Protein AF-0000000084756313 (afdb_homodimer)

Solvent-accessible surface area (backbone atoms only — not comparable to full-atom values): 39343 Å² total; per-residue (Å²): 93,79,46,54,46,68,80,67,64,60,69,45,66,52,68,53,72,35,37,66,63,52,42,51,52,42,50,50,27,46,74,66,68,18,27,35,43,38,36,48,43,35,27,32,14,26,43,33,34,66,51,53,39,38,28,32,44,32,27,25,24,39,14,32,40,34,40,53,71,48,73,74,49,17,62,90,22,64,53,86,51,63,60,87,66,19,43,29,15,31,42,23,33,61,72,30,36,44,34,33,44,29,53,49,13,37,38,39,34,47,23,68,67,42,31,47,91,58,62,48,96,58,50,36,28,54,65,51,73,65,40,45,26,43,36,34,36,34,45,26,34,43,38,37,41,31,33,34,34,40,31,32,41,47,13,45,23,34,38,38,33,29,26,36,40,37,39,39,38,40,33,37,29,52,33,53,67,36,36,63,59,16,23,26,35,35,45,24,15,27,32,49,33,41,38,33,46,26,38,23,24,8,20,18,30,8,37,27,40,29,12,64,84,52,59,71,91,63,56,45,50,22,34,45,35,41,37,36,31,32,40,29,22,4,41,17,24,20,39,21,37,30,59,49,13,57,29,37,40,36,43,38,40,37,34,32,31,32,37,38,75,11,6,16,33,38,33,43,36,24,26,44,41,13,35,38,35,49,33,39,43,32,40,32,28,39,33,14,34,75,51,48,77,56,36,55,46,38,2,15,54,35,32,40,36,31,37,58,28,42,89,89,34,63,36,15,43,36,33,50,36,37,42,34,38,39,27,34,38,23,45,33,29,33,40,36,41,18,68,55,67,52,38,30,27,45,36,36,40,37,40,34,39,38,37,45,44,92,56,90,53,86,64,58,35,38,44,49,66,55,82,34,42,24,83,92,40,35,78,44,89,46,67,74,29,47,65,34,65,30,82,87,78,71,32,40,37,48,45,44,67,37,84,75,21,33,34,54,31,40,32,34,9,35,21,46,63,42,79,38,65,71,45,73,45,67,59,84,76,66,58,87,65,36,20,89,54,44,73,43,77,36,78,43,64,106,62,78,44,53,47,69,81,67,64,62,68,46,68,50,65,54,72,34,36,66,61,53,42,51,52,42,49,50,28,43,75,66,55,8,13,34,41,37,36,52,63,35,28,33,15,28,45,34,35,68,51,50,39,16,28,31,44,32,26,26,61,64,13,34,42,35,40,53,70,47,70,74,48,16,64,89,22,64,52,87,51,64,56,86,65,18,43,30,16,32,41,23,32,61,73,30,36,44,33,34,43,29,54,47,13,36,38,37,33,48,24,70,65,40,32,47,92,57,62,47,97,59,49,36,28,55,66,52,74,67,39,47,25,44,38,32,38,36,46,27,33,41,36,38,40,32,33,35,35,38,31,32,42,46,15,45,25,33,37,39,31,28,25,35,41,37,39,39,36,39,33,35,30,51,32,53,69,36,36,63,58,15,25,26,35,34,44,26,15,27,30,49,33,25,37,32,54,27,37,25,24,8,20,17,31,7,38,28,40,29,12,62,83,52,57,72,92,60,56,45,49,22,34,39,35,21,38,34,46,34,40,30,22,4,40,18,23,20,38,22,36,30,70,42,14,57,27,37,39,35,33,36,29,39,33,49,31,40,38,38,76,10,6,17,34,37,34,44,37,23,27,44,41,13,36,39,34,31,32,37,42,32,46,33,40,40,34,15,33,73,50,50,78,58,35,57,46,38,3,14,53,37,34,39,36,30,38,57,26,41,88,89,35,62,37,15,43,36,34,45,36,38,41,32,39,38,37,38,38,22,44,33,29,33,39,35,42,18,69,55,64,51,37,30,26,44,35,37,40,38,40,33,41,39,37,45,44,92,58,91,52,88,64,57,35,38,44,49,65,56,83,38,39,27,83,92,40,35,76,46,74,56,66,70,32,46,63,36,66,30,83,86,78,69,33,41,38,48,44,43,68,36,82,75,21,32,32,54,31,40,33,35,9,35,22,45,62,42,80,35,67,71,44,75,46,66,58,84,77,66,58,87,64,37,21,88,54,43,72,42,78,37,77,44,62,107

Organism: Klebsiella aerogenes (strain ATCC 13048 / DSM 30053 / CCUG 1429 / JCM 1235 / KCTC 2190 / NBRC 13534 / NCIMB 10102 / NCTC 10006 / CDC 819-56) (NCBI:txid1028307)

Radius of gyration: 28.21 Å; Cα contacts (8 Å, |Δi|>4): 3013; chains: 2; bounding box: 71×83×63 Å

pLDDT: mean 95.01, std 6.59, range [62.38, 98.94]

Sequence (892 aa):
MNIYLSQRHPHADGVTPDTELFQQALDELAQAGGGRLVVDCGRYALGGLRIGSNTCLWLSPGAELIVSENYDDFAQATALSRAESSDRAFLYAVDAQNITICGGGEIYGSADGWFSRGVDAMGYRTPAAARPRIILLENCRRVRLENITVRHAPMWTIHLVSCAGVVVDGVTVDNDLTMANTDALDIDSCQQVHIANSYFSAADDAICLKTTDKPERIQRPLRQVTIVNCTLRSKSCAFKIGTETWQDIEDVLVSNCTIFDSNRGIGLISRDGGRLRRMIFSSIAFDCVSAPACHWGEADPVFLSARRRDPAIEPGEISQIQFRGLVGECEGAINLHSETPGQIRRILFDGVQLTQKLNLAAEQGLYDIRPPCNPMSPTGMGIDNAWCLNPQSGRVWGVEPYPGGLPVLYANGVAGLTLREFDYQRPIPLPAAWNPNALCLENGDNMNIYLSQRHPHADGVTPDTELFQQALDELAQAGGGRLVVDCGRYALGGLRIGSNTCLWLSPGAELIVSENYDDFAQATALSRAESSDRAFLYAVDAQNITICGGGEIYGSADGWFSRGVDAMGYRTPAAARPRIILLENCRRVRLENITVRHAPMWTIHLVSCAGVVVDGVTVDNDLTMANTDALDIDSCQQVHIANSYFSAADDAICLKTTDKPERIQRPLRQVTIVNCTLRSKSCAFKIGTETWQDIEDVLVSNCTIFDSNRGIGLISRDGGRLRRMIFSSIAFDCVSAPACHWGEADPVFLSARRRDPAIEPGEISQIQFRGLVGECEGAINLHSETPGQIRRILFDGVQLTQKLNLAAEQGLYDIRPPCNPMSPTGMGIDNAWCLNPQSGRVWGVEPYPGGLPVLYANGVAGLTLREFDYQRPIPLPAAWNPNALCLENGDN

Foldseek 3Di:
DEDELVVVPAPLAQPDACAVSVQVVQVVQVVVVADEYEYDAGHHEYEAHEHAARYEYAYAANYEYEYDLDLVSFVVAAAQDDDQPEGGERYEYEPHENYEYAHQEEYEQPQPSFWDPDADPLLATHGHRYFHAYAEYECYEQYEYYNYEYEAHNAQHHAYALYENYEYYNYEYYYDLRHPRHAFYEDENYEQYEHEQYEFEYVEERYEYEHADGDPVSGHEAEAYEHEHYEFAYQAEDYHYDDHHQAAYEHYEYEHYEEENYFEYHEYEWERAYAYEHYEHEHYEYEFEHGGQLHFHHRAPYEYEFDYLDPVYGTAAYEHYEYYAYEYETQAAHYAYYPAFASAEHYEYAHYEYEHDDDPDPLRQKGARDPAQDPVRSNDDDSCRRADADPVVRGRGRIGGDVQATARHAHERYEHYYYHNHHYHYDPVHDPRHHPHNYHHYNYHD/DEDELVVVPAPLAQPDACAVSVQVVQVVQVVVVADEYEYDAGHHEYEAHEHAARYEYAYAANYEYEYDLDLVSFVVAAAQDDDQPEGGERYEYEPHEDYEYYHQEEYEQPQPSFWDPDFDPLLATHGHRYFHAYAEYECYEQYEYYNYEYEAHNAQHHAYALYENYEAYNYEYYYDLRHPRHAFEEDENYEQYEHEQYEFEYQAERYEYAHADGDPVSGHEAEAYEYEHYEAEYQAEDYHYDDHHQAAYEHYEYEHYEEENYFEYHEYEWEAAYAYEHYEHEHYEYEFEHGGQLHFHHRAPYYYEFDYLDPVGGTAAYEHYEYYAYEYETQAAHYAYYPAFASAEHYEYAHYEYEHDDDPDPLRQKGARDPAQPPVRSNDDPSCRRAPADPVVRGRGRIGGDVQATANHAHERYEHYYYYNHHYHYDPVHDPRHHPHNYHHYNYHD

Secondary structure (DSSP, 8-state):
-EEEGGGG----EEEEE-HHHHHHHHHHHHHTT-EEEEEPSEEEEE--EE--SSEEEEE-TTEEEEEPS-GGGGTT-EEEEEETTEEEEEEEEES-EEEEEESS-EEE--GGGGEEEEE-TTS-EEEPSS--EEEEEES-EEEEEES-EEES-SS-SEEEES-EEEEEES-EEE--TTBSS--SEEEES-EEEEEEEEEEEESS-SEEEEE----GGG---EEEEEEEEEEEEESSEEEEEEEEESS-EEEEEEEEEEEEEESEEEEEEE-SS--EEEEEEEEEEEEE----TTSS-SS-SEEEEE--SSTTSPPPPEEEEEEEEEEEEESS-EEEEESSTTSEEEEEEEEEEEEE----STTTTEEE--SS--TT-TT--SHHHHSPBPTTTSSBTTEEEPTTSB-SEEEESEEEEEEEEEEEE--SSPPTTB-S-SEEEES-B-/-EEEGGGG----EEEEE-HHHHHHHHHHHHHTT-EEEEE-SEEEEE--EE--TTEEEEE-TTEEEEE-S-GGGGGGGEEEEEETTEEEEEEEEES-EEEEEESS-EEE--GGGGEEEEE-TTS-EEEPSS--EEEEEES-EEEEEES-EEES-SS-SEEEES-EEEEEES-EEE--TTBSS--SEEEES-EEEEEEEEEEEESS-SEEEEE----GGG---EEEEEEEEEEEEESSEEEEEEEEESS-EEEEEEEEEEEEEESEEEEEEE-SS--EEEEEEEEEEEEE----TTSS-SS-SEEEEE--SSTTSPPPPEEEEEEEEEEEEESS-EEEEESSTTSEEEEEEEEEEEEE----STTTTEEE--SS--TT-TT--SHHHHSPBPTTTSSBTTEEEPTTSB-SEEEESEEEEEEEEEEEE--SSPPTTB-S-SEEEES-B-

InterPro domains:
  IPR000743 Glycoside hydrolase, family 28 [PF00295] (78-284)
  IPR011050 Pectin lyase fold/virulence factor [SSF51126] (12-354)
  IPR012334 Pectin lyase fold [G3DSA:2.160.20.10] (11-364)
  IPR051801 Glycosyl_Hydrolase_28_Enzymes [PTHR31339] (12-352)

Nearest PDB structures (foldseek):
  5olp-assembly2_B  TM=7.894E-01  e=2.179E-15  Bacteroides thetaiotaomicron VPI-5482
  4mxn-assembly2_B  TM=8.007E-01  e=1.324E-12  Parabacteroides merdae ATCC 43184
  4mxn-assembly4_D  TM=8.086E-01  e=7.047E-12  Parabacteroides merdae ATCC 43184
  1bhe-assembly1_A  TM=7.362E-01  e=2.839E-11  Pectobacterium carotovorum subsp. carotovorum
  8ikx-assembly1_A  TM=7.886E-01  e=6.376E-10  Arabidopsis thaliana

Structure (mmCIF, N/CA/C/O backbone):
data_AF-0000000084756313-model_v1
#
loop_
_entity.id
_entity.type
_entity.pdbx_description
1 polymer 'Polygalacturonase family protein'
#
loop_
_atom_site.group_PDB
_atom_site.id
_atom_site.type_symbol
_atom_site.label_atom_id
_atom_site.label_alt_id
_atom_site.label_comp_id
_atom_site.label_asym_id
_atom_site.label_entity_id
_atom_site.label_seq_id
_atom_site.pdbx_PDB_ins_code
_atom_site.Cartn_x
_atom_site.Cartn_y
_atom_site.Cartn_z
_atom_site.occupancy
_atom_site.B_iso_or_equiv
_atom_site.auth_seq_id
_atom_site.auth_comp_id
_atom_site.auth_asym_id
_atom_site.auth_atom_id
_atom_site.pdbx_PDB_model_num
ATOM 1 N N . MET A 1 1 ? 34.062 -10.305 0.844 1 89.31 1 MET A N 1
ATOM 2 C CA . MET A 1 1 ? 34.562 -10.195 -0.525 1 89.31 1 MET A CA 1
ATOM 3 C C . MET A 1 1 ? 33.438 -9.703 -1.46 1 89.31 1 MET A C 1
ATOM 5 O O . MET A 1 1 ? 32.281 -10.094 -1.33 1 89.31 1 MET A O 1
ATOM 9 N N . ASN A 1 2 ? 33.844 -8.68 -2.334 1 91.38 2 ASN A N 1
ATOM 10 C CA . ASN A 1 2 ? 32.969 -8.219 -3.385 1 91.38 2 ASN A CA 1
ATOM 11 C C . ASN A 1 2 ? 33.438 -8.625 -4.77 1 91.38 2 ASN A C 1
ATOM 13 O O . ASN A 1 2 ? 34.625 -8.438 -5.094 1 91.38 2 ASN A O 1
ATOM 17 N N . ILE A 1 3 ? 32.562 -9.344 -5.461 1 95.44 3 ILE A N 1
ATOM 18 C CA . ILE A 1 3 ? 32.844 -9.648 -6.859 1 95.44 3 ILE A CA 1
ATOM 19 C C . ILE A 1 3 ? 31.922 -8.82 -7.758 1 95.44 3 ILE A C 1
ATOM 21 O O . ILE A 1 3 ? 30.703 -8.836 -7.59 1 95.44 3 ILE A O 1
ATOM 25 N N . TYR A 1 4 ? 32.562 -8.062 -8.656 1 94 4 TYR A N 1
ATOM 26 C CA . TYR A 1 4 ? 31.828 -7.34 -9.672 1 94 4 TYR A CA 1
ATOM 27 C C . TYR A 1 4 ? 31.797 -8.109 -10.984 1 94 4 TYR A C 1
ATOM 29 O O . TYR A 1 4 ? 32.844 -8.359 -11.586 1 94 4 TYR A O 1
ATOM 37 N N . LEU A 1 5 ? 30.609 -8.43 -11.422 1 94.56 5 LEU A N 1
ATOM 38 C CA . LEU A 1 5 ? 30.484 -9.281 -12.602 1 94.56 5 LEU A CA 1
ATOM 39 C C . LEU A 1 5 ? 31.094 -8.602 -13.828 1 94.56 5 LEU A C 1
ATOM 41 O O . LEU A 1 5 ? 31.625 -9.273 -14.719 1 94.56 5 LEU A O 1
ATOM 45 N N . SER A 1 6 ? 31.016 -7.289 -13.852 1 90.81 6 SER A N 1
ATOM 46 C CA . SER A 1 6 ? 31.547 -6.531 -14.977 1 90.81 6 SER A CA 1
ATOM 47 C C . SER A 1 6 ? 33.031 -6.816 -15.172 1 90.81 6 SER A C 1
ATOM 49 O O . SER A 1 6 ? 33.531 -6.762 -16.297 1 90.81 6 SER A O 1
ATOM 51 N N . GLN A 1 7 ? 33.688 -7.148 -14.117 1 92.31 7 GLN A N 1
ATOM 52 C CA . GLN A 1 7 ? 35.125 -7.402 -14.18 1 92.31 7 GLN A CA 1
ATOM 53 C C . GLN A 1 7 ? 35.438 -8.773 -14.789 1 92.31 7 GLN A C 1
ATOM 55 O O . GLN A 1 7 ? 36.562 -9.062 -15.148 1 92.31 7 GLN A O 1
ATOM 60 N N . ARG A 1 8 ? 34.375 -9.531 -14.945 1 95.31 8 ARG A N 1
ATOM 61 C CA . ARG A 1 8 ? 34.531 -10.859 -15.531 1 95.31 8 ARG A CA 1
ATOM 62 C C . ARG A 1 8 ? 34.125 -10.859 -17.016 1 95.31 8 ARG A C 1
ATOM 64 O O . ARG A 1 8 ? 34.125 -11.906 -17.656 1 95.31 8 ARG A O 1
ATOM 71 N N . HIS A 1 9 ? 33.781 -9.867 -17.547 1 94.5 9 HIS A N 1
ATOM 72 C CA . HIS A 1 9 ? 33.5 -9.641 -18.953 1 94.5 9 HIS A CA 1
ATOM 73 C C . HIS A 1 9 ? 32.344 -10.508 -19.422 1 94.5 9 HIS A C 1
ATOM 75 O O . HIS A 1 9 ? 32.469 -11.281 -20.375 1 94.5 9 HIS A O 1
ATOM 81 N N . PRO A 1 10 ? 31.25 -10.32 -18.75 1 96.94 10 PRO A N 1
ATOM 82 C CA . PRO A 1 10 ? 30.062 -11.047 -19.234 1 96.94 10 PRO A CA 1
ATOM 83 C C . PRO A 1 10 ? 29.625 -10.602 -20.625 1 96.94 10 PRO A C 1
ATOM 85 O O . PRO A 1 10 ? 30.016 -9.523 -21.078 1 96.94 10 PRO A O 1
ATOM 88 N N . HIS A 1 11 ? 28.859 -11.43 -21.344 1 97.38 11 HIS A N 1
ATOM 89 C CA . HIS A 1 11 ? 28.25 -11.016 -22.609 1 97.38 11 HIS A CA 1
ATOM 90 C C . HIS A 1 11 ? 27.234 -9.898 -22.391 1 97.38 11 HIS A C 1
ATOM 92 O O . HIS A 1 11 ? 27.281 -8.867 -23.078 1 97.38 11 HIS A O 1
ATOM 98 N N . ALA A 1 12 ? 26.359 -10.109 -21.422 1 96.06 12 ALA A N 1
ATOM 99 C CA . ALA A 1 12 ? 25.391 -9.109 -20.984 1 96.06 12 ALA A CA 1
ATOM 100 C C . ALA A 1 12 ? 24.609 -8.547 -22.172 1 96.06 12 ALA A C 1
ATOM 102 O O . ALA A 1 12 ? 24.312 -7.352 -22.219 1 96.06 12 ALA A O 1
ATOM 103 N N . ASP A 1 13 ? 24.297 -9.484 -23.203 1 96.12 13 ASP A N 1
ATOM 104 C CA . ASP A 1 13 ? 23.609 -9.031 -24.422 1 96.12 13 ASP A CA 1
ATOM 105 C C . ASP A 1 13 ? 22.188 -9.555 -24.469 1 96.12 13 ASP A C 1
ATOM 107 O O . ASP A 1 13 ? 21.453 -9.266 -25.422 1 96.12 13 ASP A O 1
ATOM 111 N N . GLY A 1 14 ? 21.875 -10.32 -23.5 1 96.5 14 GLY A N 1
ATOM 112 C CA . GLY A 1 14 ? 20.5 -10.805 -23.391 1 96.5 14 GLY A CA 1
ATOM 113 C C . GLY A 1 14 ? 20.25 -12.055 -24.219 1 96.5 14 GLY A C 1
ATOM 114 O O . GLY A 1 14 ? 19.156 -12.617 -24.172 1 96.5 14 GLY A O 1
ATOM 115 N N . VAL A 1 15 ? 21.328 -12.469 -24.922 1 96.94 15 VAL A N 1
ATOM 116 C CA . VAL A 1 15 ? 21.141 -13.594 -25.844 1 96.94 15 VAL A CA 1
ATOM 117 C C . VAL A 1 15 ? 22.156 -14.688 -25.531 1 96.94 15 VAL A C 1
ATOM 119 O O . VAL A 1 15 ? 21.797 -15.859 -25.359 1 96.94 15 VAL A O 1
ATOM 122 N N . THR A 1 16 ? 23.438 -14.297 -25.422 1 97.88 16 THR A N 1
ATOM 123 C CA . THR A 1 16 ? 24.484 -15.258 -25.125 1 97.88 16 THR A CA 1
ATOM 124 C C . THR A 1 16 ? 24.5 -15.594 -23.641 1 97.88 16 THR A C 1
ATOM 126 O O . THR A 1 16 ? 24.531 -14.695 -22.797 1 97.88 16 THR A O 1
ATOM 129 N N . PRO A 1 17 ? 24.453 -16.891 -23.344 1 97.94 17 PRO A N 1
ATOM 130 C CA . PRO A 1 17 ? 24.344 -17.281 -21.938 1 97.94 17 PRO A CA 1
ATOM 131 C C . PRO A 1 17 ? 25.547 -16.844 -21.109 1 97.94 17 PRO A C 1
ATOM 133 O O . PRO A 1 17 ? 26.688 -16.969 -21.547 1 97.94 17 PRO A O 1
ATOM 136 N N . ASP A 1 18 ? 25.234 -16.391 -19.891 1 98.25 18 ASP A N 1
ATOM 137 C CA . ASP A 1 18 ? 26.25 -15.992 -18.938 1 98.25 18 ASP A CA 1
ATOM 138 C C . ASP A 1 18 ? 26.234 -16.906 -17.703 1 98.25 18 ASP A C 1
ATOM 140 O O . ASP A 1 18 ? 26.859 -16.594 -16.688 1 98.25 18 ASP A O 1
ATOM 144 N N . THR A 1 19 ? 25.609 -18 -17.844 1 98.19 19 THR A N 1
ATOM 145 C CA . THR A 1 19 ? 25.328 -18.875 -16.703 1 98.19 19 THR A CA 1
ATOM 146 C C . THR A 1 19 ? 26.609 -19.328 -16.031 1 98.19 19 THR A C 1
ATOM 148 O O . THR A 1 19 ? 26.75 -19.234 -14.805 1 98.19 19 THR A O 1
ATOM 151 N N . GLU A 1 20 ? 27.531 -19.797 -16.844 1 97.62 20 GLU A N 1
ATOM 152 C CA . GLU A 1 20 ? 28.766 -20.328 -16.281 1 97.62 20 GLU A CA 1
ATOM 153 C C . GLU A 1 20 ? 29.547 -19.266 -15.516 1 97.62 20 GLU A C 1
ATOM 155 O O . GLU A 1 20 ? 30.078 -19.531 -14.438 1 97.62 20 GLU A O 1
ATOM 160 N N . LEU A 1 21 ? 29.531 -18.156 -16.078 1 97.94 21 LEU A N 1
ATOM 161 C CA . LEU A 1 21 ? 30.234 -17.047 -15.445 1 97.94 21 LEU A CA 1
ATOM 162 C C . LEU A 1 21 ? 29.609 -16.703 -14.102 1 97.94 21 LEU A C 1
ATOM 164 O O . LEU A 1 21 ? 30.312 -16.453 -13.125 1 97.94 21 LEU A O 1
ATOM 168 N N . PHE A 1 22 ? 28.344 -16.641 -14.016 1 98.25 22 PHE A N 1
ATOM 169 C CA . PHE A 1 22 ? 27.609 -16.359 -12.781 1 98.25 22 PHE A CA 1
ATOM 170 C C . PHE A 1 22 ? 27.891 -17.422 -11.734 1 98.25 22 PHE A C 1
ATOM 172 O O . PHE A 1 22 ? 28.219 -17.094 -10.586 1 98.25 22 PHE A O 1
ATOM 179 N N . GLN A 1 23 ? 27.766 -18.656 -12.148 1 98.25 23 GLN A N 1
ATOM 180 C CA . GLN A 1 23 ? 27.938 -19.75 -11.188 1 98.25 23 GLN A CA 1
ATOM 181 C C . GLN A 1 23 ? 29.359 -19.781 -10.641 1 98.25 23 GLN A C 1
ATOM 183 O O . GLN A 1 23 ? 29.578 -20.047 -9.461 1 98.25 23 GLN A O 1
ATOM 188 N N . GLN A 1 24 ? 30.312 -19.531 -11.516 1 98.12 24 GLN A N 1
ATOM 189 C CA . GLN A 1 24 ? 31.703 -19.484 -11.07 1 98.12 24 GLN A CA 1
ATOM 190 C C . GLN A 1 24 ? 31.891 -18.406 -10 1 98.12 24 GLN A C 1
ATOM 192 O O . GLN A 1 24 ? 32.594 -18.625 -9.008 1 98.12 24 GLN A O 1
ATOM 197 N N . ALA A 1 25 ? 31.312 -17.266 -10.219 1 98.19 25 ALA A N 1
ATOM 198 C CA . ALA A 1 25 ? 31.406 -16.172 -9.25 1 98.19 25 ALA A CA 1
ATOM 199 C C . ALA A 1 25 ? 30.75 -16.562 -7.922 1 98.19 25 ALA A C 1
ATOM 201 O O . ALA A 1 25 ? 31.312 -16.328 -6.855 1 98.19 25 ALA A O 1
ATOM 202 N N . LEU A 1 26 ? 29.656 -17.172 -7.938 1 98.12 26 LEU A N 1
ATOM 203 C CA . LEU A 1 26 ? 28.938 -17.609 -6.738 1 98.12 26 LEU A CA 1
ATOM 204 C C . LEU A 1 26 ? 29.734 -18.672 -5.996 1 98.12 26 LEU A C 1
ATOM 206 O O . LEU A 1 26 ? 29.812 -18.656 -4.766 1 98.12 26 LEU A O 1
ATOM 210 N N . ASP A 1 27 ? 30.328 -19.578 -6.785 1 97.94 27 ASP A N 1
ATOM 211 C CA . ASP A 1 27 ? 31.172 -20.625 -6.184 1 97.94 27 ASP A CA 1
ATOM 212 C C . ASP A 1 27 ? 32.375 -20.016 -5.488 1 97.94 27 ASP A C 1
ATOM 214 O O . ASP A 1 27 ? 32.781 -20.469 -4.414 1 97.94 27 ASP A O 1
ATOM 218 N N . GLU A 1 28 ? 32.906 -19.094 -6.125 1 97.94 28 GLU A N 1
ATOM 219 C CA . GLU A 1 28 ? 34.062 -18.406 -5.539 1 97.94 28 GLU A CA 1
ATOM 220 C C . GLU A 1 28 ? 33.688 -17.75 -4.211 1 97.94 28 GLU A C 1
ATOM 222 O O . GLU A 1 28 ? 34.469 -17.797 -3.252 1 97.94 28 GLU A O 1
ATOM 227 N N . LEU A 1 29 ? 32.531 -17.125 -4.156 1 97.81 29 LEU A N 1
ATOM 228 C CA . LEU A 1 29 ? 32.062 -16.531 -2.91 1 97.81 29 LEU A CA 1
ATOM 229 C C . LEU A 1 29 ? 31.891 -17.578 -1.829 1 97.81 29 LEU A C 1
ATOM 231 O O . LEU A 1 29 ? 32.281 -17.375 -0.681 1 97.81 29 LEU A O 1
ATOM 235 N N . ALA A 1 30 ? 31.328 -18.688 -2.188 1 96.12 30 ALA A N 1
ATOM 236 C CA . ALA A 1 30 ? 31.109 -19.766 -1.229 1 96.12 30 ALA A CA 1
ATOM 237 C C . ALA A 1 30 ? 32.438 -20.281 -0.661 1 96.12 30 ALA A C 1
ATOM 239 O O . ALA A 1 30 ? 32.531 -20.5 0.546 1 96.12 30 ALA A O 1
ATOM 240 N N . GLN A 1 31 ? 33.375 -20.391 -1.518 1 96.69 31 GLN A N 1
ATOM 241 C CA . GLN A 1 31 ? 34.688 -20.891 -1.107 1 96.69 31 GLN A CA 1
ATOM 242 C C . GLN A 1 31 ? 35.406 -19.891 -0.188 1 96.69 31 GLN A C 1
ATOM 244 O O . GLN A 1 31 ? 36.125 -20.281 0.711 1 96.69 31 GLN A O 1
ATOM 249 N N . ALA A 1 32 ? 35.062 -18.703 -0.408 1 97.56 32 ALA A N 1
ATOM 250 C CA . ALA A 1 32 ? 35.688 -17.641 0.362 1 97.56 32 ALA A CA 1
ATOM 251 C C . ALA A 1 32 ? 35 -17.422 1.691 1 97.56 32 ALA A C 1
ATOM 253 O O . ALA A 1 32 ? 35.438 -16.609 2.51 1 97.56 32 ALA A O 1
ATOM 254 N N . GLY A 1 33 ? 33.938 -18.078 1.91 1 97.06 33 GLY A N 1
ATOM 255 C CA . GLY A 1 33 ? 33.188 -17.938 3.152 1 97.06 33 GLY A CA 1
ATOM 256 C C . GLY A 1 33 ? 32.031 -16.969 3.049 1 97.06 33 GLY A C 1
ATOM 257 O O . GLY A 1 33 ? 31.297 -16.75 4.027 1 97.06 33 GLY A O 1
ATOM 258 N N . GLY A 1 34 ? 31.875 -16.312 1.889 1 97.75 34 GLY A N 1
ATOM 259 C CA . GLY A 1 34 ? 30.75 -15.43 1.68 1 97.75 34 GLY A CA 1
ATOM 260 C C . GLY A 1 34 ? 31.125 -14.102 1.044 1 97.75 34 GLY A C 1
ATOM 261 O O . GLY A 1 34 ? 32.312 -13.859 0.768 1 97.75 34 GLY A O 1
ATOM 262 N N . GLY A 1 35 ? 30.156 -13.398 0.723 1 98 35 GLY A N 1
ATOM 263 C CA . GLY A 1 35 ? 30.391 -12.086 0.142 1 98 35 GLY A CA 1
ATOM 264 C C . GLY A 1 35 ? 29.25 -11.617 -0.75 1 98 35 GLY A C 1
ATOM 265 O O . GLY A 1 35 ? 28.125 -12.07 -0.612 1 98 35 GLY A O 1
ATOM 266 N N . ARG A 1 36 ? 29.609 -10.555 -1.554 1 97.5 36 ARG A N 1
ATOM 267 C CA . ARG A 1 36 ? 28.609 -9.938 -2.422 1 97.5 36 ARG A CA 1
ATOM 268 C C . ARG A 1 36 ? 28.984 -10.102 -3.891 1 97.5 36 ARG A C 1
ATOM 270 O O . ARG A 1 36 ? 30.125 -9.844 -4.281 1 97.5 36 ARG A O 1
ATOM 277 N N . LEU A 1 37 ? 28.031 -10.625 -4.656 1 98.31 37 LEU A N 1
ATOM 278 C CA . LEU A 1 37 ? 28.125 -10.57 -6.109 1 98.31 37 LEU A CA 1
ATOM 279 C C . LEU A 1 37 ? 27.328 -9.391 -6.664 1 98.31 37 LEU A C 1
ATOM 281 O O . LEU A 1 37 ? 26.094 -9.375 -6.562 1 98.31 37 LEU A O 1
ATOM 285 N N . VAL A 1 38 ? 28.016 -8.438 -7.258 1 96.12 38 VAL A N 1
ATOM 286 C CA . VAL A 1 38 ? 27.375 -7.258 -7.832 1 96.12 38 VAL A CA 1
ATOM 287 C C . VAL A 1 38 ? 27.156 -7.465 -9.328 1 96.12 38 VAL A C 1
ATOM 289 O O . VAL A 1 38 ? 28.109 -7.625 -10.086 1 96.12 38 VAL A O 1
ATOM 292 N N . VAL A 1 39 ? 25.891 -7.469 -9.688 1 96.69 39 VAL A N 1
ATOM 293 C CA . VAL A 1 39 ? 25.516 -7.582 -11.094 1 96.69 39 VAL A CA 1
ATOM 294 C C . VAL A 1 39 ? 25.234 -6.195 -11.672 1 96.69 39 VAL A C 1
ATOM 296 O O . VAL A 1 39 ? 24.234 -5.559 -11.312 1 96.69 39 VAL A O 1
ATOM 299 N N . ASP A 1 40 ? 26.016 -5.828 -12.617 1 91.81 40 ASP A N 1
ATOM 300 C CA . ASP A 1 40 ? 25.922 -4.484 -13.18 1 91.81 40 ASP A CA 1
ATOM 301 C C . ASP A 1 40 ? 24.781 -4.387 -14.188 1 91.81 40 ASP A C 1
ATOM 303 O O . ASP A 1 40 ? 24.172 -5.398 -14.547 1 91.81 40 ASP A O 1
ATOM 307 N N . CYS A 1 41 ? 24.5 -3.111 -14.625 1 91.31 41 CYS A N 1
ATOM 308 C CA . CYS A 1 41 ? 23.5 -2.896 -15.656 1 91.31 41 CYS A CA 1
ATOM 309 C C . CYS A 1 41 ? 23.812 -3.715 -16.906 1 91.31 41 CYS A C 1
ATOM 311 O O . CYS A 1 41 ? 24.984 -3.826 -17.297 1 91.31 41 CYS A O 1
ATOM 313 N N . GLY A 1 42 ? 22.766 -4.297 -17.422 1 93.38 42 GLY A N 1
ATOM 314 C CA . GLY A 1 42 ? 22.922 -5.191 -18.562 1 93.38 42 GLY A CA 1
ATOM 315 C C . GLY A 1 42 ? 21.828 -6.242 -18.641 1 93.38 42 GLY A C 1
ATOM 316 O O . GLY A 1 42 ? 20.969 -6.332 -17.75 1 93.38 42 GLY A O 1
ATOM 317 N N . ARG A 1 43 ? 21.875 -6.926 -19.766 1 96.44 43 ARG A N 1
ATOM 318 C CA . ARG A 1 43 ? 20.922 -8.016 -19.984 1 96.44 43 ARG A CA 1
ATOM 319 C C . ARG A 1 43 ? 21.641 -9.367 -19.984 1 96.44 43 ARG A C 1
ATOM 321 O O . ARG A 1 43 ? 22.5 -9.617 -20.812 1 96.44 43 ARG A O 1
ATOM 328 N N . TYR A 1 44 ? 21.25 -10.211 -19.016 1 98.38 44 TYR A N 1
ATOM 329 C CA . TYR A 1 44 ? 22 -11.445 -18.828 1 98.38 44 TYR A CA 1
ATOM 330 C C . TYR A 1 44 ? 21.109 -12.664 -19.062 1 98.38 44 TYR A C 1
ATOM 332 O O . TYR A 1 44 ? 20.141 -12.875 -18.344 1 98.38 44 TYR A O 1
ATOM 340 N N . ALA A 1 45 ? 21.406 -13.438 -20.094 1 98.62 45 ALA A N 1
ATOM 341 C CA . ALA A 1 45 ? 20.719 -14.695 -20.312 1 98.62 45 ALA A CA 1
ATOM 342 C C . ALA A 1 45 ? 21.266 -15.797 -19.422 1 98.62 45 ALA A C 1
ATOM 344 O O . ALA A 1 45 ? 22.469 -16.078 -19.438 1 98.62 45 ALA A O 1
ATOM 345 N N . LEU A 1 46 ? 20.312 -16.344 -18.641 1 98.69 46 LEU A N 1
ATOM 346 C CA . LEU A 1 46 ? 20.812 -17.234 -17.594 1 98.69 46 LEU A CA 1
ATOM 347 C C . LEU A 1 46 ? 19.953 -18.484 -17.484 1 98.69 46 LEU A C 1
ATOM 349 O O . LEU A 1 46 ? 18.734 -18.422 -17.625 1 98.69 46 LEU A O 1
ATOM 353 N N . GLY A 1 47 ? 20.594 -19.656 -17.234 1 98.12 47 GLY A N 1
ATOM 354 C CA . GLY A 1 47 ? 19.938 -20.828 -16.672 1 98.12 47 GLY A CA 1
ATOM 355 C C . GLY A 1 47 ? 19.984 -20.859 -15.148 1 98.12 47 GLY A C 1
ATOM 356 O O . GLY A 1 47 ? 20.156 -19.828 -14.508 1 98.12 47 GLY A O 1
ATOM 357 N N . GLY A 1 48 ? 19.797 -22.078 -14.625 1 98.12 48 GLY A N 1
ATOM 358 C CA . GLY A 1 48 ? 19.719 -22.219 -13.18 1 98.12 48 GLY A CA 1
ATOM 359 C C . GLY A 1 48 ? 21.016 -21.844 -12.469 1 98.12 48 GLY A C 1
ATOM 360 O O . GLY A 1 48 ? 22.109 -22.109 -12.977 1 98.12 48 GLY A O 1
ATOM 361 N N . LEU A 1 49 ? 20.875 -21.203 -11.32 1 98.56 49 LEU A N 1
ATOM 362 C CA . LEU A 1 49 ? 22 -20.844 -10.469 1 98.56 49 LEU A CA 1
ATOM 363 C C . LEU A 1 49 ? 21.797 -21.359 -9.047 1 98.56 49 LEU A C 1
ATOM 365 O O . LEU A 1 49 ? 20.688 -21.344 -8.531 1 98.56 49 LEU A O 1
ATOM 369 N N . ARG A 1 50 ? 22.875 -21.781 -8.492 1 98.31 50 ARG A N 1
ATOM 370 C CA . ARG A 1 50 ? 22.875 -22.188 -7.094 1 98.31 50 ARG A CA 1
ATOM 371 C C . ARG A 1 50 ? 23.547 -21.125 -6.223 1 98.31 50 ARG A C 1
ATOM 373 O O . ARG A 1 50 ? 24.609 -20.609 -6.566 1 98.31 50 ARG A O 1
ATOM 380 N N . ILE A 1 51 ? 22.875 -20.812 -5.113 1 98.31 51 ILE A N 1
ATOM 381 C CA . ILE A 1 51 ? 23.375 -19.797 -4.188 1 98.31 51 ILE A CA 1
ATOM 382 C C . ILE A 1 51 ? 23.75 -20.438 -2.855 1 98.31 51 ILE A C 1
ATOM 384 O O . ILE A 1 51 ? 22.953 -21.203 -2.297 1 98.31 51 ILE A O 1
ATOM 388 N N . GLY A 1 52 ? 24.906 -20.109 -2.293 1 97.88 52 GLY A N 1
ATOM 389 C CA . GLY A 1 52 ? 25.359 -20.656 -1.021 1 97.88 52 GLY A CA 1
ATOM 390 C C . GLY A 1 52 ? 25.156 -19.703 0.141 1 97.88 52 GLY A C 1
ATOM 391 O O . GLY A 1 52 ? 24.625 -18.594 -0.039 1 97.88 52 GLY A O 1
ATOM 392 N N . SER A 1 53 ? 25.641 -20.203 1.336 1 98.44 53 SER A N 1
ATOM 393 C CA . SER A 1 53 ? 25.5 -19.422 2.559 1 98.44 53 SER A CA 1
ATOM 394 C C . SER A 1 53 ? 26.281 -18.109 2.475 1 98.44 53 SER A C 1
ATOM 396 O O . SER A 1 53 ? 27.25 -18.016 1.714 1 98.44 53 SER A O 1
ATOM 398 N N . ASN A 1 54 ? 25.875 -17.078 3.291 1 98.62 54 ASN A N 1
ATOM 399 C CA . ASN A 1 54 ? 26.562 -15.805 3.463 1 98.62 54 ASN A CA 1
ATOM 400 C C . ASN A 1 54 ? 26.75 -15.086 2.131 1 98.62 54 ASN A C 1
ATOM 402 O O . ASN A 1 54 ? 27.812 -14.523 1.869 1 98.62 54 ASN A O 1
ATOM 406 N N . THR A 1 55 ? 25.719 -15.141 1.267 1 98.62 55 THR A N 1
ATOM 407 C CA . THR A 1 55 ? 25.812 -14.586 -0.077 1 98.62 55 THR A CA 1
ATOM 408 C C . THR A 1 55 ? 24.797 -13.469 -0.271 1 98.62 55 THR A C 1
ATOM 410 O O . THR A 1 55 ? 23.625 -13.617 0.079 1 98.62 55 THR A O 1
ATOM 413 N N . CYS A 1 56 ? 25.312 -12.328 -0.708 1 98.56 56 CYS A N 1
ATOM 414 C CA . CYS A 1 56 ? 24.438 -11.258 -1.189 1 98.56 56 CYS A CA 1
ATOM 415 C C . CYS A 1 56 ? 24.5 -11.148 -2.709 1 98.56 56 CYS A C 1
ATOM 417 O O . CYS A 1 56 ? 25.562 -10.875 -3.277 1 98.56 56 CYS A O 1
ATOM 419 N N . LEU A 1 57 ? 23.438 -11.461 -3.381 1 98.62 57 LEU A N 1
ATOM 420 C CA . LEU A 1 57 ? 23.297 -11.195 -4.809 1 98.62 57 LEU A CA 1
ATOM 421 C C . LEU A 1 57 ? 22.672 -9.82 -5.043 1 98.62 57 LEU A C 1
ATOM 423 O O . LEU A 1 57 ? 21.469 -9.648 -4.887 1 98.62 57 LEU A O 1
ATOM 427 N N . TRP A 1 58 ? 23.516 -8.898 -5.457 1 96.75 58 TRP A N 1
ATOM 428 C CA . TRP A 1 58 ? 23.078 -7.516 -5.672 1 96.75 58 TRP A CA 1
ATOM 429 C C . TRP A 1 58 ? 22.812 -7.254 -7.148 1 96.75 58 TRP A C 1
ATOM 431 O O . TRP A 1 58 ? 23.734 -7.164 -7.953 1 96.75 58 TRP A O 1
ATOM 441 N N . LEU A 1 59 ? 21.547 -7.066 -7.48 1 96.81 59 LEU A N 1
ATOM 442 C CA . LEU A 1 59 ? 21.156 -6.691 -8.836 1 96.81 59 LEU A CA 1
ATOM 443 C C . LEU A 1 59 ? 21.031 -5.18 -8.961 1 96.81 59 LEU A C 1
ATOM 445 O O . LEU A 1 59 ? 20.047 -4.598 -8.5 1 96.81 59 LEU A O 1
ATOM 449 N N . SER A 1 60 ? 21.922 -4.656 -9.711 1 92.19 60 SER A N 1
ATOM 450 C CA . SER A 1 60 ? 21.906 -3.201 -9.844 1 92.19 60 SER A CA 1
ATOM 451 C C . SER A 1 60 ? 20.719 -2.727 -10.672 1 92.19 60 SER A C 1
ATOM 453 O O . SER A 1 60 ? 20.188 -3.48 -11.484 1 92.19 60 SER A O 1
ATOM 455 N N . PRO A 1 61 ? 20.359 -1.422 -10.43 1 91.69 61 PRO A N 1
ATOM 456 C CA . PRO A 1 61 ? 19.344 -0.876 -11.336 1 91.69 61 PRO A CA 1
ATOM 457 C C . PRO A 1 61 ? 19.766 -0.975 -12.805 1 91.69 61 PRO A C 1
ATOM 459 O O . PRO A 1 61 ? 20.875 -0.592 -13.164 1 91.69 61 PRO A O 1
ATOM 462 N N . GLY A 1 62 ? 18.812 -1.551 -13.57 1 91.31 62 GLY A N 1
ATOM 463 C CA . GLY A 1 62 ? 19.125 -1.74 -14.977 1 91.31 62 GLY A CA 1
ATOM 464 C C . GLY A 1 62 ? 19.625 -3.141 -15.297 1 91.31 62 GLY A C 1
ATOM 465 O O . GLY A 1 62 ? 19.672 -3.533 -16.469 1 91.31 62 GLY A O 1
ATOM 466 N N . ALA A 1 63 ? 19.953 -3.855 -14.211 1 95.62 63 ALA A N 1
ATOM 467 C CA . ALA A 1 63 ? 20.281 -5.258 -14.445 1 95.62 63 ALA A CA 1
ATOM 468 C C . ALA A 1 63 ? 19.031 -6.082 -14.703 1 95.62 63 ALA A C 1
ATOM 470 O O . ALA A 1 63 ? 18.047 -5.977 -13.969 1 95.62 63 ALA A O 1
ATOM 471 N N . GLU A 1 64 ? 19.078 -6.82 -15.773 1 97 64 GLU A N 1
ATOM 472 C CA . GLU A 1 64 ? 17.984 -7.711 -16.125 1 97 64 GLU A CA 1
ATOM 473 C C . GLU A 1 64 ? 18.469 -9.148 -16.281 1 97 64 GLU A C 1
ATOM 475 O O . GLU A 1 64 ? 19.266 -9.453 -17.172 1 97 64 GLU A O 1
ATOM 480 N N . LEU A 1 65 ? 18.031 -9.977 -15.383 1 98.75 65 LEU A N 1
ATOM 481 C CA . LEU A 1 65 ? 18.281 -11.406 -15.539 1 98.75 65 LEU A CA 1
ATOM 482 C C . LEU A 1 65 ? 17.188 -12.062 -16.359 1 98.75 65 LEU A C 1
ATOM 484 O O . LEU A 1 65 ? 16.016 -12.086 -15.938 1 98.75 65 LEU A O 1
ATOM 488 N N . ILE A 1 66 ? 17.562 -12.523 -17.469 1 98.81 66 ILE A N 1
ATOM 489 C CA . ILE A 1 66 ? 16.609 -13.148 -18.375 1 98.81 66 ILE A CA 1
ATOM 490 C C . ILE A 1 66 ? 16.688 -14.664 -18.234 1 98.81 66 ILE A C 1
ATOM 492 O O . ILE A 1 66 ? 17.688 -15.281 -18.594 1 98.81 66 ILE A O 1
ATOM 496 N N . VAL A 1 67 ? 15.641 -15.25 -17.797 1 98.69 67 VAL A N 1
ATOM 497 C CA . VAL A 1 67 ? 15.602 -16.672 -17.469 1 98.69 67 VAL A CA 1
ATOM 498 C C . VAL A 1 67 ? 15.461 -17.5 -18.734 1 98.69 67 VAL A C 1
ATOM 500 O O . VAL A 1 67 ? 14.68 -17.156 -19.625 1 98.69 67 VAL A O 1
ATOM 503 N N . SER A 1 68 ? 16.141 -18.609 -18.828 1 98.38 68 SER A N 1
ATOM 504 C CA . SER A 1 68 ? 16.141 -19.516 -19.984 1 98.38 68 SER A CA 1
ATOM 505 C C . SER A 1 68 ? 14.758 -20.109 -20.203 1 98.38 68 SER A C 1
ATOM 507 O O . SER A 1 68 ? 14.016 -20.375 -19.25 1 98.38 68 SER A O 1
ATOM 509 N N . GLU A 1 69 ? 14.492 -20.391 -21.453 1 97.56 69 GLU A N 1
ATOM 510 C CA . GLU A 1 69 ? 13.234 -21.047 -21.812 1 97.56 69 GLU A CA 1
ATOM 511 C C . GLU A 1 69 ? 13.43 -22.547 -22.016 1 97.56 69 GLU A C 1
ATOM 513 O O . GLU A 1 69 ? 12.578 -23.219 -22.609 1 97.56 69 GLU A O 1
ATOM 518 N N . ASN A 1 70 ? 14.57 -23.031 -21.578 1 97.31 70 ASN A N 1
ATOM 519 C CA . ASN A 1 70 ? 14.891 -24.453 -21.656 1 97.31 70 ASN A CA 1
ATOM 520 C C . ASN A 1 70 ? 15 -25.062 -20.266 1 97.31 70 ASN A C 1
ATOM 522 O O . ASN A 1 70 ? 15.922 -24.75 -19.516 1 97.31 70 ASN A O 1
ATOM 526 N N . TYR A 1 71 ? 14.125 -26 -20 1 97.12 71 TYR A N 1
ATOM 527 C CA . TYR A 1 71 ? 14.031 -26.578 -18.656 1 97.12 71 TYR A CA 1
ATOM 528 C C . TYR A 1 71 ? 15.336 -27.266 -18.266 1 97.12 71 TYR A C 1
ATOM 530 O O . TYR A 1 71 ? 15.703 -27.281 -17.078 1 97.12 71 TYR A O 1
ATOM 538 N N . ASP A 1 72 ? 16.078 -27.781 -19.25 1 97 72 ASP A N 1
ATOM 539 C CA . ASP A 1 72 ? 17.312 -28.516 -18.969 1 97 72 ASP A CA 1
ATOM 540 C C . ASP A 1 72 ? 18.406 -27.578 -18.469 1 97 72 ASP A C 1
ATOM 542 O O . ASP A 1 72 ? 19.391 -28.016 -17.875 1 97 72 ASP A O 1
ATOM 546 N N . ASP A 1 73 ? 18.203 -26.328 -18.703 1 97.81 73 ASP A N 1
ATOM 547 C CA . ASP A 1 73 ? 19.188 -25.344 -18.266 1 97.81 73 ASP A CA 1
ATOM 548 C C . ASP A 1 73 ? 19.156 -25.188 -16.75 1 97.81 73 ASP A C 1
ATOM 550 O O . ASP A 1 73 ? 20.031 -24.531 -16.172 1 97.81 73 ASP A O 1
ATOM 554 N N . PHE A 1 74 ? 18.188 -25.859 -16.109 1 97.75 74 PHE A N 1
ATOM 555 C CA . PHE A 1 74 ? 18.047 -25.734 -14.672 1 97.75 74 PHE A CA 1
ATOM 556 C C . PHE A 1 74 ? 18.375 -27.047 -13.977 1 97.75 74 PHE A C 1
ATOM 558 O O . PHE A 1 74 ? 18.047 -27.25 -12.805 1 97.75 74 PHE A O 1
ATOM 565 N N . ALA A 1 75 ? 19 -27.906 -14.641 1 94.62 75 ALA A N 1
ATOM 566 C CA . ALA A 1 75 ? 19.25 -29.25 -14.156 1 94.62 75 ALA A CA 1
ATOM 567 C C . ALA A 1 75 ? 20.125 -29.234 -12.906 1 94.62 75 ALA A C 1
ATOM 569 O O . ALA A 1 75 ? 20.031 -30.125 -12.047 1 94.62 75 ALA A O 1
ATOM 570 N N . GLN A 1 76 ? 20.875 -28.297 -12.734 1 91 76 GLN A N 1
ATOM 571 C CA . GLN A 1 76 ? 21.766 -28.203 -11.578 1 91 76 GLN A CA 1
ATOM 572 C C . GLN A 1 76 ? 21.031 -27.688 -10.352 1 91 76 GLN A C 1
ATOM 574 O O . GLN A 1 76 ? 21.562 -27.719 -9.242 1 91 76 GLN A O 1
ATOM 579 N N . ALA A 1 77 ? 19.844 -27.344 -10.477 1 90.44 77 ALA A N 1
ATOM 580 C CA . ALA A 1 77 ? 19.016 -26.781 -9.406 1 90.44 77 ALA A CA 1
ATOM 581 C C . ALA A 1 77 ? 17.75 -27.609 -9.188 1 90.44 77 ALA A C 1
ATOM 583 O O . ALA A 1 77 ? 16.641 -27.078 -9.219 1 90.44 77 ALA A O 1
ATOM 584 N N . THR A 1 78 ? 17.953 -28.844 -8.914 1 88.69 78 THR A N 1
ATOM 585 C CA . THR A 1 78 ? 16.844 -29.734 -8.641 1 88.69 78 THR A CA 1
ATOM 586 C C . THR A 1 78 ? 16.406 -29.625 -7.188 1 88.69 78 THR A C 1
ATOM 588 O O . THR A 1 78 ? 17.219 -29.766 -6.273 1 88.69 78 THR A O 1
ATOM 591 N N . ALA A 1 79 ? 15.141 -29.469 -6.98 1 94.38 79 ALA A N 1
ATOM 592 C CA . ALA A 1 79 ? 14.586 -29.094 -5.68 1 94.38 79 ALA A CA 1
ATOM 593 C C . ALA A 1 79 ? 14.188 -30.344 -4.887 1 94.38 79 ALA A C 1
ATOM 595 O O . ALA A 1 79 ? 14.047 -31.422 -5.453 1 94.38 79 ALA A O 1
ATOM 596 N N . LEU A 1 80 ? 14.039 -30.172 -3.561 1 93.56 80 LEU A N 1
ATOM 597 C CA . LEU A 1 80 ? 13.484 -31.188 -2.672 1 93.56 80 LEU A CA 1
ATOM 598 C C . LEU A 1 80 ? 11.969 -31.234 -2.789 1 93.56 80 LEU A C 1
ATOM 600 O O . LEU A 1 80 ? 11.375 -32.312 -2.752 1 93.56 80 LEU A O 1
ATOM 604 N N . SER A 1 81 ? 11.422 -30.094 -2.912 1 92.62 81 SER A N 1
ATOM 605 C CA . SER A 1 81 ? 9.977 -29.969 -3.021 1 92.62 81 SER A CA 1
ATOM 606 C C . SER A 1 81 ? 9.531 -29.938 -4.48 1 92.62 81 SER A C 1
ATOM 608 O O . SER A 1 81 ? 10.344 -29.719 -5.379 1 92.62 81 SER A O 1
ATOM 610 N N . ARG A 1 82 ? 8.289 -30.172 -4.574 1 89.69 82 ARG A N 1
ATOM 611 C CA . ARG A 1 82 ? 7.684 -30.094 -5.902 1 89.69 82 ARG A CA 1
ATOM 612 C C . ARG A 1 82 ? 6.457 -29.188 -5.887 1 89.69 82 ARG A C 1
ATOM 614 O O . ARG A 1 82 ? 5.684 -29.203 -4.926 1 89.69 82 ARG A O 1
ATOM 621 N N . ALA A 1 83 ? 6.293 -28.422 -6.852 1 87.12 83 ALA A N 1
ATOM 622 C CA . ALA A 1 83 ? 5.07 -27.672 -7.156 1 87.12 83 ALA A CA 1
ATOM 623 C C . ALA A 1 83 ? 4.477 -28.125 -8.492 1 87.12 83 ALA A C 1
ATOM 625 O O . ALA A 1 83 ? 5.012 -27.797 -9.555 1 87.12 83 ALA A O 1
ATOM 626 N N . GLU A 1 84 ? 3.467 -28.766 -8.445 1 83.25 84 GLU A N 1
ATOM 627 C CA . GLU A 1 84 ? 2.984 -29.484 -9.625 1 83.25 84 GLU A CA 1
ATOM 628 C C . GLU A 1 84 ? 4.066 -30.391 -10.195 1 83.25 84 GLU A C 1
ATOM 630 O O . GLU A 1 84 ? 4.641 -31.219 -9.484 1 83.25 84 GLU A O 1
ATOM 635 N N . SER A 1 85 ? 4.434 -30.078 -11.414 1 88.12 85 SER A N 1
ATOM 636 C CA . SER A 1 85 ? 5.484 -30.891 -12.023 1 88.12 85 SER A CA 1
ATOM 637 C C . SER A 1 85 ? 6.828 -30.172 -11.984 1 88.12 85 SER A C 1
ATOM 639 O O . SER A 1 85 ? 7.816 -30.672 -12.531 1 88.12 85 SER A O 1
ATOM 641 N N . SER A 1 86 ? 6.859 -29.094 -11.328 1 93.69 86 SER A N 1
ATOM 642 C CA . SER A 1 86 ? 8.078 -28.297 -11.258 1 93.69 86 SER A CA 1
ATOM 643 C C . SER A 1 86 ? 9.023 -28.812 -10.18 1 93.69 86 SER A C 1
ATOM 645 O O . SER A 1 86 ? 8.688 -28.812 -8.992 1 93.69 86 SER A O 1
ATOM 647 N N . ASP A 1 87 ? 10.266 -29.219 -10.641 1 95.88 87 ASP A N 1
ATOM 648 C CA . ASP A 1 87 ? 11.258 -29.688 -9.68 1 95.88 87 ASP A CA 1
ATOM 649 C C . ASP A 1 87 ? 12.57 -28.938 -9.836 1 95.88 87 ASP A C 1
ATOM 651 O O . ASP A 1 87 ? 13.617 -29.391 -9.367 1 95.88 87 ASP A O 1
ATOM 655 N N . ARG A 1 88 ? 12.523 -27.891 -10.586 1 97.62 88 ARG A N 1
ATOM 656 C CA . ARG A 1 88 ? 13.727 -27.078 -10.789 1 97.62 88 ARG A CA 1
ATOM 657 C C . ARG A 1 88 ? 13.43 -25.594 -10.562 1 97.62 88 ARG A C 1
ATOM 659 O O . ARG A 1 88 ? 12.273 -25.188 -10.539 1 97.62 88 ARG A O 1
ATOM 666 N N . ALA A 1 89 ? 14.5 -24.859 -10.344 1 98.25 89 ALA A N 1
ATOM 667 C CA . ALA A 1 89 ? 14.352 -23.422 -10.086 1 98.25 89 ALA A CA 1
ATOM 668 C C . ALA A 1 89 ? 15.469 -22.641 -10.758 1 98.25 89 ALA A C 1
ATOM 670 O O . ALA A 1 89 ? 16.516 -23.188 -11.086 1 98.25 89 ALA A O 1
ATOM 671 N N . PHE A 1 90 ? 15.281 -21.422 -11.008 1 98.62 90 PHE A N 1
ATOM 672 C CA . PHE A 1 90 ? 16.281 -20.531 -11.57 1 98.62 90 PHE A CA 1
ATOM 673 C C . PHE A 1 90 ? 17.297 -20.109 -10.523 1 98.62 90 PHE A C 1
ATOM 675 O O . PHE A 1 90 ? 18.469 -20.438 -10.625 1 98.62 90 PHE A O 1
ATOM 682 N N . LEU A 1 91 ? 16.875 -19.375 -9.469 1 98.81 91 LEU A N 1
ATOM 683 C CA . LEU A 1 91 ? 17.703 -19.125 -8.297 1 98.81 91 LEU A CA 1
ATOM 684 C C . LEU A 1 91 ? 17.359 -20.094 -7.172 1 98.81 91 LEU A C 1
ATOM 686 O O . LEU A 1 91 ? 16.25 -20.078 -6.641 1 98.81 91 LEU A O 1
ATOM 690 N N . TYR A 1 92 ? 18.359 -20.922 -6.836 1 98.69 92 TYR A N 1
ATOM 691 C CA . TYR A 1 92 ? 18.094 -22.016 -5.914 1 98.69 92 TYR A CA 1
ATOM 692 C C . TYR A 1 92 ? 19.094 -22.047 -4.777 1 98.69 92 TYR A C 1
ATOM 694 O O . TYR A 1 92 ? 20.297 -21.875 -5.004 1 98.69 92 TYR A O 1
ATOM 702 N N . ALA A 1 93 ? 18.625 -22.125 -3.58 1 98.69 93 ALA A N 1
ATOM 703 C CA . ALA A 1 93 ? 19.453 -22.422 -2.414 1 98.69 93 ALA A CA 1
ATOM 704 C C . ALA A 1 93 ? 18.812 -23.484 -1.53 1 98.69 93 ALA A C 1
ATOM 706 O O . ALA A 1 93 ? 17.578 -23.516 -1.398 1 98.69 93 ALA A O 1
ATOM 707 N N . VAL A 1 94 ? 19.594 -24.328 -0.932 1 98.5 94 VAL A N 1
ATOM 708 C CA . VAL A 1 94 ? 19.125 -25.375 -0.04 1 98.5 94 VAL A CA 1
ATOM 709 C C . VAL A 1 94 ? 20.078 -25.516 1.143 1 98.5 94 VAL A C 1
ATOM 711 O O . VAL A 1 94 ? 21.297 -25.453 0.978 1 98.5 94 VAL A O 1
ATOM 714 N N . ASP A 1 95 ? 19.516 -25.656 2.309 1 98.44 95 ASP A N 1
ATOM 715 C CA . ASP A 1 95 ? 20.297 -25.875 3.523 1 98.44 95 ASP A CA 1
ATOM 716 C C . ASP A 1 95 ? 21.359 -24.797 3.68 1 98.44 95 ASP A C 1
ATOM 718 O O . ASP A 1 95 ? 22.531 -25.109 3.947 1 98.44 95 ASP A O 1
ATOM 722 N N . ALA A 1 96 ? 20.969 -23.562 3.455 1 98.62 96 ALA A N 1
ATOM 723 C CA . ALA A 1 96 ? 21.906 -22.438 3.506 1 98.62 96 ALA A CA 1
ATOM 724 C C . ALA A 1 96 ? 21.422 -21.375 4.477 1 98.62 96 ALA A C 1
ATOM 726 O O . ALA A 1 96 ? 20.328 -21.484 5.035 1 98.62 96 ALA A O 1
ATOM 727 N N . GLN A 1 97 ? 22.312 -20.406 4.777 1 98.75 97 GLN A N 1
ATOM 728 C CA . GLN A 1 97 ? 21.922 -19.344 5.695 1 98.75 97 GLN A CA 1
ATOM 729 C C . GLN A 1 97 ? 22.484 -18 5.242 1 98.75 97 GLN A C 1
ATOM 731 O O . GLN A 1 97 ? 23.484 -17.953 4.531 1 98.75 97 GLN A O 1
ATOM 736 N N . ASN A 1 98 ? 21.891 -16.922 5.688 1 98.69 98 ASN A N 1
ATOM 737 C CA . ASN A 1 98 ? 22.312 -15.547 5.41 1 98.69 98 ASN A CA 1
ATOM 738 C C . ASN A 1 98 ? 22.359 -15.266 3.91 1 98.69 98 ASN A C 1
ATOM 740 O O . ASN A 1 98 ? 23.422 -14.922 3.381 1 98.69 98 ASN A O 1
ATOM 744 N N . ILE A 1 99 ? 21.25 -15.375 3.281 1 98.81 99 ILE A N 1
ATOM 745 C CA . ILE A 1 99 ? 21.125 -15.156 1.846 1 98.81 99 ILE A CA 1
ATOM 746 C C . ILE A 1 99 ? 20.328 -13.875 1.59 1 98.81 99 ILE A C 1
ATOM 748 O O . ILE A 1 99 ? 19.25 -13.688 2.148 1 98.81 99 ILE A O 1
ATOM 752 N N . THR A 1 100 ? 20.922 -12.961 0.853 1 98.75 100 THR A N 1
ATOM 753 C CA . THR A 1 100 ? 20.234 -11.727 0.478 1 98.75 100 THR A CA 1
ATOM 754 C C . THR A 1 100 ? 20.203 -11.57 -1.04 1 98.75 100 THR A C 1
ATOM 756 O O . THR A 1 100 ? 21.234 -11.711 -1.707 1 98.75 100 THR A O 1
ATOM 759 N N . ILE A 1 101 ? 19.062 -11.375 -1.643 1 98.75 101 ILE A N 1
ATOM 760 C CA . ILE A 1 101 ? 18.875 -10.953 -3.025 1 98.75 101 ILE A CA 1
ATOM 761 C C . ILE A 1 101 ? 18.234 -9.57 -3.057 1 98.75 101 ILE A C 1
ATOM 763 O O . ILE A 1 101 ? 17.125 -9.375 -2.547 1 98.75 101 ILE A O 1
ATOM 767 N N . CYS A 1 102 ? 18.984 -8.57 -3.617 1 97.06 102 CYS A N 1
ATOM 768 C CA . CYS A 1 102 ? 18.531 -7.191 -3.496 1 97.06 102 CYS A CA 1
ATOM 769 C C . CYS A 1 102 ? 19.156 -6.32 -4.59 1 97.06 102 CYS A C 1
ATOM 771 O O . CYS A 1 102 ? 19.797 -6.828 -5.508 1 97.06 102 CYS A O 1
ATOM 773 N N . GLY A 1 103 ? 18.766 -4.992 -4.656 1 92.88 103 GLY A N 1
ATOM 774 C CA . GLY A 1 103 ? 19.594 -4.055 -5.387 1 92.88 103 GLY A CA 1
ATOM 775 C C . GLY A 1 103 ? 18.828 -3.223 -6.395 1 92.88 103 GLY A C 1
ATOM 776 O O . GLY A 1 103 ? 19.359 -2.252 -6.938 1 92.88 103 GLY A O 1
ATOM 777 N N . GLY A 1 104 ? 17.672 -3.576 -6.773 1 92.38 104 GLY A N 1
ATOM 778 C CA . GLY A 1 104 ? 16.859 -2.748 -7.645 1 92.38 104 GLY A CA 1
ATOM 779 C C . GLY A 1 104 ? 16.75 -3.285 -9.062 1 92.38 104 GLY A C 1
ATOM 780 O O . GLY A 1 104 ? 16.125 -2.67 -9.922 1 92.38 104 GLY A O 1
ATOM 781 N N . GLY A 1 105 ? 17.391 -4.367 -9.312 1 95 105 GLY A N 1
ATOM 782 C CA . GLY A 1 105 ? 17.328 -4.992 -10.625 1 95 105 GLY A CA 1
ATOM 783 C C . GLY A 1 105 ? 16.078 -5.828 -10.836 1 95 105 GLY A C 1
ATOM 784 O O . GLY A 1 105 ? 15.164 -5.789 -10.016 1 95 105 GLY A O 1
ATOM 785 N N . GLU A 1 106 ? 16.078 -6.492 -12.008 1 96.94 106 GLU A N 1
ATOM 786 C CA . GLU A 1 106 ? 14.875 -7.215 -12.383 1 96.94 106 GLU A CA 1
ATOM 787 C C . GLU A 1 106 ? 15.203 -8.625 -12.867 1 96.94 106 GLU A C 1
ATOM 789 O O . GLU A 1 106 ? 16.281 -8.859 -13.43 1 96.94 106 GLU A O 1
ATOM 794 N N . ILE A 1 107 ? 14.266 -9.5 -12.594 1 98.75 107 ILE A N 1
ATOM 795 C CA . ILE A 1 107 ? 14.266 -10.852 -13.148 1 98.75 107 ILE A CA 1
ATOM 796 C C . ILE A 1 107 ? 13.086 -11.016 -14.109 1 98.75 107 ILE A C 1
ATOM 798 O O . ILE A 1 107 ? 11.938 -10.805 -13.719 1 98.75 107 ILE A O 1
ATOM 802 N N . TYR A 1 108 ? 13.43 -11.32 -15.344 1 98.62 108 TYR A N 1
ATOM 803 C CA . TYR A 1 108 ? 12.422 -11.586 -16.359 1 98.62 108 TYR A CA 1
ATOM 804 C C . TYR A 1 108 ? 12.25 -13.086 -16.578 1 98.62 108 TYR A C 1
ATOM 806 O O . TYR A 1 108 ? 13.148 -13.75 -17.094 1 98.62 108 TYR A O 1
ATOM 814 N N . GLY A 1 109 ? 11.086 -13.633 -16.234 1 98.56 109 GLY A N 1
ATOM 815 C CA . GLY A 1 109 ? 10.875 -15.07 -16.156 1 98.56 109 GLY A CA 1
ATOM 816 C C . GLY A 1 109 ? 10.695 -15.727 -17.516 1 98.56 109 GLY A C 1
ATOM 817 O O . GLY A 1 109 ? 10.711 -16.953 -17.625 1 98.56 109 GLY A O 1
ATOM 818 N N . SER A 1 110 ? 10.484 -14.969 -18.578 1 98.12 110 SER A N 1
ATOM 819 C CA . SER A 1 110 ? 10.336 -15.461 -19.953 1 98.12 110 SER A CA 1
ATOM 820 C C . SER A 1 110 ? 9.172 -16.453 -20.062 1 98.12 110 SER A C 1
ATOM 822 O O . SER A 1 110 ? 9.289 -17.469 -20.734 1 98.12 110 SER A O 1
ATOM 824 N N . ALA A 1 111 ? 8.133 -16.188 -19.469 1 97.81 111 ALA A N 1
ATOM 825 C CA . ALA A 1 111 ? 7.008 -17.109 -19.359 1 97.81 111 ALA A CA 1
ATOM 826 C C . ALA A 1 111 ? 6.445 -17.453 -20.734 1 97.81 111 ALA A C 1
ATOM 828 O O . ALA A 1 111 ? 5.836 -18.516 -20.906 1 97.81 111 ALA A O 1
ATOM 829 N N . ASP A 1 112 ? 6.641 -16.641 -21.734 1 96.69 112 ASP A N 1
ATOM 830 C CA . ASP A 1 112 ? 6.094 -16.891 -23.062 1 96.69 112 ASP A CA 1
ATOM 831 C C . ASP A 1 112 ? 6.59 -18.219 -23.625 1 96.69 112 ASP A C 1
ATOM 833 O O . ASP A 1 112 ? 5.871 -18.891 -24.359 1 96.69 112 ASP A O 1
ATOM 837 N N . GLY A 1 113 ? 7.777 -18.5 -23.234 1 96.94 113 GLY A N 1
ATOM 838 C CA . GLY A 1 113 ? 8.352 -19.734 -23.734 1 96.94 113 GLY A CA 1
ATOM 839 C C . GLY A 1 113 ? 7.742 -20.984 -23.094 1 96.94 113 GLY A C 1
ATOM 840 O O . GLY A 1 113 ? 7.961 -22.094 -23.578 1 96.94 113 GLY A O 1
ATOM 841 N N . TRP A 1 114 ? 6.898 -20.75 -22.125 1 97.5 114 TRP A N 1
ATOM 842 C CA . TRP A 1 114 ? 6.391 -21.875 -21.344 1 97.5 114 TRP A CA 1
ATOM 843 C C . TRP A 1 114 ? 4.879 -22 -21.5 1 97.5 114 TRP A C 1
ATOM 845 O O . TRP A 1 114 ? 4.258 -22.875 -20.891 1 97.5 114 TRP A O 1
AT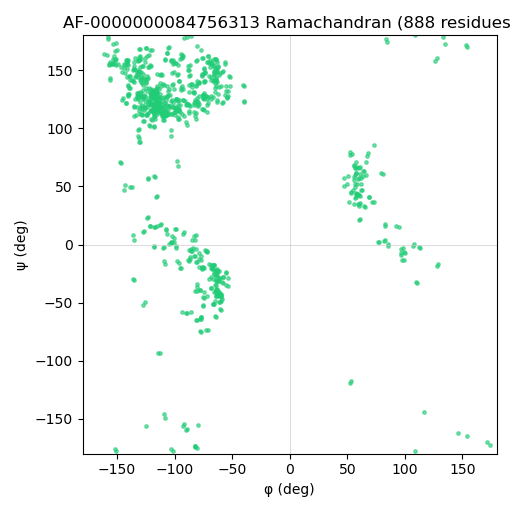OM 855 N N . PHE A 1 115 ? 4.266 -21.109 -22.234 1 96.62 115 PHE A N 1
ATOM 856 C CA . PHE A 1 115 ? 2.82 -21.078 -22.422 1 96.62 115 PHE A CA 1
ATOM 857 C C . PHE A 1 115 ? 2.467 -20.953 -23.891 1 96.62 115 PHE A C 1
ATOM 859 O O . PHE A 1 115 ? 3.277 -20.5 -24.703 1 96.62 115 PHE A O 1
ATOM 866 N N . SER A 1 116 ? 1.264 -21.344 -24.172 1 95.62 116 SER A N 1
ATOM 867 C CA . SER A 1 116 ? 0.763 -21.109 -25.531 1 95.62 116 SER A CA 1
ATOM 868 C C . SER A 1 116 ? 0.655 -19.625 -25.828 1 95.62 116 SER A C 1
ATOM 870 O O . SER A 1 116 ? 0.561 -18.797 -24.922 1 95.62 116 SER A O 1
ATOM 872 N N . ARG A 1 117 ? 0.637 -19.328 -27.016 1 92.94 117 ARG A N 1
ATOM 873 C CA . ARG A 1 117 ? 0.547 -17.938 -27.453 1 92.94 117 ARG A CA 1
ATOM 874 C C . ARG A 1 117 ? -0.854 -17.375 -27.203 1 92.94 117 ARG A C 1
ATOM 876 O O . ARG A 1 117 ? -1.009 -16.266 -26.719 1 92.94 117 ARG A O 1
ATOM 883 N N . GLY A 1 118 ? -1.758 -18.188 -27.547 1 91.19 118 GLY A N 1
ATOM 884 C CA . GLY A 1 118 ? -3.135 -17.734 -27.438 1 91.19 118 GLY A CA 1
ATOM 885 C C . GLY A 1 118 ? -3.807 -18.188 -26.156 1 91.19 118 GLY A C 1
ATOM 886 O O . GLY A 1 118 ? -3.35 -19.125 -25.5 1 91.19 118 GLY A O 1
ATOM 887 N N . VAL A 1 119 ? -4.824 -17.406 -25.75 1 89.56 119 VAL A N 1
ATOM 888 C CA . VAL A 1 119 ? -5.648 -17.734 -24.594 1 89.56 119 VAL A CA 1
ATOM 889 C C . VAL A 1 119 ? -6.789 -18.656 -25.016 1 89.56 119 VAL A C 1
ATOM 891 O O . VAL A 1 119 ? -7.285 -18.562 -26.141 1 89.56 119 VAL A O 1
ATOM 894 N N . ASP A 1 120 ? -7.125 -19.531 -24.125 1 85.44 120 ASP A N 1
ATOM 895 C CA . ASP A 1 120 ? -8.281 -20.375 -24.391 1 85.44 120 ASP A CA 1
ATOM 896 C C . ASP A 1 120 ? -9.586 -19.656 -24.031 1 85.44 120 ASP A C 1
ATOM 898 O O . ASP A 1 120 ? -9.586 -18.453 -23.797 1 85.44 120 ASP A O 1
ATOM 902 N N . ALA A 1 121 ? -10.672 -20.391 -24.109 1 79.38 121 ALA A N 1
ATOM 903 C CA . ALA A 1 121 ? -11.992 -19.812 -23.922 1 79.38 121 ALA A CA 1
ATOM 904 C C . ALA A 1 121 ? -12.188 -19.328 -22.484 1 79.38 121 ALA A C 1
ATOM 906 O O . ALA A 1 121 ? -13.055 -18.5 -22.219 1 79.38 121 ALA A O 1
ATOM 907 N N . MET A 1 122 ? -11.375 -19.812 -21.688 1 77.62 122 MET A N 1
ATOM 908 C CA . MET A 1 122 ? -11.508 -19.469 -20.281 1 77.62 122 MET A CA 1
ATOM 909 C C . MET A 1 122 ? -10.523 -18.359 -19.906 1 77.62 122 MET A C 1
ATOM 911 O O . MET A 1 122 ? -10.453 -17.953 -18.734 1 77.62 122 MET A O 1
ATOM 915 N N . GLY A 1 123 ? -9.797 -17.984 -20.844 1 80.31 123 GLY A N 1
ATOM 916 C CA . GLY A 1 123 ? -8.922 -16.844 -20.625 1 80.31 123 GLY A CA 1
ATOM 917 C C . GLY A 1 123 ? -7.527 -17.234 -20.156 1 80.31 123 GLY A C 1
ATOM 918 O O . GLY A 1 123 ? -6.754 -16.391 -19.719 1 80.31 123 GLY A O 1
ATOM 919 N N . TYR A 1 124 ? -7.105 -18.531 -20.297 1 87.12 124 TYR A N 1
ATOM 920 C CA . TYR A 1 124 ? -5.789 -18.984 -19.859 1 87.12 124 TYR A CA 1
ATOM 921 C C . TYR A 1 124 ? -4.957 -19.438 -21.047 1 87.12 124 TYR A C 1
ATOM 923 O O . TYR A 1 124 ? -5.492 -19.969 -22.031 1 87.12 124 TYR A O 1
ATOM 931 N N . ARG A 1 125 ? -3.74 -19.203 -20.891 1 92.19 125 ARG A N 1
ATOM 932 C CA . ARG A 1 125 ? -2.762 -19.844 -21.766 1 92.19 125 ARG A CA 1
ATOM 933 C C . ARG A 1 125 ? -2.387 -21.234 -21.266 1 92.19 125 ARG A C 1
ATOM 935 O O . ARG A 1 125 ? -2.24 -21.438 -20.062 1 92.19 125 ARG A O 1
ATOM 942 N N . THR A 1 126 ? -2.305 -22.125 -22.219 1 91.69 126 THR A N 1
ATOM 943 C CA . THR A 1 126 ? -1.951 -23.484 -21.828 1 91.69 126 THR A CA 1
ATOM 944 C C . THR A 1 126 ? -0.491 -23.562 -21.391 1 91.69 126 THR A C 1
ATOM 946 O O . THR A 1 126 ? 0.407 -23.172 -22.141 1 91.69 126 THR A O 1
ATOM 949 N N . PRO A 1 127 ? -0.251 -24.078 -20.234 1 93.38 127 PRO A N 1
ATOM 950 C CA . PRO A 1 127 ? 1.129 -24.141 -19.75 1 93.38 127 PRO A CA 1
ATOM 951 C C . PRO A 1 127 ? 1.855 -25.406 -20.188 1 93.38 127 PRO A C 1
ATOM 953 O O . PRO A 1 127 ? 1.223 -26.453 -20.391 1 93.38 127 PRO A O 1
ATOM 956 N N . ALA A 1 128 ? 3.205 -25.25 -20.344 1 94.38 128 ALA A N 1
ATOM 957 C CA . ALA A 1 128 ? 4.039 -26.453 -20.391 1 94.38 128 ALA A CA 1
ATOM 958 C C . ALA A 1 128 ? 3.943 -27.234 -19.078 1 94.38 128 ALA A C 1
ATOM 960 O O . ALA A 1 128 ? 3.641 -26.672 -18.031 1 94.38 128 ALA A O 1
ATOM 961 N N . ALA A 1 129 ? 4.156 -28.484 -19.188 1 90.38 129 ALA A N 1
ATOM 962 C CA . ALA A 1 129 ? 4.051 -29.344 -18 1 90.38 129 ALA A CA 1
ATOM 963 C C . ALA A 1 129 ? 5.141 -29.016 -16.984 1 90.38 129 ALA A C 1
ATOM 965 O O . ALA A 1 129 ? 4.863 -28.859 -15.797 1 90.38 129 ALA A O 1
ATOM 966 N N . ALA A 1 130 ? 6.367 -29 -17.516 1 94 130 ALA A N 1
ATOM 967 C CA . ALA A 1 130 ? 7.496 -28.672 -16.641 1 94 130 ALA A CA 1
ATOM 968 C C . ALA A 1 130 ? 7.957 -27.234 -16.828 1 94 130 ALA A C 1
ATOM 970 O O . ALA A 1 130 ? 8.344 -26.844 -17.938 1 94 130 ALA A O 1
ATOM 971 N N . ARG A 1 131 ? 7.875 -26.5 -15.812 1 97 131 ARG A N 1
ATOM 972 C CA . ARG A 1 131 ? 8.266 -25.094 -15.797 1 97 131 ARG A CA 1
ATOM 973 C C . ARG A 1 131 ? 9.078 -24.766 -14.547 1 97 131 ARG A C 1
ATOM 975 O O . ARG A 1 131 ? 8.781 -25.266 -13.461 1 97 131 ARG A O 1
ATOM 982 N N . PRO A 1 132 ? 10.102 -23.984 -14.641 1 97.94 132 PRO A N 1
ATOM 983 C CA . PRO A 1 132 ? 10.93 -23.688 -13.469 1 97.94 132 PRO A CA 1
ATOM 984 C C . PRO A 1 132 ? 10.305 -22.641 -12.562 1 97.94 132 PRO A C 1
ATOM 986 O O . PRO A 1 132 ? 9.703 -21.672 -13.047 1 97.94 132 PRO A O 1
ATOM 989 N N . ARG A 1 133 ? 10.422 -22.891 -11.258 1 98.38 133 ARG A N 1
ATOM 990 C CA . ARG A 1 133 ? 10.172 -21.797 -10.32 1 98.38 133 ARG A CA 1
ATOM 991 C C . ARG A 1 133 ? 11.273 -20.75 -10.398 1 98.38 133 ARG A C 1
ATOM 993 O O . ARG A 1 133 ? 12.375 -21.031 -10.883 1 98.38 133 ARG A O 1
ATOM 1000 N N . ILE A 1 134 ? 11.078 -19.531 -10.031 1 98.69 134 ILE A N 1
ATOM 1001 C CA . ILE A 1 134 ? 12.047 -18.469 -10.258 1 98.69 134 ILE A CA 1
ATOM 1002 C C . ILE A 1 134 ? 13 -18.359 -9.07 1 98.69 134 ILE A C 1
ATOM 1004 O O . ILE A 1 134 ? 14.219 -18.516 -9.227 1 98.69 134 ILE A O 1
ATOM 1008 N N . ILE A 1 135 ? 12.508 -18.109 -7.863 1 98.88 135 ILE A N 1
ATOM 1009 C CA . ILE A 1 135 ? 13.305 -18.125 -6.645 1 98.88 135 ILE A CA 1
ATOM 1010 C C . ILE A 1 135 ? 12.805 -19.219 -5.707 1 98.88 135 ILE A C 1
ATOM 1012 O O . ILE A 1 135 ? 11.648 -19.203 -5.277 1 98.88 135 ILE A O 1
ATOM 1016 N N . LEU A 1 136 ? 13.672 -20.156 -5.449 1 98.88 136 LEU A N 1
ATOM 1017 C CA . LEU A 1 136 ? 13.344 -21.25 -4.551 1 98.88 136 LEU A CA 1
ATOM 1018 C C . LEU A 1 136 ? 14.414 -21.406 -3.473 1 98.88 136 LEU A C 1
ATOM 1020 O O . LEU A 1 136 ? 15.555 -21.766 -3.77 1 98.88 136 LEU A O 1
ATOM 1024 N N . LEU A 1 137 ? 14.086 -21.125 -2.234 1 98.88 137 LEU A N 1
ATOM 1025 C CA . LEU A 1 137 ? 14.953 -21.344 -1.085 1 98.88 137 LEU A CA 1
ATOM 1026 C C . LEU A 1 137 ? 14.367 -22.406 -0.158 1 98.88 137 LEU A C 1
ATOM 1028 O O . LEU A 1 137 ? 13.25 -22.25 0.339 1 98.88 137 LEU A O 1
ATOM 1032 N N . GLU A 1 138 ? 15.086 -23.5 0.038 1 98.75 138 GLU A N 1
ATOM 1033 C CA . GLU A 1 138 ? 14.562 -24.609 0.817 1 98.75 138 GLU A CA 1
ATOM 1034 C C . GLU A 1 138 ? 15.398 -24.844 2.072 1 98.75 138 GLU A C 1
ATOM 1036 O O . GLU A 1 138 ? 16.609 -25.062 1.987 1 98.75 138 GLU A O 1
ATOM 1041 N N . ASN A 1 139 ? 14.758 -24.812 3.162 1 98.75 139 ASN A N 1
ATOM 1042 C CA . ASN A 1 139 ? 15.367 -25.078 4.461 1 98.75 139 ASN A CA 1
ATOM 1043 C C . ASN A 1 139 ? 16.531 -24.125 4.734 1 98.75 139 ASN A C 1
ATOM 1045 O O . ASN A 1 139 ? 17.609 -24.547 5.137 1 98.75 139 ASN A O 1
ATOM 1049 N N . CYS A 1 140 ? 16.328 -22.875 4.449 1 98.88 140 CYS A N 1
ATOM 1050 C CA . CYS A 1 140 ? 17.328 -21.828 4.664 1 98.88 140 CYS A CA 1
ATOM 1051 C C . CYS A 1 140 ? 17 -21 5.902 1 98.88 140 CYS A C 1
ATOM 1053 O O . CYS A 1 140 ? 15.883 -21.047 6.398 1 98.88 140 CYS A O 1
ATOM 1055 N N . ARG A 1 141 ? 18.016 -20.344 6.445 1 98.75 141 ARG A N 1
ATOM 1056 C CA . ARG A 1 141 ? 17.844 -19.469 7.602 1 98.75 141 ARG A CA 1
ATOM 1057 C C . ARG A 1 141 ? 18.344 -18.062 7.301 1 98.75 141 ARG A C 1
ATOM 1059 O O . ARG A 1 141 ? 19.375 -17.891 6.648 1 98.75 141 ARG A O 1
ATOM 1066 N N . ARG A 1 142 ? 17.656 -17.062 7.871 1 98.75 142 ARG A N 1
ATOM 1067 C CA . ARG A 1 142 ? 17.984 -15.664 7.676 1 98.75 142 ARG A CA 1
ATOM 1068 C C . ARG A 1 142 ? 18.078 -15.32 6.195 1 98.75 142 ARG A C 1
ATOM 1070 O O . ARG A 1 142 ? 19.172 -15.164 5.652 1 98.75 142 ARG A O 1
ATOM 1077 N N . VAL A 1 143 ? 16.922 -15.188 5.598 1 98.62 143 VAL A N 1
ATOM 1078 C CA . VAL A 1 143 ? 16.781 -14.906 4.172 1 98.62 143 VAL A CA 1
ATOM 1079 C C . VAL A 1 143 ? 16.141 -13.539 3.975 1 98.62 143 VAL A C 1
ATOM 1081 O O . VAL A 1 143 ? 15.195 -13.172 4.688 1 98.62 143 VAL A O 1
ATOM 1084 N N . ARG A 1 144 ? 16.75 -12.766 3.037 1 98.75 144 ARG A N 1
ATOM 1085 C CA . ARG A 1 144 ? 16.219 -11.43 2.764 1 98.75 144 ARG A CA 1
ATOM 1086 C C . ARG A 1 144 ? 16.031 -11.211 1.266 1 98.75 144 ARG A C 1
ATOM 1088 O O . ARG A 1 144 ? 16.969 -11.438 0.48 1 98.75 144 ARG A O 1
ATOM 1095 N N . LEU A 1 145 ? 14.867 -10.898 0.833 1 98.88 145 LEU A N 1
ATOM 1096 C CA . LEU A 1 145 ? 14.555 -10.383 -0.497 1 98.88 145 LEU A CA 1
ATOM 1097 C C . LEU A 1 145 ? 14.141 -8.922 -0.429 1 98.88 145 LEU A C 1
ATOM 1099 O O . LEU A 1 145 ? 13.148 -8.578 0.221 1 98.88 145 LEU A O 1
ATOM 1103 N N . GLU A 1 146 ? 14.969 -8.062 -1.129 1 97.44 146 GLU A N 1
ATOM 1104 C CA . GLU A 1 146 ? 14.734 -6.633 -0.953 1 97.44 146 GLU A CA 1
ATOM 1105 C C . GLU A 1 146 ? 14.891 -5.883 -2.27 1 97.44 146 GLU A C 1
ATOM 1107 O O . GLU A 1 146 ? 15.922 -5.996 -2.938 1 97.44 146 GLU A O 1
ATOM 1112 N N . ASN A 1 147 ? 13.859 -5.094 -2.609 1 95.06 147 ASN A N 1
ATOM 1113 C CA . ASN A 1 147 ? 13.945 -4.137 -3.707 1 95.06 147 ASN A CA 1
ATOM 1114 C C . ASN A 1 147 ? 14.336 -4.816 -5.016 1 95.06 147 ASN A C 1
ATOM 1116 O O . ASN A 1 147 ? 15.297 -4.402 -5.668 1 95.06 147 ASN A O 1
ATOM 1120 N N . ILE A 1 148 ? 13.602 -5.816 -5.32 1 97.06 148 ILE A N 1
ATOM 1121 C CA . ILE A 1 148 ? 13.758 -6.445 -6.629 1 97.06 148 ILE A CA 1
ATOM 1122 C C . ILE A 1 148 ? 12.391 -6.566 -7.309 1 97.06 148 ILE A C 1
ATOM 1124 O O . ILE A 1 148 ? 11.352 -6.48 -6.648 1 97.06 148 ILE A O 1
ATOM 1128 N N . THR A 1 149 ? 12.469 -6.719 -8.578 1 97.94 149 THR A N 1
ATOM 1129 C CA . THR A 1 149 ? 11.273 -6.957 -9.375 1 97.94 149 THR A CA 1
ATOM 1130 C C . THR A 1 149 ? 11.367 -8.289 -10.109 1 97.94 149 THR A C 1
ATOM 1132 O O . THR A 1 149 ? 12.398 -8.609 -10.703 1 97.94 149 THR A O 1
ATOM 1135 N N . VAL A 1 150 ? 10.359 -9.07 -9.984 1 98.81 150 VAL A N 1
ATOM 1136 C CA . VAL A 1 150 ? 10.203 -10.273 -10.797 1 98.81 150 VAL A CA 1
ATOM 1137 C C . VAL A 1 150 ? 8.961 -10.156 -11.672 1 98.81 150 VAL A C 1
ATOM 1139 O O . VAL A 1 150 ? 7.871 -9.852 -11.172 1 98.81 150 VAL A O 1
ATOM 1142 N N . ARG A 1 151 ? 9.125 -10.383 -12.938 1 97.81 151 ARG A N 1
ATOM 1143 C CA . ARG A 1 151 ? 7.961 -10.289 -13.805 1 97.81 151 ARG A CA 1
ATOM 1144 C C . ARG A 1 151 ? 7.91 -11.469 -14.773 1 97.81 151 ARG A C 1
ATOM 1146 O O . ARG A 1 151 ? 8.945 -12.062 -15.102 1 97.81 151 ARG A O 1
ATOM 1153 N N . HIS A 1 152 ? 6.766 -11.867 -15.18 1 98.19 152 HIS A N 1
ATOM 1154 C CA . HIS A 1 152 ? 6.508 -12.836 -16.234 1 98.19 152 HIS A CA 1
ATOM 1155 C C . HIS A 1 152 ? 7.086 -14.203 -15.883 1 98.19 152 HIS A C 1
ATOM 1157 O O . HIS A 1 152 ? 7.785 -14.812 -16.688 1 98.19 152 HIS A O 1
ATOM 1163 N N . ALA A 1 153 ? 6.812 -14.578 -14.672 1 98.62 153 ALA A N 1
ATOM 1164 C CA . ALA A 1 153 ? 7.285 -15.875 -14.203 1 98.62 153 ALA A CA 1
ATOM 1165 C C . ALA A 1 153 ? 6.434 -17 -14.781 1 98.62 153 ALA A C 1
ATOM 1167 O O . ALA A 1 153 ? 5.219 -16.859 -14.922 1 98.62 153 ALA A O 1
ATOM 1168 N N . PRO A 1 154 ? 7.027 -18.156 -15.086 1 97.94 154 PRO A N 1
ATOM 1169 C CA . PRO A 1 154 ? 6.285 -19.25 -15.719 1 97.94 154 PRO A CA 1
ATOM 1170 C C . PRO A 1 154 ? 5.598 -20.156 -14.711 1 97.94 154 PRO A C 1
ATOM 1172 O O . PRO A 1 154 ? 4.762 -20.984 -15.094 1 97.94 154 PRO A O 1
ATOM 1175 N N . MET A 1 155 ? 5.906 -20.094 -13.562 1 97.81 155 MET A N 1
ATOM 1176 C CA . MET A 1 155 ? 5.473 -20.953 -12.477 1 97.81 155 MET A CA 1
ATOM 1177 C C . MET A 1 155 ? 5.477 -20.203 -11.148 1 97.81 155 MET A C 1
ATOM 1179 O O . MET A 1 155 ? 5.664 -18.984 -11.117 1 97.81 155 MET A O 1
ATOM 1183 N N . TRP A 1 156 ? 5.121 -20.984 -10.023 1 98.12 156 TRP A N 1
ATOM 1184 C CA . TRP A 1 156 ? 5.258 -20.312 -8.734 1 98.12 156 TRP A CA 1
ATOM 1185 C C . TRP A 1 156 ? 6.52 -19.453 -8.703 1 98.12 156 TRP A C 1
ATOM 1187 O O . TRP A 1 156 ? 7.625 -19.953 -8.922 1 98.12 156 TRP A O 1
ATOM 1197 N N . THR A 1 157 ? 6.363 -18.188 -8.445 1 98.81 157 THR A N 1
ATOM 1198 C CA . THR A 1 157 ? 7.402 -17.203 -8.711 1 98.81 157 THR A CA 1
ATOM 1199 C C . THR A 1 157 ? 8.453 -17.203 -7.598 1 98.81 157 THR A C 1
ATOM 1201 O O . THR A 1 157 ? 9.609 -17.562 -7.832 1 98.81 157 THR A O 1
ATOM 1204 N N . ILE A 1 158 ? 8.094 -16.828 -6.383 1 98.94 158 ILE A N 1
ATOM 1205 C CA . ILE A 1 158 ? 8.938 -16.906 -5.199 1 98.94 158 ILE A CA 1
ATOM 1206 C C . ILE A 1 158 ? 8.383 -17.969 -4.246 1 98.94 158 ILE A C 1
ATOM 1208 O O . ILE A 1 158 ? 7.262 -17.828 -3.744 1 98.94 158 ILE A O 1
ATOM 1212 N N . HIS A 1 159 ? 9.156 -19.016 -4.07 1 98.81 159 HIS A N 1
ATOM 1213 C CA . HIS A 1 159 ? 8.75 -20.141 -3.24 1 98.81 159 HIS A CA 1
ATOM 1214 C C . HIS A 1 159 ? 9.758 -20.391 -2.121 1 98.81 159 HIS A C 1
ATOM 1216 O O . HIS A 1 159 ? 10.836 -20.922 -2.361 1 98.81 159 HIS A O 1
ATOM 1222 N N . LEU A 1 160 ? 9.438 -19.984 -0.894 1 98.94 160 LEU A N 1
ATOM 1223 C CA . LEU A 1 160 ? 10.273 -20.219 0.276 1 98.94 160 LEU A CA 1
ATOM 1224 C C . LEU A 1 160 ? 9.758 -21.406 1.084 1 98.94 160 LEU A C 1
ATOM 1226 O O . LEU A 1 160 ? 8.625 -21.391 1.572 1 98.94 160 LEU A O 1
ATOM 1230 N N . VAL A 1 161 ? 10.562 -22.406 1.174 1 98.81 161 VAL A N 1
ATOM 1231 C CA . VAL A 1 161 ? 10.109 -23.672 1.753 1 98.81 161 VAL A CA 1
ATOM 1232 C C . VAL A 1 161 ? 10.883 -23.953 3.041 1 98.81 161 VAL A C 1
ATOM 1234 O O . VAL A 1 161 ? 12.102 -24.156 3.014 1 98.81 161 VAL A O 1
ATOM 1237 N N . SER A 1 162 ? 10.18 -23.969 4.121 1 98.81 162 SER A N 1
ATOM 1238 C CA . SER A 1 162 ? 10.719 -24.375 5.41 1 98.81 162 SER A CA 1
ATOM 1239 C C . SER A 1 162 ? 11.891 -23.5 5.832 1 98.81 162 SER A C 1
ATOM 1241 O O . SER A 1 162 ? 12.883 -24 6.379 1 98.81 162 SER A O 1
ATOM 1243 N N . CYS A 1 163 ? 11.836 -22.234 5.5 1 98.88 163 CYS A N 1
ATOM 1244 C CA . CYS A 1 163 ? 12.852 -21.266 5.902 1 98.88 163 CYS A CA 1
ATOM 1245 C C . CYS A 1 163 ? 12.523 -20.656 7.258 1 98.88 163 CYS A C 1
ATOM 1247 O O . CYS A 1 163 ? 11.359 -20.672 7.68 1 98.88 163 CYS A O 1
ATOM 1249 N N . ALA A 1 164 ? 13.555 -20.203 7.969 1 98.81 164 ALA A N 1
ATOM 1250 C CA . ALA A 1 164 ? 13.383 -19.5 9.234 1 98.81 164 ALA A CA 1
ATOM 1251 C C . ALA A 1 164 ? 14.078 -18.141 9.203 1 98.81 164 ALA A C 1
ATOM 1253 O O . ALA A 1 164 ? 15.219 -18.031 8.742 1 98.81 164 ALA A O 1
ATOM 1254 N N . GLY A 1 165 ? 13.445 -17.141 9.773 1 98.81 165 GLY A N 1
ATOM 1255 C CA . GLY A 1 165 ? 13.992 -15.797 9.656 1 98.81 165 GLY A CA 1
ATOM 1256 C C . GLY A 1 165 ? 13.945 -15.25 8.242 1 98.81 165 GLY A C 1
ATOM 1257 O O . GLY A 1 165 ? 14.969 -15.219 7.547 1 98.81 165 GLY A O 1
ATOM 1258 N N . VAL A 1 166 ? 12.711 -14.82 7.809 1 98.88 166 VAL A N 1
ATOM 1259 C CA . VAL A 1 166 ? 12.461 -14.406 6.43 1 98.88 166 VAL A CA 1
ATOM 1260 C C . VAL A 1 166 ? 12.031 -12.945 6.395 1 98.88 166 VAL A C 1
ATOM 1262 O O . VAL A 1 166 ? 11.133 -12.539 7.133 1 98.88 166 VAL A O 1
ATOM 1265 N N . VAL A 1 167 ? 12.711 -12.148 5.602 1 98.88 167 VAL A N 1
ATOM 1266 C CA . VAL A 1 167 ? 12.297 -10.773 5.359 1 98.88 167 VAL A CA 1
ATOM 1267 C C . VAL A 1 167 ? 12.07 -10.555 3.865 1 98.88 167 VAL A C 1
ATOM 1269 O O . VAL A 1 167 ? 12.969 -10.82 3.055 1 98.88 167 VAL A O 1
ATOM 1272 N N . VAL A 1 168 ? 10.914 -10.188 3.482 1 98.88 168 VAL A N 1
ATOM 1273 C CA . VAL A 1 168 ? 10.562 -9.727 2.146 1 98.88 168 VAL A CA 1
ATOM 1274 C C . VAL A 1 168 ? 10.117 -8.266 2.205 1 98.88 168 VAL A C 1
ATOM 1276 O O . VAL A 1 168 ? 9.086 -7.945 2.811 1 98.88 168 VAL A O 1
ATOM 1279 N N . ASP A 1 169 ? 10.906 -7.348 1.574 1 98.25 169 ASP A N 1
ATOM 1280 C CA . ASP A 1 169 ? 10.648 -5.922 1.738 1 98.25 169 ASP A CA 1
ATOM 1281 C C . ASP A 1 169 ? 10.883 -5.164 0.432 1 98.25 169 ASP A C 1
ATOM 1283 O O . ASP A 1 169 ? 11.992 -5.168 -0.1 1 98.25 169 ASP A O 1
ATOM 1287 N N . GLY A 1 170 ? 9.805 -4.496 -0.013 1 96.75 170 GLY A N 1
ATOM 1288 C CA . GLY A 1 170 ? 9.938 -3.713 -1.23 1 96.75 170 GLY A CA 1
ATOM 1289 C C . GLY A 1 170 ? 10.062 -4.566 -2.479 1 96.75 170 GLY A C 1
ATOM 1290 O O . GLY A 1 170 ? 10.805 -4.223 -3.4 1 96.75 170 GLY A O 1
ATOM 1291 N N . VAL A 1 171 ? 9.375 -5.633 -2.51 1 98.12 171 VAL A N 1
ATOM 1292 C CA . VAL A 1 171 ? 9.445 -6.562 -3.635 1 98.12 171 VAL A CA 1
ATOM 1293 C C . VAL A 1 171 ? 8.234 -6.363 -4.543 1 98.12 171 VAL A C 1
ATOM 1295 O O . VAL A 1 171 ? 7.125 -6.113 -4.062 1 98.12 171 VAL A O 1
ATOM 1298 N N . THR A 1 172 ? 8.5 -6.387 -5.844 1 98.31 172 THR A N 1
ATOM 1299 C CA . THR A 1 172 ? 7.434 -6.359 -6.84 1 98.31 172 THR A CA 1
ATOM 1300 C C . THR A 1 172 ? 7.41 -7.656 -7.641 1 98.31 172 THR A C 1
ATOM 1302 O O . THR A 1 172 ? 8.414 -8.039 -8.242 1 98.31 172 THR A O 1
ATOM 1305 N N . VAL A 1 173 ? 6.312 -8.328 -7.605 1 98.81 173 VAL A N 1
ATOM 1306 C CA . VAL A 1 173 ? 6.043 -9.422 -8.539 1 98.81 173 VAL A CA 1
ATOM 1307 C C . VAL A 1 173 ? 4.855 -9.062 -9.422 1 98.81 173 VAL A C 1
ATOM 1309 O O . VAL A 1 173 ? 3.762 -8.781 -8.922 1 98.81 173 VAL A O 1
ATOM 1312 N N . ASP A 1 174 ? 5.047 -9.039 -10.688 1 98.31 174 ASP A N 1
ATOM 1313 C CA . ASP A 1 174 ? 4.012 -8.672 -11.656 1 98.31 174 ASP A CA 1
ATOM 1314 C C . ASP A 1 174 ? 3.926 -9.703 -12.781 1 98.31 174 ASP A C 1
ATOM 1316 O O . ASP A 1 174 ? 4.578 -9.547 -13.82 1 98.31 174 ASP A O 1
ATOM 1320 N N . ASN A 1 175 ? 3.059 -10.695 -12.602 1 98.38 175 ASN A N 1
ATOM 1321 C CA . ASN A 1 175 ? 2.906 -11.773 -13.57 1 98.38 175 ASN A CA 1
ATOM 1322 C C . ASN A 1 175 ? 1.7 -11.547 -14.477 1 98.38 175 ASN A C 1
ATOM 1324 O O . ASN A 1 175 ? 0.772 -10.82 -14.117 1 98.38 175 ASN A O 1
ATOM 1328 N N . ASP A 1 176 ? 1.818 -12.195 -15.641 1 96.25 176 ASP A N 1
ATOM 1329 C CA . ASP A 1 176 ? 0.72 -12.148 -16.609 1 96.25 176 ASP A CA 1
ATOM 1330 C C . ASP A 1 176 ? -0.525 -12.836 -16.047 1 96.25 176 ASP A C 1
ATOM 1332 O O . ASP A 1 176 ? -0.451 -13.961 -15.555 1 96.25 176 ASP A O 1
ATOM 1336 N N . LEU A 1 177 ? -1.651 -12.172 -16.219 1 95.06 177 LEU A N 1
ATOM 1337 C CA . LEU A 1 177 ? -2.881 -12.625 -15.578 1 95.06 177 LEU A CA 1
ATOM 1338 C C . LEU A 1 177 ? -3.545 -13.734 -16.391 1 95.06 177 LEU A C 1
ATOM 1340 O O . LEU A 1 177 ? -4.602 -14.242 -16 1 95.06 177 LEU A O 1
ATOM 1344 N N . THR A 1 178 ? -2.922 -14.156 -17.438 1 93.75 178 THR A N 1
ATOM 1345 C CA . THR A 1 178 ? -3.457 -15.25 -18.25 1 93.75 178 THR A CA 1
ATOM 1346 C C . THR A 1 178 ? -2.711 -16.547 -17.953 1 93.75 178 THR A C 1
ATOM 1348 O O . THR A 1 178 ? -2.984 -17.578 -18.578 1 93.75 178 THR A O 1
ATOM 1351 N N . MET A 1 179 ? -1.822 -16.484 -17.062 1 94 179 MET A N 1
ATOM 1352 C CA . MET A 1 179 ? -0.933 -17.625 -16.875 1 94 179 MET A CA 1
ATOM 1353 C C . MET A 1 179 ? -1.183 -18.297 -15.523 1 94 179 MET A C 1
ATOM 1355 O O . MET A 1 179 ? -0.886 -17.719 -14.477 1 94 179 MET A O 1
ATOM 1359 N N . ALA A 1 180 ? -1.604 -19.531 -15.586 1 90 180 ALA A N 1
ATOM 1360 C CA . ALA A 1 180 ? -1.959 -20.281 -14.375 1 90 180 ALA A CA 1
ATOM 1361 C C . ALA A 1 180 ? -0.71 -20.719 -13.617 1 90 180 ALA A C 1
ATOM 1363 O O . ALA A 1 180 ? 0.377 -20.797 -14.188 1 90 180 ALA A O 1
ATOM 1364 N N . ASN A 1 181 ? -0.828 -21.031 -12.391 1 93.56 181 ASN A N 1
ATOM 1365 C CA . ASN A 1 181 ? 0.208 -21.562 -11.508 1 93.56 181 ASN A CA 1
ATOM 1366 C C . ASN A 1 181 ? 1.382 -20.594 -11.375 1 93.56 181 ASN A C 1
ATOM 1368 O O . ASN A 1 181 ? 2.539 -21.016 -11.352 1 93.56 181 ASN A O 1
ATOM 1372 N N . THR A 1 182 ? 1.076 -19.359 -11.391 1 96.81 182 THR A N 1
ATOM 1373 C CA . THR A 1 182 ? 2.131 -18.359 -11.273 1 96.81 182 THR A CA 1
ATOM 1374 C C . THR A 1 182 ? 1.982 -17.562 -9.984 1 96.81 182 THR A C 1
ATOM 1376 O O . THR A 1 182 ? 2.164 -16.344 -9.977 1 96.81 182 THR A O 1
ATOM 1379 N N . ASP A 1 183 ? 1.651 -18.344 -8.891 1 97.75 183 ASP A N 1
ATOM 1380 C CA . ASP A 1 183 ? 1.617 -17.672 -7.598 1 97.75 183 ASP A CA 1
ATOM 1381 C C . ASP A 1 183 ? 2.779 -16.688 -7.457 1 97.75 183 ASP A C 1
ATOM 1383 O O . ASP A 1 183 ? 3.908 -17 -7.84 1 97.75 183 ASP A O 1
ATOM 1387 N N . ALA A 1 184 ? 2.461 -15.531 -6.914 1 98.88 184 ALA A N 1
ATOM 1388 C CA . ALA A 1 184 ? 3.521 -14.531 -6.801 1 98.88 184 ALA A CA 1
ATOM 1389 C C . ALA A 1 184 ? 4.48 -14.875 -5.664 1 98.88 184 ALA A C 1
ATOM 1391 O O . ALA A 1 184 ? 5.695 -14.938 -5.863 1 98.88 184 ALA A O 1
ATOM 1392 N N . LEU A 1 185 ? 3.939 -15.109 -4.457 1 98.94 185 LEU A N 1
ATOM 1393 C CA . LEU A 1 185 ? 4.754 -15.422 -3.287 1 98.94 185 LEU A CA 1
ATOM 1394 C C . LEU A 1 185 ? 4.152 -16.578 -2.504 1 98.94 185 LEU A C 1
ATOM 1396 O O . LEU A 1 185 ? 3.025 -16.484 -2.01 1 98.94 185 LEU A O 1
ATOM 1400 N N . ASP A 1 186 ? 4.875 -17.625 -2.385 1 98.88 186 ASP A N 1
ATOM 1401 C CA . ASP A 1 186 ? 4.477 -18.781 -1.592 1 98.88 186 ASP A CA 1
ATOM 1402 C C . ASP A 1 186 ? 5.355 -18.922 -0.351 1 98.88 186 ASP A C 1
ATOM 1404 O O . ASP A 1 186 ? 6.559 -19.172 -0.461 1 98.88 186 ASP A O 1
ATOM 1408 N N . ILE A 1 187 ? 4.812 -18.75 0.785 1 98.88 187 ILE A N 1
ATOM 1409 C CA . ILE A 1 187 ? 5.453 -19.062 2.059 1 98.88 187 ILE A CA 1
ATOM 1410 C C . ILE A 1 187 ? 5.027 -20.453 2.531 1 98.88 187 ILE A C 1
ATOM 1412 O O . ILE A 1 187 ? 3.881 -20.641 2.949 1 98.88 187 ILE A O 1
ATOM 1416 N N . ASP A 1 188 ? 5.93 -21.359 2.449 1 98.81 188 ASP A N 1
ATOM 1417 C CA . ASP A 1 188 ? 5.629 -22.781 2.646 1 98.81 188 ASP A CA 1
ATOM 1418 C C . ASP A 1 188 ? 6.383 -23.344 3.852 1 98.81 188 ASP A C 1
ATOM 1420 O O . ASP A 1 188 ? 7.582 -23.625 3.766 1 98.81 188 ASP A O 1
ATOM 1424 N N . SER A 1 189 ? 5.648 -23.484 4.938 1 98.81 189 SER A N 1
ATOM 1425 C CA . SER A 1 189 ? 6.215 -24.094 6.133 1 98.81 189 SER A CA 1
ATOM 1426 C C . SER A 1 189 ? 7.352 -23.25 6.699 1 98.81 189 SER A C 1
ATOM 1428 O O . SER A 1 189 ? 8.344 -23.797 7.199 1 98.81 189 SER A O 1
ATOM 1430 N N . CYS A 1 190 ? 7.281 -21.906 6.57 1 98.88 190 CYS A N 1
ATOM 1431 C CA . CYS A 1 190 ? 8.312 -21.016 7.078 1 98.88 190 CYS A CA 1
ATOM 1432 C C . CYS A 1 190 ? 7.953 -20.5 8.461 1 98.88 190 CYS A C 1
ATOM 1434 O O . CYS A 1 190 ? 6.793 -20.562 8.875 1 98.88 190 CYS A O 1
ATOM 1436 N N . GLN A 1 191 ? 8.953 -20.047 9.164 1 98.81 191 GLN A N 1
ATOM 1437 C CA . GLN A 1 191 ? 8.758 -19.469 10.492 1 98.81 191 GLN A CA 1
ATOM 1438 C C . GLN A 1 191 ? 9.461 -18.125 10.625 1 98.81 191 GLN A C 1
ATOM 1440 O O . GLN A 1 191 ? 10.523 -17.906 10.031 1 98.81 191 GLN A O 1
ATOM 1445 N N . GLN A 1 192 ? 8.891 -17.188 11.461 1 98.81 192 GLN A N 1
ATOM 1446 C CA . GLN A 1 192 ? 9.43 -15.844 11.656 1 98.81 192 GLN A CA 1
ATOM 1447 C C . GLN A 1 192 ? 9.555 -15.109 10.328 1 98.81 192 GLN A C 1
ATOM 1449 O O . GLN A 1 192 ? 10.664 -14.812 9.875 1 98.81 192 GLN A O 1
ATOM 1454 N N . VAL A 1 193 ? 8.391 -14.797 9.758 1 98.94 193 VAL A N 1
ATOM 1455 C CA . VAL A 1 193 ? 8.312 -14.234 8.414 1 98.94 193 VAL A CA 1
ATOM 1456 C C . VAL A 1 193 ? 7.781 -12.805 8.484 1 98.94 193 VAL A C 1
ATOM 1458 O O . VAL A 1 193 ? 6.734 -12.555 9.086 1 98.94 193 VAL A O 1
ATOM 1461 N N . HIS A 1 194 ? 8.516 -11.875 7.922 1 98.88 194 HIS A N 1
ATOM 1462 C CA . HIS A 1 194 ? 8.109 -10.477 7.836 1 98.88 194 HIS A CA 1
ATOM 1463 C C . HIS A 1 194 ? 8.023 -10.016 6.387 1 98.88 194 HIS A C 1
ATOM 1465 O O . HIS A 1 194 ? 9.031 -10.023 5.668 1 98.88 194 HIS A O 1
ATOM 1471 N N . ILE A 1 195 ? 6.816 -9.648 5.883 1 98.88 195 ILE A N 1
ATOM 1472 C CA . ILE A 1 195 ? 6.578 -9.164 4.523 1 98.88 195 ILE A CA 1
ATOM 1473 C C . ILE A 1 195 ? 6.043 -7.73 4.574 1 98.88 195 ILE A C 1
ATOM 1475 O O . ILE A 1 195 ? 5.074 -7.449 5.281 1 98.88 195 ILE A O 1
ATOM 1479 N N . ALA A 1 196 ? 6.707 -6.816 3.793 1 98.56 196 ALA A N 1
ATOM 1480 C CA . ALA A 1 196 ? 6.277 -5.426 3.904 1 98.56 196 ALA A CA 1
ATOM 1481 C C . ALA A 1 196 ? 6.508 -4.672 2.6 1 98.56 196 ALA A C 1
ATOM 1483 O O . ALA A 1 196 ? 7.348 -5.07 1.787 1 98.56 196 ALA A O 1
ATOM 1484 N N . ASN A 1 197 ? 5.742 -3.605 2.336 1 97.81 197 ASN A N 1
ATOM 1485 C CA . ASN A 1 197 ? 5.984 -2.576 1.331 1 97.81 197 ASN A CA 1
ATOM 1486 C C . ASN A 1 197 ? 6.113 -3.176 -0.066 1 97.81 197 ASN A C 1
ATOM 1488 O O . ASN A 1 197 ? 7.027 -2.82 -0.815 1 97.81 197 ASN A O 1
ATOM 1492 N N . SER A 1 198 ? 5.227 -4.105 -0.361 1 98.5 198 SER A N 1
ATOM 1493 C CA . SER A 1 198 ? 5.445 -4.879 -1.58 1 98.5 198 SER A CA 1
ATOM 1494 C C . SER A 1 198 ? 4.184 -4.934 -2.436 1 98.5 198 SER A C 1
ATOM 1496 O O . SER A 1 198 ? 3.092 -4.629 -1.957 1 98.5 198 SER A O 1
ATOM 1498 N N . TYR A 1 199 ? 4.398 -5.219 -3.711 1 98.69 199 TYR A N 1
ATOM 1499 C CA . TYR A 1 199 ? 3.326 -5.398 -4.684 1 98.69 199 TYR A CA 1
ATOM 1500 C C . TYR A 1 199 ? 3.365 -6.801 -5.285 1 98.69 199 TYR A C 1
ATOM 1502 O O . TYR A 1 199 ? 4.398 -7.23 -5.805 1 98.69 199 TYR A O 1
ATOM 1510 N N . PHE A 1 200 ? 2.178 -7.535 -5.211 1 98.88 200 PHE A N 1
ATOM 1511 C CA . PHE A 1 200 ? 2.086 -8.891 -5.746 1 98.88 200 PHE A CA 1
ATOM 1512 C C . PHE A 1 200 ? 0.884 -9.023 -6.676 1 98.88 200 PHE A C 1
ATOM 1514 O O . PHE A 1 200 ? -0.259 -8.844 -6.246 1 98.88 200 PHE A O 1
ATOM 1521 N N . SER A 1 201 ? 1.11 -9.352 -7.93 1 98.69 201 SER A N 1
ATOM 1522 C CA . SER A 1 201 ? 0.068 -9.523 -8.938 1 98.69 201 SER A CA 1
ATOM 1523 C C . SER A 1 201 ? 0.255 -10.828 -9.711 1 98.69 201 SER A C 1
ATOM 1525 O O . SER A 1 201 ? 1.334 -11.094 -10.242 1 98.69 201 SER A O 1
ATOM 1527 N N . ALA A 1 202 ? -0.755 -11.656 -9.75 1 97.81 202 ALA A N 1
ATOM 1528 C CA . ALA A 1 202 ? -0.671 -12.93 -10.461 1 97.81 202 ALA A CA 1
ATOM 1529 C C . ALA A 1 202 ? -2.057 -13.438 -10.852 1 97.81 202 ALA A C 1
ATOM 1531 O O . ALA A 1 202 ? -3.057 -13.07 -10.227 1 97.81 202 ALA A O 1
ATOM 1532 N N . ALA A 1 203 ? -2.053 -14.297 -11.961 1 95.69 203 ALA A N 1
ATOM 1533 C CA . ALA A 1 203 ? -3.305 -14.969 -12.305 1 95.69 203 ALA A CA 1
ATOM 1534 C C . ALA A 1 203 ? -3.727 -15.938 -11.203 1 95.69 203 ALA A C 1
ATOM 1536 O O . ALA A 1 203 ? -4.922 -16.125 -10.961 1 95.69 203 ALA A O 1
ATOM 1537 N N . ASP A 1 204 ? -2.732 -16.5 -10.641 1 94.81 204 ASP A N 1
ATOM 1538 C CA . ASP A 1 204 ? -2.975 -17.359 -9.484 1 94.81 204 ASP A CA 1
ATOM 1539 C C . ASP A 1 204 ? -2.871 -16.578 -8.18 1 94.81 204 ASP A C 1
ATOM 1541 O O . ASP A 1 204 ? -3.172 -15.375 -8.141 1 94.81 204 ASP A O 1
ATOM 1545 N N . ASP A 1 205 ? -2.555 -17.234 -7.051 1 97.56 205 ASP A N 1
ATOM 1546 C CA . ASP A 1 205 ? -2.602 -16.562 -5.754 1 97.56 205 ASP A CA 1
ATOM 1547 C C . ASP A 1 205 ? -1.513 -15.5 -5.648 1 97.56 205 ASP A C 1
ATOM 1549 O O . ASP A 1 205 ? -0.398 -15.688 -6.141 1 97.56 205 ASP A O 1
ATOM 1553 N N . ALA A 1 206 ? -1.795 -14.375 -5.039 1 98.75 206 ALA A N 1
ATOM 1554 C CA . ALA A 1 206 ? -0.799 -13.32 -4.859 1 98.75 206 ALA A CA 1
ATOM 1555 C C . ALA A 1 206 ? 0.162 -13.664 -3.723 1 98.75 206 ALA A C 1
ATOM 1557 O O . ALA A 1 206 ? 1.358 -13.859 -3.953 1 98.75 206 ALA A O 1
ATOM 1558 N N . ILE A 1 207 ? -0.346 -13.789 -2.496 1 98.94 207 ILE A N 1
ATOM 1559 C CA . ILE A 1 207 ? 0.413 -14.367 -1.39 1 98.94 207 ILE A CA 1
ATOM 1560 C C . ILE A 1 207 ? -0.266 -15.648 -0.907 1 98.94 207 ILE A C 1
ATOM 1562 O O . ILE A 1 207 ? -1.444 -15.633 -0.545 1 98.94 207 ILE A O 1
ATOM 1566 N N . CYS A 1 208 ? 0.48 -16.688 -0.896 1 98.81 208 CYS A N 1
ATOM 1567 C CA . CYS A 1 208 ? -0.057 -17.969 -0.465 1 98.81 208 CYS A CA 1
ATOM 1568 C C . CYS A 1 208 ? 0.747 -18.531 0.701 1 98.81 208 CYS A C 1
ATOM 1570 O O . CYS A 1 208 ? 1.962 -18.703 0.595 1 98.81 208 CYS A O 1
ATOM 1572 N N . LEU A 1 209 ? 0.11 -18.766 1.827 1 98.88 209 LEU A N 1
ATOM 1573 C CA . LEU A 1 209 ? 0.68 -19.5 2.951 1 98.88 209 LEU A CA 1
ATOM 1574 C C . LEU A 1 209 ? 0.244 -20.969 2.926 1 98.88 209 LEU A C 1
ATOM 1576 O O . LEU A 1 209 ? -0.953 -21.266 2.883 1 98.88 209 LEU A O 1
ATOM 1580 N N . LYS A 1 210 ? 1.192 -21.812 2.912 1 98.31 210 LYS A N 1
ATOM 1581 C CA . LYS A 1 210 ? 0.834 -23.219 2.807 1 98.31 210 LYS A CA 1
ATOM 1582 C C . LYS A 1 210 ? 1.864 -24.109 3.506 1 98.31 210 LYS A C 1
ATOM 1584 O O . LYS A 1 210 ? 2.91 -23.625 3.941 1 98.31 210 LYS A O 1
ATOM 1589 N N . THR A 1 211 ? 1.555 -25.328 3.709 1 98.31 211 THR A N 1
ATOM 1590 C CA . THR A 1 211 ? 2.424 -26.391 4.184 1 98.31 211 THR A CA 1
ATOM 1591 C C . THR A 1 211 ? 2.293 -27.625 3.291 1 98.31 211 THR A C 1
ATOM 1593 O O . THR A 1 211 ? 1.508 -28.531 3.582 1 98.31 211 THR A O 1
ATOM 1596 N N . THR A 1 212 ? 3.115 -27.609 2.254 1 96.31 212 THR A N 1
ATOM 1597 C CA . THR A 1 212 ? 3.002 -28.641 1.231 1 96.31 212 THR A CA 1
ATOM 1598 C C . THR A 1 212 ? 3.477 -30 1.771 1 96.31 212 THR A C 1
ATOM 1600 O O . THR A 1 212 ? 4.137 -30.047 2.811 1 96.31 212 THR A O 1
ATOM 1603 N N . ASP A 1 213 ? 3.051 -31.031 1.025 1 93.25 213 ASP A N 1
ATOM 1604 C CA . ASP A 1 213 ? 3.658 -32.344 1.241 1 93.25 213 ASP A CA 1
ATOM 1605 C C . ASP A 1 213 ? 5.094 -32.375 0.718 1 93.25 213 ASP A C 1
ATOM 1607 O O . ASP A 1 213 ? 5.336 -32.094 -0.46 1 93.25 213 ASP A O 1
ATOM 1611 N N . LYS A 1 214 ? 5.969 -32.656 1.549 1 95.44 214 LYS A N 1
ATOM 1612 C CA . LYS A 1 214 ? 7.395 -32.625 1.226 1 95.44 214 LYS A CA 1
ATOM 1613 C C . LYS A 1 214 ? 8.172 -33.594 2.119 1 95.44 214 LYS A C 1
ATOM 1615 O O . LYS A 1 214 ? 7.598 -34.219 3.023 1 95.44 214 LYS A O 1
ATOM 1620 N N . PRO A 1 215 ? 9.492 -33.781 1.81 1 95.19 215 PRO A N 1
ATOM 1621 C CA . PRO A 1 215 ? 10.25 -34.719 2.635 1 95.19 215 PRO A CA 1
ATOM 1622 C C . PRO A 1 215 ? 10.133 -34.438 4.129 1 95.19 215 PRO A C 1
ATOM 1624 O O . PRO A 1 215 ? 10.117 -33.25 4.527 1 95.19 215 PRO A O 1
ATOM 1627 N N . GLU A 1 216 ? 10.109 -35.469 4.855 1 96.31 216 GLU A N 1
ATOM 1628 C CA . GLU A 1 216 ? 9.867 -35.406 6.293 1 96.31 216 GLU A CA 1
ATOM 1629 C C . GLU A 1 216 ? 10.844 -34.438 6.977 1 96.31 216 GLU A C 1
ATOM 1631 O O . GLU A 1 216 ? 10.469 -33.719 7.906 1 96.31 216 GLU A O 1
ATOM 1636 N N . ARG A 1 217 ? 11.992 -34.406 6.516 1 96 217 ARG A N 1
ATOM 1637 C CA . ARG A 1 217 ? 13.047 -33.688 7.203 1 96 217 ARG A CA 1
ATOM 1638 C C . ARG A 1 217 ? 12.781 -32.188 7.18 1 96 217 ARG A C 1
ATOM 1640 O O . ARG A 1 217 ? 13.297 -31.438 8.016 1 96 217 ARG A O 1
ATOM 1647 N N . ILE A 1 218 ? 11.961 -31.75 6.254 1 96.94 218 ILE A N 1
ATOM 1648 C CA . ILE A 1 218 ? 11.688 -30.312 6.191 1 96.94 218 ILE A CA 1
ATOM 1649 C C . ILE A 1 218 ? 10.188 -30.062 6.348 1 96.94 218 ILE A C 1
ATOM 1651 O O . ILE A 1 218 ? 9.695 -28.984 6.055 1 96.94 218 ILE A O 1
ATOM 1655 N N . GLN A 1 219 ? 9.5 -31.062 6.82 1 97.06 219 GLN A N 1
ATOM 1656 C CA . GLN A 1 219 ? 8.086 -30.906 7.133 1 97.06 219 GLN A CA 1
ATOM 1657 C C . GLN A 1 219 ? 7.895 -30.203 8.477 1 97.06 219 GLN A C 1
ATOM 1659 O O . GLN A 1 219 ? 8.406 -30.656 9.5 1 97.06 219 GLN A O 1
ATOM 1664 N N . ARG A 1 220 ? 7.258 -29.125 8.516 1 97.75 220 ARG A N 1
ATOM 1665 C CA . ARG A 1 220 ? 6.988 -28.406 9.75 1 97.75 220 ARG A CA 1
ATOM 1666 C C . ARG A 1 220 ? 5.836 -27.422 9.57 1 97.75 220 ARG A C 1
ATOM 1668 O O . ARG A 1 220 ? 5.438 -27.125 8.445 1 97.75 220 ARG A O 1
ATOM 1675 N N . PRO A 1 221 ? 5.258 -26.938 10.68 1 98.69 221 PRO A N 1
ATOM 1676 C CA . PRO A 1 221 ? 4.184 -25.938 10.578 1 98.69 221 PRO A CA 1
ATOM 1677 C C . PRO A 1 221 ? 4.676 -24.594 10.062 1 98.69 221 PRO A C 1
ATOM 1679 O O . PRO A 1 221 ? 5.887 -24.344 10.008 1 98.69 221 PRO A O 1
ATOM 1682 N N . LEU A 1 222 ? 3.801 -23.844 9.531 1 98.88 222 LEU A N 1
ATOM 1683 C CA . LEU A 1 222 ? 4.035 -22.438 9.234 1 98.88 222 LEU A CA 1
ATOM 1684 C C . LEU A 1 222 ? 3.58 -21.562 10.391 1 98.88 222 LEU A C 1
ATOM 1686 O O . LEU A 1 222 ? 2.447 -21.688 10.867 1 98.88 222 LEU A O 1
ATOM 1690 N N . ARG A 1 223 ? 4.527 -20.688 10.953 1 98.5 223 ARG A N 1
ATOM 1691 C CA . ARG A 1 223 ? 4.188 -19.906 12.141 1 98.5 223 ARG A CA 1
ATOM 1692 C C . ARG A 1 223 ? 4.82 -18.531 12.086 1 98.5 223 ARG A C 1
ATOM 1694 O O . ARG A 1 223 ? 5.859 -18.344 11.453 1 98.5 223 ARG A O 1
ATOM 1701 N N . GLN A 1 224 ? 4.18 -17.562 12.836 1 98.81 224 GLN A N 1
ATOM 1702 C CA . GLN A 1 224 ? 4.738 -16.25 13.125 1 98.81 224 GLN A CA 1
ATOM 1703 C C . GLN A 1 224 ? 4.996 -15.469 11.844 1 98.81 224 GLN A C 1
ATOM 1705 O O . GLN A 1 224 ? 6.145 -15.148 11.523 1 98.81 224 GLN A O 1
ATOM 1710 N N . VAL A 1 225 ? 3.867 -15.102 11.141 1 98.94 225 VAL A N 1
ATOM 1711 C CA . VAL A 1 225 ? 3.91 -14.359 9.891 1 98.94 225 VAL A CA 1
ATOM 1712 C C . VAL A 1 225 ? 3.26 -12.992 10.078 1 98.94 225 VAL A C 1
ATOM 1714 O O . VAL A 1 225 ? 2.148 -12.891 10.602 1 98.94 225 VAL A O 1
ATOM 1717 N N . THR A 1 226 ? 4 -11.945 9.758 1 98.88 226 THR A N 1
ATOM 1718 C CA . THR A 1 226 ? 3.424 -10.602 9.711 1 98.88 226 THR A CA 1
ATOM 1719 C C . THR A 1 226 ? 3.518 -10.023 8.305 1 98.88 226 THR A C 1
ATOM 1721 O O . THR A 1 226 ? 4.57 -10.094 7.668 1 98.88 226 THR A O 1
ATOM 1724 N N . ILE A 1 227 ? 2.402 -9.594 7.781 1 98.88 227 ILE A N 1
ATOM 1725 C CA . ILE A 1 227 ? 2.307 -8.953 6.473 1 98.88 227 ILE A CA 1
ATOM 1726 C C . ILE A 1 227 ? 1.72 -7.555 6.625 1 98.88 227 ILE A C 1
ATOM 1728 O O . ILE A 1 227 ? 0.632 -7.391 7.184 1 98.88 227 ILE A O 1
ATOM 1732 N N . VAL A 1 228 ? 2.484 -6.539 6.133 1 98.62 228 VAL A N 1
ATOM 1733 C CA . VAL A 1 228 ? 2.002 -5.172 6.32 1 98.62 228 VAL A CA 1
ATOM 1734 C C . VAL A 1 228 ? 2.305 -4.34 5.078 1 98.62 228 VAL A C 1
ATOM 1736 O O . VAL A 1 228 ? 3.338 -4.535 4.43 1 98.62 228 VAL A O 1
ATOM 1739 N N . ASN A 1 229 ? 1.401 -3.406 4.723 1 98.19 229 ASN A N 1
ATOM 1740 C CA . ASN A 1 229 ? 1.652 -2.381 3.717 1 98.19 229 ASN A CA 1
ATOM 1741 C C . ASN A 1 229 ? 1.924 -2.994 2.346 1 98.19 229 ASN A C 1
ATOM 1743 O O . ASN A 1 229 ? 2.91 -2.65 1.691 1 98.19 229 ASN A O 1
ATOM 1747 N N . CYS A 1 230 ? 1.026 -3.857 1.941 1 98.69 230 CYS A N 1
ATOM 1748 C CA . CYS A 1 230 ? 1.163 -4.504 0.64 1 98.69 230 CYS A CA 1
ATOM 1749 C C . CYS A 1 230 ? -0.05 -4.223 -0.238 1 98.69 230 CYS A C 1
ATOM 1751 O O . CYS A 1 230 ? -1.118 -3.869 0.266 1 98.69 230 CYS A O 1
ATOM 1753 N N . THR A 1 231 ? 0.165 -4.289 -1.497 1 98.75 231 THR A N 1
ATOM 1754 C CA . THR A 1 231 ? -0.889 -4.234 -2.504 1 98.75 231 THR A CA 1
ATOM 1755 C C . THR A 1 231 ? -0.953 -5.535 -3.295 1 98.75 231 THR A C 1
ATOM 1757 O O . THR A 1 231 ? 0.069 -6.023 -3.783 1 98.75 231 THR A O 1
ATOM 1760 N N . LEU A 1 232 ? -2.164 -6.094 -3.406 1 98.88 232 LEU A N 1
ATOM 1761 C CA . LEU A 1 232 ? -2.301 -7.402 -4.031 1 98.88 232 LEU A CA 1
ATOM 1762 C C . LEU A 1 232 ? -3.352 -7.375 -5.137 1 98.88 232 LEU A C 1
ATOM 1764 O O . LEU A 1 232 ? -4.379 -6.703 -5.004 1 98.88 232 LEU A O 1
ATOM 1768 N N . ARG A 1 233 ? -3.117 -8.18 -6.191 1 98.69 233 ARG A N 1
ATOM 1769 C CA . ARG A 1 233 ? -4.039 -8.438 -7.293 1 98.69 233 ARG A CA 1
ATOM 1770 C C . ARG A 1 233 ? -4.012 -9.906 -7.703 1 98.69 233 ARG A C 1
ATOM 1772 O O . ARG A 1 233 ? -2.938 -10.5 -7.809 1 98.69 233 ARG A O 1
ATOM 1779 N N . SER A 1 234 ? -5.184 -10.492 -7.906 1 98.31 234 SER A N 1
ATOM 1780 C CA . SER A 1 234 ? -5.195 -11.914 -8.25 1 98.31 234 SER A CA 1
ATOM 1781 C C . SER A 1 234 ? -6.477 -12.289 -8.992 1 98.31 234 SER A C 1
ATOM 1783 O O . SER A 1 234 ? -7.555 -11.789 -8.672 1 98.31 234 SER A O 1
ATOM 1785 N N . LYS A 1 235 ? -6.336 -13.203 -9.961 1 96.12 235 LYS A N 1
ATOM 1786 C CA . LYS A 1 235 ? -7.531 -13.797 -10.547 1 96.12 235 LYS A CA 1
ATOM 1787 C C . LYS A 1 235 ? -7.98 -15.023 -9.758 1 96.12 235 LYS A C 1
ATOM 1789 O O . LYS A 1 235 ? -9.047 -15.586 -10.023 1 96.12 235 LYS A O 1
ATOM 1794 N N . SER A 1 236 ? -7.242 -15.406 -8.812 1 95.25 236 SER A N 1
ATOM 1795 C CA . SER A 1 236 ? -7.586 -16.5 -7.906 1 95.25 236 SER A CA 1
ATOM 1796 C C . SER A 1 236 ? -7.84 -15.984 -6.492 1 95.25 236 SER A C 1
ATOM 1798 O O . SER A 1 236 ? -8.875 -15.367 -6.223 1 95.25 236 SER A O 1
ATOM 1800 N N . CYS A 1 237 ? -6.863 -15.977 -5.668 1 98 237 CYS A N 1
ATOM 1801 C CA . CYS A 1 237 ? -7.008 -15.469 -4.309 1 98 237 CYS A CA 1
ATOM 1802 C C . CYS A 1 237 ? -5.871 -14.516 -3.957 1 98 237 CYS A C 1
ATOM 1804 O O . CYS A 1 237 ? -4.699 -14.859 -4.117 1 98 237 CYS A O 1
ATOM 1806 N N . ALA A 1 238 ? -6.211 -13.289 -3.475 1 98.75 238 ALA A N 1
ATOM 1807 C CA . ALA A 1 238 ? -5.172 -12.336 -3.104 1 98.75 238 ALA A CA 1
ATOM 1808 C C . ALA A 1 238 ? -4.355 -12.844 -1.921 1 98.75 238 ALA A C 1
ATOM 1810 O O . ALA A 1 238 ? -3.152 -13.094 -2.051 1 98.75 238 ALA A O 1
ATOM 1811 N N . PHE A 1 239 ? -5.012 -13.047 -0.769 1 98.81 239 PHE A N 1
ATOM 1812 C CA . PHE A 1 239 ? -4.43 -13.766 0.354 1 98.81 239 PHE A CA 1
ATOM 1813 C C . PHE A 1 239 ? -4.992 -15.18 0.441 1 98.81 239 PHE A C 1
ATOM 1815 O O . PHE A 1 239 ? -6.172 -15.367 0.76 1 98.81 239 PHE A O 1
ATOM 1822 N N . LYS A 1 240 ? -4.133 -16.125 0.184 1 98.62 240 LYS A N 1
ATOM 1823 C CA . LYS A 1 240 ? -4.582 -17.516 0.308 1 98.62 240 LYS A CA 1
ATOM 1824 C C . LYS A 1 240 ? -3.85 -18.234 1.438 1 98.62 240 LYS A C 1
ATOM 1826 O O . LYS A 1 240 ? -2.621 -18.328 1.422 1 98.62 240 LYS A O 1
ATOM 1831 N N . ILE A 1 241 ? -4.566 -18.703 2.391 1 98.69 241 ILE A N 1
ATOM 1832 C CA . ILE A 1 241 ? -4.059 -19.625 3.395 1 98.69 241 ILE A CA 1
ATOM 1833 C C . ILE A 1 241 ? -4.578 -21.031 3.107 1 98.69 241 ILE A C 1
ATOM 1835 O O . ILE A 1 241 ? -5.785 -21.281 3.143 1 98.69 241 ILE A O 1
ATOM 1839 N N . GLY A 1 242 ? -3.668 -21.797 2.865 1 95.94 242 GLY A N 1
ATOM 1840 C CA . GLY A 1 242 ? -4.02 -23.047 2.213 1 95.94 242 GLY A CA 1
ATOM 1841 C C . GLY A 1 242 ? -4.141 -22.922 0.706 1 95.94 242 GLY A C 1
ATOM 1842 O O . GLY A 1 242 ? -3.748 -21.906 0.129 1 95.94 242 GLY A O 1
ATOM 1843 N N . THR A 1 243 ? -4.402 -23.938 -0.287 1 89.38 243 THR A N 1
ATOM 1844 C CA . THR A 1 243 ? -4.598 -25.297 0.183 1 89.38 243 THR A CA 1
ATOM 1845 C C . THR A 1 243 ? -3.258 -25.969 0.478 1 89.38 243 THR A C 1
ATOM 1847 O O . THR A 1 243 ? -2.23 -25.297 0.576 1 89.38 243 THR A O 1
ATOM 1850 N N . GLU A 1 244 ? -3.137 -27.125 0.452 1 92.19 244 GLU A N 1
ATOM 1851 C CA . GLU A 1 244 ? -2.014 -27.906 0.96 1 92.19 244 GLU A CA 1
ATOM 1852 C C . GLU A 1 244 ? -1.697 -27.547 2.408 1 92.19 244 GLU A C 1
ATOM 1854 O O . GLU A 1 244 ? -0.779 -26.766 2.67 1 92.19 244 GLU A O 1
ATOM 1859 N N . THR A 1 245 ? -2.377 -28.031 3.244 1 96.81 245 THR A N 1
ATOM 1860 C CA . THR A 1 245 ? -2.334 -27.766 4.676 1 96.81 245 THR A CA 1
ATOM 1861 C C . THR A 1 245 ? -1.95 -29.016 5.457 1 96.81 245 THR A C 1
ATOM 1863 O O . THR A 1 245 ? -2.662 -29.422 6.375 1 96.81 245 THR A O 1
ATOM 1866 N N . TRP A 1 246 ? -0.762 -29.5 5.074 1 96.94 246 TRP A N 1
ATOM 1867 C CA . TRP A 1 246 ? -0.336 -30.766 5.648 1 96.94 246 TRP A CA 1
ATOM 1868 C C . TRP A 1 246 ? 0.144 -30.578 7.086 1 96.94 246 TRP A C 1
ATOM 1870 O O . TRP A 1 246 ? 0.279 -31.562 7.832 1 96.94 246 TRP A O 1
ATOM 1880 N N . GLN A 1 247 ? 0.46 -29.391 7.438 1 98.38 247 GLN A N 1
ATOM 1881 C CA . GLN A 1 247 ? 0.776 -28.984 8.797 1 98.38 247 GLN A CA 1
ATOM 1882 C C . GLN A 1 247 ? -0.006 -27.719 9.188 1 98.38 247 GLN A C 1
ATOM 1884 O O . GLN A 1 247 ? -0.634 -27.094 8.336 1 98.38 247 GLN A O 1
ATOM 1889 N N . ASP A 1 248 ? 0.052 -27.438 10.492 1 98.75 248 ASP A N 1
ATOM 1890 C CA . ASP A 1 248 ? -0.682 -26.281 10.992 1 98.75 248 ASP A CA 1
ATOM 1891 C C . ASP A 1 248 ? -0.136 -24.984 10.398 1 98.75 248 ASP A C 1
ATOM 1893 O O . ASP A 1 248 ? 1.051 -24.891 10.086 1 98.75 248 ASP A O 1
ATOM 1897 N N . ILE A 1 249 ? -0.989 -24.031 10.219 1 98.88 249 ILE A N 1
ATOM 1898 C CA . ILE A 1 249 ? -0.651 -22.641 9.922 1 98.88 249 ILE A CA 1
ATOM 1899 C C . ILE A 1 249 ? -1.193 -21.734 11.016 1 98.88 249 ILE A C 1
ATOM 1901 O O . ILE A 1 249 ? -2.406 -21.656 11.219 1 98.88 249 ILE A O 1
ATOM 1905 N N . GLU A 1 250 ? -0.199 -21.078 11.719 1 98.69 250 GLU A N 1
ATOM 1906 C CA . GLU A 1 250 ? -0.635 -20.391 12.93 1 98.69 250 GLU A CA 1
ATOM 1907 C C . GLU A 1 250 ? 0.094 -19.047 13.094 1 98.69 250 GLU A C 1
ATOM 1909 O O . GLU A 1 250 ? 1.196 -18.875 12.57 1 98.69 250 GLU A O 1
ATOM 1914 N N . ASP A 1 251 ? -0.539 -18.078 13.836 1 98.81 251 ASP A N 1
ATOM 1915 C CA . ASP A 1 251 ? 0.057 -16.812 14.227 1 98.81 251 ASP A CA 1
ATOM 1916 C C . ASP A 1 251 ? 0.361 -15.945 13 1 98.81 251 ASP A C 1
ATOM 1918 O O . ASP A 1 251 ? 1.519 -15.609 12.742 1 98.81 251 ASP A O 1
ATOM 1922 N N . VAL A 1 252 ? -0.775 -15.586 12.305 1 98.94 252 VAL A N 1
ATOM 1923 C CA . VAL A 1 252 ? -0.662 -14.797 11.086 1 98.94 252 VAL A CA 1
ATOM 1924 C C . VAL A 1 252 ? -1.361 -13.453 11.273 1 98.94 252 VAL A C 1
ATOM 1926 O O . VAL A 1 252 ? -2.545 -13.406 11.617 1 98.94 252 VAL A O 1
ATOM 1929 N N . LEU A 1 253 ? -0.591 -12.391 11.133 1 98.88 253 LEU A N 1
ATOM 1930 C CA . LEU A 1 253 ? -1.146 -11.047 11.203 1 98.88 253 LEU A CA 1
ATOM 1931 C C . LEU A 1 253 ? -0.97 -10.312 9.875 1 98.88 253 LEU A C 1
ATOM 1933 O O . LEU A 1 253 ? 0.15 -10.195 9.367 1 98.88 253 LEU A O 1
ATOM 1937 N N . VAL A 1 254 ? -2.111 -9.922 9.266 1 98.81 254 VAL A N 1
ATOM 1938 C CA . VAL A 1 254 ? -2.113 -9.102 8.062 1 98.81 254 VAL A CA 1
ATOM 1939 C C . VAL A 1 254 ? -2.738 -7.738 8.367 1 98.81 254 VAL A C 1
ATOM 1941 O O . VAL A 1 254 ? -3.822 -7.664 8.953 1 98.81 254 VAL A O 1
ATOM 1944 N N . SER A 1 255 ? -1.991 -6.672 8.023 1 98.44 255 SER A N 1
ATOM 1945 C CA . SER A 1 255 ? -2.555 -5.355 8.305 1 98.44 255 SER A CA 1
ATOM 1946 C C . SER A 1 255 ? -2.154 -4.344 7.234 1 98.44 255 SER A C 1
ATOM 1948 O O . SER A 1 255 ? -1.073 -4.445 6.652 1 98.44 255 SER A O 1
ATOM 1950 N N . ASN A 1 256 ? -3.064 -3.414 7.016 1 98.31 256 ASN A N 1
ATOM 1951 C CA . ASN A 1 256 ? -2.756 -2.262 6.176 1 98.31 256 ASN A CA 1
ATOM 1952 C C . ASN A 1 256 ? -2.377 -2.682 4.762 1 98.31 256 ASN A C 1
ATOM 1954 O O . ASN A 1 256 ? -1.309 -2.318 4.266 1 98.31 256 ASN A O 1
ATOM 1958 N N . CYS A 1 257 ? -3.314 -3.406 4.148 1 98.75 257 CYS A N 1
ATOM 1959 C CA . CYS A 1 257 ? -3.094 -3.902 2.793 1 98.75 257 CYS A CA 1
ATOM 1960 C C . CYS A 1 257 ? -4.277 -3.57 1.893 1 98.75 257 CYS A C 1
ATOM 1962 O O . CYS A 1 257 ? -5.406 -3.434 2.369 1 98.75 257 CYS A O 1
ATOM 1964 N N . THR A 1 258 ? -3.994 -3.455 0.633 1 98.69 258 THR A N 1
ATOM 1965 C CA . THR A 1 258 ? -5.047 -3.23 -0.352 1 98.69 258 THR A CA 1
ATOM 1966 C C . THR A 1 258 ? -5.145 -4.41 -1.317 1 98.69 258 THR A C 1
ATOM 1968 O O . THR A 1 258 ? -4.129 -4.895 -1.817 1 98.69 258 THR A O 1
ATOM 1971 N N . ILE A 1 259 ? -6.328 -4.82 -1.536 1 98.88 259 ILE A N 1
ATOM 1972 C CA . ILE A 1 259 ? -6.676 -5.816 -2.545 1 98.88 259 ILE A CA 1
ATOM 1973 C C . ILE A 1 259 ? -7.496 -5.164 -3.652 1 98.88 259 ILE A C 1
ATOM 1975 O O . ILE A 1 259 ? -8.516 -4.52 -3.383 1 98.88 259 ILE A O 1
ATOM 1979 N N . PHE A 1 260 ? -7 -5.262 -4.852 1 98.44 260 PHE A N 1
ATOM 1980 C CA . PHE A 1 260 ? -7.77 -4.648 -5.93 1 98.44 260 PHE A CA 1
ATOM 1981 C C . PHE A 1 260 ? -7.859 -5.582 -7.129 1 98.44 260 PHE A C 1
ATOM 1983 O O . PHE A 1 260 ? -7.035 -6.488 -7.281 1 98.44 260 PHE A O 1
ATOM 1990 N N . ASP A 1 261 ? -8.883 -5.434 -7.902 1 97.62 261 ASP A N 1
ATOM 1991 C CA . ASP A 1 261 ? -9.047 -6.211 -9.125 1 97.62 261 ASP A CA 1
ATOM 1992 C C . ASP A 1 261 ? -8.781 -7.695 -8.875 1 97.62 261 ASP A C 1
ATOM 1994 O O . ASP A 1 261 ? -7.949 -8.305 -9.555 1 97.62 261 ASP A O 1
ATOM 1998 N N . SER A 1 262 ? -9.43 -8.219 -7.863 1 98.44 262 SER A N 1
ATOM 1999 C CA . SER A 1 262 ? -9.141 -9.594 -7.469 1 98.44 262 SER A CA 1
ATOM 2000 C C . SER A 1 262 ? -10.414 -10.422 -7.355 1 98.44 262 SER A C 1
ATOM 2002 O O . SER A 1 262 ? -11.477 -9.891 -7.008 1 98.44 262 SER A O 1
ATOM 2004 N N . ASN A 1 263 ? -10.281 -11.719 -7.66 1 97.25 263 ASN A N 1
ATOM 2005 C CA . ASN A 1 263 ? -11.43 -12.617 -7.539 1 97.25 263 ASN A CA 1
ATOM 2006 C C . ASN A 1 263 ? -11.766 -12.906 -6.078 1 97.25 263 ASN A C 1
ATOM 2008 O O . ASN A 1 263 ? -12.703 -12.328 -5.523 1 97.25 263 ASN A O 1
ATOM 2012 N N . ARG A 1 264 ? -10.984 -13.695 -5.398 1 98.25 264 ARG A N 1
ATOM 2013 C CA . ARG A 1 264 ? -11.125 -13.844 -3.951 1 98.25 264 ARG A CA 1
ATOM 2014 C C . ARG A 1 264 ? -10.18 -12.898 -3.213 1 98.25 264 ARG A C 1
ATOM 2016 O O . ARG A 1 264 ? -9.039 -12.703 -3.633 1 98.25 264 ARG A O 1
ATOM 2023 N N . GLY A 1 265 ? -10.711 -12.219 -2.168 1 98.81 265 GLY A N 1
ATOM 2024 C CA . GLY A 1 265 ? -9.844 -11.383 -1.35 1 98.81 265 GLY A CA 1
ATOM 2025 C C . GLY A 1 265 ? -8.992 -12.18 -0.38 1 98.81 265 GLY A C 1
ATOM 2026 O O . GLY A 1 265 ? -7.809 -12.414 -0.64 1 98.81 265 GLY A O 1
ATOM 2027 N N . ILE A 1 266 ? -9.664 -12.664 0.726 1 98.94 266 ILE A N 1
ATOM 2028 C CA . ILE A 1 266 ? -9 -13.461 1.753 1 98.94 266 ILE A CA 1
ATOM 2029 C C . ILE A 1 266 ? -9.617 -14.859 1.796 1 98.94 266 ILE A C 1
ATOM 2031 O O . ILE A 1 266 ? -10.82 -15.008 2.035 1 98.94 266 ILE A O 1
ATOM 2035 N N . GLY A 1 267 ? -8.789 -15.852 1.562 1 98.81 267 GLY A N 1
ATOM 2036 C CA . GLY A 1 267 ? -9.258 -17.219 1.597 1 98.81 267 GLY A CA 1
ATOM 2037 C C . GLY A 1 267 ? -8.516 -18.078 2.596 1 98.81 267 GLY A C 1
ATOM 2038 O O . GLY A 1 267 ? -7.281 -18.156 2.562 1 98.81 267 GLY A O 1
ATOM 2039 N N . LEU A 1 268 ? -9.203 -18.688 3.525 1 98.81 268 LEU A N 1
ATOM 2040 C CA . LEU A 1 268 ? -8.68 -19.75 4.387 1 98.81 268 LEU A CA 1
ATOM 2041 C C . LEU A 1 268 ? -9.297 -21.094 4.027 1 98.81 268 LEU A C 1
ATOM 2043 O O . LEU A 1 268 ? -10.5 -21.297 4.207 1 98.81 268 LEU A O 1
ATOM 2047 N N . ILE A 1 269 ? -8.492 -21.938 3.492 1 97.62 269 ILE A N 1
ATOM 2048 C CA . ILE A 1 269 ? -9 -23.156 2.877 1 97.62 269 ILE A CA 1
ATOM 2049 C C . ILE A 1 269 ? -8.289 -24.359 3.475 1 97.62 269 ILE A C 1
ATOM 2051 O O . ILE A 1 269 ? -7.141 -24.656 3.121 1 97.62 269 ILE A O 1
ATOM 2055 N N . SER A 1 270 ? -8.945 -25.109 4.309 1 97.88 270 SER A N 1
ATOM 2056 C CA . SER A 1 270 ? -8.406 -26.297 4.977 1 97.88 270 SER A CA 1
ATOM 2057 C C . SER A 1 270 ? -8.828 -27.578 4.266 1 97.88 270 SER A C 1
ATOM 2059 O O . SER A 1 270 ? -10.023 -27.828 4.094 1 97.88 270 SER A O 1
ATOM 2061 N N . ARG A 1 271 ? -7.766 -28.359 3.916 1 95.12 271 ARG A N 1
ATOM 2062 C CA . ARG A 1 271 ? -8.078 -29.562 3.145 1 95.12 271 ARG A CA 1
ATOM 2063 C C . ARG A 1 271 ? -7.316 -30.766 3.678 1 95.12 271 ARG A C 1
ATOM 2065 O O . ARG A 1 271 ? -7.785 -31.906 3.566 1 95.12 271 ARG A O 1
ATOM 2072 N N . ASP A 1 272 ? -6.066 -30.547 4.258 1 94.38 272 ASP A N 1
ATOM 2073 C CA . ASP A 1 272 ? -5.121 -31.656 4.309 1 94.38 272 ASP A CA 1
ATOM 2074 C C . ASP A 1 272 ? -4.672 -31.938 5.742 1 94.38 272 ASP A C 1
ATOM 2076 O O . ASP A 1 272 ? -3.576 -32.438 5.969 1 94.38 272 ASP A O 1
ATOM 2080 N N . GLY A 1 273 ? -5.496 -31.547 6.652 1 96.12 273 GLY A N 1
ATOM 2081 C CA . GLY A 1 273 ? -5.293 -32.031 8.008 1 96.12 273 GLY A CA 1
ATOM 2082 C C . GLY A 1 273 ? -4.809 -30.953 8.953 1 96.12 273 GLY A C 1
ATOM 2083 O O . GLY A 1 273 ? -5.141 -30.969 10.141 1 96.12 273 GLY A O 1
ATOM 2084 N N . GLY A 1 274 ? -4.016 -29.953 8.5 1 98.38 274 GLY A N 1
ATOM 2085 C CA . GLY A 1 274 ? -3.469 -28.922 9.367 1 98.38 274 GLY A CA 1
ATOM 2086 C C . GLY A 1 274 ? -4.496 -27.891 9.797 1 98.38 274 GLY A C 1
ATOM 2087 O O . GLY A 1 274 ? -5.383 -27.547 9.016 1 98.38 274 GLY A O 1
ATOM 2088 N N . ARG A 1 275 ? -4.434 -27.453 11.102 1 98.31 275 ARG A N 1
ATOM 2089 C CA . ARG A 1 275 ? -5.332 -26.406 11.602 1 98.31 275 ARG A CA 1
ATOM 2090 C C . ARG A 1 275 ? -4.922 -25.031 11.086 1 98.31 275 ARG A C 1
ATOM 2092 O O . ARG A 1 275 ? -3.736 -24.781 10.867 1 98.31 275 ARG A O 1
ATOM 2099 N N . LEU A 1 276 ? -5.832 -24.219 10.883 1 98.94 276 LEU A N 1
ATOM 2100 C CA . LEU A 1 276 ? -5.645 -22.797 10.625 1 98.94 276 LEU A CA 1
ATOM 2101 C C . LEU A 1 276 ? -6.16 -21.953 11.789 1 98.94 276 LEU A C 1
ATOM 2103 O O . LEU A 1 276 ? -7.367 -21.906 12.039 1 98.94 276 LEU A O 1
ATOM 2107 N N . ARG A 1 277 ? -5.184 -21.281 12.5 1 98.69 277 ARG A N 1
ATOM 2108 C CA . ARG A 1 277 ? -5.695 -20.656 13.719 1 98.69 277 ARG A CA 1
ATOM 2109 C C . ARG A 1 277 ? -4.863 -19.438 14.109 1 98.69 277 ARG A C 1
ATOM 2111 O O . ARG A 1 277 ? -3.711 -19.312 13.688 1 98.69 277 ARG A O 1
ATOM 2118 N N . ARG A 1 278 ? -5.402 -18.578 14.953 1 98.81 278 ARG A N 1
ATOM 2119 C CA . ARG A 1 278 ? -4.797 -17.391 15.547 1 98.81 278 ARG A CA 1
ATOM 2120 C C . ARG A 1 278 ? -4.305 -16.438 14.469 1 98.81 278 ARG A C 1
ATOM 2122 O O . ARG A 1 278 ? -3.098 -16.219 14.328 1 98.81 278 ARG A O 1
ATOM 2129 N N . MET A 1 279 ? -5.352 -15.906 13.719 1 98.88 279 MET A N 1
ATOM 2130 C CA . MET A 1 279 ? -5.051 -14.984 12.625 1 98.88 279 MET A CA 1
ATOM 2131 C C . MET A 1 279 ? -5.891 -13.719 12.727 1 98.88 279 MET A C 1
ATOM 2133 O O . MET A 1 279 ? -7.039 -13.766 13.172 1 98.88 279 MET A O 1
ATOM 2137 N N . ILE A 1 280 ? -5.305 -12.602 12.422 1 98.94 280 ILE A N 1
ATOM 2138 C CA . ILE A 1 280 ? -6.023 -11.336 12.344 1 98.94 280 ILE A CA 1
ATOM 2139 C C . ILE A 1 280 ? -5.746 -10.672 10.992 1 98.94 280 ILE A C 1
ATOM 2141 O O . ILE A 1 280 ? -4.594 -10.547 10.578 1 98.94 280 ILE A O 1
ATOM 2145 N N . PHE A 1 281 ? -6.793 -10.352 10.289 1 98.88 281 PHE A N 1
ATOM 2146 C CA . PHE A 1 281 ? -6.762 -9.516 9.086 1 98.88 281 PHE A CA 1
ATOM 2147 C C . PHE A 1 281 ? -7.379 -8.148 9.367 1 98.88 281 PHE A C 1
ATOM 2149 O O . PHE A 1 281 ? -8.586 -8.039 9.562 1 98.88 281 PHE A O 1
ATOM 2156 N N . SER A 1 282 ? -6.477 -7.117 9.375 1 98.56 282 SER A N 1
ATOM 2157 C CA . SER A 1 282 ? -6.98 -5.828 9.836 1 98.56 282 SER A CA 1
ATOM 2158 C C . SER A 1 282 ? -6.598 -4.707 8.875 1 98.56 282 SER A C 1
ATOM 2160 O O . SER A 1 282 ? -5.5 -4.715 8.312 1 98.56 282 SER A O 1
ATOM 2162 N N . SER A 1 283 ? -7.535 -3.707 8.719 1 98.31 283 SER A N 1
ATOM 2163 C CA . SER A 1 283 ? -7.312 -2.52 7.898 1 98.31 283 SER A CA 1
ATOM 2164 C C . SER A 1 283 ? -6.98 -2.896 6.457 1 98.31 283 SER A C 1
ATOM 2166 O O . SER A 1 283 ? -5.867 -2.658 5.988 1 98.31 283 SER A O 1
ATOM 2168 N N . ILE A 1 284 ? -8.016 -3.367 5.852 1 98.75 284 ILE A N 1
ATOM 2169 C CA . ILE A 1 284 ? -7.852 -3.84 4.48 1 98.75 284 ILE A CA 1
ATOM 2170 C C . ILE A 1 284 ? -8.906 -3.207 3.582 1 98.75 284 ILE A C 1
ATOM 2172 O O . ILE A 1 284 ? -10.086 -3.162 3.939 1 98.75 284 ILE A O 1
ATOM 2176 N N . ALA A 1 285 ? -8.477 -2.615 2.492 1 98.75 285 ALA A N 1
ATOM 2177 C CA . ALA A 1 285 ? -9.398 -2.221 1.429 1 98.75 285 ALA A CA 1
ATOM 2178 C C . ALA A 1 285 ? -9.461 -3.285 0.335 1 98.75 285 ALA A C 1
ATOM 2180 O O . ALA A 1 285 ? -8.438 -3.885 -0.012 1 98.75 285 ALA A O 1
ATOM 2181 N N . PHE A 1 286 ? -10.68 -3.529 -0.202 1 98.75 286 PHE A N 1
ATOM 2182 C CA . PHE A 1 286 ? -10.789 -4.602 -1.183 1 98.75 286 PHE A CA 1
ATOM 2183 C C . PHE A 1 286 ? -11.711 -4.199 -2.326 1 98.75 286 PHE A C 1
ATOM 2185 O O . PHE A 1 286 ? -12.641 -3.408 -2.135 1 98.75 286 PHE A O 1
ATOM 2192 N N . ASP A 1 287 ? -11.406 -4.633 -3.463 1 98.56 287 ASP A N 1
ATOM 2193 C CA . ASP A 1 287 ? -12.242 -4.629 -4.66 1 98.56 287 ASP A CA 1
ATOM 2194 C C . ASP A 1 287 ? -12.242 -5.996 -5.336 1 98.56 287 ASP A C 1
ATOM 2196 O O . ASP A 1 287 ? -11.32 -6.324 -6.082 1 98.56 287 ASP A O 1
ATOM 2200 N N . CYS A 1 288 ? -13.281 -6.773 -5.074 1 98.38 288 CYS A N 1
ATOM 2201 C CA . CYS A 1 288 ? -13.359 -8.141 -5.578 1 98.38 288 CYS A CA 1
ATOM 2202 C C . CYS A 1 288 ? -14.297 -8.227 -6.777 1 98.38 288 CYS A C 1
ATOM 2204 O O . CYS A 1 288 ? -15.477 -7.895 -6.672 1 98.38 288 CYS A O 1
ATOM 2206 N N . VAL A 1 289 ? -13.758 -8.727 -7.848 1 97.25 289 VAL A N 1
ATOM 2207 C CA . VAL A 1 289 ? -14.477 -8.766 -9.117 1 97.25 289 VAL A CA 1
ATOM 2208 C C . VAL A 1 289 ? -14.445 -10.188 -9.688 1 97.25 289 VAL A C 1
ATOM 2210 O O . VAL A 1 289 ? -13.523 -10.953 -9.398 1 97.25 289 VAL A O 1
ATOM 2213 N N . SER A 1 290 ? -15.469 -10.438 -10.477 1 94.44 290 SER A N 1
ATOM 2214 C CA . SER A 1 290 ? -15.586 -11.766 -11.07 1 94.44 290 SER A CA 1
ATOM 2215 C C . SER A 1 290 ? -14.445 -12.039 -12.047 1 94.44 290 SER A C 1
ATOM 2217 O O . SER A 1 290 ? -13.945 -11.117 -12.703 1 94.44 290 SER A O 1
ATOM 2219 N N . ALA A 1 291 ? -14.07 -13.32 -12.07 1 90.44 291 ALA A N 1
ATOM 2220 C CA . ALA A 1 291 ? -13.102 -13.828 -13.031 1 90.44 291 ALA A CA 1
ATOM 2221 C C . ALA A 1 291 ? -13.719 -14.922 -13.906 1 90.44 291 ALA A C 1
ATOM 2223 O O . ALA A 1 291 ? -14.812 -15.406 -13.617 1 90.44 291 ALA A O 1
ATOM 2224 N N . PRO A 1 292 ? -12.992 -15.266 -14.992 1 83.75 292 PRO A N 1
ATOM 2225 C CA . PRO A 1 292 ? -13.516 -16.375 -15.805 1 83.75 292 PRO A CA 1
ATOM 2226 C C . PRO A 1 292 ? -13.727 -17.641 -14.992 1 83.75 292 PRO A C 1
ATOM 2228 O O . PRO A 1 292 ? -13.031 -17.875 -14 1 83.75 292 PRO A O 1
ATOM 2231 N N . ALA A 1 293 ? -14.586 -18.484 -15.477 1 80.12 293 ALA A N 1
ATOM 2232 C CA . ALA A 1 293 ? -15.156 -19.594 -14.719 1 80.12 293 ALA A CA 1
ATOM 2233 C C . ALA A 1 293 ? -14.078 -20.594 -14.32 1 80.12 293 ALA A C 1
ATOM 2235 O O . ALA A 1 293 ? -14.25 -21.359 -13.367 1 80.12 293 ALA A O 1
ATOM 2236 N N . CYS A 1 294 ? -13.031 -20.578 -15.008 1 80.38 294 CYS A N 1
ATOM 2237 C CA . CYS A 1 294 ? -11.992 -21.547 -14.703 1 80.38 294 CYS A CA 1
ATOM 2238 C C . CYS A 1 294 ? -11.234 -21.172 -13.438 1 80.38 294 CYS A C 1
ATOM 2240 O O . CYS A 1 294 ? -10.555 -22 -12.836 1 80.38 294 CYS A O 1
ATOM 2242 N N . HIS A 1 295 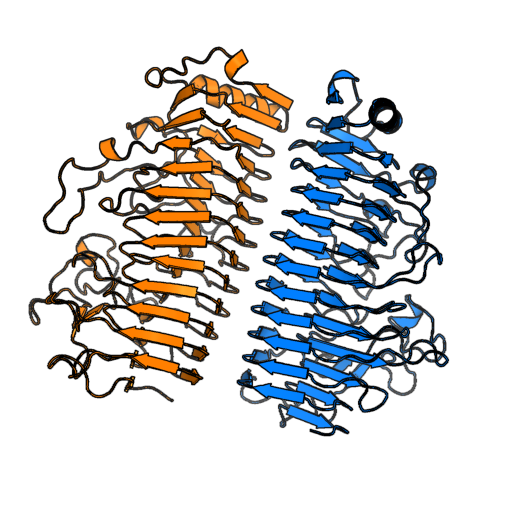? -11.328 -19.922 -13.062 1 86 295 HIS A N 1
ATOM 2243 C CA . HIS A 1 295 ? -10.68 -19.469 -11.836 1 86 295 HIS A CA 1
ATOM 2244 C C . HIS A 1 295 ? -11.531 -19.797 -10.617 1 86 295 HIS A C 1
ATOM 2246 O O . HIS A 1 295 ? -12.758 -19.688 -10.656 1 86 295 HIS A O 1
ATOM 2252 N N . TRP A 1 296 ? -10.828 -20.266 -9.648 1 89.88 296 TRP A N 1
ATOM 2253 C CA . TRP A 1 296 ? -11.555 -20.578 -8.414 1 89.88 296 TRP A CA 1
ATOM 2254 C C . TRP A 1 296 ? -11.922 -19.312 -7.66 1 89.88 296 TRP A C 1
ATOM 2256 O O . TRP A 1 296 ? -11.047 -18.5 -7.336 1 89.88 296 TRP A O 1
ATOM 2266 N N . GLY A 1 297 ? -13.234 -19.172 -7.379 1 93 297 GLY A N 1
ATOM 2267 C CA . GLY A 1 297 ? -13.734 -18.016 -6.66 1 93 297 GLY A CA 1
ATOM 2268 C C . GLY A 1 297 ? -14.883 -17.328 -7.371 1 93 297 GLY A C 1
ATOM 2269 O O . GLY A 1 297 ? -15.062 -17.5 -8.578 1 93 297 GLY A O 1
ATOM 2270 N N . GLU A 1 298 ? -15.617 -16.594 -6.719 1 95.81 298 GLU A N 1
ATOM 2271 C CA . GLU A 1 298 ? -16.766 -15.859 -7.238 1 95.81 298 GLU A CA 1
ATOM 2272 C C . GLU A 1 298 ? -16.828 -14.453 -6.648 1 95.81 298 GLU A C 1
ATOM 2274 O O . GLU A 1 298 ? -17.875 -14.039 -6.137 1 95.81 298 GLU A O 1
ATOM 2279 N N . ALA A 1 299 ? -15.68 -13.797 -6.715 1 97.38 299 ALA A N 1
ATOM 2280 C CA . ALA A 1 299 ? -15.57 -12.414 -6.277 1 97.38 299 ALA A CA 1
ATOM 2281 C C . ALA A 1 299 ? -15.922 -12.273 -4.797 1 97.38 299 ALA A C 1
ATOM 2283 O O . ALA A 1 299 ? -16.688 -11.391 -4.414 1 97.38 299 ALA A O 1
ATOM 2284 N N . ASP A 1 300 ? -15.438 -13.188 -3.98 1 97.62 300 ASP A N 1
ATOM 2285 C CA . ASP A 1 300 ? -15.688 -13.227 -2.545 1 97.62 300 ASP A CA 1
ATOM 2286 C C . ASP A 1 300 ? -14.641 -12.43 -1.776 1 97.62 300 ASP A C 1
ATOM 2288 O O . ASP A 1 300 ? -13.461 -12.797 -1.76 1 97.62 300 ASP A O 1
ATOM 2292 N N . PRO A 1 301 ? -15.047 -11.383 -0.999 1 98.69 301 PRO A N 1
ATOM 2293 C CA . PRO A 1 301 ? -14.039 -10.672 -0.212 1 98.69 301 PRO A CA 1
ATOM 2294 C C . PRO A 1 301 ? -13.375 -11.555 0.844 1 98.69 301 PRO A C 1
ATOM 2296 O O . PRO A 1 301 ? -12.18 -11.43 1.104 1 98.69 301 PRO A O 1
ATOM 2299 N N . VAL A 1 302 ? -14.188 -12.453 1.497 1 98.94 302 VAL A N 1
ATOM 2300 C CA . VAL A 1 302 ? -13.695 -13.438 2.461 1 98.94 302 VAL A CA 1
ATOM 2301 C C . VAL A 1 302 ? -14.297 -14.805 2.154 1 98.94 302 VAL A C 1
ATOM 2303 O O . VAL A 1 302 ? -15.508 -14.922 1.939 1 98.94 302 VAL A O 1
ATOM 2306 N N . PHE A 1 303 ? -13.461 -15.758 2.098 1 98.81 303 PHE A N 1
ATOM 2307 C CA . PHE A 1 303 ? -13.875 -17.141 1.858 1 98.81 303 PHE A CA 1
ATOM 2308 C C . PHE A 1 303 ? -13.211 -18.078 2.854 1 98.81 303 PHE A C 1
ATOM 2310 O O . PHE A 1 303 ? -11.984 -18.172 2.902 1 98.81 303 PHE A O 1
ATOM 2317 N N . LEU A 1 304 ? -13.992 -18.766 3.68 1 98.81 304 LEU A N 1
ATOM 2318 C CA . LEU A 1 304 ? -13.508 -19.844 4.551 1 98.81 304 LEU A CA 1
ATOM 2319 C C . LEU A 1 304 ? -14.125 -21.172 4.164 1 98.81 304 LEU A C 1
ATOM 2321 O O . LEU A 1 304 ? -15.328 -21.266 3.932 1 98.81 304 LEU A O 1
ATOM 2325 N N . SER A 1 305 ? -13.281 -22.125 4.027 1 98.19 305 SER A N 1
ATOM 2326 C CA . SER A 1 305 ? -13.805 -23.453 3.678 1 98.19 305 SER A CA 1
ATOM 2327 C C . SER A 1 305 ? -13 -24.562 4.355 1 98.19 305 SER A C 1
ATOM 2329 O O . SER A 1 305 ? -11.773 -24.578 4.273 1 98.19 305 SER A O 1
ATOM 2331 N N . ALA A 1 306 ? -13.656 -25.438 5.066 1 97.75 306 ALA A N 1
ATOM 2332 C CA . ALA A 1 306 ? -13.109 -26.672 5.605 1 97.75 306 ALA A CA 1
ATOM 2333 C C . ALA A 1 306 ? -13.836 -27.891 5.023 1 97.75 306 ALA A C 1
ATOM 2335 O O . ALA A 1 306 ? -15.008 -28.109 5.316 1 97.75 306 ALA A O 1
ATOM 2336 N N . ARG A 1 307 ? -13.078 -28.578 4.227 1 94.25 307 ARG A N 1
ATOM 2337 C CA . ARG A 1 307 ? -13.672 -29.719 3.541 1 94.25 307 ARG A CA 1
ATOM 2338 C C . ARG A 1 307 ? -12.609 -30.75 3.15 1 94.25 307 ARG A C 1
ATOM 2340 O O . ARG A 1 307 ? -11.453 -30.391 2.924 1 94.25 307 ARG A O 1
ATOM 2347 N N . ARG A 1 308 ? -13.109 -31.953 3.02 1 91.44 308 ARG A N 1
ATOM 2348 C CA . ARG A 1 308 ? -12.195 -33.031 2.643 1 91.44 308 ARG A CA 1
ATOM 2349 C C . ARG A 1 308 ? -11.812 -32.938 1.17 1 91.44 308 ARG A C 1
ATOM 2351 O O . ARG A 1 308 ? -12.672 -32.75 0.309 1 91.44 308 ARG A O 1
ATOM 2358 N N . ARG A 1 309 ? -10.539 -33 0.926 1 87.69 309 ARG A N 1
ATOM 2359 C CA . ARG A 1 309 ? -10.039 -33.281 -0.414 1 87.69 309 ARG A CA 1
ATOM 2360 C C . ARG A 1 309 ? -9.875 -34.781 -0.623 1 87.69 309 ARG A C 1
ATOM 2362 O O . ARG A 1 309 ? -10.445 -35.344 -1.558 1 87.69 309 ARG A O 1
ATOM 2369 N N . ASP A 1 310 ? -9.109 -35.375 0.159 1 86.75 310 ASP A N 1
ATOM 2370 C CA . ASP A 1 310 ? -9 -36.812 0.335 1 86.75 310 ASP A CA 1
ATOM 2371 C C . ASP A 1 310 ? -9.977 -37.312 1.399 1 86.75 310 ASP A C 1
ATOM 2373 O O . ASP A 1 310 ? -9.898 -36.906 2.561 1 86.75 310 ASP A O 1
ATOM 2377 N N . PRO A 1 311 ? -10.867 -38.219 1.022 1 86.06 311 PRO A N 1
ATOM 2378 C CA . PRO A 1 311 ? -11.852 -38.719 1.994 1 86.06 311 PRO A CA 1
ATOM 2379 C C . PRO A 1 311 ? -11.203 -39.281 3.258 1 86.06 311 PRO A C 1
ATOM 2381 O O . PRO A 1 311 ? -11.836 -39.312 4.316 1 86.06 311 PRO A O 1
ATOM 2384 N N . ALA A 1 312 ? -10.031 -39.688 3.131 1 89.94 312 ALA A N 1
ATOM 2385 C CA . ALA A 1 312 ? -9.344 -40.344 4.254 1 89.94 312 ALA A CA 1
ATOM 2386 C C . ALA A 1 312 ? -8.742 -39.312 5.188 1 89.94 312 ALA A C 1
ATOM 2388 O O . ALA A 1 312 ? -8.32 -39.625 6.301 1 89.94 312 ALA A O 1
ATOM 2389 N N . ILE A 1 313 ? -8.727 -38.062 4.816 1 93 313 ILE A N 1
ATOM 2390 C CA . ILE A 1 313 ? -8.062 -37.031 5.598 1 93 313 ILE A CA 1
ATOM 2391 C C . ILE A 1 313 ? -9.086 -36 6.062 1 93 313 ILE A C 1
ATOM 2393 O O . ILE A 1 313 ? -9.711 -35.312 5.242 1 93 313 ILE A O 1
ATOM 2397 N N . GLU A 1 314 ? -9.211 -35.938 7.355 1 94.88 314 GLU A N 1
ATOM 2398 C CA . GLU A 1 314 ? -10.062 -34.875 7.914 1 94.88 314 GLU A CA 1
ATOM 2399 C C . GLU A 1 314 ? -9.391 -33.5 7.812 1 94.88 314 GLU A C 1
ATOM 2401 O O . GLU A 1 314 ? -8.227 -33.344 8.188 1 94.88 314 GLU A O 1
ATOM 2406 N N . PRO A 1 315 ? -10.094 -32.531 7.258 1 96.25 315 PRO A N 1
ATOM 2407 C CA . PRO A 1 315 ? -9.484 -31.203 7.242 1 96.25 315 PRO A CA 1
ATOM 2408 C C . PRO A 1 315 ? -9.266 -30.641 8.641 1 96.25 315 PRO A C 1
ATOM 2410 O O . PRO A 1 315 ? -9.977 -31.016 9.578 1 96.25 315 PRO A O 1
ATOM 2413 N N . GLY A 1 316 ? -8.273 -29.797 8.812 1 98 316 GLY A N 1
ATOM 2414 C CA . GLY A 1 316 ? -8.055 -29.125 10.086 1 98 316 GLY A CA 1
ATOM 2415 C C . GLY A 1 316 ? -9.062 -28.016 10.359 1 98 316 GLY A C 1
ATOM 2416 O O . GLY A 1 316 ? -9.578 -27.391 9.43 1 98 316 GLY A O 1
ATOM 2417 N N . GLU A 1 317 ? -9.234 -27.844 11.562 1 98.31 317 GLU A N 1
ATOM 2418 C CA . GLU A 1 317 ? -10.164 -26.797 12.008 1 98.31 317 GLU A CA 1
ATOM 2419 C C . GLU A 1 317 ? -9.648 -25.406 11.641 1 98.31 317 GLU A C 1
ATOM 2421 O O . GLU A 1 317 ? -8.438 -25.172 11.672 1 98.31 317 GLU A O 1
ATOM 2426 N N . ILE A 1 318 ? -10.609 -24.516 11.32 1 98.88 318 ILE A N 1
ATOM 2427 C CA . ILE A 1 318 ? -10.344 -23.078 11.203 1 98.88 318 ILE A CA 1
ATOM 2428 C C . ILE A 1 318 ? -10.953 -22.344 12.391 1 98.88 318 ILE A C 1
ATOM 2430 O O . ILE A 1 318 ? -12.172 -22.359 12.57 1 98.88 318 ILE A O 1
ATOM 2434 N N . SER A 1 319 ? -10.07 -21.75 13.203 1 98.81 319 SER A N 1
ATOM 2435 C CA . SER A 1 319 ? -10.641 -21.172 14.414 1 98.81 319 SER A CA 1
ATOM 2436 C C . SER A 1 319 ? -9.82 -19.984 14.906 1 98.81 319 SER A C 1
ATOM 2438 O O . SER A 1 319 ? -8.641 -19.859 14.57 1 98.81 319 SER A O 1
ATOM 2440 N N . GLN A 1 320 ? -10.414 -19.109 15.711 1 98.75 320 GLN A N 1
ATOM 2441 C CA . GLN A 1 320 ? -9.781 -17.922 16.297 1 98.75 320 GLN A CA 1
ATOM 2442 C C . GLN A 1 320 ? -9.273 -16.984 15.211 1 98.75 320 GLN A C 1
ATOM 2444 O O . GLN A 1 320 ? -8.094 -16.625 15.203 1 98.75 320 GLN A O 1
ATOM 2449 N N . ILE A 1 321 ? -10.25 -16.594 14.32 1 98.88 321 ILE A N 1
ATOM 2450 C CA . ILE A 1 321 ? -9.945 -15.703 13.203 1 98.88 321 ILE A CA 1
ATOM 2451 C C . ILE A 1 321 ? -10.703 -14.391 13.367 1 98.88 321 ILE A C 1
ATOM 2453 O O . ILE A 1 321 ? -11.898 -14.383 13.664 1 98.88 321 ILE A O 1
ATOM 2457 N N . GLN A 1 322 ? -10.016 -13.312 13.195 1 98.88 322 GLN A N 1
ATOM 2458 C CA . GLN A 1 322 ? -10.672 -12.008 13.234 1 98.88 322 GLN A CA 1
ATOM 2459 C C . GLN A 1 322 ? -10.461 -11.242 11.922 1 98.88 322 GLN A C 1
ATOM 2461 O O . GLN A 1 322 ? -9.352 -11.211 11.391 1 98.88 322 GLN A O 1
ATOM 2466 N N . PHE A 1 323 ? -11.531 -10.758 11.391 1 98.81 323 PHE A N 1
ATOM 2467 C CA . PHE A 1 323 ? -11.523 -9.758 10.328 1 98.81 323 PHE A CA 1
ATOM 2468 C C . PHE A 1 323 ? -11.961 -8.398 10.859 1 98.81 323 PHE A C 1
ATOM 2470 O O . PHE A 1 323 ? -13.125 -8.211 11.219 1 98.81 323 PHE A O 1
ATOM 2477 N N . ARG A 1 324 ? -10.961 -7.43 10.891 1 98.44 324 ARG A N 1
ATOM 2478 C CA . ARG A 1 324 ? -11.211 -6.16 11.555 1 98.44 324 ARG A CA 1
ATOM 2479 C C . ARG A 1 324 ? -10.938 -4.984 10.625 1 98.44 324 ARG A C 1
ATOM 2481 O O . ARG A 1 324 ? -9.812 -4.805 10.156 1 98.44 324 ARG A O 1
ATOM 2488 N N . GLY A 1 325 ? -11.93 -4.141 10.453 1 98.25 325 GLY A N 1
ATOM 2489 C CA . GLY A 1 325 ? -11.734 -2.982 9.594 1 98.25 325 GLY A CA 1
ATOM 2490 C C . GLY A 1 325 ? -11.523 -3.346 8.141 1 98.25 325 GLY A C 1
ATOM 2491 O O . GLY A 1 325 ? -10.422 -3.18 7.605 1 98.25 325 GLY A O 1
ATOM 2492 N N . LEU A 1 326 ? -12.57 -3.799 7.512 1 98.69 326 LEU A N 1
ATOM 2493 C CA . LEU A 1 326 ? -12.578 -4.074 6.078 1 98.69 326 LEU A CA 1
ATOM 2494 C C . LEU A 1 326 ? -13.492 -3.098 5.344 1 98.69 326 LEU A C 1
ATOM 2496 O O . LEU A 1 326 ? -14.625 -2.865 5.766 1 98.69 326 LEU A O 1
ATOM 2500 N N . VAL A 1 327 ? -12.969 -2.477 4.289 1 98.62 327 VAL A N 1
ATOM 2501 C CA . VAL A 1 327 ? -13.773 -1.56 3.494 1 98.62 327 VAL A CA 1
ATOM 2502 C C . VAL A 1 327 ? -13.617 -1.886 2.01 1 98.62 327 VAL A C 1
ATOM 2504 O O . VAL A 1 327 ? -12.508 -2.133 1.536 1 98.62 327 VAL A O 1
ATOM 2507 N N . GLY A 1 328 ? -14.734 -2.027 1.346 1 98.44 328 GLY A N 1
ATOM 2508 C CA . GLY A 1 328 ? -14.516 -2.301 -0.067 1 98.44 328 GLY A CA 1
ATOM 2509 C C . GLY A 1 328 ? -15.805 -2.609 -0.816 1 98.44 328 GLY A C 1
ATOM 2510 O O . GLY A 1 328 ? -16.891 -2.297 -0.343 1 98.44 328 GLY A O 1
ATOM 2511 N N . GLU A 1 329 ? -15.57 -3.008 -2.039 1 98.31 329 GLU A N 1
ATOM 2512 C CA . GLU A 1 329 ? -16.656 -3.4 -2.941 1 98.31 329 GLU A CA 1
ATOM 2513 C C . GLU A 1 329 ? -16.453 -4.824 -3.447 1 98.31 329 GLU A C 1
ATOM 2515 O O . GLU A 1 329 ? -15.32 -5.305 -3.551 1 98.31 329 GLU A O 1
ATOM 2520 N N . CYS A 1 330 ? -17.547 -5.438 -3.756 1 98.31 330 CYS A N 1
ATOM 2521 C CA . CYS A 1 330 ? -17.469 -6.793 -4.289 1 98.31 330 CYS A CA 1
ATOM 2522 C C . CYS A 1 330 ? -18.672 -7.117 -5.16 1 98.31 330 CYS A C 1
ATOM 2524 O O . CYS A 1 330 ? -19.75 -6.531 -4.984 1 98.31 330 CYS A O 1
ATOM 2526 N N . GLU A 1 331 ? -18.438 -8.062 -6.035 1 98.12 331 GLU A N 1
ATOM 2527 C CA . GLU A 1 331 ? -19.531 -8.547 -6.875 1 98.12 331 GLU A CA 1
ATOM 2528 C C . GLU A 1 331 ? -20.125 -9.836 -6.309 1 98.12 331 GLU A C 1
ATOM 2530 O O . GLU A 1 331 ? -21.219 -10.25 -6.711 1 98.12 331 GLU A O 1
ATOM 2535 N N . GLY A 1 332 ? -19.438 -10.43 -5.398 1 97.81 332 GLY A N 1
ATOM 2536 C CA . GLY A 1 332 ? -19.922 -11.641 -4.754 1 97.81 332 GLY A CA 1
ATOM 2537 C C . GLY A 1 332 ? -20.328 -11.43 -3.311 1 97.81 332 GLY A C 1
ATOM 2538 O O . GLY A 1 332 ? -20.969 -10.43 -2.982 1 97.81 332 GLY A O 1
ATOM 2539 N N . ALA A 1 333 ? -20.094 -12.492 -2.459 1 98.56 333 ALA A N 1
ATOM 2540 C CA . ALA A 1 333 ? -20.484 -12.469 -1.052 1 98.56 333 ALA A CA 1
ATOM 2541 C C . ALA A 1 333 ? -19.359 -13 -0.165 1 98.56 333 ALA A C 1
ATOM 2543 O O . ALA A 1 333 ? -18.438 -13.656 -0.648 1 98.56 333 ALA A O 1
ATOM 2544 N N . ILE A 1 334 ? -19.375 -12.625 1.077 1 98.81 334 ILE A N 1
ATOM 2545 C CA . ILE A 1 334 ? -18.609 -13.375 2.064 1 98.81 334 ILE A CA 1
ATOM 2546 C C . ILE A 1 334 ? -19.156 -14.797 2.168 1 98.81 334 ILE A C 1
ATOM 2548 O O . ILE A 1 334 ? -20.359 -15 2.35 1 98.81 334 ILE A O 1
ATOM 2552 N N . ASN A 1 335 ? -18.297 -15.742 1.979 1 98.38 335 ASN A N 1
ATOM 2553 C CA . ASN A 1 335 ? -18.703 -17.141 1.869 1 98.38 335 ASN A CA 1
ATOM 2554 C C . ASN A 1 335 ? -17.969 -18.031 2.863 1 98.38 335 ASN A C 1
ATOM 2556 O O . ASN A 1 335 ? -16.766 -18.25 2.719 1 98.38 335 ASN A O 1
ATOM 2560 N N . LEU A 1 336 ? -18.688 -18.594 3.889 1 98.62 336 LEU A N 1
ATOM 2561 C CA . LEU A 1 336 ? -18.125 -19.484 4.898 1 98.62 336 LEU A CA 1
ATOM 2562 C C . LEU A 1 336 ? -18.781 -20.859 4.836 1 98.62 336 LEU A C 1
ATOM 2564 O O . LEU A 1 336 ? -19.984 -21 5.066 1 98.62 336 LEU A O 1
ATOM 2568 N N . HIS A 1 337 ? -17.938 -21.828 4.531 1 96.75 337 HIS A N 1
ATOM 2569 C CA . HIS A 1 337 ? -18.484 -23.156 4.316 1 96.75 337 HIS A CA 1
ATOM 2570 C C . HIS A 1 337 ? -17.719 -24.203 5.113 1 96.75 337 HIS A C 1
ATOM 2572 O O . HIS A 1 337 ? -16.562 -24.5 4.812 1 96.75 337 HIS A O 1
ATOM 2578 N N . SER A 1 338 ? -18.406 -24.797 6.047 1 97.12 338 SER A N 1
ATOM 2579 C CA . SER A 1 338 ? -17.891 -25.938 6.785 1 97.12 338 SER A CA 1
ATOM 2580 C C . SER A 1 338 ? -18.609 -27.234 6.391 1 97.12 338 SER A C 1
ATOM 2582 O O . SER A 1 338 ? -19.781 -27.406 6.711 1 97.12 338 SER A O 1
ATOM 2584 N N . GLU A 1 339 ? -17.844 -28.078 5.742 1 93.75 339 GLU A N 1
ATOM 2585 C CA . GLU A 1 339 ? -18.469 -29.328 5.324 1 93.75 339 GLU A CA 1
ATOM 2586 C C . GLU A 1 339 ? -19 -30.109 6.523 1 93.75 339 GLU A C 1
ATOM 2588 O O . GLU A 1 339 ? -20.156 -30.562 6.516 1 93.75 339 GLU A O 1
ATOM 2593 N N . THR A 1 340 ? -18.172 -30.406 7.457 1 94.62 340 THR A N 1
ATOM 2594 C CA . THR A 1 340 ? -18.609 -30.875 8.766 1 94.62 340 THR A CA 1
ATOM 2595 C C . THR A 1 340 ? -18.891 -29.719 9.703 1 94.62 340 THR A C 1
ATOM 2597 O O . THR A 1 340 ? -18 -28.906 9.992 1 94.62 340 THR A O 1
ATOM 2600 N N . PRO A 1 341 ? -20.172 -29.656 10.156 1 96.19 341 PRO A N 1
ATOM 2601 C CA . PRO A 1 341 ? -20.516 -28.516 11 1 96.19 341 PRO A CA 1
ATOM 2602 C C . PRO A 1 341 ? -19.578 -28.344 12.195 1 96.19 341 PRO A C 1
ATOM 2604 O O . PRO A 1 341 ? -19.203 -29.344 12.82 1 96.19 341 PRO A O 1
ATOM 2607 N N . GLY A 1 342 ? -19.156 -27.141 12.352 1 96.38 342 GLY A N 1
ATOM 2608 C CA . GLY A 1 342 ? -18.359 -26.828 13.539 1 96.38 342 GLY A CA 1
ATOM 2609 C C . GLY A 1 342 ? -16.875 -26.797 13.273 1 96.38 342 GLY A C 1
ATOM 2610 O O . GLY A 1 342 ? -16.094 -26.375 14.125 1 96.38 342 GLY A O 1
ATOM 2611 N N . GLN A 1 343 ? -16.453 -27.172 12.102 1 97.44 343 GLN A N 1
ATOM 2612 C CA . GLN A 1 343 ? -15.031 -27.156 11.789 1 97.44 343 GLN A CA 1
ATOM 2613 C C . GLN A 1 343 ? -14.531 -25.75 11.523 1 97.44 343 GLN A C 1
ATOM 2615 O O . GLN A 1 343 ? -13.32 -25.5 11.516 1 97.44 343 GLN A O 1
ATOM 2620 N N . ILE A 1 344 ? -15.391 -24.875 11.219 1 98.62 344 ILE A N 1
ATOM 2621 C CA . ILE A 1 344 ? -15.133 -23.438 11.242 1 98.62 344 ILE A CA 1
ATOM 2622 C C . ILE A 1 344 ? -15.836 -22.797 12.438 1 98.62 344 ILE A C 1
ATOM 2624 O O . ILE A 1 344 ? -17.062 -22.875 12.547 1 98.62 344 ILE A O 1
ATOM 2628 N N . ARG A 1 345 ? -15.055 -22.188 13.281 1 98.25 345 ARG A N 1
ATOM 2629 C CA . ARG A 1 345 ? -15.672 -21.703 14.508 1 98.25 345 ARG A CA 1
ATOM 2630 C C . ARG A 1 345 ? -14.906 -20.516 15.078 1 98.25 345 ARG A C 1
ATOM 2632 O O . ARG A 1 345 ? -13.727 -20.328 14.781 1 98.25 345 ARG A O 1
ATOM 2639 N N . ARG A 1 346 ? -15.492 -19.734 15.898 1 98.38 346 ARG A N 1
ATOM 2640 C CA . ARG A 1 346 ? -14.938 -18.562 16.578 1 98.38 346 ARG A CA 1
ATOM 2641 C C . ARG A 1 346 ? -14.375 -17.562 15.578 1 98.38 346 ARG A C 1
ATOM 2643 O O . ARG A 1 346 ? -13.195 -17.219 15.641 1 98.38 346 ARG A O 1
ATOM 2650 N N . ILE A 1 347 ? -15.266 -17.125 14.688 1 98.81 347 ILE A N 1
ATOM 2651 C CA . ILE A 1 347 ? -14.945 -16.141 13.648 1 98.81 347 ILE A CA 1
ATOM 2652 C C . ILE A 1 347 ? -15.555 -14.789 14 1 98.81 347 ILE A C 1
ATOM 2654 O O . ILE A 1 347 ? -16.734 -14.703 14.344 1 98.81 347 ILE A O 1
ATOM 2658 N N . LEU A 1 348 ? -14.742 -13.75 13.969 1 98.75 348 LEU A N 1
ATOM 2659 C CA . LEU A 1 348 ? -15.219 -12.406 14.273 1 98.75 348 LEU A CA 1
ATOM 2660 C C . LEU A 1 348 ? -15.039 -11.477 13.078 1 98.75 348 LEU A C 1
ATOM 2662 O O . LEU A 1 348 ? -13.945 -11.367 12.531 1 98.75 348 LEU A O 1
ATOM 2666 N N . PHE A 1 349 ? -16.156 -10.93 12.617 1 98.62 349 PHE A N 1
ATOM 2667 C CA . PHE A 1 349 ? -16.109 -9.742 11.773 1 98.62 349 PHE A CA 1
ATOM 2668 C C . PHE A 1 349 ? -16.391 -8.484 12.586 1 98.62 349 PHE A C 1
ATOM 2670 O O . PHE A 1 349 ? -17.406 -8.406 13.281 1 98.62 349 PHE A O 1
ATOM 2677 N N . ASP A 1 350 ? -15.445 -7.551 12.516 1 98.19 350 ASP A N 1
ATOM 2678 C CA . ASP A 1 350 ? -15.586 -6.324 13.289 1 98.19 350 ASP A CA 1
ATOM 2679 C C . ASP A 1 350 ? -15.234 -5.098 12.453 1 98.19 350 ASP A C 1
ATOM 2681 O O . ASP A 1 350 ? -14.055 -4.84 12.188 1 98.19 350 ASP A O 1
ATOM 2685 N N . GLY A 1 351 ? -16.266 -4.273 12.117 1 97.5 351 GLY A N 1
ATOM 2686 C CA . GLY A 1 351 ? -16.016 -3.068 11.336 1 97.5 351 GLY A CA 1
ATOM 2687 C C . GLY A 1 351 ? -15.883 -3.336 9.852 1 97.5 351 GLY A C 1
ATOM 2688 O O . GLY A 1 351 ? -14.859 -2.996 9.25 1 97.5 351 GLY A O 1
ATOM 2689 N N . VAL A 1 352 ? -16.922 -3.857 9.258 1 98.19 352 VAL A N 1
ATOM 2690 C CA . VAL A 1 352 ? -16.953 -4.117 7.824 1 98.19 352 VAL A CA 1
ATOM 2691 C C . VAL A 1 352 ? -17.859 -3.105 7.137 1 98.19 352 VAL A C 1
ATOM 2693 O O . VAL A 1 352 ? -18.969 -2.83 7.613 1 98.19 352 VAL A O 1
ATOM 2696 N N . GLN A 1 353 ? -17.391 -2.434 6.156 1 98.25 353 GLN A N 1
ATOM 2697 C CA . GLN A 1 353 ? -18.188 -1.617 5.254 1 98.25 353 GLN A CA 1
ATOM 2698 C C . GLN A 1 353 ? -18.062 -2.104 3.812 1 98.25 353 GLN A C 1
ATOM 2700 O O . GLN A 1 353 ? -17.047 -1.861 3.158 1 98.25 353 GLN A O 1
ATOM 2705 N N . LEU A 1 354 ? -19.109 -2.717 3.359 1 97.31 354 LEU A N 1
ATOM 2706 C CA . LEU A 1 354 ? -19.062 -3.398 2.07 1 97.31 354 LEU A CA 1
ATOM 2707 C C . LEU A 1 354 ? -20.156 -2.877 1.147 1 97.31 354 LEU A C 1
ATOM 2709 O O . LEU A 1 354 ? -21.281 -2.631 1.59 1 97.31 354 LEU A O 1
ATOM 2713 N N . THR A 1 355 ? -19.828 -2.549 -0.098 1 98 355 THR A N 1
ATOM 2714 C CA . THR A 1 355 ? -20.797 -2.266 -1.142 1 98 355 THR A CA 1
ATOM 2715 C C . THR A 1 355 ? -20.844 -3.395 -2.168 1 98 355 THR A C 1
ATOM 2717 O O . THR A 1 355 ? -19.828 -3.68 -2.822 1 98 355 THR A O 1
ATOM 2720 N N . GLN A 1 356 ? -21.969 -4.023 -2.242 1 97.88 356 GLN A N 1
ATOM 2721 C CA . GLN A 1 356 ? -22.141 -5.078 -3.236 1 97.88 356 GLN A CA 1
ATOM 2722 C C . GLN A 1 356 ? -22.547 -4.5 -4.586 1 97.88 356 GLN A C 1
ATOM 2724 O O . GLN A 1 356 ? -23.5 -3.709 -4.668 1 97.88 356 GLN A O 1
ATOM 2729 N N . LYS A 1 357 ? -21.875 -4.926 -5.613 1 97.5 357 LYS A N 1
ATOM 2730 C CA . LYS A 1 357 ? -22.078 -4.363 -6.945 1 97.5 357 LYS A CA 1
ATOM 2731 C C . LYS A 1 357 ? -22.719 -5.383 -7.879 1 97.5 357 LYS A C 1
ATOM 2733 O O . LYS A 1 357 ? -22.422 -6.578 -7.805 1 97.5 357 LYS A O 1
ATOM 2738 N N . LEU A 1 358 ? -23.531 -4.797 -8.773 1 95.56 358 LEU A N 1
ATOM 2739 C CA . LEU A 1 358 ? -24.156 -5.633 -9.789 1 95.56 358 LEU A CA 1
ATOM 2740 C C . LEU A 1 358 ? -23.219 -5.883 -10.953 1 95.56 358 LEU A C 1
ATOM 2742 O O . LEU A 1 358 ? -22.516 -4.969 -11.398 1 95.56 358 LEU A O 1
ATOM 2746 N N . ASN A 1 359 ? -23.078 -7.102 -11.148 1 91.44 359 ASN A N 1
ATOM 2747 C CA . ASN A 1 359 ? -22.406 -7.555 -12.367 1 91.44 359 ASN A CA 1
ATOM 2748 C C . ASN A 1 359 ? -23.344 -8.375 -13.25 1 91.44 359 ASN A C 1
ATOM 2750 O O . ASN A 1 359 ? -24.031 -9.289 -12.773 1 91.44 359 ASN A O 1
ATOM 2754 N N . LEU A 1 360 ? -23.422 -8.047 -14.516 1 80.44 360 LEU A N 1
ATOM 2755 C CA . LEU A 1 360 ? -24.438 -8.633 -15.383 1 80.44 360 LEU A CA 1
ATOM 2756 C C . LEU A 1 360 ? -24 -10.016 -15.875 1 80.44 360 LEU A C 1
ATOM 2758 O O . LEU A 1 360 ? -24.734 -10.672 -16.609 1 80.44 360 LEU A O 1
ATOM 2762 N N . ALA A 1 361 ? -22.953 -10.484 -15.344 1 80.69 361 ALA A N 1
ATOM 2763 C CA . ALA A 1 361 ? -22.531 -11.82 -15.742 1 80.69 361 ALA A CA 1
ATOM 2764 C C . ALA A 1 361 ? -23.438 -12.891 -15.133 1 80.69 361 ALA A C 1
ATOM 2766 O O . ALA A 1 361 ? -23.938 -12.727 -14.023 1 80.69 361 ALA A O 1
ATOM 2767 N N . ALA A 1 362 ? -23.547 -13.938 -15.898 1 76.12 362 ALA A N 1
ATOM 2768 C CA . ALA A 1 362 ? -24.438 -15.023 -15.516 1 76.12 362 ALA A CA 1
ATOM 2769 C C . ALA A 1 362 ? -23.953 -15.719 -14.242 1 76.12 362 ALA A C 1
ATOM 2771 O O . ALA A 1 362 ? -24.75 -16.344 -13.531 1 76.12 362 ALA A O 1
ATOM 2772 N N . GLU A 1 363 ? -22.797 -15.523 -13.945 1 84.69 363 GLU A N 1
ATOM 2773 C CA . GLU A 1 363 ? -22.203 -16.266 -12.836 1 84.69 363 GLU A CA 1
ATOM 2774 C C . GLU A 1 363 ? -22.453 -15.562 -11.508 1 84.69 363 GLU A C 1
ATOM 2776 O O . GLU A 1 363 ? -22.281 -16.156 -10.445 1 84.69 363 GLU A O 1
ATOM 2781 N N . GLN A 1 364 ? -22.891 -14.391 -11.578 1 92.69 364 GLN A N 1
ATOM 2782 C CA . GLN A 1 364 ? -23.125 -13.711 -10.305 1 92.69 364 GLN A CA 1
ATOM 2783 C C . GLN A 1 364 ? -24.266 -14.367 -9.539 1 92.69 364 GLN A C 1
ATOM 2785 O O . GLN A 1 364 ? -25.328 -14.625 -10.102 1 92.69 364 GLN A O 1
ATOM 2790 N N . GLY A 1 365 ? -24.109 -14.742 -8.359 1 93.38 365 GLY A N 1
ATOM 2791 C CA . GLY A 1 365 ? -25.094 -15.438 -7.539 1 93.38 365 GLY A CA 1
ATOM 2792 C C . GLY A 1 365 ? -24.688 -16.859 -7.211 1 93.38 365 GLY A C 1
ATOM 2793 O O . GLY A 1 365 ? -25.391 -17.562 -6.473 1 93.38 365 GLY A O 1
ATOM 2794 N N . LEU A 1 366 ? -23.562 -17.172 -7.801 1 94.25 366 LEU A N 1
ATOM 2795 C CA . LEU A 1 366 ? -23.016 -18.5 -7.488 1 94.25 366 LEU A CA 1
ATOM 2796 C C . LEU A 1 366 ? -21.969 -18.406 -6.398 1 94.25 366 LEU A C 1
ATOM 2798 O O . LEU A 1 366 ? -21.312 -17.375 -6.25 1 94.25 366 LEU A O 1
ATOM 2802 N N . TYR A 1 367 ? -21.875 -19.453 -5.551 1 95.06 367 TYR A N 1
ATOM 2803 C CA . TYR A 1 367 ? -20.703 -19.609 -4.699 1 95.06 367 TYR A CA 1
ATOM 2804 C C . TYR A 1 367 ? -19.766 -20.688 -5.25 1 95.06 367 TYR A C 1
ATOM 2806 O O . TYR A 1 367 ? -20.172 -21.484 -6.098 1 95.06 367 TYR A O 1
ATOM 2814 N N . ASP A 1 368 ? -18.531 -20.609 -4.863 1 94.81 368 ASP A N 1
ATOM 2815 C CA . ASP A 1 368 ? -17.484 -21.531 -5.277 1 94.81 368 ASP A CA 1
ATOM 2816 C C . ASP A 1 368 ? -16.734 -22.094 -4.066 1 94.81 368 ASP A C 1
ATOM 2818 O O . ASP A 1 368 ? -16.141 -21.344 -3.303 1 94.81 368 ASP A O 1
ATOM 2822 N N . ILE A 1 369 ? -16.812 -23.391 -3.842 1 93.5 369 ILE A N 1
ATOM 2823 C CA . ILE A 1 369 ? -16.156 -23.969 -2.678 1 93.5 369 ILE A CA 1
ATOM 2824 C C . ILE A 1 369 ? -14.922 -24.766 -3.123 1 93.5 369 ILE A C 1
ATOM 2826 O O . ILE A 1 369 ? -14.328 -25.5 -2.332 1 93.5 369 ILE A O 1
ATOM 2830 N N . ARG A 1 370 ? -14.555 -24.578 -4.309 1 88.69 370 ARG A N 1
ATOM 2831 C CA . ARG A 1 370 ? -13.344 -25.219 -4.809 1 88.69 370 ARG A CA 1
ATOM 2832 C C . ARG A 1 370 ? -12.109 -24.656 -4.113 1 88.69 370 ARG A C 1
ATOM 2834 O O . ARG A 1 370 ? -12.125 -23.547 -3.588 1 88.69 370 ARG A O 1
ATOM 2841 N N . PRO A 1 371 ? -10.883 -25.719 -4.078 1 81.38 371 PRO A N 1
ATOM 2842 C CA . PRO A 1 371 ? -10.562 -27.047 -4.625 1 81.38 371 PRO A CA 1
ATOM 2843 C C . PRO A 1 371 ? -10.656 -28.156 -3.582 1 81.38 371 PRO A C 1
ATOM 2845 O O . PRO A 1 371 ? -10.578 -27.891 -2.381 1 81.38 371 PRO A O 1
ATOM 2848 N N . PRO A 1 372 ? -10.602 -29.516 -3.904 1 67.69 372 PRO A N 1
ATOM 2849 C CA . PRO A 1 372 ? -11.18 -30.109 -5.117 1 67.69 372 PRO A CA 1
ATOM 2850 C C . PRO A 1 372 ? -12.68 -30.344 -5.004 1 67.69 372 PRO A C 1
ATOM 2852 O O . PRO A 1 372 ? -13.242 -30.25 -3.912 1 67.69 372 PRO A O 1
ATOM 2855 N N . CYS A 1 373 ? -13.375 -30.453 -6.109 1 66.62 373 CYS A N 1
ATOM 2856 C CA . CYS A 1 373 ? -14.766 -30.828 -5.906 1 66.62 373 CYS A CA 1
ATOM 2857 C C . CYS A 1 373 ? -15.203 -31.891 -6.902 1 66.62 373 CYS A C 1
ATOM 2859 O O . CYS A 1 373 ? -16.344 -32.375 -6.855 1 66.62 373 CYS A O 1
ATOM 2861 N N . ASN A 1 374 ? -14.125 -32.406 -7.676 1 75.12 374 ASN A N 1
ATOM 2862 C CA . ASN A 1 374 ? -14.445 -33.469 -8.625 1 75.12 374 ASN A CA 1
ATOM 2863 C C . ASN A 1 374 ? -14.5 -34.812 -7.941 1 75.12 374 ASN A C 1
ATOM 2865 O O . ASN A 1 374 ? -13.461 -35.375 -7.551 1 75.12 374 ASN A O 1
ATOM 2869 N N . PRO A 1 375 ? -15.625 -35.406 -7.812 1 78.19 375 PRO A N 1
ATOM 2870 C CA . PRO A 1 375 ? -15.727 -36.688 -7.113 1 78.19 375 PRO A CA 1
ATOM 2871 C C . PRO A 1 375 ? -14.969 -37.781 -7.82 1 78.19 375 PRO A C 1
ATOM 2873 O O . PRO A 1 375 ? -14.602 -38.781 -7.191 1 78.19 375 PRO A O 1
ATOM 2876 N N . MET A 1 376 ? -14.711 -37.625 -9.148 1 79.06 376 MET A N 1
ATOM 2877 C CA . MET A 1 376 ? -14.016 -38.656 -9.922 1 79.06 376 MET A CA 1
ATOM 2878 C C . MET A 1 376 ? -12.508 -38.562 -9.719 1 79.06 376 MET A C 1
ATOM 2880 O O . MET A 1 376 ? -11.773 -39.469 -10.055 1 79.06 376 MET A O 1
ATOM 2884 N N . SER A 1 377 ? -12.062 -37.438 -9.172 1 78.69 377 SER A N 1
ATOM 2885 C CA . SER A 1 377 ? -10.648 -37.219 -8.906 1 78.69 377 SER A CA 1
ATOM 2886 C C . SER A 1 377 ? -10.453 -36.375 -7.645 1 78.69 377 SER A C 1
ATOM 2888 O O . SER A 1 377 ? -9.953 -35.25 -7.707 1 78.69 377 SER A O 1
ATOM 2890 N N . PRO A 1 378 ? -10.766 -37 -6.523 1 73.44 378 PRO A N 1
ATOM 2891 C CA . PRO A 1 378 ? -10.836 -36.219 -5.285 1 73.44 378 PRO A CA 1
ATOM 2892 C C . PRO A 1 378 ? -9.484 -35.625 -4.879 1 73.44 378 PRO A C 1
ATOM 2894 O O . PRO A 1 378 ? -9.43 -34.594 -4.195 1 73.44 378 PRO A O 1
ATOM 2897 N N . THR A 1 379 ? -8.398 -36.25 -5.387 1 71.06 379 THR A N 1
ATOM 2898 C CA . THR A 1 379 ? -7.082 -35.75 -4.988 1 71.06 379 THR A CA 1
ATOM 2899 C C . THR A 1 379 ? -6.418 -35 -6.133 1 71.06 379 THR A C 1
ATOM 2901 O O . THR A 1 379 ? -5.238 -34.656 -6.051 1 71.06 379 THR A O 1
ATOM 2904 N N . GLY A 1 380 ? -7.16 -34.781 -7.145 1 68.12 380 GLY A N 1
ATOM 2905 C CA . GLY A 1 380 ? -6.605 -34.125 -8.305 1 68.12 380 GLY A CA 1
ATOM 2906 C C . GLY A 1 380 ? -6.395 -32.625 -8.086 1 68.12 380 GLY A C 1
ATOM 2907 O O . GLY A 1 380 ? -7.078 -32 -7.262 1 68.12 380 GLY A O 1
ATOM 2908 N N . MET A 1 381 ? -5.262 -31.875 -8.562 1 63.12 381 MET A N 1
ATOM 2909 C CA . MET A 1 381 ? -4.988 -30.469 -8.336 1 63.12 381 MET A CA 1
ATOM 2910 C C . MET A 1 381 ? -4.953 -29.703 -9.656 1 63.12 381 MET A C 1
ATOM 2912 O O . MET A 1 381 ? -4.801 -28.469 -9.672 1 63.12 381 MET A O 1
ATOM 2916 N N . GLY A 1 382 ? -5.426 -30.188 -10.766 1 63.88 382 GLY A N 1
ATOM 2917 C CA . GLY A 1 382 ? -5.273 -29.562 -12.078 1 63.88 382 GLY A CA 1
ATOM 2918 C C . GLY A 1 382 ? -6.594 -29.328 -12.781 1 63.88 382 GLY A C 1
ATOM 2919 O O . GLY A 1 382 ? -7.605 -29.047 -12.141 1 63.88 382 GLY A O 1
ATOM 2920 N N . ILE A 1 383 ? -6.555 -29.234 -14.023 1 65 383 ILE A N 1
ATOM 2921 C CA . ILE A 1 383 ? -7.688 -28.922 -14.891 1 65 383 ILE A CA 1
ATOM 2922 C C . ILE A 1 383 ? -8.836 -29.891 -14.602 1 65 383 ILE A C 1
ATOM 2924 O O . ILE A 1 383 ? -10.008 -29.516 -14.672 1 65 383 ILE A O 1
ATOM 2928 N N . ASP A 1 384 ? -8.453 -31 -14.188 1 67 384 ASP A N 1
ATOM 2929 C CA . ASP A 1 384 ? -9.469 -32.031 -13.93 1 67 384 ASP A CA 1
ATOM 2930 C C . ASP A 1 384 ? -10.352 -31.625 -12.742 1 67 384 ASP A C 1
ATOM 2932 O O . ASP A 1 384 ? -11.477 -32.125 -12.609 1 67 384 ASP A O 1
ATOM 2936 N N . ASN A 1 385 ? -9.812 -30.734 -11.938 1 71.38 385 ASN A N 1
ATOM 2937 C CA . ASN A 1 385 ? -10.602 -30.266 -10.805 1 71.38 385 ASN A CA 1
ATOM 2938 C C . ASN A 1 385 ? -11.07 -28.828 -11 1 71.38 385 ASN A C 1
ATOM 2940 O O . ASN A 1 385 ? -12.094 -28.422 -10.438 1 71.38 385 ASN A O 1
ATOM 2944 N N . ALA A 1 386 ? -10.453 -28.203 -11.891 1 71.19 386 ALA A N 1
ATOM 2945 C CA . ALA A 1 386 ? -10.773 -26.797 -12.078 1 71.19 386 ALA A CA 1
ATOM 2946 C C . ALA A 1 386 ? -12.039 -26.625 -12.906 1 71.19 386 ALA A C 1
ATOM 2948 O O . ALA A 1 386 ? -12.805 -25.672 -12.695 1 71.19 386 ALA A O 1
ATOM 2949 N N . TRP A 1 387 ? -12.297 -27.469 -13.836 1 77.56 387 TRP A N 1
ATOM 2950 C CA . TRP A 1 387 ? -13.43 -27.25 -14.727 1 77.56 387 TRP A CA 1
ATOM 2951 C C . TRP A 1 387 ? -14.102 -28.578 -15.094 1 77.56 387 TRP A C 1
ATOM 2953 O O . TRP A 1 387 ? -14.344 -28.844 -16.266 1 77.56 387 TRP A O 1
ATOM 2963 N N . CYS A 1 388 ? -14.32 -29.328 -14.164 1 81.12 388 CYS A N 1
ATOM 2964 C CA . CYS A 1 388 ? -15.109 -30.531 -14.383 1 81.12 388 CYS A CA 1
ATOM 2965 C C . CYS A 1 388 ? -16.578 -30.266 -14.102 1 81.12 388 CYS A C 1
ATOM 2967 O O . CYS A 1 388 ? -16.938 -29.875 -12.984 1 81.12 388 CYS A O 1
ATOM 2969 N N . LEU A 1 389 ? -17.391 -30.547 -15.078 1 85.25 389 LEU A N 1
ATOM 2970 C CA . LEU A 1 389 ? -18.812 -30.219 -14.961 1 85.25 389 LEU A CA 1
ATOM 2971 C C . LEU A 1 389 ? -19.578 -31.359 -14.273 1 85.25 389 LEU A C 1
ATOM 2973 O O . LEU A 1 389 ? -19.312 -32.531 -14.531 1 85.25 389 LEU A O 1
ATOM 2977 N N . ASN A 1 390 ? -20.453 -30.984 -13.391 1 85.62 390 ASN A N 1
ATOM 2978 C CA . ASN A 1 390 ? -21.484 -31.891 -12.875 1 85.62 390 ASN A CA 1
ATOM 2979 C C . ASN A 1 390 ? -22.594 -32.094 -13.898 1 85.62 390 ASN A C 1
ATOM 2981 O O . ASN A 1 390 ? -23.297 -31.172 -14.258 1 85.62 390 ASN A O 1
ATOM 2985 N N . PRO A 1 391 ? -22.719 -33.281 -14.312 1 87 391 PRO A N 1
ATOM 2986 C CA . PRO A 1 391 ? -23.703 -33.531 -15.367 1 87 391 PRO A CA 1
ATOM 2987 C C . PRO A 1 391 ? -25.141 -33.25 -14.906 1 87 391 PRO A C 1
ATOM 2989 O O . PRO A 1 391 ? -26.016 -32.969 -15.727 1 87 391 PRO A O 1
ATOM 2992 N N . GLN A 1 392 ? -25.344 -33.375 -13.68 1 87.12 392 GLN A N 1
ATOM 2993 C CA . GLN A 1 392 ? -26.688 -33.156 -13.148 1 87.12 392 GLN A CA 1
ATOM 2994 C C . GLN A 1 392 ? -27.031 -31.672 -13.125 1 87.12 392 GLN A C 1
ATOM 2996 O O . GLN A 1 392 ? -28.109 -31.281 -13.578 1 87.12 392 GLN A O 1
ATOM 3001 N N . SER A 1 393 ? -26.172 -30.875 -12.672 1 84.69 393 SER A N 1
ATOM 3002 C CA . SER A 1 393 ? -26.469 -29.453 -12.508 1 84.69 393 SER A CA 1
ATOM 3003 C C . SER A 1 393 ? -26.016 -28.656 -13.727 1 84.69 393 SER A C 1
ATOM 3005 O O . SER A 1 393 ? -26.484 -27.531 -13.945 1 84.69 393 SER A O 1
ATOM 3007 N N . GLY A 1 394 ? -25.109 -29.219 -14.5 1 86.06 394 GLY A N 1
ATOM 3008 C CA . GLY A 1 394 ? -24.531 -28.5 -15.625 1 86.06 394 GLY A CA 1
ATOM 3009 C C . GLY A 1 394 ? -23.5 -27.469 -15.211 1 86.06 394 GLY A C 1
ATOM 3010 O O . GLY A 1 394 ? -22.984 -26.719 -16.047 1 86.06 394 GLY A O 1
ATOM 3011 N N . ARG A 1 395 ? -23.25 -27.406 -13.984 1 87.75 395 ARG A N 1
ATOM 3012 C CA . ARG A 1 395 ? -22.25 -26.5 -13.445 1 87.75 395 ARG A CA 1
ATOM 3013 C C . ARG A 1 395 ? -21 -27.25 -13.016 1 87.75 395 ARG A C 1
ATOM 3015 O O . ARG A 1 395 ? -21.016 -28.469 -12.898 1 87.75 395 ARG A O 1
ATOM 3022 N N . VAL A 1 396 ? -20 -26.422 -12.836 1 87.81 396 VAL A N 1
ATOM 3023 C CA . VAL A 1 396 ? -18.766 -27.031 -12.367 1 87.81 396 VAL A CA 1
ATOM 3024 C C . VAL A 1 396 ? -18.969 -27.594 -10.961 1 87.81 396 VAL A C 1
ATOM 3026 O O . VAL A 1 396 ? -19.625 -26.953 -10.125 1 87.81 396 VAL A O 1
ATOM 3029 N N . TRP A 1 397 ? -18.328 -28.812 -10.719 1 88.5 397 TRP A N 1
ATOM 3030 C CA . TRP A 1 397 ? -18.406 -29.359 -9.367 1 88.5 397 TRP A CA 1
ATOM 3031 C C . TRP A 1 397 ? -17.922 -28.344 -8.336 1 88.5 397 TRP A C 1
ATOM 3033 O O . TRP A 1 397 ? -16.812 -27.812 -8.469 1 88.5 397 TRP A O 1
ATOM 3043 N N . GLY A 1 398 ? -18.734 -28.062 -7.328 1 89.94 398 GLY A N 1
ATOM 3044 C CA . GLY A 1 398 ? -18.359 -27.156 -6.258 1 89.94 398 GLY A CA 1
ATOM 3045 C C . GLY A 1 398 ? -18.875 -25.734 -6.461 1 89.94 398 GLY A C 1
ATOM 3046 O O . GLY A 1 398 ? -18.766 -24.906 -5.566 1 89.94 398 GLY A O 1
ATOM 3047 N N . VAL A 1 399 ? -19.453 -25.422 -7.609 1 92.94 399 VAL A N 1
ATOM 3048 C CA . VAL A 1 399 ? -20.031 -24.125 -7.91 1 92.94 399 VAL A CA 1
ATOM 3049 C C . VAL A 1 399 ? -21.562 -24.234 -7.965 1 92.94 399 VAL A C 1
ATOM 3051 O O . VAL A 1 399 ? -22.109 -24.953 -8.797 1 92.94 399 VAL A O 1
ATOM 3054 N N . GLU A 1 400 ? -22.203 -23.594 -7.102 1 92.75 400 GLU A N 1
ATOM 3055 C CA . GLU A 1 400 ? -23.656 -23.703 -6.961 1 92.75 400 GLU A CA 1
ATOM 3056 C C . GLU A 1 400 ? -24.281 -22.344 -6.652 1 92.75 400 GLU A C 1
ATOM 3058 O O . GLU A 1 400 ? -23.594 -21.422 -6.203 1 92.75 400 GLU A O 1
ATOM 3063 N N . PRO A 1 401 ? -25.531 -22.266 -6.977 1 95.06 401 PRO A N 1
ATOM 3064 C CA . PRO A 1 401 ? -26.203 -21.016 -6.598 1 95.06 401 PRO A CA 1
ATOM 3065 C C . PRO A 1 401 ? -26.359 -20.859 -5.086 1 95.06 401 PRO A C 1
ATOM 3067 O O . PRO A 1 401 ? -26.594 -21.844 -4.383 1 95.06 401 PRO A O 1
ATOM 3070 N N . TYR A 1 402 ? -26.234 -19.641 -4.598 1 96.88 402 TYR A N 1
ATOM 3071 C CA . TYR A 1 402 ? -26.625 -19.375 -3.215 1 96.88 402 TYR A CA 1
ATOM 3072 C C . TYR A 1 402 ? -28.094 -19.688 -2.994 1 96.88 402 TYR A C 1
ATOM 3074 O O . TYR A 1 402 ? -28.938 -19.328 -3.816 1 96.88 402 TYR A O 1
ATOM 3082 N N . PRO A 1 403 ? -28.359 -20.359 -1.859 1 95.5 403 PRO A N 1
ATOM 3083 C CA . PRO A 1 403 ? -29.766 -20.562 -1.568 1 95.5 403 PRO A CA 1
ATOM 3084 C C . PRO A 1 403 ? -30.547 -19.266 -1.448 1 95.5 403 PRO A C 1
ATOM 3086 O O . PRO A 1 403 ? -30.156 -18.375 -0.678 1 95.5 403 PRO A O 1
ATOM 3089 N N . GLY A 1 404 ? -31.562 -19.109 -2.266 1 96.56 404 GLY A N 1
ATOM 3090 C CA . GLY A 1 404 ? -32.438 -17.953 -2.18 1 96.56 404 GLY A CA 1
ATOM 3091 C C . GLY A 1 404 ? -31.859 -16.734 -2.895 1 96.56 404 GLY A C 1
ATOM 3092 O O . GLY A 1 404 ? -32.469 -15.656 -2.857 1 96.56 404 GLY A O 1
ATOM 3093 N N . GLY A 1 405 ? -30.734 -16.922 -3.535 1 97.12 405 GLY A N 1
ATOM 3094 C CA . GLY A 1 405 ? -30.125 -15.812 -4.246 1 97.12 405 GLY A CA 1
ATOM 3095 C C . GLY A 1 405 ? -28.875 -15.297 -3.574 1 97.12 405 GLY A C 1
ATOM 3096 O O . GLY A 1 405 ? -28.469 -15.805 -2.525 1 97.12 405 GLY A O 1
ATOM 3097 N N . LEU A 1 406 ? -28.25 -14.258 -4.184 1 97.88 406 LEU A N 1
ATOM 3098 C CA . LEU A 1 406 ? -26.969 -13.719 -3.729 1 97.88 406 LEU A CA 1
ATOM 3099 C C . LEU A 1 406 ? -27.141 -12.953 -2.42 1 97.88 406 LEU A C 1
ATOM 3101 O O . LEU A 1 406 ? -27.781 -11.906 -2.391 1 97.88 406 LEU A O 1
ATOM 3105 N N . PRO A 1 407 ? -26.562 -13.438 -1.325 1 98.62 407 PRO A N 1
ATOM 3106 C CA . PRO A 1 407 ? -26.547 -12.695 -0.063 1 98.62 407 PRO A CA 1
ATOM 3107 C C . PRO A 1 407 ? -25.344 -11.781 0.082 1 98.62 407 PRO A C 1
ATOM 3109 O O . PRO A 1 407 ? -24.531 -11.68 -0.838 1 98.62 407 PRO A O 1
ATOM 3112 N N . VAL A 1 408 ? -25.281 -11.055 1.2 1 98.56 408 VAL A N 1
ATOM 3113 C CA . VAL A 1 408 ? -24.078 -10.328 1.549 1 98.56 408 VAL A CA 1
ATOM 3114 C C . VAL A 1 408 ? -23.078 -11.273 2.23 1 98.56 408 VAL A C 1
ATOM 3116 O O . VAL A 1 408 ? -21.875 -11.219 1.971 1 98.56 408 VAL A O 1
ATOM 3119 N N . LEU A 1 409 ? -23.641 -12.141 3.082 1 98.75 409 LEU A N 1
ATOM 3120 C CA . LEU A 1 409 ? -22.859 -13.141 3.809 1 98.75 409 LEU A CA 1
ATOM 3121 C C . LEU A 1 409 ? -23.609 -14.469 3.879 1 98.75 409 LEU A C 1
ATOM 3123 O O . LEU A 1 409 ? -24.797 -14.5 4.191 1 98.75 409 LEU A O 1
ATOM 3127 N N . TYR A 1 410 ? -22.969 -15.469 3.527 1 98.56 410 TYR A N 1
ATOM 3128 C CA . TYR A 1 410 ? -23.484 -16.828 3.623 1 98.56 410 TYR A CA 1
ATOM 3129 C C . TYR A 1 410 ? -22.594 -17.688 4.512 1 98.56 410 TYR A C 1
ATOM 3131 O O . TYR A 1 410 ? -21.391 -17.828 4.254 1 98.56 410 TYR A O 1
ATOM 3139 N N . ALA A 1 411 ? -23.141 -18.266 5.59 1 98.38 411 ALA A N 1
ATOM 3140 C CA . ALA A 1 411 ? -22.422 -19.156 6.492 1 98.38 411 ALA A CA 1
ATOM 3141 C C . ALA A 1 411 ? -23.156 -20.484 6.648 1 98.38 411 ALA A C 1
ATOM 3143 O O . ALA A 1 411 ? -24.312 -20.516 7.082 1 98.38 411 ALA A O 1
ATOM 3144 N N . ASN A 1 412 ? -22.469 -21.453 6.246 1 97.5 412 ASN A N 1
ATOM 3145 C CA . ASN A 1 412 ? -23.016 -22.797 6.375 1 97.5 412 ASN A CA 1
ATOM 3146 C C . ASN A 1 412 ? -22.141 -23.672 7.277 1 97.5 412 ASN A C 1
ATOM 3148 O O . ASN A 1 412 ? -21 -23.969 6.941 1 97.5 412 ASN A O 1
ATOM 3152 N N . GLY A 1 413 ? -22.703 -24.078 8.438 1 97.56 413 GLY A N 1
ATOM 3153 C CA . GLY A 1 413 ? -22.016 -24.984 9.344 1 97.56 413 GLY A CA 1
ATOM 3154 C C . GLY A 1 413 ? -21.031 -24.281 10.25 1 97.56 413 GLY A C 1
ATOM 3155 O O . GLY A 1 413 ? -20.172 -24.938 10.852 1 97.56 413 GLY A O 1
ATOM 3156 N N . VAL A 1 414 ? -21.141 -22.953 10.352 1 98.19 414 VAL A N 1
ATOM 3157 C CA . VAL A 1 414 ? -20.172 -22.188 11.125 1 98.19 414 VAL A CA 1
ATOM 3158 C C . VAL A 1 414 ? -20.672 -22.016 12.555 1 98.19 414 VAL A C 1
ATOM 3160 O O . VAL A 1 414 ? -21.844 -21.719 12.781 1 98.19 414 VAL A O 1
ATOM 3163 N N . ALA A 1 415 ? -19.766 -22.266 13.516 1 97.75 415 ALA A N 1
ATOM 3164 C CA . ALA A 1 415 ? -20.125 -22.109 14.922 1 97.75 415 ALA A CA 1
ATOM 3165 C C . ALA A 1 415 ? -19.406 -20.906 15.531 1 97.75 415 ALA A C 1
ATOM 3167 O O . ALA A 1 415 ? -18.219 -20.703 15.312 1 97.75 415 ALA A O 1
ATOM 3168 N N . GLY A 1 416 ? -20.141 -20.156 16.328 1 97.44 416 GLY A N 1
ATOM 3169 C CA . GLY A 1 416 ? -19.531 -19.031 17.016 1 97.44 416 GLY A CA 1
ATOM 3170 C C . GLY A 1 416 ? -19.141 -17.891 16.078 1 97.44 416 GLY A C 1
ATOM 3171 O O . GLY A 1 416 ? -18.047 -17.328 16.188 1 97.44 416 GLY A O 1
ATOM 3172 N N . LEU A 1 417 ? -20 -17.547 15.055 1 98 417 LEU A N 1
ATOM 3173 C CA . LEU A 1 417 ? -19.812 -16.406 14.164 1 98 417 LEU A CA 1
ATOM 3174 C C . LEU A 1 417 ? -20.328 -15.117 14.82 1 98 417 LEU A C 1
ATOM 3176 O O . LEU A 1 417 ? -21.484 -15.07 15.273 1 98 417 LEU A O 1
ATOM 3180 N N . THR A 1 418 ? -19.484 -14.125 14.961 1 97.94 418 THR A N 1
ATOM 3181 C CA . THR A 1 418 ? -19.875 -12.844 15.523 1 97.94 418 THR A CA 1
ATOM 3182 C C . THR A 1 418 ? -19.688 -11.727 14.5 1 97.94 418 THR A C 1
ATOM 3184 O O . THR A 1 418 ? -18.625 -11.594 13.898 1 97.94 418 THR A O 1
ATOM 3187 N N . LEU A 1 419 ? -20.703 -10.953 14.281 1 97.31 419 LEU A N 1
ATOM 3188 C CA . LEU A 1 419 ? -20.688 -9.781 13.414 1 97.31 419 LEU A CA 1
ATOM 3189 C C . LEU A 1 419 ? -20.891 -8.5 14.219 1 97.31 419 LEU A C 1
ATOM 3191 O O . LEU A 1 419 ? -21.938 -8.32 14.844 1 97.31 419 LEU A O 1
ATOM 3195 N N . ARG A 1 420 ? -19.859 -7.711 14.25 1 96.44 420 ARG A N 1
ATOM 3196 C CA . ARG A 1 420 ? -19.938 -6.41 14.914 1 96.44 420 ARG A CA 1
ATOM 3197 C C . ARG A 1 420 ? -19.688 -5.277 13.922 1 96.44 420 ARG A C 1
ATOM 3199 O O . ARG A 1 420 ? -18.688 -5.285 13.195 1 96.44 420 ARG A O 1
ATOM 3206 N N . GLU A 1 421 ? -20.609 -4.238 13.922 1 95.25 421 GLU A N 1
ATOM 3207 C CA . GLU A 1 421 ? -20.5 -3.105 13.008 1 95.25 421 GLU A CA 1
ATOM 3208 C C . GLU A 1 421 ? -20.312 -3.574 11.57 1 95.25 421 GLU A C 1
ATOM 3210 O O . GLU A 1 421 ? -19.344 -3.197 10.906 1 95.25 421 GLU A O 1
ATOM 3215 N N . PHE A 1 422 ? -21.25 -4.293 11.156 1 96.94 422 PHE A N 1
ATOM 3216 C CA . PHE A 1 422 ? -21.266 -4.883 9.828 1 96.94 422 PHE A CA 1
ATOM 3217 C C . PHE A 1 422 ? -22.203 -4.117 8.906 1 96.94 422 PHE A C 1
ATOM 3219 O O . PHE A 1 422 ? -23.406 -4.391 8.875 1 96.94 422 PHE A O 1
ATOM 3226 N N . ASP A 1 423 ? -21.594 -3.152 8.172 1 97.5 423 ASP A N 1
ATOM 3227 C CA . ASP A 1 423 ? -22.359 -2.27 7.293 1 97.5 423 ASP A CA 1
ATOM 3228 C C . ASP A 1 423 ? -22.25 -2.725 5.84 1 97.5 423 ASP A C 1
ATOM 3230 O O . ASP A 1 423 ? -21.172 -3.096 5.379 1 97.5 423 ASP A O 1
ATOM 3234 N N . TYR A 1 424 ? -23.391 -2.764 5.145 1 97.75 424 TYR A N 1
ATOM 3235 C CA . TYR A 1 424 ? -23.375 -3.127 3.73 1 97.75 424 TYR A CA 1
ATOM 3236 C C . TYR A 1 424 ? -24.375 -2.287 2.945 1 97.75 424 TYR A C 1
ATOM 3238 O O . TYR A 1 424 ? -25.344 -1.775 3.51 1 97.75 424 TYR A O 1
ATOM 3246 N N . GLN A 1 425 ? -24.062 -2.086 1.714 1 97.56 425 GLN A N 1
ATOM 3247 C CA . GLN A 1 425 ? -24.969 -1.472 0.755 1 97.56 425 GLN A CA 1
ATOM 3248 C C . GLN A 1 425 ? -25.172 -2.361 -0.469 1 97.56 425 GLN A C 1
ATOM 3250 O O . GLN A 1 425 ? -24.219 -2.961 -0.963 1 97.56 425 GLN A O 1
ATOM 3255 N N . ARG A 1 426 ? -26.422 -2.477 -0.847 1 97.88 426 ARG A N 1
ATOM 3256 C CA . ARG A 1 426 ? -26.812 -3.205 -2.049 1 97.88 426 ARG A CA 1
ATOM 3257 C C . ARG A 1 426 ? -27.578 -2.305 -3.01 1 97.88 426 ARG A C 1
ATOM 3259 O O . ARG A 1 426 ? -28.078 -1.246 -2.617 1 97.88 426 ARG A O 1
ATOM 3266 N N . PRO A 1 427 ? -27.672 -2.764 -4.262 1 96.44 427 PRO A N 1
ATOM 3267 C CA . PRO A 1 427 ? -28.438 -1.954 -5.207 1 96.44 427 PRO A CA 1
ATOM 3268 C C . PRO A 1 427 ? -29.906 -1.809 -4.793 1 96.44 427 PRO A C 1
ATOM 3270 O O . PRO A 1 427 ? -30.484 -2.74 -4.234 1 96.44 427 PRO A O 1
ATOM 3273 N N . ILE A 1 428 ? -30.438 -0.658 -5.105 1 95 428 ILE A N 1
ATOM 3274 C CA . ILE A 1 428 ? -31.844 -0.366 -4.926 1 95 428 ILE A CA 1
ATOM 3275 C C . ILE A 1 428 ? -32.469 0.09 -6.25 1 95 428 ILE A C 1
ATOM 3277 O O . ILE A 1 428 ? -32.031 1.107 -6.812 1 95 428 ILE A O 1
ATOM 3281 N N . PRO A 1 429 ? -33.469 -0.642 -6.805 1 95.94 429 PRO A N 1
ATOM 3282 C CA . PRO A 1 429 ? -34.062 -1.826 -6.191 1 95.94 429 PRO A CA 1
ATOM 3283 C C . PRO A 1 429 ? -33.125 -3.039 -6.207 1 95.94 429 PRO A C 1
ATOM 3285 O O . PRO A 1 429 ? -32.219 -3.102 -7.02 1 95.94 429 PRO A O 1
ATOM 3288 N N . LEU A 1 430 ? -33.438 -3.924 -5.25 1 97.12 430 LEU A N 1
ATOM 3289 C CA . LEU A 1 430 ? -32.625 -5.145 -5.168 1 97.12 430 LEU A CA 1
ATOM 3290 C C . LEU A 1 430 ? -32.812 -5.992 -6.426 1 97.12 430 LEU A C 1
ATOM 3292 O O . LEU A 1 430 ? -33.938 -6.242 -6.863 1 97.12 430 LEU A O 1
ATOM 3296 N N . PRO A 1 431 ? -31.719 -6.406 -6.973 1 95.25 431 PRO A N 1
ATOM 3297 C CA . PRO A 1 431 ? -31.859 -7.27 -8.148 1 95.25 431 PRO A CA 1
ATOM 3298 C C . PRO A 1 431 ? -32.656 -8.547 -7.852 1 95.25 431 PRO A C 1
ATOM 3300 O O . PRO A 1 431 ? -32.5 -9.117 -6.766 1 95.25 431 PRO A O 1
ATOM 3303 N N . ALA A 1 432 ? -33.344 -9.016 -8.844 1 91.88 432 ALA A N 1
ATOM 3304 C CA . ALA A 1 432 ? -34.312 -10.109 -8.672 1 91.88 432 ALA A CA 1
ATOM 3305 C C . ALA A 1 432 ? -33.594 -11.383 -8.227 1 91.88 432 ALA A C 1
ATOM 3307 O O . ALA A 1 432 ? -34.125 -12.18 -7.465 1 91.88 432 ALA A O 1
ATOM 3308 N N . ALA A 1 433 ? -32.375 -11.594 -8.617 1 92.69 433 ALA A N 1
ATOM 3309 C CA . ALA A 1 433 ? -31.672 -12.836 -8.328 1 92.69 433 ALA A CA 1
ATOM 3310 C C . ALA A 1 433 ? -30.891 -12.734 -7.031 1 92.69 433 ALA A C 1
ATOM 3312 O O . ALA A 1 433 ? -30.141 -13.648 -6.676 1 92.69 433 ALA A O 1
ATOM 3313 N N . TRP A 1 434 ? -31.094 -11.719 -6.266 1 97.25 434 TRP A N 1
ATOM 3314 C CA . TRP A 1 434 ? -30.375 -11.523 -5.004 1 97.25 434 TRP A CA 1
ATOM 3315 C C . TRP A 1 434 ? -31.266 -11.914 -3.82 1 97.25 434 TRP A C 1
ATOM 3317 O O . TRP A 1 434 ? -32.5 -11.812 -3.889 1 97.25 434 TRP A O 1
ATOM 3327 N N . ASN A 1 435 ? -30.641 -12.398 -2.838 1 98.19 435 ASN A N 1
ATOM 3328 C CA . ASN A 1 435 ? -31.375 -12.805 -1.638 1 98.19 435 ASN A CA 1
ATOM 3329 C C . ASN A 1 435 ? -31.875 -11.602 -0.852 1 98.19 435 ASN A C 1
ATOM 3331 O O . ASN A 1 435 ? -31.109 -10.711 -0.503 1 98.19 435 ASN A O 1
ATOM 3335 N N . PRO A 1 436 ? -33.219 -11.594 -0.602 1 97.88 436 PRO A N 1
ATOM 3336 C CA . PRO A 1 436 ? -33.688 -10.5 0.239 1 97.88 436 PRO A CA 1
ATOM 3337 C C . PRO A 1 436 ? -33.062 -10.492 1.626 1 97.88 436 PRO A C 1
ATOM 3339 O O . PRO A 1 436 ? -32.906 -9.43 2.24 1 97.88 436 PRO A O 1
ATOM 3342 N N . ASN A 1 437 ? -32.719 -11.695 2.066 1 97.69 437 ASN A N 1
ATOM 3343 C CA . ASN A 1 437 ? -31.938 -11.781 3.305 1 97.69 437 ASN A CA 1
ATOM 3344 C C . ASN A 1 437 ? -30.438 -11.57 3.053 1 97.69 437 ASN A C 1
ATOM 3346 O O . ASN A 1 437 ? -29.797 -12.391 2.398 1 97.69 437 ASN A O 1
ATOM 3350 N N . ALA A 1 438 ? -29.906 -10.492 3.57 1 97.81 438 ALA A N 1
ATOM 3351 C CA . ALA A 1 438 ? -28.5 -10.164 3.344 1 97.81 438 ALA A CA 1
ATOM 3352 C C . ALA A 1 438 ? -27.578 -11.156 4.047 1 97.81 438 ALA A C 1
ATOM 3354 O O . ALA A 1 438 ? -26.5 -11.484 3.537 1 97.81 438 ALA A O 1
ATOM 3355 N N . LEU A 1 439 ? -28.016 -11.594 5.289 1 97.88 439 LEU A N 1
ATOM 3356 C CA . LEU A 1 439 ? -27.234 -12.523 6.094 1 97.88 439 LEU A CA 1
ATOM 3357 C C . LEU A 1 439 ? -27.906 -13.891 6.156 1 97.88 439 LEU A C 1
ATOM 3359 O O . LEU A 1 439 ? -29 -14.023 6.73 1 97.88 439 LEU A O 1
ATOM 3363 N N . CYS A 1 440 ? -27.312 -14.828 5.512 1 97.81 440 CYS A N 1
ATOM 3364 C CA . CYS A 1 440 ? -27.844 -16.188 5.477 1 97.81 440 CYS A CA 1
ATOM 3365 C C . CYS A 1 440 ? -26.984 -17.141 6.293 1 97.81 440 CYS A C 1
ATOM 3367 O O . CYS A 1 440 ? -25.891 -17.516 5.863 1 97.81 440 CYS A O 1
ATOM 3369 N N . LEU A 1 441 ? -27.438 -17.594 7.453 1 96.38 441 LEU A N 1
ATOM 3370 C CA . LEU A 1 441 ? -26.734 -18.484 8.367 1 96.38 441 LEU A CA 1
ATOM 3371 C C . LEU A 1 441 ? -27.469 -19.812 8.5 1 96.38 441 LEU A C 1
ATOM 3373 O O . LEU A 1 441 ? -28.609 -19.859 8.961 1 96.38 441 LEU A O 1
ATOM 3377 N N . GLU A 1 442 ? -26.75 -20.781 8.047 1 94.38 442 GLU A N 1
ATOM 3378 C CA . GLU A 1 442 ? -27.375 -22.109 8.039 1 94.38 442 GLU A CA 1
ATOM 3379 C C . GLU A 1 442 ? -26.531 -23.125 8.805 1 94.38 442 GLU A C 1
ATOM 3381 O O . GLU A 1 442 ? -25.297 -23.062 8.773 1 94.38 442 GLU A O 1
ATOM 3386 N N . ASN A 1 443 ? -27.266 -24.047 9.547 1 89.81 443 ASN A N 1
ATOM 3387 C CA . ASN A 1 443 ? -26.656 -25.219 10.172 1 89.81 443 ASN A CA 1
ATOM 3388 C C . ASN A 1 443 ? -25.578 -24.828 11.18 1 89.81 443 ASN A C 1
ATOM 3390 O O . ASN A 1 443 ? -24.562 -25.5 11.297 1 89.81 443 ASN A O 1
ATOM 3394 N N . GLY A 1 444 ? -25.734 -23.609 11.594 1 84.5 444 GLY A N 1
ATOM 3395 C CA . GLY A 1 444 ? -24.75 -23.141 12.562 1 84.5 444 GLY A CA 1
ATOM 3396 C C . GLY A 1 444 ? -25.312 -22.984 13.961 1 84.5 444 GLY A C 1
ATOM 3397 O O . GLY A 1 444 ? -26.516 -23.203 14.18 1 84.5 444 GLY A O 1
ATOM 3398 N N . ASP A 1 445 ? -24.391 -22.984 14.977 1 75.25 445 ASP A N 1
ATOM 3399 C CA . ASP A 1 445 ? -24.766 -22.656 16.344 1 75.25 445 ASP A CA 1
ATOM 3400 C C . ASP A 1 445 ? -24.469 -21.188 16.656 1 75.25 445 ASP A C 1
ATOM 3402 O O . ASP A 1 445 ? -23.375 -20.859 17.156 1 75.25 445 ASP A O 1
ATOM 3406 N N . ASN A 1 446 ? -25.25 -20.391 15.977 1 63.19 446 ASN A N 1
ATOM 3407 C CA . ASN A 1 446 ? -24.984 -18.953 16.156 1 63.19 446 ASN A CA 1
ATOM 3408 C C . ASN A 1 446 ? -25.906 -18.344 17.203 1 63.19 446 ASN A C 1
ATOM 3410 O O . ASN A 1 446 ? -27.016 -18.828 17.422 1 63.19 446 ASN A O 1
ATOM 3414 N N . MET B 1 1 ? 26.141 0.104 -14.102 1 81.06 1 MET B N 1
ATOM 3415 C CA . MET B 1 1 ? 27.266 1.021 -14.031 1 81.06 1 MET B CA 1
ATOM 3416 C C . MET B 1 1 ? 27.219 1.869 -12.766 1 81.06 1 MET B C 1
ATOM 3418 O O . MET B 1 1 ? 26.141 2.283 -12.344 1 81.06 1 MET B O 1
ATOM 3422 N N . ASN B 1 2 ? 28.406 1.976 -12.133 1 86.06 2 ASN B N 1
ATOM 3423 C CA . ASN B 1 2 ? 28.531 2.861 -10.977 1 86.06 2 ASN B CA 1
ATOM 3424 C C . ASN B 1 2 ? 29.453 4.039 -11.273 1 86.06 2 ASN B C 1
ATOM 3426 O O . ASN B 1 2 ? 30.562 3.85 -11.766 1 86.06 2 ASN B O 1
ATOM 3430 N N . ILE B 1 3 ? 28.844 5.184 -11.094 1 92.5 3 ILE B N 1
ATOM 3431 C CA . ILE B 1 3 ? 29.656 6.391 -11.195 1 92.5 3 ILE B CA 1
ATOM 3432 C C . ILE B 1 3 ? 29.844 7 -9.805 1 92.5 3 ILE B C 1
ATOM 3434 O O . ILE B 1 3 ? 28.875 7.238 -9.086 1 92.5 3 ILE B O 1
ATOM 3438 N N . TYR B 1 4 ? 31.078 7.129 -9.438 1 94.62 4 TYR B N 1
ATOM 3439 C CA . TYR B 1 4 ? 31.406 7.844 -8.203 1 94.62 4 TYR B CA 1
ATOM 3440 C C . TYR B 1 4 ? 31.75 9.305 -8.492 1 94.62 4 TYR B C 1
ATOM 3442 O O . TYR B 1 4 ? 32.719 9.602 -9.203 1 94.62 4 TYR B O 1
ATOM 3450 N N . LEU B 1 5 ? 30.969 10.172 -7.902 1 95.5 5 LEU B N 1
ATOM 3451 C CA . LEU B 1 5 ? 31.141 11.586 -8.203 1 95.5 5 LEU B CA 1
ATOM 3452 C C . LEU B 1 5 ? 32.531 12.07 -7.809 1 95.5 5 LEU B C 1
ATOM 3454 O O . LEU B 1 5 ? 33.094 12.953 -8.453 1 95.5 5 LEU B O 1
ATOM 3458 N N . SER B 1 6 ? 33.062 11.453 -6.77 1 93.88 6 SER B N 1
ATOM 3459 C CA . SER B 1 6 ? 34.406 11.828 -6.297 1 93.88 6 SER B CA 1
ATOM 3460 C C . SER B 1 6 ? 35.438 11.672 -7.398 1 93.88 6 SER B C 1
ATOM 3462 O O . SER B 1 6 ? 36.438 12.391 -7.426 1 93.88 6 SER B O 1
ATOM 3464 N N . GLN B 1 7 ? 35.188 10.781 -8.297 1 94.06 7 GLN B N 1
ATOM 3465 C CA . GLN B 1 7 ? 36.156 10.508 -9.367 1 94.06 7 GLN B CA 1
ATOM 3466 C C . GLN B 1 7 ? 36.062 11.57 -10.453 1 94.06 7 GLN B C 1
ATOM 3468 O O . GLN B 1 7 ? 36.938 11.656 -11.305 1 94.06 7 GLN B O 1
ATOM 3473 N N . ARG B 1 8 ? 35.062 12.445 -10.336 1 95.88 8 ARG B N 1
ATOM 3474 C CA . ARG B 1 8 ? 34.906 13.516 -11.32 1 95.88 8 ARG B CA 1
ATOM 3475 C C . ARG B 1 8 ? 35.406 14.844 -10.766 1 95.88 8 ARG B C 1
ATOM 3477 O O . ARG B 1 8 ? 35.281 15.883 -11.414 1 95.88 8 ARG B O 1
ATOM 3484 N N . HIS B 1 9 ? 35.875 14.922 -9.688 1 95.69 9 HIS B N 1
ATOM 3485 C CA . HIS B 1 9 ? 36.531 16.062 -9.039 1 95.69 9 HIS B CA 1
ATOM 3486 C C . HIS B 1 9 ? 35.562 17.219 -8.859 1 95.69 9 HIS B C 1
ATOM 3488 O O . HIS B 1 9 ? 35.812 18.328 -9.32 1 95.69 9 HIS B O 1
ATOM 3494 N N . PRO B 1 10 ? 34.531 16.953 -8.164 1 97.44 10 PRO B N 1
ATOM 3495 C CA . PRO B 1 10 ? 33.594 18.047 -7.867 1 97.44 10 PRO B CA 1
ATOM 3496 C C . PRO B 1 10 ? 34.219 19.109 -6.965 1 97.44 10 PRO B C 1
ATOM 3498 O O . PRO B 1 10 ? 35.219 18.844 -6.293 1 97.44 10 PRO B O 1
ATOM 3501 N N . HIS B 1 11 ? 33.656 20.281 -6.969 1 97.81 11 HIS B N 1
ATOM 3502 C CA . HIS B 1 11 ? 34.094 21.297 -6.012 1 97.81 11 HIS B CA 1
ATOM 3503 C C . HIS B 1 11 ? 33.75 20.891 -4.582 1 97.81 11 HIS B C 1
ATOM 3505 O O . HIS B 1 11 ? 34.594 20.906 -3.701 1 97.81 11 HIS B O 1
ATOM 3511 N N . ALA B 1 12 ? 32.469 20.531 -4.363 1 97.69 12 ALA B N 1
ATOM 3512 C CA . ALA B 1 12 ? 32 19.984 -3.102 1 97.69 12 ALA B CA 1
ATOM 3513 C C . ALA B 1 12 ? 32.312 20.906 -1.934 1 97.69 12 ALA B C 1
ATOM 3515 O O . ALA B 1 12 ? 32.656 20.453 -0.844 1 97.69 12 ALA B O 1
ATOM 3516 N N . ASP B 1 13 ? 32.25 22.281 -2.193 1 97.5 13 ASP B N 1
ATOM 3517 C CA . ASP B 1 13 ? 32.594 23.25 -1.167 1 97.5 13 ASP B CA 1
ATOM 3518 C C . ASP B 1 13 ? 31.375 24 -0.66 1 97.5 13 ASP B C 1
ATOM 3520 O O . ASP B 1 13 ? 31.469 24.859 0.222 1 97.5 13 ASP B O 1
ATOM 3524 N N . GLY B 1 14 ? 30.312 23.688 -1.234 1 97.19 14 GLY B N 1
ATOM 3525 C CA . GLY B 1 14 ? 29.047 24.266 -0.776 1 97.19 14 GLY B CA 1
ATOM 3526 C C . GLY B 1 14 ? 28.75 25.625 -1.39 1 97.19 14 GLY B C 1
ATOM 3527 O O . GLY B 1 14 ? 27.688 26.203 -1.154 1 97.19 14 GLY B O 1
ATOM 3528 N N . VAL B 1 15 ? 29.703 26.047 -2.242 1 97.12 15 VAL B N 1
ATOM 3529 C CA . VAL B 1 15 ? 29.562 27.406 -2.775 1 97.12 15 VAL B CA 1
ATOM 3530 C C . VAL B 1 15 ? 29.641 27.375 -4.301 1 97.12 15 VAL B C 1
ATOM 3532 O O . VAL B 1 15 ? 28.781 27.922 -4.988 1 97.12 15 VAL B O 1
ATOM 3535 N N . THR B 1 16 ? 30.703 26.75 -4.812 1 97.81 16 THR B N 1
ATOM 3536 C CA . THR B 1 16 ? 30.891 26.641 -6.258 1 97.81 16 THR B CA 1
ATOM 3537 C C . THR B 1 16 ? 29.953 25.578 -6.844 1 97.81 16 THR B C 1
ATOM 3539 O O . THR B 1 16 ? 29.906 24.453 -6.367 1 97.81 16 THR B O 1
ATOM 3542 N N . PRO B 1 17 ? 29.219 26 -7.883 1 97.94 17 PRO B N 1
ATOM 3543 C CA . PRO B 1 17 ? 28.203 25.078 -8.422 1 97.94 17 PRO B CA 1
ATOM 3544 C C . PRO B 1 17 ? 28.828 23.812 -9.008 1 97.94 17 PRO B C 1
ATOM 3546 O O . PRO B 1 17 ? 29.828 23.891 -9.711 1 97.94 17 PRO B O 1
ATOM 3549 N N . ASP B 1 18 ? 28.125 22.719 -8.742 1 98.31 18 ASP B N 1
ATOM 3550 C CA . ASP B 1 18 ? 28.531 21.422 -9.289 1 98.31 18 ASP B CA 1
ATOM 3551 C C . ASP B 1 18 ? 27.453 20.875 -10.227 1 98.31 18 ASP B C 1
ATOM 3553 O O . ASP B 1 18 ? 27.516 19.703 -10.617 1 98.31 18 ASP B O 1
ATOM 3557 N N . THR B 1 19 ? 26.594 21.703 -10.602 1 98.19 19 THR B N 1
ATOM 3558 C CA . THR B 1 19 ? 25.406 21.281 -11.32 1 98.19 19 THR B CA 1
ATOM 3559 C C . THR B 1 19 ? 25.766 20.547 -12.609 1 98.19 19 THR B C 1
ATOM 3561 O O . THR B 1 19 ? 25.234 19.484 -12.906 1 98.19 19 THR B O 1
ATOM 3564 N N . GLU B 1 20 ? 26.672 21.125 -13.352 1 97.62 20 GLU B N 1
ATOM 3565 C CA . GLU B 1 20 ? 27.031 20.562 -14.648 1 97.62 20 GLU B CA 1
ATOM 3566 C C . GLU B 1 20 ? 27.641 19.172 -14.492 1 97.62 20 GLU B C 1
ATOM 3568 O O . GLU B 1 20 ? 27.344 18.266 -15.266 1 97.62 20 GLU B O 1
ATOM 3573 N N . LEU B 1 21 ? 28.422 19.078 -13.531 1 97.88 21 LEU B N 1
ATOM 3574 C CA . LEU B 1 21 ? 29.078 17.797 -13.273 1 97.88 21 LEU B CA 1
ATOM 3575 C C . LEU B 1 21 ? 28.062 16.734 -12.906 1 97.88 21 LEU B C 1
ATOM 3577 O O . LEU B 1 21 ? 28.156 15.594 -13.375 1 97.88 21 LEU B O 1
ATOM 3581 N N . PHE B 1 22 ? 27.156 17.047 -12.086 1 98.19 22 PHE B N 1
ATOM 3582 C CA . PHE B 1 22 ? 26.094 16.125 -11.688 1 98.19 22 PHE B CA 1
ATOM 3583 C C . PHE B 1 22 ? 25.266 15.703 -12.898 1 98.19 22 PHE B C 1
ATOM 3585 O O . PHE B 1 22 ? 25.031 14.516 -13.109 1 98.19 22 PHE B O 1
ATOM 3592 N N . GLN B 1 23 ? 24.859 16.703 -13.656 1 98.19 23 GLN B N 1
ATOM 3593 C CA . GLN B 1 23 ? 23.984 16.391 -14.797 1 98.19 23 GLN B CA 1
ATOM 3594 C C . GLN B 1 23 ? 24.719 15.531 -15.82 1 98.19 23 GLN B C 1
ATOM 3596 O O . GLN B 1 23 ? 24.125 14.625 -16.406 1 98.19 23 GLN B O 1
ATOM 3601 N N . GLN B 1 24 ? 25.969 15.797 -16.031 1 98.06 24 GLN B N 1
ATOM 3602 C CA . GLN B 1 24 ? 26.75 14.977 -16.938 1 98.06 24 GLN B CA 1
ATOM 3603 C C . GLN B 1 24 ? 26.781 13.516 -16.484 1 98.06 24 GLN B C 1
ATOM 3605 O O . GLN B 1 24 ? 26.672 12.602 -17.297 1 98.06 24 GLN B O 1
ATOM 3610 N N . ALA B 1 25 ? 26.984 13.352 -15.219 1 97.81 25 ALA B N 1
ATOM 3611 C CA . ALA B 1 25 ? 27 12 -14.664 1 97.81 25 ALA B CA 1
ATOM 3612 C C . ALA B 1 25 ? 25.656 11.305 -14.844 1 97.81 25 ALA B C 1
ATOM 3614 O O . ALA B 1 25 ? 25.594 10.141 -15.234 1 97.81 25 ALA B O 1
ATOM 3615 N N . LEU B 1 26 ? 24.625 11.953 -14.586 1 97.5 26 LEU B N 1
ATOM 3616 C CA . LEU B 1 26 ? 23.281 11.406 -14.742 1 97.5 26 LEU B CA 1
ATOM 3617 C C . LEU B 1 26 ? 22.984 11.078 -16.203 1 97.5 26 LEU B C 1
ATOM 3619 O O . LEU B 1 26 ? 22.391 10.047 -16.5 1 97.5 26 LEU B O 1
ATOM 3623 N N . ASP B 1 27 ? 23.438 11.977 -17.078 1 97.5 27 ASP B N 1
ATOM 3624 C CA . ASP B 1 27 ? 23.266 11.742 -18.516 1 97.5 27 ASP B CA 1
ATOM 3625 C C . ASP B 1 27 ? 24.047 10.5 -18.969 1 97.5 27 ASP B C 1
ATOM 3627 O O . ASP B 1 27 ? 23.562 9.734 -19.797 1 97.5 27 ASP B O 1
ATOM 3631 N N . GLU B 1 28 ? 25.188 10.398 -18.438 1 96.44 28 GLU B N 1
ATOM 3632 C CA . GLU B 1 28 ? 26.016 9.234 -18.766 1 96.44 28 GLU B CA 1
ATOM 3633 C C . GLU B 1 28 ? 25.328 7.938 -18.328 1 96.44 28 GLU B C 1
ATOM 3635 O O . GLU B 1 28 ? 25.344 6.945 -19.062 1 96.44 28 GLU B O 1
ATOM 3640 N N . LEU B 1 29 ? 24.766 7.941 -17.156 1 94.25 29 LEU B N 1
ATOM 3641 C CA . LEU B 1 29 ? 24.016 6.773 -16.688 1 94.25 29 LEU B CA 1
ATOM 3642 C C . LEU B 1 29 ? 22.859 6.457 -17.625 1 94.25 29 LEU B C 1
ATOM 3644 O O . LEU B 1 29 ? 22.625 5.297 -17.969 1 94.25 29 LEU B O 1
ATOM 3648 N N . ALA B 1 30 ? 22.141 7.457 -18.016 1 93.31 30 ALA B N 1
ATOM 3649 C CA . ALA B 1 30 ? 21 7.27 -18.906 1 93.31 30 ALA B CA 1
ATOM 3650 C C . ALA B 1 30 ? 21.438 6.645 -20.234 1 93.31 30 ALA B C 1
ATOM 3652 O O . ALA B 1 30 ? 20.766 5.738 -20.75 1 93.31 30 ALA B O 1
ATOM 3653 N N . GLN B 1 31 ? 22.516 7.133 -20.703 1 93.38 31 GLN B N 1
ATOM 3654 C CA . GLN B 1 31 ? 23.031 6.633 -21.984 1 93.38 31 GLN B CA 1
ATOM 3655 C C . GLN B 1 31 ? 23.484 5.18 -21.859 1 93.38 31 GLN B C 1
ATOM 3657 O O . GLN B 1 31 ? 23.375 4.406 -22.812 1 93.38 31 GLN B O 1
ATOM 3662 N N . ALA B 1 32 ? 23.891 4.891 -20.688 1 91.12 32 ALA B N 1
ATOM 3663 C CA . ALA B 1 32 ? 24.422 3.547 -20.469 1 91.12 32 ALA B CA 1
ATOM 3664 C C . ALA B 1 32 ? 23.297 2.562 -20.156 1 91.12 32 ALA B C 1
ATOM 3666 O O . ALA B 1 32 ? 23.547 1.364 -19.984 1 91.12 32 ALA B O 1
ATOM 3667 N N . GLY B 1 33 ? 22.141 3.062 -20.031 1 88.88 33 GLY B N 1
ATOM 3668 C CA . GLY B 1 33 ? 21.016 2.199 -19.75 1 88.88 33 GLY B CA 1
ATOM 3669 C C . GLY B 1 33 ? 20.641 2.154 -18.281 1 88.88 33 GLY B C 1
ATOM 3670 O O . GLY B 1 33 ? 19.703 1.461 -17.891 1 88.88 33 GLY B O 1
ATOM 3671 N N . GLY B 1 34 ? 21.438 2.863 -17.484 1 91.25 34 GLY B N 1
ATOM 3672 C CA . GLY B 1 34 ? 21.125 2.945 -16.062 1 91.25 34 GLY B CA 1
ATOM 3673 C C . GLY B 1 34 ? 22.328 2.709 -15.18 1 91.25 34 GLY B C 1
ATOM 3674 O O . GLY B 1 34 ? 23.453 2.572 -15.672 1 91.25 34 GLY B O 1
ATOM 3675 N N . GLY B 1 35 ? 22.062 2.801 -13.906 1 92.31 35 GLY B N 1
ATOM 3676 C CA . GLY B 1 35 ? 23.125 2.59 -12.93 1 92.31 35 GLY B CA 1
ATOM 3677 C C . GLY B 1 35 ? 22.969 3.451 -11.695 1 92.31 35 GLY B C 1
ATOM 3678 O O . GLY B 1 35 ? 21.875 3.902 -11.367 1 92.31 35 GLY B O 1
ATOM 3679 N N . ARG B 1 36 ? 24.109 3.555 -10.977 1 94.19 36 ARG B N 1
ATOM 3680 C CA . ARG B 1 36 ? 24.109 4.273 -9.703 1 94.19 36 ARG B CA 1
ATOM 3681 C C . ARG B 1 36 ? 25.094 5.438 -9.734 1 94.19 36 ARG B C 1
ATOM 3683 O O . ARG B 1 36 ? 26.25 5.277 -10.164 1 94.19 36 ARG B O 1
ATOM 3690 N N . LEU B 1 37 ? 24.562 6.559 -9.391 1 97.06 37 LEU B N 1
ATOM 3691 C CA . LEU B 1 37 ? 25.438 7.684 -9.094 1 97.06 37 LEU B CA 1
ATOM 3692 C C . LEU B 1 37 ? 25.672 7.805 -7.59 1 97.06 37 LEU B C 1
ATOM 3694 O O . LEU B 1 37 ? 24.734 8.086 -6.832 1 97.06 37 LEU B O 1
ATOM 3698 N N . VAL B 1 38 ? 26.891 7.617 -7.184 1 97.25 38 VAL B N 1
ATOM 3699 C CA . VAL B 1 38 ? 27.25 7.711 -5.773 1 97.25 38 VAL B CA 1
ATOM 3700 C C . VAL B 1 38 ? 27.797 9.109 -5.473 1 97.25 38 VAL B C 1
ATOM 3702 O O . VAL B 1 38 ? 28.812 9.516 -6.027 1 97.25 38 VAL B O 1
ATOM 3705 N N . VAL B 1 39 ? 27.047 9.773 -4.645 1 98.5 39 VAL B N 1
ATOM 3706 C CA . VAL B 1 39 ? 27.469 11.094 -4.195 1 98.5 39 VAL B CA 1
ATOM 3707 C C . VAL B 1 39 ? 28.203 10.969 -2.855 1 98.5 39 VAL B C 1
ATOM 3709 O O . VAL B 1 39 ? 27.578 10.68 -1.83 1 98.5 39 VAL B O 1
ATOM 3712 N N . ASP B 1 40 ? 29.422 11.266 -2.859 1 97.06 40 ASP B N 1
ATOM 3713 C CA . ASP B 1 40 ? 30.25 11.102 -1.676 1 97.06 40 ASP B CA 1
ATOM 3714 C C . ASP B 1 40 ? 30 12.219 -0.664 1 97.06 40 ASP B C 1
ATOM 3716 O O . ASP B 1 40 ? 29.312 13.195 -0.968 1 97.06 40 ASP B O 1
ATOM 3720 N N . CYS B 1 41 ? 30.531 12 0.586 1 97.44 41 CYS B N 1
ATOM 3721 C CA . CYS B 1 41 ? 30.453 13.039 1.603 1 97.44 41 CYS B CA 1
ATOM 3722 C C . CYS B 1 41 ? 30.984 14.367 1.068 1 97.44 41 CYS B C 1
ATOM 3724 O O . CYS B 1 41 ? 31.984 14.391 0.348 1 97.44 41 CYS B O 1
ATOM 3726 N N . GLY B 1 42 ? 30.266 15.406 1.365 1 98 42 GLY B N 1
ATOM 3727 C CA . GLY B 1 42 ? 30.578 16.734 0.86 1 98 42 GLY B CA 1
ATOM 3728 C C . GLY B 1 42 ? 29.375 17.641 0.77 1 98 42 GLY B C 1
ATOM 3729 O O . GLY B 1 42 ? 28.25 17.219 1.049 1 98 42 GLY B O 1
ATOM 3730 N N . ARG B 1 43 ? 29.766 18.938 0.512 1 98.5 43 ARG B N 1
ATOM 3731 C CA . ARG B 1 43 ? 28.719 19.938 0.324 1 98.5 43 ARG B CA 1
ATOM 3732 C C . ARG B 1 43 ? 28.641 20.375 -1.133 1 98.5 43 ARG B C 1
ATOM 3734 O O . ARG B 1 43 ? 29.594 20.922 -1.678 1 98.5 43 ARG B O 1
ATOM 3741 N N . TYR B 1 44 ? 27.469 20.141 -1.758 1 98.81 44 TYR B N 1
ATOM 3742 C CA . TYR B 1 44 ? 27.359 20.359 -3.195 1 98.81 44 TYR B CA 1
ATOM 3743 C C . TYR B 1 44 ? 26.328 21.422 -3.504 1 98.81 44 TYR B C 1
ATOM 3745 O O . TYR B 1 44 ? 25.141 21.234 -3.225 1 98.81 44 TYR B O 1
ATOM 3753 N N . ALA B 1 45 ? 26.797 22.562 -4.055 1 98.69 45 ALA B N 1
ATOM 3754 C CA . ALA B 1 45 ? 25.859 23.578 -4.523 1 98.69 45 ALA B CA 1
ATOM 3755 C C . ALA B 1 45 ? 25.297 23.219 -5.895 1 98.69 45 ALA B C 1
ATOM 3757 O O . ALA B 1 45 ? 26.047 23 -6.844 1 98.69 45 ALA B O 1
ATOM 3758 N N . LEU B 1 46 ? 23.922 23.156 -5.93 1 98.69 46 LEU B N 1
ATOM 3759 C CA . LEU B 1 46 ? 23.344 22.578 -7.137 1 98.69 46 LEU B CA 1
ATOM 3760 C C . LEU B 1 46 ? 22.109 23.375 -7.574 1 98.69 46 LEU B C 1
ATOM 3762 O O . LEU B 1 46 ? 21.344 23.844 -6.738 1 98.69 46 LEU B O 1
ATOM 3766 N N . GLY B 1 47 ? 21.938 23.547 -8.906 1 98.19 47 GLY B N 1
ATOM 3767 C CA . GLY B 1 47 ? 20.641 23.859 -9.508 1 98.19 47 GLY B CA 1
ATOM 3768 C C . GLY B 1 47 ? 19.844 22.625 -9.883 1 98.19 47 GLY B C 1
ATOM 3769 O O . GLY B 1 47 ? 20.078 21.547 -9.328 1 98.19 47 GLY B O 1
ATOM 3770 N N . GLY B 1 48 ? 18.906 22.812 -10.797 1 98.12 48 GLY B N 1
ATOM 3771 C CA . GLY B 1 48 ? 18.016 21.734 -11.172 1 98.12 48 GLY B CA 1
ATOM 3772 C C . GLY B 1 48 ? 18.734 20.562 -11.836 1 98.12 48 GLY B C 1
ATOM 3773 O O . GLY B 1 48 ? 19.672 20.781 -12.609 1 98.12 48 GLY B O 1
ATOM 3774 N N . LEU B 1 49 ? 18.281 19.375 -11.531 1 98.56 49 LEU B N 1
ATOM 3775 C CA . LEU B 1 49 ? 18.812 18.156 -12.133 1 98.56 49 LEU B CA 1
ATOM 3776 C C . LEU B 1 49 ? 17.688 17.312 -12.711 1 98.56 49 LEU B C 1
ATOM 3778 O O . LEU B 1 49 ? 16.609 17.219 -12.117 1 98.56 49 LEU B O 1
ATOM 3782 N N . ARG B 1 50 ? 17.969 16.688 -13.828 1 98.19 50 ARG B N 1
ATOM 3783 C CA . ARG B 1 50 ? 17.047 15.734 -14.438 1 98.19 50 ARG B CA 1
ATOM 3784 C C . ARG B 1 50 ? 17.531 14.297 -14.242 1 98.19 50 ARG B C 1
ATOM 3786 O O . ARG B 1 50 ? 18.719 14.008 -14.438 1 98.19 50 ARG B O 1
ATOM 3793 N N . ILE B 1 51 ? 16.625 13.484 -13.812 1 98.06 51 ILE B N 1
ATOM 3794 C CA . ILE B 1 51 ? 16.938 12.078 -13.555 1 98.06 51 ILE B CA 1
ATOM 3795 C C . ILE B 1 51 ? 16.219 11.195 -14.562 1 98.06 51 ILE B C 1
ATOM 3797 O O . ILE B 1 51 ? 15.016 11.359 -14.797 1 98.06 51 ILE B O 1
ATOM 3801 N N . GLY B 1 52 ? 16.953 10.18 -15.109 1 96.94 52 GLY B N 1
ATOM 3802 C CA . GLY B 1 52 ? 16.375 9.273 -16.078 1 96.94 52 GLY B CA 1
ATOM 3803 C C . GLY B 1 52 ? 16.016 7.918 -15.5 1 96.94 52 GLY B C 1
ATOM 3804 O O . GLY B 1 52 ? 16.188 7.695 -14.297 1 96.94 52 GLY B O 1
ATOM 3805 N N . SER B 1 53 ? 15.562 7.055 -16.438 1 96.31 53 SER B N 1
ATOM 3806 C CA . SER B 1 53 ? 15.141 5.715 -16.031 1 96.31 53 SER B CA 1
ATOM 3807 C C . SER B 1 53 ? 16.328 4.902 -15.516 1 96.31 53 SER B C 1
ATOM 3809 O O . SER B 1 53 ? 17.469 5.168 -15.875 1 96.31 53 SER B O 1
ATOM 3811 N N . ASN B 1 54 ? 16.031 3.904 -14.648 1 95.31 54 ASN B N 1
ATOM 3812 C CA . ASN B 1 54 ? 17 2.939 -14.133 1 95.31 54 ASN B CA 1
ATOM 3813 C C . ASN B 1 54 ? 18.156 3.631 -13.43 1 95.31 54 ASN B C 1
ATOM 3815 O O . ASN B 1 54 ? 19.312 3.242 -13.602 1 95.31 54 ASN B O 1
ATOM 3819 N N . THR B 1 55 ? 17.797 4.66 -12.68 1 96.25 55 THR B N 1
ATOM 3820 C CA . THR B 1 55 ? 18.828 5.453 -12.016 1 96.25 55 THR B CA 1
ATOM 3821 C C . THR B 1 55 ? 18.688 5.375 -10.5 1 96.25 55 THR B C 1
ATOM 3823 O O . THR B 1 55 ? 17.578 5.527 -9.977 1 96.25 55 THR B O 1
ATOM 3826 N N . CYS B 1 56 ? 19.75 5.043 -9.867 1 96.88 56 CYS B N 1
ATOM 3827 C CA . CYS B 1 56 ? 19.844 5.168 -8.414 1 96.88 56 CYS B CA 1
ATOM 3828 C C . CYS B 1 56 ? 20.75 6.336 -8.031 1 96.88 56 CYS B C 1
ATOM 3830 O O . CYS B 1 56 ? 21.938 6.332 -8.344 1 96.88 56 CYS B O 1
ATOM 3832 N N . LEU B 1 57 ? 20.188 7.359 -7.477 1 98.19 57 LEU B N 1
ATOM 3833 C CA . LEU B 1 57 ? 20.953 8.438 -6.875 1 98.19 57 LEU B CA 1
ATOM 3834 C C . LEU B 1 57 ? 21.234 8.148 -5.406 1 98.19 57 LEU B C 1
ATOM 3836 O O . LEU B 1 57 ? 20.359 8.32 -4.555 1 98.19 57 LEU B O 1
ATOM 3840 N N . TRP B 1 58 ? 22.438 7.746 -5.141 1 97.56 58 TRP B N 1
ATOM 3841 C CA . TRP B 1 58 ? 22.844 7.391 -3.785 1 97.56 58 TRP B CA 1
ATOM 3842 C C . TRP B 1 58 ? 23.547 8.562 -3.107 1 97.56 58 TRP B C 1
ATOM 3844 O O . TRP B 1 58 ? 24.688 8.891 -3.443 1 97.56 58 TRP B O 1
ATOM 3854 N N . LEU B 1 59 ? 22.891 9.133 -2.156 1 98.62 59 LEU B N 1
ATOM 3855 C CA . LEU B 1 59 ? 23.5 10.172 -1.335 1 98.62 59 LEU B CA 1
ATOM 3856 C C . LEU B 1 59 ? 24.141 9.578 -0.091 1 98.62 59 LEU B C 1
ATOM 3858 O O . LEU B 1 59 ? 23.453 9.219 0.865 1 98.62 59 LEU B O 1
ATOM 3862 N N . SER B 1 60 ? 25.422 9.609 -0.059 1 97.5 60 SER B N 1
ATOM 3863 C CA . SER B 1 60 ? 26.125 9.016 1.071 1 97.5 60 SER B CA 1
ATOM 3864 C C . SER B 1 60 ? 25.906 9.82 2.348 1 97.5 60 SER B C 1
ATOM 3866 O O . SER B 1 60 ? 25.672 11.023 2.293 1 97.5 60 SER B O 1
ATOM 3868 N N . PRO B 1 61 ? 26.016 9.055 3.527 1 97.44 61 PRO B N 1
ATOM 3869 C CA . PRO B 1 61 ? 26.016 9.844 4.762 1 97.44 61 PRO B CA 1
ATOM 3870 C C . PRO B 1 61 ? 27.078 10.945 4.758 1 97.44 61 PRO B C 1
ATOM 3872 O O . PRO B 1 61 ? 28.234 10.703 4.406 1 97.44 61 PRO B O 1
ATOM 3875 N N . GLY B 1 62 ? 26.578 12.086 5.035 1 98 62 GLY B N 1
ATOM 3876 C CA . GLY B 1 62 ? 27.484 13.219 5.02 1 98 62 GLY B CA 1
ATOM 3877 C C . GLY B 1 62 ? 27.406 14.031 3.738 1 98 62 GLY B C 1
ATOM 3878 O O . GLY B 1 62 ? 27.906 15.156 3.672 1 98 62 GLY B O 1
ATOM 3879 N N . ALA B 1 63 ? 26.75 13.453 2.707 1 98.62 63 ALA B N 1
ATOM 3880 C CA . ALA B 1 63 ? 26.5 14.242 1.502 1 98.62 63 ALA B CA 1
ATOM 3881 C C . ALA B 1 63 ? 25.375 15.242 1.727 1 98.62 63 ALA B C 1
ATOM 3883 O O . ALA B 1 63 ? 24.312 14.891 2.252 1 98.62 63 ALA B O 1
ATOM 3884 N N . GLU B 1 64 ? 25.656 16.5 1.385 1 98.75 64 GLU B N 1
ATOM 3885 C CA . GLU B 1 64 ? 24.656 17.562 1.479 1 98.75 64 GLU B CA 1
ATOM 3886 C C . GLU B 1 64 ? 24.453 18.25 0.131 1 98.75 64 GLU B C 1
ATOM 3888 O O . GLU B 1 64 ? 25.375 18.875 -0.401 1 98.75 64 GLU B O 1
ATOM 3893 N N . LEU B 1 65 ? 23.328 18.094 -0.429 1 98.88 65 LEU B N 1
ATOM 3894 C CA . LEU B 1 65 ? 22.953 18.844 -1.624 1 98.88 65 LEU B CA 1
ATOM 3895 C C . LEU B 1 65 ? 22.312 20.188 -1.252 1 98.88 65 LEU B C 1
ATOM 3897 O O . LEU B 1 65 ? 21.25 20.203 -0.621 1 98.88 65 LEU B O 1
ATOM 3901 N N . ILE B 1 66 ? 22.969 21.188 -1.567 1 98.88 66 ILE B N 1
ATOM 3902 C CA . ILE B 1 66 ? 22.516 22.547 -1.255 1 98.88 66 ILE B CA 1
ATOM 3903 C C . ILE B 1 66 ? 21.828 23.141 -2.477 1 98.88 66 ILE B C 1
ATOM 3905 O O . ILE B 1 66 ? 22.469 23.422 -3.486 1 98.88 66 ILE B O 1
ATOM 3909 N N . VAL B 1 67 ? 20.562 23.422 -2.373 1 98.69 67 VAL B N 1
ATOM 3910 C CA . VAL B 1 67 ? 19.734 23.844 -3.494 1 98.69 67 VAL B CA 1
ATOM 3911 C C . VAL B 1 67 ? 19.953 25.344 -3.752 1 98.69 67 VAL B C 1
ATOM 3913 O O . VAL B 1 67 ? 20.031 26.141 -2.812 1 98.69 67 VAL B O 1
ATOM 3916 N N . SER B 1 68 ? 20 25.719 -4.98 1 98.38 68 SER B N 1
ATOM 3917 C CA . SER B 1 68 ? 20.234 27.094 -5.414 1 98.38 68 SER B CA 1
ATOM 3918 C C . SER B 1 68 ? 19.094 28 -4.965 1 98.38 68 SER B C 1
ATOM 3920 O O . SER B 1 68 ? 17.938 27.578 -4.895 1 98.38 68 SER B O 1
ATOM 3922 N N . GLU B 1 69 ? 19.438 29.25 -4.727 1 97.62 69 GLU B N 1
ATOM 3923 C CA . GLU B 1 69 ? 18.438 30.25 -4.363 1 97.62 69 GLU B CA 1
ATOM 3924 C C . GLU B 1 69 ? 18.016 31.094 -5.578 1 97.62 69 GLU B C 1
ATOM 3926 O O . GLU B 1 69 ? 17.422 32.156 -5.43 1 97.62 69 GLU B O 1
ATOM 3931 N N . ASN B 1 70 ? 18.391 30.625 -6.734 1 97.38 70 ASN B N 1
ATOM 3932 C CA . ASN B 1 70 ? 18.047 31.281 -7.988 1 97.38 70 ASN B CA 1
ATOM 3933 C C . ASN B 1 70 ? 17.109 30.406 -8.836 1 97.38 70 ASN B C 1
ATOM 3935 O O . ASN B 1 70 ? 17.531 29.359 -9.336 1 97.38 70 ASN B O 1
ATOM 3939 N N . TYR B 1 71 ? 15.938 30.922 -9.062 1 97.19 71 TYR B N 1
ATOM 3940 C CA . TYR B 1 71 ? 14.898 30.141 -9.727 1 97.19 71 TYR B CA 1
ATOM 3941 C C . TYR B 1 71 ? 15.328 29.75 -11.133 1 97.19 71 TYR B C 1
ATOM 3943 O O . TYR B 1 71 ? 14.961 28.688 -11.633 1 97.19 71 TYR B O 1
ATOM 3951 N N . ASP B 1 72 ? 16.156 30.578 -11.789 1 97.06 72 ASP B N 1
ATOM 3952 C CA . ASP B 1 72 ? 16.594 30.328 -13.164 1 97.06 72 ASP B CA 1
ATOM 3953 C C . ASP B 1 72 ? 17.516 29.125 -13.242 1 97.06 72 ASP B C 1
ATOM 3955 O O . ASP B 1 72 ? 17.719 28.547 -14.312 1 97.06 72 ASP B O 1
ATOM 3959 N N . ASP B 1 73 ? 18.047 28.734 -12.125 1 97.81 73 ASP B N 1
ATOM 3960 C CA . ASP B 1 73 ? 18.953 27.594 -12.094 1 97.81 73 ASP B CA 1
ATOM 3961 C C . ASP B 1 73 ? 18.188 26.281 -12.273 1 97.81 73 ASP B C 1
ATOM 3963 O O . ASP B 1 73 ? 18.797 25.234 -12.453 1 97.81 73 ASP B O 1
ATOM 3967 N N . PHE B 1 74 ? 16.859 26.422 -12.312 1 97.75 74 PHE B N 1
ATOM 3968 C CA . PHE B 1 74 ? 16.031 25.234 -12.445 1 97.75 74 PHE B CA 1
ATOM 3969 C C . PHE B 1 74 ? 15.328 25.203 -13.797 1 97.75 74 PHE B C 1
ATOM 3971 O O . PHE B 1 74 ? 14.391 24.438 -14 1 97.75 74 PHE B O 1
ATOM 3978 N N . ALA B 1 75 ? 15.766 25.938 -14.719 1 94.75 75 ALA B N 1
ATOM 3979 C CA . ALA B 1 75 ? 15.094 26.125 -16 1 94.75 75 ALA B CA 1
ATOM 3980 C C . ALA B 1 75 ? 15.062 24.828 -16.797 1 94.75 75 ALA B C 1
ATOM 3982 O O . ALA B 1 75 ? 14.148 24.594 -17.594 1 94.75 75 ALA B O 1
ATOM 3983 N N . GLN B 1 76 ? 15.914 24 -16.562 1 91.31 76 GLN B N 1
ATOM 3984 C CA . GLN B 1 76 ? 15.984 22.75 -17.312 1 91.31 76 GLN B CA 1
ATOM 3985 C C . GLN B 1 76 ? 15.023 21.703 -16.734 1 91.31 76 GLN B C 1
ATOM 3987 O O . GLN B 1 76 ? 14.812 20.656 -17.328 1 91.31 76 GLN B O 1
ATOM 3992 N N . ALA B 1 77 ? 14.391 22.031 -15.703 1 90.56 77 ALA B N 1
ATOM 3993 C CA . ALA B 1 77 ? 13.484 21.125 -15 1 90.56 77 ALA B CA 1
ATOM 3994 C C . ALA B 1 77 ? 12.086 21.734 -14.891 1 90.56 77 ALA B C 1
ATOM 3996 O O . ALA B 1 77 ? 11.523 21.828 -13.797 1 90.56 77 ALA B O 1
ATOM 3997 N N . THR B 1 78 ? 11.539 22.062 -16 1 88.81 78 THR B N 1
ATOM 3998 C CA . THR B 1 78 ? 10.195 22.609 -16.047 1 88.81 78 THR B CA 1
ATOM 3999 C C . THR B 1 78 ? 9.148 21.5 -16.016 1 88.81 78 THR B C 1
ATOM 4001 O O . THR B 1 78 ? 9.188 20.594 -16.844 1 88.81 78 THR B O 1
ATOM 4004 N N . ALA B 1 79 ? 8.211 21.641 -15.172 1 94.38 79 ALA B N 1
ATOM 4005 C CA . ALA B 1 79 ? 7.277 20.562 -14.852 1 94.38 79 ALA B CA 1
ATOM 4006 C C . ALA B 1 79 ? 6.023 20.641 -15.719 1 94.38 79 ALA B C 1
ATOM 4008 O O . ALA B 1 79 ? 5.746 21.688 -16.328 1 94.38 79 ALA B O 1
ATOM 4009 N N . LEU B 1 80 ? 5.266 19.531 -15.789 1 93.88 80 LEU B N 1
ATOM 4010 C CA . LEU B 1 80 ? 3.947 19.453 -16.406 1 93.88 80 LEU B CA 1
ATOM 4011 C C . LEU B 1 80 ? 2.879 20.047 -15.492 1 93.88 80 LEU B C 1
ATOM 4013 O O . LEU B 1 80 ? 1.954 20.719 -15.961 1 93.88 80 LEU B O 1
ATOM 4017 N N . SER B 1 81 ? 3.062 19.766 -14.281 1 92.62 81 SER B N 1
ATOM 4018 C CA . SER B 1 81 ? 2.123 20.234 -13.266 1 92.62 81 SER B CA 1
ATOM 4019 C C . SER B 1 81 ? 2.586 21.547 -12.648 1 92.62 81 SER B C 1
ATOM 4021 O O . SER B 1 81 ? 3.746 21.938 -12.805 1 92.62 81 SER B O 1
ATOM 4023 N N . ARG B 1 82 ? 1.618 22.094 -12.031 1 89.62 82 ARG B N 1
ATOM 4024 C CA . ARG B 1 82 ? 1.914 23.328 -11.305 1 89.62 82 ARG B CA 1
ATOM 4025 C C . ARG B 1 82 ? 1.409 23.25 -9.867 1 89.62 82 ARG B C 1
ATOM 4027 O O . ARG B 1 82 ? 0.343 22.703 -9.609 1 89.62 82 ARG B O 1
ATOM 4034 N N . ALA B 1 83 ? 2.162 23.75 -8.977 1 86.88 83 ALA B N 1
ATOM 4035 C CA . ALA B 1 83 ? 1.761 24.016 -7.598 1 86.88 83 ALA B CA 1
ATOM 4036 C C . ALA B 1 83 ? 1.85 25.5 -7.273 1 86.88 83 ALA B C 1
ATOM 4038 O O . ALA B 1 83 ? 2.945 26.047 -7.117 1 86.88 83 ALA B O 1
ATOM 4039 N N . GLU B 1 84 ? 0.808 26.062 -7.125 1 83.56 84 GLU B N 1
ATOM 4040 C CA . GLU B 1 84 ? 0.782 27.516 -7.105 1 83.56 84 GLU B CA 1
ATOM 4041 C C . GLU B 1 84 ? 1.474 28.094 -8.336 1 83.56 84 GLU B C 1
ATOM 4043 O O . GLU B 1 84 ? 1.147 27.734 -9.469 1 83.56 84 GLU B O 1
ATOM 4048 N N . SER B 1 85 ? 2.5 28.828 -8.078 1 88.25 85 SER B N 1
ATOM 4049 C CA . SER B 1 85 ? 3.232 29.406 -9.203 1 88.25 85 SER B CA 1
ATOM 4050 C C . SER B 1 85 ? 4.5 28.609 -9.5 1 88.25 85 SER B C 1
ATOM 4052 O O . SER B 1 85 ? 5.289 28.984 -10.367 1 88.25 85 SER B O 1
ATOM 4054 N N . SER B 1 86 ? 4.66 27.547 -8.82 1 93.56 86 SER B N 1
ATOM 4055 C CA . SER B 1 86 ? 5.859 26.719 -8.984 1 93.56 86 SER B CA 1
ATOM 4056 C C . SER B 1 86 ? 5.738 25.812 -10.203 1 93.56 86 SER B C 1
ATOM 4058 O O . SER B 1 86 ? 4.855 24.953 -10.258 1 93.56 86 SER B O 1
ATOM 4060 N N . ASP B 1 87 ? 6.699 25.984 -11.164 1 95.94 87 ASP B N 1
ATOM 4061 C CA . ASP B 1 87 ? 6.703 25.125 -12.344 1 95.94 87 ASP B CA 1
ATOM 4062 C C . ASP B 1 87 ? 8.07 24.484 -12.555 1 95.94 87 ASP B C 1
ATOM 4064 O O . ASP B 1 87 ? 8.375 24 -13.648 1 95.94 87 ASP B O 1
ATOM 4068 N N . ARG B 1 88 ? 8.914 24.625 -11.562 1 97.56 88 ARG B N 1
ATOM 4069 C CA . ARG B 1 88 ? 10.242 24.031 -11.656 1 97.56 88 ARG B CA 1
ATOM 4070 C C . ARG B 1 88 ? 10.57 23.219 -10.414 1 97.56 88 ARG B C 1
ATOM 4072 O O . ARG B 1 88 ? 9.906 23.359 -9.383 1 97.56 88 ARG B O 1
ATOM 4079 N N . ALA B 1 89 ? 11.586 22.344 -10.57 1 98.25 89 ALA B N 1
ATOM 4080 C CA . ALA B 1 89 ? 11.977 21.484 -9.453 1 98.25 89 ALA B CA 1
ATOM 4081 C C . ALA B 1 89 ? 13.484 21.297 -9.398 1 98.25 89 ALA B C 1
ATOM 4083 O O . ALA B 1 89 ? 14.18 21.516 -10.398 1 98.25 89 ALA B O 1
ATOM 4084 N N . PHE B 1 90 ? 13.977 20.938 -8.266 1 98.56 90 PHE B N 1
ATOM 4085 C CA . PHE B 1 90 ? 15.398 20.672 -8.07 1 98.56 90 PHE B CA 1
ATOM 4086 C C . PHE B 1 90 ? 15.758 19.297 -8.617 1 98.56 90 PHE B C 1
ATOM 4088 O O . PHE B 1 90 ? 16.516 19.188 -9.586 1 98.56 90 PHE B O 1
ATOM 4095 N N . LEU B 1 91 ? 15.203 18.219 -8.047 1 98.81 91 LEU B N 1
ATOM 4096 C CA . LEU B 1 91 ? 15.289 16.891 -8.633 1 98.81 91 LEU B CA 1
ATOM 4097 C C . LEU B 1 91 ? 14.023 16.547 -9.406 1 98.81 91 LEU B C 1
ATOM 4099 O O . LEU B 1 91 ? 12.945 16.438 -8.812 1 98.81 91 LEU B O 1
ATOM 4103 N N . TYR B 1 92 ? 14.234 16.359 -10.727 1 98.69 92 TYR B N 1
ATOM 4104 C CA . TYR B 1 92 ? 13.062 16.219 -11.586 1 98.69 92 TYR B CA 1
ATOM 4105 C C . TYR B 1 92 ? 13.18 14.992 -12.477 1 98.69 92 TYR B C 1
ATOM 4107 O O . TYR B 1 92 ? 14.242 14.742 -13.055 1 98.69 92 TYR B O 1
ATOM 4115 N N . ALA B 1 93 ? 12.172 14.203 -12.531 1 98.62 93 ALA B N 1
ATOM 4116 C CA . ALA B 1 93 ? 12.031 13.141 -13.516 1 98.62 93 ALA B CA 1
ATOM 4117 C C . ALA B 1 93 ? 10.633 13.125 -14.117 1 98.62 93 ALA B C 1
ATOM 4119 O O . ALA B 1 93 ? 9.656 13.422 -13.422 1 98.62 93 ALA B O 1
ATOM 4120 N N . VAL B 1 94 ? 10.508 12.828 -15.352 1 98.38 94 VAL B N 1
ATOM 4121 C CA . VAL B 1 94 ? 9.227 12.75 -16.047 1 98.38 94 VAL B CA 1
ATOM 4122 C C . VAL B 1 94 ? 9.234 11.57 -17.016 1 98.38 94 VAL B C 1
ATOM 4124 O O . VAL B 1 94 ? 10.242 11.305 -17.672 1 98.38 94 VAL B O 1
ATOM 4127 N N . ASP B 1 95 ? 8.148 10.836 -17.031 1 98.19 95 ASP B N 1
ATOM 4128 C CA . ASP B 1 95 ? 7.98 9.711 -17.938 1 98.19 95 ASP B CA 1
ATOM 4129 C C . ASP B 1 95 ? 9.156 8.734 -17.828 1 98.19 95 ASP B C 1
ATOM 4131 O O . ASP B 1 95 ? 9.719 8.32 -18.844 1 98.19 95 ASP B O 1
ATOM 4135 N N . ALA B 1 96 ? 9.547 8.422 -16.625 1 98.12 96 ALA B N 1
ATOM 4136 C CA . ALA B 1 96 ? 10.68 7.547 -16.359 1 98.12 96 ALA B CA 1
ATOM 4137 C C . ALA B 1 96 ? 10.273 6.379 -15.461 1 98.12 96 ALA B C 1
ATOM 4139 O O . ALA B 1 96 ? 9.133 6.309 -15 1 98.12 96 ALA B O 1
ATOM 4140 N N . GLN B 1 97 ? 11.172 5.449 -15.367 1 96.75 97 GLN B N 1
ATOM 4141 C CA . GLN B 1 97 ? 10.867 4.297 -14.531 1 96.75 97 GLN B CA 1
ATOM 4142 C C . GLN B 1 97 ? 12.102 3.842 -13.75 1 96.75 97 GLN B C 1
ATOM 4144 O O . GLN B 1 97 ? 13.234 4.066 -14.18 1 96.75 97 GLN B O 1
ATOM 4149 N N . ASN B 1 98 ? 11.852 3.156 -12.641 1 96.12 98 ASN B N 1
ATOM 4150 C CA . ASN B 1 98 ? 12.891 2.561 -11.805 1 96.12 98 ASN B CA 1
ATOM 4151 C C . ASN B 1 98 ? 13.891 3.607 -11.32 1 96.12 98 ASN B C 1
ATOM 4153 O O . ASN B 1 98 ? 15.086 3.496 -11.586 1 96.12 98 ASN B O 1
ATOM 4157 N N . ILE B 1 99 ? 13.352 4.496 -10.609 1 97.69 99 ILE B N 1
ATOM 4158 C CA . ILE B 1 99 ? 14.133 5.59 -10.039 1 97.69 99 ILE B CA 1
ATOM 4159 C C . ILE B 1 99 ? 14.25 5.41 -8.531 1 97.69 99 ILE B C 1
ATOM 4161 O O . ILE B 1 99 ? 13.25 5.195 -7.844 1 97.69 99 ILE B O 1
ATOM 4165 N N . THR B 1 100 ? 15.461 5.434 -8.055 1 97.81 100 THR B N 1
ATOM 4166 C CA . THR B 1 100 ? 15.688 5.352 -6.613 1 97.81 100 THR B CA 1
ATOM 4167 C C . THR B 1 100 ? 16.547 6.52 -6.133 1 97.81 100 THR B C 1
ATOM 4169 O O . THR B 1 100 ? 17.578 6.82 -6.727 1 97.81 100 THR B O 1
ATOM 4172 N N . ILE B 1 101 ? 16.109 7.238 -5.121 1 98.56 101 ILE B N 1
ATOM 4173 C CA . ILE B 1 101 ? 16.906 8.219 -4.383 1 98.56 101 ILE B CA 1
ATOM 4174 C C . ILE B 1 101 ? 17.062 7.762 -2.936 1 98.56 101 ILE B C 1
ATOM 4176 O O . ILE B 1 101 ? 16.078 7.598 -2.213 1 98.56 101 ILE B O 1
ATOM 4180 N N . CYS B 1 102 ? 18.328 7.52 -2.553 1 97.75 102 CYS B N 1
ATOM 4181 C CA . CYS B 1 102 ? 18.547 6.891 -1.253 1 97.75 102 CYS B CA 1
ATOM 4182 C C . CYS B 1 102 ? 19.953 7.16 -0.736 1 97.75 102 CYS B C 1
ATOM 4184 O O . CYS B 1 102 ? 20.688 7.973 -1.307 1 97.75 102 CYS B O 1
ATOM 4186 N N . GLY B 1 103 ? 20.328 6.633 0.542 1 96.38 103 GLY B N 1
ATOM 4187 C CA . GLY B 1 103 ? 21.734 6.535 0.919 1 96.38 103 GLY B CA 1
ATOM 4188 C C . GLY B 1 103 ? 22.031 7.18 2.258 1 96.38 103 GLY B C 1
ATOM 4189 O O . GLY B 1 103 ? 23.109 6.969 2.826 1 96.38 103 GLY B O 1
ATOM 4190 N N . GLY B 1 104 ? 21.234 7.98 2.701 1 97.44 104 GLY B N 1
ATOM 4191 C CA . GLY B 1 104 ? 21.453 8.531 4.031 1 97.44 104 GLY B CA 1
ATOM 4192 C C . GLY B 1 104 ? 21.891 9.977 4.016 1 97.44 104 GLY B C 1
ATOM 4193 O O . GLY B 1 104 ? 22.141 10.57 5.066 1 97.44 104 GLY B O 1
ATOM 4194 N N . GLY B 1 105 ? 22 10.539 2.861 1 98.38 105 GLY B N 1
ATOM 4195 C CA . GLY B 1 105 ? 22.391 11.938 2.732 1 98.38 105 GLY B CA 1
ATOM 4196 C C . GLY B 1 105 ? 21.25 12.898 2.926 1 98.38 105 GLY B C 1
ATOM 4197 O O . GLY B 1 105 ? 20.156 12.5 3.328 1 98.38 105 GLY B O 1
ATOM 4198 N N . GLU B 1 106 ? 21.609 14.242 2.67 1 98.62 106 GLU B N 1
ATOM 4199 C CA . GLU B 1 106 ? 20.609 15.273 2.959 1 98.62 106 GLU B CA 1
ATOM 4200 C C . GLU B 1 106 ? 20.484 16.25 1.8 1 98.62 106 GLU B C 1
ATOM 4202 O O . GLU B 1 106 ? 21.469 16.516 1.089 1 98.62 106 GLU B O 1
ATOM 4207 N N . ILE B 1 107 ? 19.297 16.781 1.665 1 98.94 107 ILE B N 1
ATOM 4208 C CA . ILE B 1 107 ? 19.016 17.891 0.764 1 98.94 107 ILE B CA 1
ATOM 4209 C C . ILE B 1 107 ? 18.594 19.109 1.574 1 98.94 107 ILE B C 1
ATOM 4211 O O . ILE B 1 107 ? 17.641 19.047 2.361 1 98.94 107 ILE B O 1
ATOM 4215 N N . TYR B 1 108 ? 19.344 20.156 1.431 1 98.75 108 TYR B N 1
ATOM 4216 C CA . TYR B 1 108 ? 19.047 21.438 2.062 1 98.75 108 TYR B CA 1
ATOM 4217 C C . TYR B 1 108 ? 18.375 22.391 1.073 1 98.75 108 TYR B C 1
ATOM 4219 O O . TYR B 1 108 ? 19.016 22.844 0.118 1 98.75 108 TYR B O 1
ATOM 4227 N N . GLY B 1 109 ? 17.109 22.75 1.32 1 98.56 109 GLY B N 1
ATOM 4228 C CA . GLY B 1 109 ? 16.297 23.438 0.344 1 98.56 109 GLY B CA 1
ATOM 4229 C C . GLY B 1 109 ? 16.609 24.922 0.252 1 98.56 109 GLY B C 1
ATOM 4230 O O . GLY B 1 109 ? 16.141 25.609 -0.664 1 98.56 109 GLY B O 1
ATOM 4231 N N . SER B 1 110 ? 17.359 25.469 1.205 1 98.12 110 SER B N 1
ATOM 4232 C CA . SER B 1 110 ? 17.766 26.875 1.223 1 98.12 110 SER B CA 1
ATOM 4233 C C . SER B 1 110 ? 16.562 27.797 1.216 1 98.12 110 SER B C 1
ATOM 4235 O O . SER B 1 110 ? 16.547 28.797 0.506 1 98.12 110 SER B O 1
ATOM 4237 N N . ALA B 1 111 ? 15.586 27.531 1.954 1 97.81 111 ALA B N 1
ATOM 4238 C CA . ALA B 1 111 ? 14.305 28.234 1.916 1 97.81 111 ALA B CA 1
ATOM 4239 C C . ALA B 1 111 ? 14.469 29.703 2.299 1 97.81 111 ALA B C 1
ATOM 4241 O O . ALA B 1 111 ? 13.656 30.547 1.912 1 97.81 111 ALA B O 1
ATOM 4242 N N . ASP B 1 112 ? 15.492 30.047 3.033 1 96.62 112 ASP B N 1
ATOM 4243 C CA . ASP B 1 112 ? 15.695 31.438 3.471 1 96.62 112 ASP B CA 1
ATOM 4244 C C . ASP B 1 112 ? 15.773 32.375 2.277 1 96.62 112 ASP B C 1
ATOM 4246 O O . ASP B 1 112 ? 15.344 33.531 2.365 1 96.62 112 ASP B O 1
ATOM 4250 N N . GLY B 1 113 ? 16.312 31.828 1.242 1 96.88 113 GLY B N 1
ATOM 4251 C CA . GLY B 1 113 ? 16.453 32.656 0.058 1 96.88 113 GLY B CA 1
ATOM 4252 C C . GLY B 1 113 ? 15.133 32.938 -0.642 1 96.88 113 GLY B C 1
ATOM 4253 O O . GLY B 1 113 ? 15.055 33.812 -1.515 1 96.88 113 GLY B O 1
ATOM 4254 N N . TRP B 1 114 ? 14.086 32.312 -0.173 1 97.5 114 TRP B N 1
ATOM 4255 C CA . TRP B 1 114 ? 12.812 32.375 -0.88 1 97.5 114 TRP B CA 1
ATOM 4256 C C . TRP B 1 114 ? 11.742 33.031 -0.007 1 97.5 114 TRP B C 1
ATOM 4258 O O . TRP B 1 114 ? 10.578 33.125 -0.419 1 97.5 114 TRP B O 1
ATOM 4268 N N . PHE B 1 115 ? 12.062 33.406 1.206 1 96.56 115 PHE B N 1
ATOM 4269 C CA . PHE B 1 115 ? 11.125 33.969 2.166 1 96.56 115 PHE B CA 1
ATOM 4270 C C . PHE B 1 115 ? 11.703 35.219 2.799 1 96.56 115 PHE B C 1
ATOM 4272 O O . PHE B 1 115 ? 12.922 35.406 2.834 1 96.56 115 PHE B O 1
ATOM 4279 N N . SER B 1 116 ? 10.805 36 3.32 1 95.62 116 SER B N 1
ATOM 4280 C CA . SER B 1 116 ? 11.258 37.156 4.098 1 95.62 116 SER B CA 1
ATOM 4281 C C . SER B 1 116 ? 12 36.719 5.355 1 95.62 116 SER B C 1
ATOM 4283 O O . SER B 1 116 ? 11.812 35.594 5.836 1 95.62 116 SER B O 1
ATOM 4285 N N . ARG B 1 117 ? 12.742 37.562 5.855 1 93 117 ARG B N 1
ATOM 4286 C CA . ARG B 1 117 ? 13.523 37.25 7.051 1 93 117 ARG B CA 1
ATOM 4287 C C . ARG B 1 117 ? 12.625 37.219 8.289 1 93 117 ARG B C 1
ATOM 4289 O O . ARG B 1 117 ? 12.75 36.312 9.125 1 93 117 ARG B O 1
ATOM 4296 N N . GLY B 1 118 ? 11.75 38.156 8.297 1 91.12 118 GLY B N 1
ATOM 4297 C CA . GLY B 1 118 ? 10.891 38.25 9.461 1 91.12 118 GLY B CA 1
ATOM 4298 C C . GLY B 1 118 ? 9.531 37.625 9.258 1 91.12 118 GLY B C 1
ATOM 4299 O O . GLY B 1 118 ? 9.109 37.406 8.125 1 91.12 118 GLY B O 1
ATOM 4300 N N . VAL B 1 119 ? 8.938 37.25 10.391 1 90.06 119 VAL B N 1
ATOM 4301 C CA . VAL B 1 119 ? 7.582 36.688 10.398 1 90.06 119 VAL B CA 1
ATOM 4302 C C . VAL B 1 119 ? 6.566 37.844 10.492 1 90.06 119 VAL B C 1
ATOM 4304 O O . VAL B 1 119 ? 6.84 38.875 11.102 1 90.06 119 VAL B O 1
ATOM 4307 N N . ASP B 1 120 ? 5.465 37.656 9.844 1 85.62 120 ASP B N 1
ATOM 4308 C CA . ASP B 1 120 ? 4.395 38.625 9.977 1 85.62 120 ASP B CA 1
ATOM 4309 C C . ASP B 1 120 ? 3.572 38.375 11.242 1 85.62 120 ASP B C 1
ATOM 4311 O O . ASP B 1 120 ? 3.977 37.594 12.109 1 85.62 120 ASP B O 1
ATOM 4315 N N . ALA B 1 121 ? 2.498 39.125 11.359 1 79.88 121 ALA B N 1
ATOM 4316 C CA . ALA B 1 121 ? 1.69 39.062 12.578 1 79.88 121 ALA B CA 1
ATOM 4317 C C . ALA B 1 121 ? 1.007 37.719 12.742 1 79.88 121 ALA B C 1
ATOM 4319 O O . ALA B 1 121 ? 0.604 37.344 13.852 1 79.88 121 ALA B O 1
ATOM 4320 N N . MET B 1 122 ? 0.96 37.062 11.703 1 77.06 122 MET B N 1
ATOM 4321 C CA . MET B 1 122 ? 0.286 35.781 11.742 1 77.06 122 MET B CA 1
ATOM 4322 C C . MET B 1 122 ? 1.294 34.625 11.898 1 77.06 122 MET B C 1
ATOM 4324 O O . MET B 1 122 ? 0.915 33.469 11.938 1 77.06 122 MET B O 1
ATOM 4328 N N . GLY B 1 123 ? 2.471 35 11.906 1 80.88 123 GLY B N 1
ATOM 4329 C CA . GLY B 1 123 ? 3.5 34 12.18 1 80.88 123 GLY B CA 1
ATOM 4330 C C . GLY B 1 123 ? 4.094 33.406 10.922 1 80.88 123 GLY B C 1
ATOM 4331 O O . GLY B 1 123 ? 4.801 32.406 10.984 1 80.88 123 GLY B O 1
ATOM 4332 N N . TYR B 1 124 ? 3.912 33.969 9.734 1 87.44 124 TYR B N 1
ATOM 4333 C CA . TYR B 1 124 ? 4.441 33.469 8.484 1 87.44 124 TYR B CA 1
ATOM 4334 C C . TYR B 1 124 ? 5.488 34.406 7.895 1 87.44 124 TYR B C 1
ATOM 4336 O O . TYR B 1 124 ? 5.395 35.625 8.055 1 87.44 124 TYR B O 1
ATOM 4344 N N . ARG B 1 125 ? 6.367 33.781 7.309 1 92.19 125 ARG B N 1
ATOM 4345 C CA . ARG B 1 125 ? 7.273 34.5 6.434 1 92.19 125 ARG B CA 1
ATOM 4346 C C . ARG B 1 125 ? 6.684 34.656 5.039 1 92.19 125 ARG B C 1
ATOM 4348 O O . ARG B 1 125 ? 6.066 33.75 4.512 1 92.19 125 ARG B O 1
ATOM 4355 N N . THR B 1 126 ? 6.832 35.875 4.523 1 91.69 126 THR B N 1
ATOM 4356 C CA . THR B 1 126 ? 6.293 36.125 3.191 1 91.69 126 THR B CA 1
ATOM 4357 C C . THR B 1 126 ? 7.09 35.344 2.141 1 91.69 126 THR B C 1
ATOM 4359 O O . THR B 1 126 ? 8.312 35.5 2.045 1 91.69 126 THR B O 1
ATOM 4362 N N . PRO B 1 127 ? 6.445 34.562 1.347 1 93.38 127 PRO B N 1
ATOM 4363 C CA . PRO B 1 127 ? 7.164 33.781 0.342 1 93.38 127 PRO B CA 1
ATOM 4364 C C . PRO B 1 127 ? 7.367 34.531 -0.967 1 93.38 127 PRO B C 1
ATOM 4366 O O . PRO B 1 127 ? 6.559 35.406 -1.316 1 93.38 127 PRO B O 1
ATOM 4369 N N . ALA B 1 128 ? 8.469 34.188 -1.65 1 94.25 128 ALA B N 1
ATOM 4370 C CA . ALA B 1 128 ? 8.57 34.562 -3.061 1 94.25 128 ALA B CA 1
ATOM 4371 C C . ALA B 1 128 ? 7.465 33.906 -3.883 1 94.25 128 ALA B C 1
ATOM 4373 O O . ALA B 1 128 ? 6.938 32.844 -3.5 1 94.25 128 ALA B O 1
ATOM 4374 N N . ALA B 1 129 ? 7.113 34.531 -4.973 1 90.12 129 ALA B N 1
ATOM 4375 C CA . ALA B 1 129 ? 6.043 34 -5.812 1 90.12 129 ALA B CA 1
ATOM 4376 C C . ALA B 1 129 ? 6.441 32.688 -6.453 1 90.12 129 ALA B C 1
ATOM 4378 O O . ALA B 1 129 ? 5.668 31.719 -6.434 1 90.12 129 ALA B O 1
ATOM 4379 N N . ALA B 1 130 ? 7.629 32.719 -7.102 1 93.94 130 ALA B N 1
ATOM 4380 C CA . ALA B 1 130 ? 8.117 31.516 -7.758 1 93.94 130 ALA B CA 1
ATOM 4381 C C . ALA B 1 130 ? 9.188 30.828 -6.91 1 93.94 130 ALA B C 1
ATOM 4383 O O . ALA B 1 130 ? 10.227 31.438 -6.605 1 93.94 130 ALA B O 1
ATOM 4384 N N . ARG B 1 131 ? 8.945 29.641 -6.508 1 97.12 131 ARG B N 1
ATOM 4385 C CA . ARG B 1 131 ? 9.836 28.828 -5.695 1 97.12 131 ARG B CA 1
ATOM 4386 C C . ARG B 1 131 ? 9.898 27.391 -6.23 1 97.12 131 ARG B C 1
ATOM 4388 O O . ARG B 1 131 ? 8.891 26.844 -6.676 1 97.12 131 ARG B O 1
ATOM 4395 N N . PRO B 1 132 ? 11.023 26.781 -6.238 1 97.88 132 PRO B N 1
ATOM 4396 C CA . PRO B 1 132 ? 11.125 25.422 -6.785 1 97.88 132 PRO B CA 1
ATOM 4397 C C . PRO B 1 132 ? 10.648 24.359 -5.805 1 97.88 132 PRO B C 1
ATOM 4399 O O . PRO B 1 132 ? 10.883 24.469 -4.598 1 97.88 132 PRO B O 1
ATOM 4402 N N . ARG B 1 133 ? 9.961 23.422 -6.344 1 98.31 133 ARG B N 1
ATOM 4403 C CA . ARG B 1 133 ? 9.766 22.188 -5.578 1 98.31 133 ARG B CA 1
ATOM 4404 C C . ARG B 1 133 ? 11.078 21.422 -5.457 1 98.31 133 ARG B C 1
ATOM 4406 O O . ARG B 1 133 ? 12 21.625 -6.246 1 98.31 133 ARG B O 1
ATOM 4413 N N . ILE B 1 134 ? 11.242 20.531 -4.496 1 98.69 134 ILE B N 1
ATOM 4414 C CA . ILE B 1 134 ? 12.539 19.922 -4.242 1 98.69 134 ILE B CA 1
ATOM 4415 C C . ILE B 1 134 ? 12.641 18.594 -5.012 1 98.69 134 ILE B C 1
ATOM 4417 O O . ILE B 1 134 ? 13.539 18.422 -5.844 1 98.69 134 ILE B O 1
ATOM 4421 N N . ILE B 1 135 ? 11.758 17.656 -4.785 1 98.88 135 ILE B N 1
ATOM 4422 C CA . ILE B 1 135 ? 11.68 16.422 -5.555 1 98.88 135 ILE B CA 1
ATOM 4423 C C . ILE B 1 135 ? 10.336 16.344 -6.277 1 98.88 135 ILE B C 1
ATOM 4425 O O . ILE B 1 135 ? 9.281 16.344 -5.641 1 98.88 135 ILE B O 1
ATOM 4429 N N . LEU B 1 136 ? 10.438 16.328 -7.562 1 98.81 136 LEU B N 1
ATOM 4430 C CA . LEU B 1 136 ? 9.234 16.234 -8.391 1 98.81 136 LEU B CA 1
ATOM 4431 C C . LEU B 1 136 ? 9.367 15.102 -9.406 1 98.81 136 LEU B C 1
ATOM 4433 O O . LEU B 1 136 ? 10.188 15.18 -10.32 1 98.81 136 LEU B O 1
ATOM 4437 N N . LEU B 1 137 ? 8.617 14.055 -9.273 1 98.81 137 LEU B N 1
ATOM 4438 C CA . LEU B 1 137 ? 8.539 12.961 -10.227 1 98.81 137 LEU B CA 1
ATOM 4439 C C . LEU B 1 137 ? 7.152 12.891 -10.867 1 98.81 137 LEU B C 1
ATOM 4441 O O . LEU B 1 137 ? 6.148 12.758 -10.164 1 98.81 137 LEU B O 1
ATOM 4445 N N . GLU B 1 138 ? 7.078 13.031 -12.18 1 98.75 138 GLU B N 1
ATOM 4446 C CA . GLU B 1 138 ? 5.797 13.094 -12.875 1 98.75 138 GLU B CA 1
ATOM 4447 C C . GLU B 1 138 ? 5.641 11.922 -13.844 1 98.75 138 GLU B C 1
ATOM 4449 O O . GLU B 1 138 ? 6.465 11.742 -14.742 1 98.75 138 GLU B O 1
ATOM 4454 N N . ASN B 1 139 ? 4.617 11.164 -13.648 1 98.69 139 ASN B N 1
ATOM 4455 C CA . ASN B 1 139 ? 4.266 10.039 -14.508 1 98.69 139 ASN B CA 1
ATOM 4456 C C . ASN B 1 139 ? 5.383 9.008 -14.562 1 98.69 139 ASN B C 1
ATOM 4458 O O . ASN B 1 139 ? 5.773 8.562 -15.641 1 98.69 139 ASN B O 1
ATOM 4462 N N . CYS B 1 140 ? 5.945 8.727 -13.43 1 98.62 140 CYS B N 1
ATOM 4463 C CA . CYS B 1 140 ? 7.012 7.738 -13.312 1 98.62 140 CYS B CA 1
ATOM 4464 C C . CYS B 1 140 ? 6.48 6.422 -12.758 1 98.62 140 CYS B C 1
ATOM 4466 O O . CYS B 1 140 ? 5.391 6.383 -12.18 1 98.62 140 CYS B O 1
ATOM 4468 N N . ARG B 1 141 ? 7.215 5.363 -13.016 1 97.06 141 ARG B N 1
ATOM 4469 C CA . ARG B 1 141 ? 6.867 4.039 -12.508 1 97.06 141 ARG B CA 1
ATOM 4470 C C . ARG B 1 141 ? 8.008 3.451 -11.68 1 97.06 141 ARG B C 1
ATOM 4472 O O . ARG B 1 141 ? 9.18 3.607 -12.031 1 97.06 141 ARG B O 1
ATOM 4479 N N . ARG B 1 142 ? 7.617 2.746 -10.641 1 96.25 142 ARG B N 1
ATOM 4480 C CA . ARG B 1 142 ? 8.586 2.133 -9.742 1 96.25 142 ARG B CA 1
ATOM 4481 C C . ARG B 1 142 ? 9.578 3.166 -9.211 1 96.25 142 ARG B C 1
ATOM 4483 O O . ARG B 1 142 ? 10.727 3.219 -9.656 1 96.25 142 ARG B O 1
ATOM 4490 N N . VAL B 1 143 ? 9.07 3.867 -8.281 1 97.5 143 VAL B N 1
ATOM 4491 C CA . VAL B 1 143 ? 9.836 4.945 -7.66 1 97.5 143 VAL B CA 1
ATOM 4492 C C . VAL B 1 143 ? 10.086 4.617 -6.191 1 97.5 143 VAL B C 1
ATOM 4494 O O . VAL B 1 143 ? 9.195 4.121 -5.492 1 97.5 143 VAL B O 1
ATOM 4497 N N . ARG B 1 144 ? 11.352 4.883 -5.781 1 98 144 ARG B N 1
ATOM 4498 C CA . ARG B 1 144 ? 11.703 4.598 -4.395 1 98 144 ARG B CA 1
ATOM 4499 C C . ARG B 1 144 ? 12.469 5.758 -3.773 1 98 144 ARG B C 1
ATOM 4501 O O . ARG B 1 144 ? 13.461 6.227 -4.336 1 98 144 ARG B O 1
ATOM 4508 N N . LEU B 1 145 ? 12 6.281 -2.662 1 98.75 145 LEU B N 1
ATOM 4509 C CA . LEU B 1 145 ? 12.703 7.211 -1.79 1 98.75 145 LEU B CA 1
ATOM 4510 C C . LEU B 1 145 ? 13.016 6.57 -0.443 1 98.75 145 LEU B C 1
ATOM 4512 O O . LEU B 1 145 ? 12.102 6.172 0.285 1 98.75 145 LEU B O 1
ATOM 4516 N N . GLU B 1 146 ? 14.336 6.469 -0.166 1 98.19 146 GLU B N 1
ATOM 4517 C CA . GLU B 1 146 ? 14.68 5.703 1.027 1 98.19 146 GLU B CA 1
ATOM 4518 C C . GLU B 1 146 ? 15.828 6.355 1.791 1 98.19 146 GLU B C 1
ATOM 4520 O O . GLU B 1 146 ? 16.875 6.645 1.216 1 98.19 146 GLU B O 1
ATOM 4525 N N . ASN B 1 147 ? 15.602 6.539 3.059 1 97.94 147 ASN B N 1
ATOM 4526 C CA . ASN B 1 147 ? 16.656 6.93 3.992 1 97.94 147 ASN B CA 1
ATOM 4527 C C . ASN B 1 147 ? 17.344 8.219 3.553 1 97.94 147 ASN B C 1
ATOM 4529 O O . ASN B 1 147 ? 18.562 8.258 3.445 1 97.94 147 ASN B O 1
ATOM 4533 N N . ILE B 1 148 ? 16.531 9.195 3.256 1 98.69 148 ILE B N 1
ATOM 4534 C CA . ILE B 1 148 ? 17.078 10.523 2.982 1 98.69 148 ILE B CA 1
ATOM 4535 C C . ILE B 1 148 ? 16.406 11.555 3.885 1 98.69 148 ILE B C 1
ATOM 4537 O O . ILE B 1 148 ? 15.344 11.289 4.457 1 98.69 148 ILE B O 1
ATOM 4541 N N . THR B 1 149 ? 17.047 12.672 4.023 1 98.88 149 THR B N 1
ATOM 4542 C CA . THR B 1 149 ? 16.5 13.805 4.758 1 98.88 149 THR B CA 1
ATOM 4543 C C . THR B 1 149 ? 16.375 15.023 3.848 1 98.88 149 THR B C 1
ATOM 4545 O O . THR B 1 149 ? 17.297 15.352 3.107 1 98.88 149 THR B O 1
ATOM 4548 N N . VAL B 1 150 ? 15.281 15.625 3.83 1 98.94 150 VAL B N 1
ATOM 4549 C CA . VAL B 1 150 ? 15.07 16.922 3.191 1 98.94 150 VAL B CA 1
ATOM 4550 C C . VAL B 1 150 ? 14.68 17.953 4.242 1 98.94 150 VAL B C 1
ATOM 4552 O O . VAL B 1 150 ? 13.766 17.734 5.035 1 98.94 150 VAL B O 1
ATOM 4555 N N . ARG B 1 151 ? 15.359 19.062 4.254 1 98.38 151 ARG B N 1
ATOM 4556 C CA . ARG B 1 151 ? 15.023 20.094 5.23 1 98.38 151 ARG B CA 1
ATOM 4557 C C . ARG B 1 151 ? 15 21.469 4.586 1 98.38 151 ARG B C 1
ATOM 4559 O O . ARG B 1 151 ? 15.672 21.703 3.58 1 98.38 151 ARG B O 1
ATOM 4566 N N . HIS B 1 152 ? 14.195 22.328 5.094 1 98.31 152 HIS B N 1
ATOM 4567 C CA . HIS B 1 152 ? 14.156 23.734 4.758 1 98.31 152 HIS B CA 1
ATOM 4568 C C . HIS B 1 152 ? 13.789 23.953 3.291 1 98.31 152 HIS B C 1
ATOM 4570 O O . HIS B 1 152 ? 14.469 24.688 2.578 1 98.31 152 HIS B O 1
ATOM 4576 N N . ALA B 1 153 ? 12.766 23.25 2.896 1 98.62 153 ALA B N 1
ATOM 4577 C CA . ALA B 1 153 ? 12.289 23.359 1.521 1 98.62 153 ALA B CA 1
ATOM 4578 C C . ALA B 1 153 ? 11.492 24.656 1.318 1 98.62 153 ALA B C 1
ATOM 4580 O O . ALA B 1 153 ? 10.758 25.078 2.213 1 98.62 153 ALA B O 1
ATOM 4581 N N . PRO B 1 154 ? 11.578 25.25 0.148 1 97.88 154 PRO B N 1
ATOM 4582 C CA . PRO B 1 154 ? 10.898 26.531 -0.074 1 97.88 154 PRO B CA 1
ATOM 4583 C C . PRO B 1 154 ? 9.461 26.359 -0.558 1 97.88 154 PRO B C 1
ATOM 4585 O O . PRO B 1 154 ? 8.695 27.328 -0.58 1 97.88 154 PRO B O 1
ATOM 4588 N N . MET B 1 155 ? 9.102 25.281 -0.944 1 97.81 155 MET B N 1
ATOM 4589 C CA . MET B 1 155 ? 7.824 24.953 -1.572 1 97.81 155 MET B CA 1
ATOM 4590 C C . MET B 1 155 ? 7.453 23.5 -1.296 1 97.81 155 MET B C 1
ATOM 4592 O O . MET B 1 155 ? 8.102 22.828 -0.492 1 97.81 155 MET B O 1
ATOM 4596 N N . TRP B 1 156 ? 6.285 23.047 -1.917 1 98.12 156 TRP B N 1
ATOM 4597 C CA . TRP B 1 156 ? 6.008 21.609 -1.778 1 98.12 156 TRP B CA 1
ATOM 4598 C C . TRP B 1 156 ? 7.285 20.797 -1.91 1 98.12 156 TRP B C 1
ATOM 4600 O O . TRP B 1 156 ? 7.992 20.891 -2.916 1 98.12 156 TRP B O 1
ATOM 4610 N N . THR B 1 157 ? 7.57 20.016 -0.922 1 98.81 157 THR B N 1
ATOM 4611 C CA . THR B 1 157 ? 8.898 19.438 -0.757 1 98.81 157 THR B CA 1
ATOM 4612 C C . THR B 1 157 ? 9.062 18.203 -1.647 1 98.81 157 THR B C 1
ATOM 4614 O O . THR B 1 157 ? 9.867 18.219 -2.58 1 98.81 157 THR B O 1
ATOM 4617 N N . ILE B 1 158 ? 8.336 17.172 -1.414 1 98.94 158 ILE B N 1
ATOM 4618 C CA . ILE B 1 158 ? 8.281 15.992 -2.266 1 98.94 158 ILE B CA 1
ATOM 4619 C C . ILE B 1 158 ? 6.906 15.898 -2.928 1 98.94 158 ILE B C 1
ATOM 4621 O O . ILE B 1 158 ? 5.887 15.766 -2.242 1 98.94 158 ILE B O 1
ATOM 4625 N N . HIS B 1 159 ? 6.902 16.047 -4.215 1 98.81 159 HIS B N 1
ATOM 4626 C CA . HIS B 1 159 ? 5.676 16.031 -5.004 1 98.81 159 HIS B CA 1
ATOM 4627 C C . HIS B 1 159 ? 5.707 14.938 -6.059 1 98.81 159 HIS B C 1
ATOM 4629 O O . HIS B 1 159 ? 6.363 15.078 -7.09 1 98.81 159 HIS B O 1
ATOM 4635 N N . LEU B 1 160 ? 5.027 13.836 -5.828 1 98.88 160 LEU B N 1
ATOM 4636 C CA . LEU B 1 160 ? 4.914 12.734 -6.777 1 98.88 160 LEU B CA 1
ATOM 4637 C C . LEU B 1 160 ? 3.592 12.805 -7.535 1 98.88 160 LEU B C 1
ATOM 4639 O O . LEU B 1 160 ? 2.52 12.75 -6.93 1 98.88 160 LEU B O 1
ATOM 4643 N N . VAL B 1 161 ? 3.68 12.953 -8.828 1 98.81 161 VAL B N 1
ATOM 4644 C CA . VAL B 1 161 ? 2.49 13.227 -9.625 1 98.81 161 VAL B CA 1
ATOM 4645 C C . VAL B 1 161 ? 2.248 12.07 -10.602 1 98.81 161 VAL B C 1
ATOM 4647 O O . VAL B 1 161 ? 3.055 11.828 -11.5 1 98.81 161 VAL B O 1
ATOM 4650 N N . SER B 1 162 ? 1.169 11.391 -10.43 1 98.75 162 SER B N 1
ATOM 4651 C CA . SER B 1 162 ? 0.698 10.367 -11.359 1 98.75 162 SER B CA 1
ATOM 4652 C C . SER B 1 162 ? 1.714 9.242 -11.5 1 98.75 162 SER B C 1
ATOM 4654 O O . SER B 1 162 ? 1.924 8.719 -12.602 1 98.75 162 SER B O 1
ATOM 4656 N N . CYS B 1 163 ? 2.402 8.961 -10.438 1 98.81 163 CYS B N 1
ATOM 4657 C CA . CYS B 1 163 ? 3.35 7.852 -10.422 1 98.81 163 CYS B CA 1
ATOM 4658 C C . CYS B 1 163 ? 2.656 6.543 -10.055 1 98.81 163 CYS B C 1
ATOM 4660 O O . CYS B 1 163 ? 1.583 6.555 -9.453 1 98.81 163 CYS B O 1
ATOM 4662 N N . ALA B 1 164 ? 3.248 5.418 -10.516 1 97.88 164 ALA B N 1
ATOM 4663 C CA . ALA B 1 164 ? 2.758 4.09 -10.164 1 97.88 164 ALA B CA 1
ATOM 4664 C C . ALA B 1 164 ? 3.871 3.238 -9.555 1 97.88 164 ALA B C 1
ATOM 4666 O O . ALA B 1 164 ? 4.984 3.197 -10.078 1 97.88 164 ALA B O 1
ATOM 4667 N N . GLY B 1 165 ? 3.514 2.506 -8.531 1 97.25 165 GLY B N 1
ATOM 4668 C CA . GLY B 1 165 ? 4.559 1.779 -7.828 1 97.25 165 GLY B CA 1
ATOM 4669 C C . GLY B 1 165 ? 5.516 2.688 -7.078 1 97.25 165 GLY B C 1
ATOM 4670 O O . GLY B 1 165 ? 6.625 2.945 -7.547 1 97.25 165 GLY B O 1
ATOM 4671 N N . VAL B 1 166 ? 5.031 3.152 -5.879 1 98.56 166 VAL B N 1
ATOM 4672 C CA . VAL B 1 166 ? 5.777 4.137 -5.105 1 98.56 166 VAL B CA 1
ATOM 4673 C C . VAL B 1 166 ? 6.117 3.564 -3.73 1 98.56 166 VAL B C 1
ATOM 4675 O O . VAL B 1 166 ? 5.246 3.018 -3.047 1 98.56 166 VAL B O 1
ATOM 4678 N N . VAL B 1 167 ? 7.379 3.643 -3.375 1 98.5 167 VAL B N 1
ATOM 4679 C CA . VAL B 1 167 ? 7.793 3.295 -2.02 1 98.5 167 VAL B CA 1
ATOM 4680 C C . VAL B 1 167 ? 8.523 4.477 -1.384 1 98.5 167 VAL B C 1
ATOM 4682 O O . VAL B 1 167 ? 9.5 4.984 -1.939 1 98.5 167 VAL B O 1
ATOM 4685 N N . VAL B 1 168 ? 8.047 4.945 -0.263 1 98.81 168 VAL B N 1
ATOM 4686 C CA . VAL B 1 168 ? 8.695 5.926 0.598 1 98.81 168 VAL B CA 1
ATOM 4687 C C . VAL B 1 168 ? 8.984 5.305 1.964 1 98.81 168 VAL B C 1
ATOM 4689 O O . VAL B 1 168 ? 8.055 4.992 2.717 1 98.81 168 VAL B O 1
ATOM 4692 N N . ASP B 1 169 ? 10.25 5.129 2.268 1 98.62 169 ASP B N 1
ATOM 4693 C CA . ASP B 1 169 ? 10.602 4.383 3.471 1 98.62 169 ASP B CA 1
ATOM 4694 C C . ASP B 1 169 ? 11.812 5 4.164 1 98.62 169 ASP B C 1
ATOM 4696 O O . ASP B 1 169 ? 12.898 5.062 3.588 1 98.62 169 ASP B O 1
ATOM 4700 N N . GLY B 1 170 ? 11.617 5.379 5.395 1 98.5 170 GLY B N 1
ATOM 4701 C CA . GLY B 1 170 ? 12.719 5.953 6.148 1 98.5 170 GLY B CA 1
ATOM 4702 C C . GLY B 1 170 ? 13.07 7.363 5.715 1 98.5 170 GLY B C 1
ATOM 4703 O O . GLY B 1 170 ? 14.242 7.746 5.711 1 98.5 170 GLY B O 1
ATOM 4704 N N . VAL B 1 171 ? 12.102 8.148 5.359 1 98.81 171 VAL B N 1
ATOM 4705 C CA . VAL B 1 171 ? 12.328 9.5 4.863 1 98.81 171 VAL B CA 1
ATOM 4706 C C . VAL B 1 171 ? 12.023 10.516 5.965 1 98.81 171 VAL B C 1
ATOM 4708 O O . VAL B 1 171 ? 11.062 10.352 6.723 1 98.81 171 VAL B O 1
ATOM 4711 N N . THR B 1 172 ? 12.867 11.5 6.078 1 98.88 172 THR B N 1
ATOM 4712 C CA . THR B 1 172 ? 12.641 12.617 6.984 1 98.88 172 THR B CA 1
ATOM 4713 C C . THR B 1 172 ? 12.484 13.922 6.207 1 98.88 172 THR B C 1
ATOM 4715 O O . THR B 1 172 ? 13.367 14.297 5.434 1 98.88 172 THR B O 1
ATOM 4718 N N . VAL B 1 173 ? 11.398 14.547 6.352 1 98.94 173 VAL B N 1
ATOM 4719 C CA . VAL B 1 173 ? 11.219 15.922 5.895 1 98.94 173 VAL B CA 1
ATOM 4720 C C . VAL B 1 173 ? 10.977 16.844 7.094 1 98.94 173 VAL B C 1
ATOM 4722 O O . VAL B 1 173 ? 10.047 16.625 7.871 1 98.94 173 VAL B O 1
ATOM 4725 N N . ASP B 1 174 ? 11.781 17.828 7.262 1 98.81 174 ASP B N 1
ATOM 4726 C CA . ASP B 1 174 ? 11.703 18.766 8.375 1 98.81 174 ASP B CA 1
ATOM 4727 C C . ASP B 1 174 ? 11.789 20.203 7.895 1 98.81 174 ASP B C 1
ATOM 4729 O O . ASP B 1 174 ? 12.883 20.766 7.801 1 98.81 174 ASP B O 1
ATOM 4733 N N . ASN B 1 175 ? 10.633 20.781 7.68 1 98.5 175 ASN B N 1
ATOM 4734 C CA . ASN B 1 175 ? 10.562 22.141 7.168 1 98.5 175 ASN B CA 1
ATOM 4735 C C . ASN B 1 175 ? 10.266 23.141 8.281 1 98.5 175 ASN B C 1
ATOM 4737 O O . ASN B 1 175 ? 9.711 22.781 9.32 1 98.5 175 ASN B O 1
ATOM 4741 N N . ASP B 1 176 ? 10.68 24.359 8.008 1 96.19 176 ASP B N 1
ATOM 4742 C CA . ASP B 1 176 ? 10.414 25.453 8.93 1 96.19 176 ASP B CA 1
ATOM 4743 C C . ASP B 1 176 ? 8.914 25.719 9.062 1 96.19 176 ASP B C 1
ATOM 4745 O O . ASP B 1 176 ? 8.211 25.828 8.055 1 96.19 176 ASP B O 1
ATOM 4749 N N . LEU B 1 177 ? 8.453 25.922 10.305 1 94.75 177 LEU B N 1
ATOM 4750 C CA . LEU B 1 177 ? 7.023 25.984 10.578 1 94.75 177 LEU B CA 1
ATOM 4751 C C . LEU B 1 177 ? 6.492 27.391 10.328 1 94.75 177 LEU B C 1
ATOM 4753 O O . LEU B 1 177 ? 5.305 27.656 10.516 1 94.75 177 LEU B O 1
ATOM 4757 N N . THR B 1 178 ? 7.344 28.266 9.844 1 93.69 178 THR B N 1
ATOM 4758 C CA . THR B 1 178 ? 6.91 29.625 9.531 1 93.69 178 THR B CA 1
ATOM 4759 C C . THR B 1 178 ? 6.73 29.797 8.023 1 93.69 178 THR B C 1
ATOM 4761 O O . THR B 1 178 ? 6.41 30.891 7.551 1 93.69 178 THR B O 1
ATOM 4764 N N . MET B 1 179 ? 6.934 28.75 7.328 1 93.94 179 MET B N 1
ATOM 4765 C CA . MET B 1 179 ? 6.977 28.875 5.875 1 93.94 179 MET B CA 1
ATOM 4766 C C . MET B 1 179 ? 5.785 28.172 5.234 1 93.94 179 MET B C 1
ATOM 4768 O O . MET B 1 179 ? 5.688 26.938 5.277 1 93.94 179 MET B O 1
ATOM 4772 N N . ALA B 1 180 ? 4.98 28.969 4.551 1 89.81 180 ALA B N 1
ATOM 4773 C CA . ALA B 1 180 ? 3.758 28.453 3.943 1 89.81 180 ALA B CA 1
ATOM 4774 C C . ALA B 1 180 ? 4.07 27.656 2.68 1 89.81 180 ALA B C 1
ATOM 4776 O O . ALA B 1 180 ? 5.129 27.828 2.074 1 89.81 180 ALA B O 1
ATOM 4777 N N . ASN B 1 181 ? 3.193 26.828 2.24 1 93.38 181 ASN B N 1
ATOM 4778 C CA . ASN B 1 181 ? 3.248 26.047 1.007 1 93.38 181 ASN B CA 1
ATOM 4779 C C . ASN B 1 181 ? 4.449 25.109 0.989 1 93.38 181 ASN B C 1
ATOM 4781 O O . ASN B 1 181 ? 5.09 24.938 -0.048 1 93.38 181 ASN B O 1
ATOM 4785 N N . THR B 1 182 ? 4.762 24.609 2.104 1 96.88 182 THR B N 1
ATOM 4786 C CA . THR B 1 182 ? 5.906 23.719 2.18 1 96.88 182 THR B CA 1
ATOM 4787 C C . THR B 1 182 ? 5.469 22.312 2.588 1 96.88 182 THR B C 1
ATOM 4789 O O . THR B 1 182 ? 6.121 21.672 3.406 1 96.88 182 THR B O 1
ATOM 4792 N N . ASP B 1 183 ? 4.305 21.906 1.983 1 97.75 183 ASP B N 1
ATOM 4793 C CA . ASP B 1 183 ? 3.893 20.531 2.219 1 97.75 183 ASP B CA 1
ATOM 4794 C C . ASP B 1 183 ? 5.094 19.578 2.209 1 97.75 183 ASP B C 1
ATOM 4796 O O . ASP B 1 183 ? 5.98 19.703 1.361 1 97.75 183 ASP B O 1
ATOM 4800 N N . ALA B 1 184 ? 5.078 18.688 3.176 1 98.88 184 ALA B N 1
ATOM 4801 C CA . ALA B 1 184 ? 6.227 17.797 3.25 1 98.88 184 ALA B CA 1
ATOM 4802 C C . ALA B 1 184 ? 6.168 16.734 2.154 1 98.88 184 ALA B C 1
ATOM 4804 O O . ALA B 1 184 ? 7.125 16.562 1.396 1 98.88 184 ALA B O 1
ATOM 4805 N N . LEU B 1 185 ? 5.059 16.031 2.041 1 98.94 185 LEU B N 1
ATOM 4806 C CA . LEU B 1 185 ? 4.887 14.977 1.047 1 98.94 185 LEU B CA 1
ATOM 4807 C C . LEU B 1 185 ? 3.527 15.086 0.364 1 98.94 185 LEU B C 1
ATOM 4809 O O . LEU B 1 185 ? 2.488 14.992 1.021 1 98.94 185 LEU B O 1
ATOM 4813 N N . ASP B 1 186 ? 3.533 15.289 -0.908 1 98.88 186 ASP B N 1
ATOM 4814 C CA . ASP B 1 186 ? 2.318 15.328 -1.715 1 98.88 186 ASP B CA 1
ATOM 4815 C C . ASP B 1 186 ? 2.234 14.117 -2.645 1 98.88 186 ASP B C 1
ATOM 4817 O O . ASP B 1 186 ? 3.055 13.969 -3.553 1 98.88 186 ASP B O 1
ATOM 4821 N N . ILE B 1 187 ? 1.308 13.281 -2.432 1 98.88 187 ILE B N 1
ATOM 4822 C CA . ILE B 1 187 ? 0.963 12.195 -3.34 1 98.88 187 ILE B CA 1
ATOM 4823 C C . ILE B 1 187 ? -0.205 12.609 -4.227 1 98.88 187 ILE B C 1
ATOM 4825 O O . ILE B 1 187 ? -1.34 12.727 -3.76 1 98.88 187 ILE B O 1
ATOM 4829 N N . ASP B 1 188 ? 0.094 12.844 -5.453 1 98.81 188 ASP B N 1
ATOM 4830 C CA . ASP B 1 188 ? -0.849 13.461 -6.379 1 98.81 188 ASP B CA 1
ATOM 4831 C C . ASP B 1 188 ? -1.182 12.523 -7.531 1 98.81 188 ASP B C 1
ATOM 4833 O O . ASP B 1 188 ? -0.392 12.375 -8.469 1 98.81 188 ASP B O 1
ATOM 4837 N N . SER B 1 189 ? -2.336 11.883 -7.453 1 98.75 189 SER B N 1
ATOM 4838 C CA . SER B 1 189 ? -2.818 11.016 -8.523 1 98.75 189 SER B CA 1
ATOM 4839 C C . SER B 1 189 ? -1.914 9.805 -8.703 1 98.75 189 SER B C 1
ATOM 4841 O O . SER B 1 189 ? -1.688 9.352 -9.828 1 98.75 189 SER B O 1
ATOM 4843 N N . CYS B 1 190 ? -1.312 9.32 -7.641 1 98.81 190 CYS B N 1
ATOM 4844 C CA . CYS B 1 190 ? -0.437 8.156 -7.711 1 98.81 190 CYS B CA 1
ATOM 4845 C C . CYS B 1 190 ? -1.207 6.879 -7.402 1 98.81 190 CYS B C 1
ATOM 4847 O O . CYS B 1 190 ? -2.295 6.926 -6.824 1 98.81 190 CYS B O 1
ATOM 4849 N N . GLN B 1 191 ? -0.632 5.793 -7.82 1 98.19 191 GLN B N 1
ATOM 4850 C CA . GLN B 1 191 ? -1.231 4.488 -7.566 1 98.19 191 GLN B CA 1
ATOM 4851 C C . GLN B 1 191 ? -0.204 3.514 -7 1 98.19 191 GLN B C 1
ATOM 4853 O O . GLN B 1 191 ? 0.98 3.586 -7.336 1 98.19 191 GLN B O 1
ATOM 4858 N N . GLN B 1 192 ? -0.727 2.545 -6.137 1 97.75 192 GLN B N 1
ATOM 4859 C CA . GLN B 1 192 ? 0.148 1.561 -5.508 1 97.75 192 GLN B CA 1
ATOM 4860 C C . GLN B 1 192 ? 1.273 2.238 -4.73 1 97.75 192 GLN B C 1
ATOM 4862 O O . GLN B 1 192 ? 2.447 2.094 -5.078 1 97.75 192 GLN B O 1
ATOM 4867 N N . VAL B 1 193 ? 0.861 2.906 -3.668 1 98.81 193 VAL B N 1
ATOM 4868 C CA . VAL B 1 193 ? 1.777 3.727 -2.883 1 98.81 193 VAL B CA 1
ATOM 4869 C C . VAL B 1 193 ? 1.973 3.107 -1.502 1 98.81 193 VAL B C 1
ATOM 4871 O O . VAL B 1 193 ? 1.001 2.822 -0.799 1 98.81 193 VAL B O 1
ATOM 4874 N N . HIS B 1 194 ? 3.221 2.885 -1.113 1 98.81 194 HIS B N 1
ATOM 4875 C CA . HIS B 1 194 ? 3.568 2.377 0.209 1 98.81 194 HIS B CA 1
ATOM 4876 C C . HIS B 1 194 ? 4.484 3.344 0.949 1 98.81 194 HIS B C 1
ATOM 4878 O O . HIS B 1 194 ? 5.633 3.545 0.55 1 98.81 194 HIS B O 1
ATOM 4884 N N . ILE B 1 195 ? 4.02 3.947 2.088 1 98.88 195 ILE B N 1
ATOM 4885 C CA . ILE B 1 195 ? 4.785 4.883 2.904 1 98.88 195 ILE B CA 1
ATOM 4886 C C . ILE B 1 195 ? 5.008 4.293 4.293 1 98.88 195 ILE B C 1
ATOM 4888 O O . ILE B 1 195 ? 4.062 3.828 4.938 1 98.88 195 ILE B O 1
ATOM 4892 N N . ALA B 1 196 ? 6.281 4.344 4.715 1 98.81 196 ALA B N 1
ATOM 4893 C CA . ALA B 1 196 ? 6.531 3.713 6.008 1 98.81 196 ALA B CA 1
ATOM 4894 C C . ALA B 1 196 ? 7.723 4.359 6.711 1 98.81 196 ALA B C 1
ATOM 4896 O O . ALA B 1 196 ? 8.578 4.965 6.066 1 98.81 196 ALA B O 1
ATOM 4897 N N . ASN B 1 197 ? 7.746 4.254 8.023 1 98.69 197 ASN B N 1
ATOM 4898 C CA . ASN B 1 197 ? 8.922 4.508 8.859 1 98.69 197 ASN B CA 1
ATOM 4899 C C . ASN B 1 197 ? 9.492 5.898 8.609 1 98.69 197 ASN B C 1
ATOM 4901 O O . ASN B 1 197 ? 10.703 6.059 8.438 1 98.69 197 ASN B O 1
ATOM 4905 N N . SER B 1 198 ? 8.641 6.891 8.578 1 98.88 198 SER B N 1
ATOM 4906 C CA . SER B 1 198 ? 9.102 8.203 8.133 1 98.88 198 SER B CA 1
ATOM 4907 C C . SER B 1 198 ? 8.617 9.305 9.062 1 98.88 198 SER B C 1
ATOM 4909 O O . SER B 1 198 ? 7.723 9.094 9.883 1 98.88 198 SER B O 1
ATOM 4911 N N . TYR B 1 199 ? 9.297 10.461 9 1 98.94 199 TYR B N 1
ATOM 4912 C CA . TYR B 1 199 ? 8.969 11.672 9.75 1 98.94 199 TYR B CA 1
ATOM 4913 C C . TYR B 1 199 ? 8.68 12.836 8.805 1 98.94 199 TYR B C 1
ATOM 4915 O O . TYR B 1 199 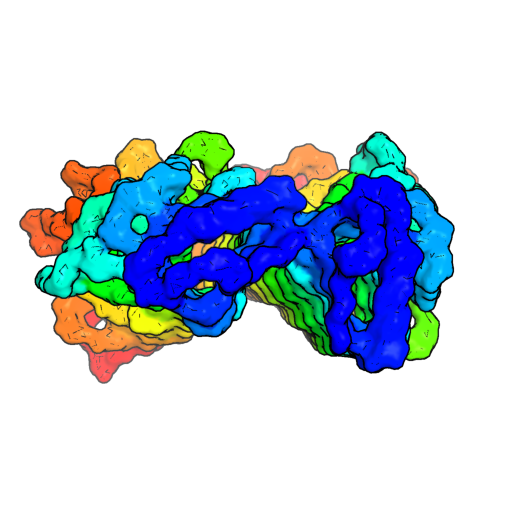? 9.508 13.164 7.949 1 98.94 199 TYR B O 1
ATOM 4923 N N . PHE B 1 200 ? 7.48 13.492 8.961 1 98.94 200 PHE B N 1
ATOM 4924 C CA . PHE B 1 200 ? 7.09 14.609 8.109 1 98.94 200 PHE B CA 1
ATOM 4925 C C . PHE B 1 200 ? 6.648 15.797 8.953 1 98.94 200 PHE B C 1
ATOM 4927 O O . PHE B 1 200 ? 5.684 15.703 9.719 1 98.94 200 PHE B O 1
ATOM 4934 N N . SER B 1 201 ? 7.324 16.922 8.844 1 98.88 201 SER B N 1
ATOM 4935 C CA . SER B 1 201 ? 7.027 18.141 9.578 1 98.88 201 SER B CA 1
ATOM 4936 C C . SER B 1 201 ? 7.012 19.359 8.648 1 98.88 201 SER B C 1
ATOM 4938 O O . SER B 1 201 ? 7.969 19.594 7.918 1 98.88 201 SER B O 1
ATOM 4940 N N . ALA B 1 202 ? 5.938 20.094 8.672 1 97.88 202 ALA B N 1
ATOM 4941 C CA . ALA B 1 202 ? 5.809 21.281 7.812 1 97.88 202 ALA B CA 1
ATOM 4942 C C . ALA B 1 202 ? 4.793 22.266 8.375 1 97.88 202 ALA B C 1
ATOM 4944 O O . ALA B 1 202 ? 3.904 21.875 9.141 1 97.88 202 ALA B O 1
ATOM 4945 N N . ALA B 1 203 ? 4.996 23.594 7.98 1 95.69 203 ALA B N 1
ATOM 4946 C CA . ALA B 1 203 ? 3.975 24.578 8.32 1 95.69 203 ALA B CA 1
ATOM 4947 C C . ALA B 1 203 ? 2.658 24.266 7.613 1 95.69 203 ALA B C 1
ATOM 4949 O O . ALA B 1 203 ? 1.58 24.531 8.156 1 95.69 203 ALA B O 1
ATOM 4950 N N . ASP B 1 204 ? 2.824 23.766 6.453 1 94.69 204 ASP B N 1
ATOM 4951 C CA . ASP B 1 204 ? 1.665 23.312 5.695 1 94.69 204 ASP B CA 1
ATOM 4952 C C . ASP B 1 204 ? 1.403 21.828 5.93 1 94.69 204 ASP B C 1
ATOM 4954 O O . ASP B 1 204 ? 1.689 21.312 7.012 1 94.69 204 ASP B O 1
ATOM 4958 N N . ASP B 1 205 ? 0.741 21.156 5 1 97.5 205 ASP B N 1
ATOM 4959 C CA . ASP B 1 205 ? 0.324 19.766 5.242 1 97.5 205 ASP B CA 1
ATOM 4960 C C . ASP B 1 205 ? 1.531 18.844 5.352 1 97.5 205 ASP B C 1
ATOM 4962 O O . ASP B 1 205 ? 2.516 19 4.629 1 97.5 205 ASP B O 1
ATOM 4966 N N . ALA B 1 206 ? 1.509 17.891 6.254 1 98.81 206 ALA B N 1
ATOM 4967 C CA . ALA B 1 206 ? 2.6 16.938 6.395 1 98.81 206 ALA B CA 1
ATOM 4968 C C . ALA B 1 206 ? 2.543 15.875 5.293 1 98.81 206 ALA B C 1
ATOM 4970 O O . ALA B 1 206 ? 3.445 15.789 4.457 1 98.81 206 ALA B O 1
ATOM 4971 N N . ILE B 1 207 ? 1.491 15.086 5.242 1 98.94 207 ILE B N 1
ATOM 4972 C CA . ILE B 1 207 ? 1.201 14.227 4.098 1 98.94 207 ILE B CA 1
ATOM 4973 C C . ILE B 1 207 ? -0.107 14.664 3.441 1 98.94 207 ILE B C 1
ATOM 4975 O O . ILE B 1 207 ? -1.147 14.727 4.102 1 98.94 207 ILE B O 1
ATOM 4979 N N . CYS B 1 208 ? -0.024 14.961 2.203 1 98.81 208 CYS B N 1
ATOM 4980 C CA . CYS B 1 208 ? -1.206 15.398 1.469 1 98.81 208 CYS B CA 1
ATOM 4981 C C . CYS B 1 208 ? -1.486 14.469 0.289 1 98.81 208 CYS B C 1
ATOM 4983 O O . CYS B 1 208 ? -0.623 14.273 -0.567 1 98.81 208 CYS B O 1
ATOM 4985 N N . LEU B 1 209 ? -2.652 13.859 0.256 1 98.88 209 LEU B N 1
ATOM 4986 C CA . LEU B 1 209 ? -3.152 13.117 -0.896 1 98.88 209 LEU B CA 1
ATOM 4987 C C . LEU B 1 209 ? -4.098 13.977 -1.728 1 98.88 209 LEU B C 1
ATOM 4989 O O . LEU B 1 209 ? -5.074 14.523 -1.203 1 98.88 209 LEU B O 1
ATOM 4993 N N . LYS B 1 210 ? -3.811 14.102 -2.975 1 98.31 210 LYS B N 1
ATOM 4994 C CA . LYS B 1 210 ? -4.633 14.984 -3.799 1 98.31 210 LYS B CA 1
ATOM 4995 C C . LYS B 1 210 ? -4.645 14.523 -5.254 1 98.31 210 LYS B C 1
ATOM 4997 O O . LYS B 1 210 ? -3.895 13.617 -5.629 1 98.31 210 LYS B O 1
ATOM 5002 N N . THR B 1 211 ? -5.496 15.008 -6.055 1 98.38 211 THR B N 1
ATOM 5003 C CA . THR B 1 211 ? -5.582 14.883 -7.508 1 98.38 211 THR B CA 1
ATOM 5004 C C . THR B 1 211 ? -5.754 16.25 -8.164 1 98.38 211 THR B C 1
ATOM 5006 O O . THR B 1 211 ? -6.879 16.703 -8.398 1 98.38 211 THR B O 1
ATOM 5009 N N . THR B 1 212 ? -4.617 16.844 -8.438 1 96.5 212 THR B N 1
ATOM 5010 C CA . THR B 1 212 ? -4.617 18.219 -8.93 1 96.5 212 THR B CA 1
ATOM 5011 C C . THR B 1 212 ? -5.156 18.281 -10.352 1 96.5 212 THR B C 1
ATOM 5013 O O . THR B 1 212 ? -5.238 17.266 -11.039 1 96.5 212 THR B O 1
ATOM 5016 N N . ASP B 1 213 ? -5.527 19.516 -10.711 1 93.44 213 ASP B N 1
ATOM 5017 C CA . ASP B 1 213 ? -5.777 19.781 -12.125 1 93.44 213 ASP B CA 1
ATOM 5018 C C . ASP B 1 213 ? -4.473 19.797 -12.922 1 93.44 213 ASP B C 1
ATOM 5020 O O . ASP B 1 213 ? -3.555 20.547 -12.609 1 93.44 213 ASP B O 1
ATOM 5024 N N . LYS B 1 214 ? -4.391 18.969 -13.82 1 95.62 214 LYS B N 1
ATOM 5025 C CA . LYS B 1 214 ? -3.178 18.797 -14.617 1 95.62 214 LYS B CA 1
ATOM 5026 C C . LYS B 1 214 ? -3.506 18.297 -16.016 1 95.62 214 LYS B C 1
ATOM 5028 O O . LYS B 1 214 ? -4.668 18.031 -16.328 1 95.62 214 LYS B O 1
ATOM 5033 N N . PRO B 1 215 ? -2.459 18.234 -16.906 1 95.31 215 PRO B N 1
ATOM 5034 C CA . PRO B 1 215 ? -2.752 17.781 -18.281 1 95.31 215 PRO B CA 1
ATOM 5035 C C . PRO B 1 215 ? -3.49 16.438 -18.297 1 95.31 215 PRO B C 1
ATOM 5037 O O . PRO B 1 215 ? -3.207 15.555 -17.484 1 95.31 215 PRO B O 1
ATOM 5040 N N . GLU B 1 216 ? -4.355 16.328 -19.266 1 95.88 216 GLU B N 1
ATOM 5041 C CA . GLU B 1 216 ? -5.262 15.188 -19.391 1 95.88 216 GLU B CA 1
ATOM 5042 C C . GLU B 1 216 ? -4.488 13.867 -19.422 1 95.88 216 GLU B C 1
ATOM 5044 O O . GLU B 1 216 ? -4.93 12.867 -18.844 1 95.88 216 GLU B O 1
ATOM 5049 N N . ARG B 1 217 ? -3.377 13.938 -20.016 1 95.88 217 ARG B N 1
ATOM 5050 C CA . ARG B 1 217 ? -2.65 12.695 -20.266 1 95.88 217 ARG B CA 1
ATOM 5051 C C . ARG B 1 217 ? -2.184 12.07 -18.953 1 95.88 217 ARG B C 1
ATOM 5053 O O . ARG B 1 217 ? -1.918 10.867 -18.891 1 95.88 217 ARG B O 1
ATOM 5060 N N . ILE B 1 218 ? -2.074 12.836 -17.875 1 96.81 218 ILE B N 1
ATOM 5061 C CA . ILE B 1 218 ? -1.619 12.281 -16.609 1 96.81 218 ILE B CA 1
ATOM 5062 C C . ILE B 1 218 ? -2.689 12.492 -15.539 1 96.81 218 ILE B C 1
ATOM 5064 O O . ILE B 1 218 ? -2.414 12.375 -14.344 1 96.81 218 ILE B O 1
ATOM 5068 N N . GLN B 1 219 ? -3.887 12.797 -15.953 1 97.19 219 GLN B N 1
ATOM 5069 C CA . GLN B 1 219 ? -5.016 12.891 -15.031 1 97.19 219 GLN B CA 1
ATOM 5070 C C . GLN B 1 219 ? -5.562 11.508 -14.688 1 97.19 219 GLN B C 1
ATOM 5072 O O . GLN B 1 219 ? -5.934 10.742 -15.578 1 97.19 219 GLN B O 1
ATOM 5077 N N . ARG B 1 220 ? -5.523 11.172 -13.508 1 97.56 220 ARG B N 1
ATOM 5078 C CA . ARG B 1 220 ? -6.059 9.891 -13.07 1 97.56 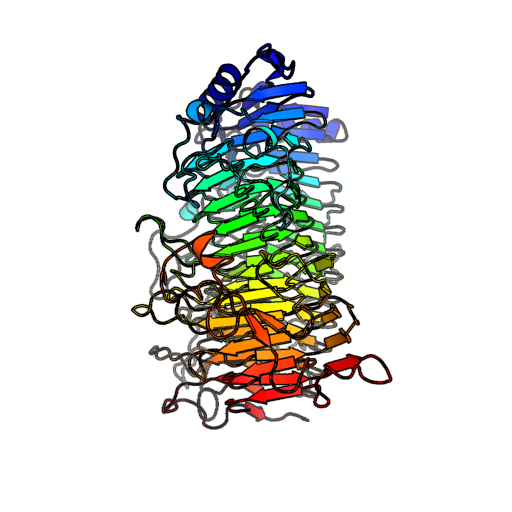220 ARG B CA 1
ATOM 5079 C C . ARG B 1 220 ? -6.375 9.906 -11.578 1 97.56 220 ARG B C 1
ATOM 5081 O O . ARG B 1 220 ? -5.941 10.812 -10.859 1 97.56 220 ARG B O 1
ATOM 5088 N N . PRO B 1 221 ? -7.176 8.953 -11.078 1 98.62 221 PRO B N 1
ATOM 5089 C CA . PRO B 1 221 ? -7.473 8.875 -9.641 1 98.62 221 PRO B CA 1
ATOM 5090 C C . PRO B 1 221 ? -6.25 8.5 -8.805 1 98.62 221 PRO B C 1
ATOM 5092 O O . PRO B 1 221 ? -5.227 8.078 -9.359 1 98.62 221 PRO B O 1
ATOM 5095 N N . LEU B 1 222 ? -6.25 8.844 -7.598 1 98.81 222 LEU B N 1
ATOM 5096 C CA . LEU B 1 222 ? -5.309 8.336 -6.605 1 98.81 222 LEU B CA 1
ATOM 5097 C C . LEU B 1 222 ? -5.867 7.09 -5.918 1 98.81 222 LEU B C 1
ATOM 5099 O O . LEU B 1 222 ? -6.988 7.113 -5.406 1 98.81 222 LEU B O 1
ATOM 5103 N N . ARG B 1 223 ? -5.086 5.945 -5.984 1 98.12 223 ARG B N 1
ATOM 5104 C CA . ARG B 1 223 ? -5.617 4.691 -5.453 1 98.12 223 ARG B CA 1
ATOM 5105 C C . ARG B 1 223 ? -4.52 3.879 -4.773 1 98.12 223 ARG B C 1
ATOM 5107 O O . ARG B 1 223 ? -3.346 3.99 -5.133 1 98.12 223 ARG B O 1
ATOM 5114 N N . GLN B 1 224 ? -4.988 3.01 -3.799 1 98.12 224 GLN B N 1
ATOM 5115 C CA . GLN B 1 224 ? -4.145 1.984 -3.195 1 98.12 224 GLN B CA 1
ATOM 5116 C C . GLN B 1 224 ? -2.945 2.605 -2.488 1 98.12 224 GLN B C 1
ATOM 5118 O O . GLN B 1 224 ? -1.798 2.328 -2.84 1 98.12 224 GLN B O 1
ATOM 5123 N N . VAL B 1 225 ? -3.266 3.338 -1.449 1 98.81 225 VAL B N 1
ATOM 5124 C CA . VAL B 1 225 ? -2.242 3.984 -0.633 1 98.81 225 VAL B CA 1
ATOM 5125 C C . VAL B 1 225 ? -2.225 3.361 0.761 1 98.81 225 VAL B C 1
ATOM 5127 O O . VAL B 1 225 ? -3.26 3.277 1.424 1 98.81 225 VAL B O 1
ATOM 5130 N N . THR B 1 226 ? -1.082 2.902 1.19 1 98.81 226 THR B N 1
ATOM 5131 C CA . THR B 1 226 ? -0.901 2.426 2.557 1 98.81 226 THR B CA 1
ATOM 5132 C C . THR B 1 226 ? 0.176 3.234 3.273 1 98.81 226 THR B C 1
ATOM 5134 O O . THR B 1 226 ? 1.243 3.492 2.713 1 98.81 226 THR B O 1
ATOM 5137 N N . ILE B 1 227 ? -0.099 3.676 4.492 1 98.88 227 ILE B N 1
ATOM 5138 C CA . ILE B 1 227 ? 0.81 4.453 5.324 1 98.88 227 ILE B CA 1
ATOM 5139 C C . ILE B 1 227 ? 0.925 3.811 6.707 1 98.88 227 ILE B C 1
ATOM 5141 O O . ILE B 1 227 ? -0.084 3.57 7.371 1 98.88 227 ILE B O 1
ATOM 5145 N N . VAL B 1 228 ? 2.176 3.557 7.102 1 98.69 228 VAL B N 1
ATOM 5146 C CA . VAL B 1 228 ? 2.338 2.91 8.398 1 98.69 228 VAL B CA 1
ATOM 5147 C C . VAL B 1 228 ? 3.578 3.457 9.102 1 98.69 228 VAL B C 1
ATOM 5149 O O . VAL B 1 228 ? 4.562 3.809 8.445 1 98.69 228 VAL B O 1
ATOM 5152 N N . ASN B 1 229 ? 3.541 3.531 10.398 1 98.56 229 ASN B N 1
ATOM 5153 C CA . ASN B 1 229 ? 4.699 3.848 11.234 1 98.56 229 ASN B CA 1
ATOM 5154 C C . ASN B 1 229 ? 5.297 5.203 10.867 1 98.56 229 ASN B C 1
ATOM 5156 O O . ASN B 1 229 ? 6.496 5.309 10.617 1 98.56 229 ASN B O 1
ATOM 5160 N N . CYS B 1 230 ? 4.461 6.23 10.836 1 98.88 230 CYS B N 1
ATOM 5161 C CA . CYS B 1 230 ? 4.945 7.574 10.539 1 98.88 230 CYS B CA 1
ATOM 5162 C C . CYS B 1 230 ? 4.648 8.523 11.688 1 98.88 230 CYS B C 1
ATOM 5164 O O . CYS B 1 230 ? 3.727 8.297 12.469 1 98.88 230 CYS B O 1
ATOM 5166 N N . THR B 1 231 ? 5.449 9.539 11.805 1 98.94 231 THR B N 1
ATOM 5167 C CA . THR B 1 231 ? 5.266 10.648 12.734 1 98.94 231 THR B CA 1
ATOM 5168 C C . THR B 1 231 ? 5.062 11.953 11.969 1 98.94 231 THR B C 1
ATOM 5170 O O . THR B 1 231 ? 5.855 12.305 11.094 1 98.94 231 THR B O 1
ATOM 5173 N N . LEU B 1 232 ? 3.992 12.695 12.344 1 98.94 232 LEU B N 1
ATOM 5174 C CA . LEU B 1 232 ? 3.635 13.875 11.57 1 98.94 232 LEU B CA 1
ATOM 5175 C C . LEU B 1 232 ? 3.467 15.094 12.477 1 98.94 232 LEU B C 1
ATOM 5177 O O . LEU B 1 232 ? 2.959 14.977 13.594 1 98.94 232 LEU B O 1
ATOM 5181 N N . ARG B 1 233 ? 3.865 16.266 11.969 1 98.81 233 ARG B N 1
ATOM 5182 C CA . ARG B 1 233 ? 3.66 17.578 12.578 1 98.81 233 ARG B CA 1
ATOM 5183 C C . ARG B 1 233 ? 3.258 18.609 11.531 1 98.81 233 ARG B C 1
ATOM 5185 O O . ARG B 1 233 ? 3.85 18.672 10.453 1 98.81 233 ARG B O 1
ATOM 5192 N N . SER B 1 234 ? 2.219 19.422 11.867 1 98.31 234 SER B N 1
ATOM 5193 C CA . SER B 1 234 ? 1.762 20.391 10.883 1 98.31 234 SER B CA 1
ATOM 5194 C C . SER B 1 234 ? 1.046 21.562 11.547 1 98.31 234 SER B C 1
ATOM 5196 O O . SER B 1 234 ? 0.307 21.375 12.516 1 98.31 234 SER B O 1
ATOM 5198 N N . LYS B 1 235 ? 1.277 22.75 11.023 1 95.88 235 LYS B N 1
ATOM 5199 C CA . LYS B 1 235 ? 0.455 23.875 11.445 1 95.88 235 LYS B CA 1
ATOM 5200 C C . LYS B 1 235 ? -0.834 23.953 10.633 1 95.88 235 LYS B C 1
ATOM 5202 O O . LYS B 1 235 ? -1.723 24.75 10.938 1 95.88 235 LYS B O 1
ATOM 5207 N N . SER B 1 236 ? -0.957 23.109 9.695 1 94.94 236 SER B N 1
ATOM 5208 C CA . SER B 1 236 ? -2.162 23 8.883 1 94.94 236 SER B CA 1
ATOM 5209 C C . SER B 1 236 ? -2.854 21.656 9.109 1 94.94 236 SER B C 1
ATOM 5211 O O . SER B 1 236 ? -3.482 21.438 10.148 1 94.94 236 SER B O 1
ATOM 5213 N N . CYS B 1 237 ? -2.572 20.703 8.32 1 97.94 237 CYS B N 1
ATOM 5214 C CA . CYS B 1 237 ? -3.166 19.375 8.484 1 97.94 237 CYS B CA 1
ATOM 5215 C C . CYS B 1 237 ? -2.102 18.297 8.43 1 97.94 237 CYS B C 1
ATOM 5217 O O . CYS B 1 237 ? -1.302 18.25 7.492 1 97.94 237 CYS B O 1
ATOM 5219 N N . ALA B 1 238 ? -2.074 17.422 9.453 1 98.81 238 ALA B N 1
ATOM 5220 C CA . ALA B 1 238 ? -1.094 16.328 9.453 1 98.81 238 ALA B CA 1
ATOM 5221 C C . ALA B 1 238 ? -1.345 15.367 8.297 1 98.81 238 ALA B C 1
ATOM 5223 O O . ALA B 1 238 ? -0.507 15.227 7.406 1 98.81 238 ALA B O 1
ATOM 5224 N N . PHE B 1 239 ? -2.502 14.719 8.273 1 98.88 239 PHE B N 1
ATOM 5225 C CA . PHE B 1 239 ? -2.99 13.984 7.117 1 98.88 239 PHE B CA 1
ATOM 5226 C C . PHE B 1 239 ? -4.062 14.781 6.383 1 98.88 239 PHE B C 1
ATOM 5228 O O . PHE B 1 239 ? -5.164 14.977 6.906 1 98.88 239 PHE B O 1
ATOM 5235 N N . LYS B 1 240 ? -3.715 15.203 5.211 1 98.62 240 LYS B N 1
ATOM 5236 C CA . LYS B 1 240 ? -4.715 15.914 4.418 1 98.62 240 LYS B CA 1
ATOM 5237 C C . LYS B 1 240 ? -5.09 15.125 3.17 1 98.62 240 LYS B C 1
ATOM 5239 O O . LYS B 1 240 ? -4.234 14.828 2.336 1 98.62 240 LYS B O 1
ATOM 5244 N N . ILE B 1 241 ? -6.316 14.773 3.049 1 98.69 241 ILE B N 1
ATOM 5245 C CA . ILE B 1 241 ? -6.879 14.242 1.812 1 98.69 241 ILE B CA 1
ATOM 5246 C C . ILE B 1 241 ? -7.723 15.312 1.127 1 98.69 241 ILE B C 1
ATOM 5248 O O . ILE B 1 241 ? -8.734 15.766 1.677 1 98.69 241 ILE B O 1
ATOM 5252 N N . GLY B 1 242 ? -7.301 15.602 0.011 1 95.94 242 GLY B N 1
ATOM 5253 C CA . GLY B 1 242 ? -7.766 16.844 -0.581 1 95.94 242 GLY B CA 1
ATOM 5254 C C . GLY B 1 242 ? -6.961 18.062 -0.132 1 95.94 242 GLY B C 1
ATOM 5255 O O . GLY B 1 242 ? -5.898 17.906 0.471 1 95.94 242 GLY B O 1
ATOM 5256 N N . THR B 1 243 ? -6.934 19.5 -0.484 1 88.38 243 THR B N 1
ATOM 5257 C CA . THR B 1 243 ? -7.965 19.891 -1.442 1 88.38 243 THR B CA 1
ATOM 5258 C C . THR B 1 243 ? -7.484 19.656 -2.873 1 88.38 243 THR B C 1
ATOM 5260 O O . THR B 1 243 ? -6.336 19.266 -3.094 1 88.38 243 THR B O 1
ATOM 5263 N N . GLU B 1 244 ? -7.961 19.812 -3.783 1 92.44 244 GLU B N 1
ATOM 5264 C CA . GLU B 1 244 ? -7.852 19.484 -5.199 1 92.44 244 GLU B CA 1
ATOM 5265 C C . GLU B 1 244 ? -8.227 18.016 -5.453 1 92.44 244 GLU B C 1
ATOM 5267 O O . GLU B 1 244 ? -7.359 17.141 -5.434 1 92.44 244 GLU B O 1
ATOM 5272 N N . THR B 1 245 ? -9.297 17.875 -5.59 1 96.88 245 THR B N 1
ATOM 5273 C CA . THR B 1 245 ? -9.914 16.562 -5.73 1 96.88 245 THR B CA 1
ATOM 5274 C C . THR B 1 245 ? -10.594 16.422 -7.09 1 96.88 245 THR B C 1
ATOM 5276 O O . THR B 1 245 ? -11.773 16.094 -7.168 1 96.88 245 THR B O 1
ATOM 5279 N N . TRP B 1 246 ? -9.75 16.578 -8.109 1 97.12 246 TRP B N 1
ATOM 5280 C CA . TRP B 1 246 ? -10.297 16.609 -9.461 1 97.12 246 TRP B CA 1
ATOM 5281 C C . TRP B 1 246 ? -10.609 15.188 -9.945 1 97.12 246 TRP B C 1
ATOM 5283 O O . TRP B 1 246 ? -11.32 15.008 -10.938 1 97.12 246 TRP B O 1
ATOM 5293 N N . GLN B 1 247 ? -10.023 14.242 -9.312 1 98.38 247 GLN B N 1
ATOM 5294 C CA . GLN B 1 247 ? -10.328 12.828 -9.492 1 98.38 247 GLN B CA 1
ATOM 5295 C C . GLN B 1 247 ? -10.562 12.141 -8.148 1 98.38 247 GLN B C 1
ATOM 5297 O O . GLN B 1 247 ? -10.281 12.711 -7.094 1 98.38 247 GLN B O 1
ATOM 5302 N N . ASP B 1 248 ? -11.078 10.945 -8.211 1 98.69 248 ASP B N 1
ATOM 5303 C CA . ASP B 1 248 ? -11.367 10.188 -6.996 1 98.69 248 ASP B CA 1
ATOM 5304 C C . ASP B 1 248 ? -10.086 9.891 -6.219 1 98.69 248 ASP B C 1
ATOM 5306 O O . ASP B 1 248 ? -9.016 9.75 -6.809 1 98.69 248 ASP B O 1
ATOM 5310 N N . ILE B 1 249 ? -10.188 9.82 -4.922 1 98.81 249 ILE B N 1
ATOM 5311 C CA . ILE B 1 249 ? -9.172 9.305 -4.008 1 98.81 249 ILE B CA 1
ATOM 5312 C C . ILE B 1 249 ? -9.742 8.133 -3.219 1 98.81 249 ILE B C 1
ATOM 5314 O O . ILE B 1 249 ? -10.688 8.289 -2.447 1 98.81 249 ILE B O 1
ATOM 5318 N N . GLU B 1 250 ? -9.086 6.949 -3.496 1 98.31 250 GLU B N 1
ATOM 5319 C CA . GLU B 1 250 ? -9.734 5.75 -2.973 1 98.31 250 GLU B CA 1
ATOM 5320 C C . GLU B 1 250 ? -8.711 4.762 -2.428 1 98.31 250 GLU B C 1
ATOM 5322 O O . GLU B 1 250 ? -7.559 4.746 -2.865 1 98.31 250 GLU B O 1
ATOM 5327 N N . ASP B 1 251 ? -9.18 3.889 -1.456 1 98.19 251 ASP B N 1
ATOM 5328 C CA . ASP B 1 251 ? -8.383 2.785 -0.931 1 98.19 251 ASP B CA 1
ATOM 5329 C C . ASP B 1 251 ? -7.137 3.303 -0.211 1 98.19 251 ASP B C 1
ATOM 5331 O O . ASP B 1 251 ? -6.012 2.992 -0.606 1 98.19 251 ASP B O 1
ATOM 5335 N N . VAL B 1 252 ? -7.449 4.047 0.884 1 98.88 252 VAL B N 1
ATOM 5336 C CA . VAL B 1 252 ? -6.375 4.637 1.675 1 98.88 252 VAL B CA 1
ATOM 5337 C C . VAL B 1 252 ? -6.379 4.035 3.078 1 98.88 252 VAL B C 1
ATOM 5339 O O . VAL B 1 252 ? -7.387 4.102 3.785 1 98.88 252 VAL B O 1
ATOM 5342 N N . LEU B 1 253 ? -5.285 3.447 3.447 1 98.88 253 LEU B N 1
ATOM 5343 C CA . LEU B 1 253 ? -5.152 2.836 4.766 1 98.88 253 LEU B CA 1
ATOM 5344 C C . LEU B 1 253 ? -3.992 3.455 5.535 1 98.88 253 LEU B C 1
ATOM 5346 O O . LEU B 1 253 ? -2.848 3.422 5.078 1 98.88 253 LEU B O 1
ATOM 5350 N N . VAL B 1 254 ? -4.285 4.004 6.707 1 98.88 254 VAL B N 1
ATOM 5351 C CA . VAL B 1 254 ? -3.287 4.602 7.59 1 98.88 254 VAL B CA 1
ATOM 5352 C C . VAL B 1 254 ? -3.295 3.887 8.938 1 98.88 254 VAL B C 1
ATOM 5354 O O . VAL B 1 254 ? -4.352 3.707 9.547 1 98.88 254 VAL B O 1
ATOM 5357 N N . SER B 1 255 ? -2.076 3.471 9.352 1 98.56 255 SER B N 1
ATOM 5358 C CA . SER B 1 255 ? -2.055 2.789 10.641 1 98.56 255 SER B CA 1
ATOM 5359 C C . SER B 1 255 ? -0.759 3.072 11.398 1 98.56 255 SER B C 1
ATOM 5361 O O . SER B 1 255 ? 0.281 3.316 10.781 1 98.56 255 SER B O 1
ATOM 5363 N N . ASN B 1 256 ? -0.868 3.006 12.656 1 98.38 256 ASN B N 1
ATOM 5364 C CA . ASN B 1 256 ? 0.291 3.076 13.539 1 98.38 256 ASN B CA 1
ATOM 5365 C C . ASN B 1 256 ? 1.104 4.344 13.305 1 98.38 256 ASN B C 1
ATOM 5367 O O . ASN B 1 256 ? 2.307 4.277 13.047 1 98.38 256 ASN B O 1
ATOM 5371 N N . CYS B 1 257 ? 0.403 5.469 13.422 1 98.81 257 CYS B N 1
ATOM 5372 C CA . CYS B 1 257 ? 1.04 6.766 13.227 1 98.81 257 CYS B CA 1
ATOM 5373 C C . CYS B 1 257 ? 0.818 7.672 14.43 1 98.81 257 CYS B C 1
ATOM 5375 O O . CYS B 1 257 ? -0.131 7.477 15.195 1 98.81 257 CYS B O 1
ATOM 5377 N N . THR B 1 258 ? 1.722 8.641 14.57 1 98.94 258 THR B N 1
ATOM 5378 C CA . THR B 1 258 ? 1.575 9.641 15.625 1 98.94 258 THR B CA 1
ATOM 5379 C C . THR B 1 258 ? 1.529 11.047 15.023 1 98.94 258 THR B C 1
ATOM 5381 O O . THR B 1 258 ? 2.344 11.391 14.164 1 98.94 258 THR B O 1
ATOM 5384 N N . ILE B 1 259 ? 0.583 11.805 15.516 1 98.94 259 ILE B N 1
ATOM 5385 C CA . ILE B 1 259 ? 0.416 13.219 15.18 1 98.94 259 ILE B CA 1
ATOM 5386 C C . ILE B 1 259 ? 0.664 14.07 16.422 1 98.94 259 ILE B C 1
ATOM 5388 O O . ILE B 1 259 ? 0.023 13.875 17.453 1 98.94 259 ILE B O 1
ATOM 5392 N N . PHE B 1 260 ? 1.618 14.961 16.281 1 98.75 260 PHE B N 1
ATOM 5393 C CA . PHE B 1 260 ? 1.898 15.789 17.453 1 98.75 260 PHE B CA 1
ATOM 5394 C C . PHE B 1 260 ? 2.043 17.25 17.047 1 98.75 260 PHE B C 1
ATOM 5396 O O . PHE B 1 260 ? 2.311 17.562 15.883 1 98.75 260 PHE B O 1
ATOM 5403 N N . ASP B 1 261 ? 1.715 18.094 17.969 1 98.19 261 ASP B N 1
ATOM 5404 C CA . ASP B 1 261 ? 1.903 19.516 17.75 1 98.19 261 ASP B CA 1
ATOM 5405 C C . ASP B 1 261 ? 1.315 19.938 16.406 1 98.19 261 ASP B C 1
ATOM 5407 O O . ASP B 1 261 ? 2.006 20.547 15.586 1 98.19 261 ASP B O 1
ATOM 5411 N N . SER B 1 262 ? 0.039 19.562 16.219 1 98.5 262 SER B N 1
ATOM 5412 C CA . SER B 1 262 ? -0.558 19.812 14.906 1 98.5 262 SER B CA 1
ATOM 5413 C C . SER B 1 262 ? -1.919 20.484 15.031 1 98.5 262 SER B C 1
ATOM 5415 O O . SER B 1 262 ? -2.641 20.25 16.016 1 98.5 262 SER B O 1
ATOM 5417 N N . ASN B 1 263 ? -2.186 21.328 14.047 1 97.19 263 ASN B N 1
ATOM 5418 C CA . ASN B 1 263 ? -3.482 22 14.047 1 97.19 263 ASN B CA 1
ATOM 5419 C C . ASN B 1 263 ? -4.613 21.016 13.711 1 97.19 263 ASN B C 1
ATOM 5421 O O . ASN B 1 263 ? -5.297 20.531 14.609 1 97.19 263 ASN B O 1
ATOM 5425 N N . ARG B 1 264 ? -4.754 20.609 12.508 1 98.19 264 ARG B N 1
ATOM 5426 C CA . ARG B 1 264 ? -5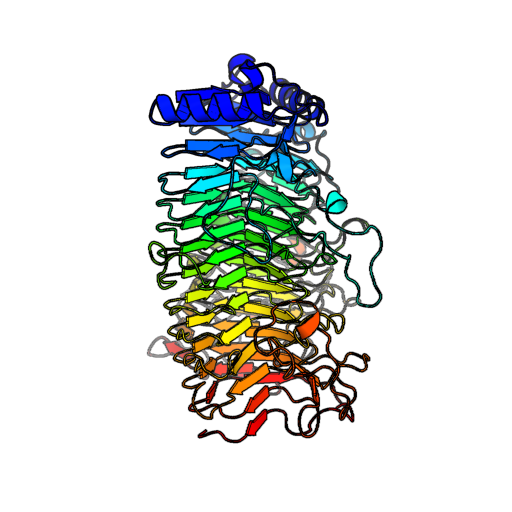.668 19.531 12.164 1 98.19 264 ARG B CA 1
ATOM 5427 C C . ARG B 1 264 ? -4.941 18.188 12.148 1 98.19 264 ARG B C 1
ATOM 5429 O O . ARG B 1 264 ? -3.799 18.094 11.695 1 98.19 264 ARG B O 1
ATOM 5436 N N . GLY B 1 265 ? -5.586 17.156 12.742 1 98.81 265 GLY B N 1
ATOM 5437 C CA . GLY B 1 265 ? -5.016 15.828 12.664 1 98.81 265 GLY B CA 1
ATOM 5438 C C . GLY B 1 265 ? -5.242 15.148 11.328 1 98.81 265 GLY B C 1
ATOM 5439 O O . GLY B 1 265 ? -4.34 15.102 10.492 1 98.81 265 GLY B O 1
ATOM 5440 N N . ILE B 1 266 ? -6.52 14.695 11.102 1 98.94 266 ILE B N 1
ATOM 5441 C CA . ILE B 1 266 ? -6.93 14.047 9.859 1 98.94 266 ILE B CA 1
ATOM 5442 C C . ILE B 1 266 ? -8.016 14.875 9.18 1 98.94 266 ILE B C 1
ATOM 5444 O O . ILE B 1 266 ? -9.07 15.133 9.766 1 98.94 266 ILE B O 1
ATOM 5448 N N . GLY B 1 267 ? -7.723 15.336 7.992 1 98.81 267 GLY B N 1
ATOM 5449 C CA . GLY B 1 267 ? -8.688 16.125 7.242 1 98.81 267 GLY B CA 1
ATOM 5450 C C . GLY B 1 267 ? -9.047 15.5 5.902 1 98.81 267 GLY B C 1
ATOM 5451 O O . GLY B 1 267 ? -8.164 15.211 5.094 1 98.81 267 GLY B O 1
ATOM 5452 N N . LEU B 1 268 ? -10.305 15.188 5.668 1 98.81 268 LEU B N 1
ATOM 5453 C CA . LEU B 1 268 ? -10.844 14.836 4.355 1 98.81 268 LEU B CA 1
ATOM 5454 C C . LEU B 1 268 ? -11.695 15.969 3.793 1 98.81 268 LEU B C 1
ATOM 5456 O O . LEU B 1 268 ? -12.758 16.281 4.336 1 98.81 268 LEU B O 1
ATOM 5460 N N . ILE B 1 269 ? -11.203 16.562 2.758 1 97.62 269 ILE B N 1
ATOM 5461 C CA . ILE B 1 269 ? -11.789 17.812 2.283 1 97.62 269 ILE B CA 1
ATOM 5462 C C . ILE B 1 269 ? -12.117 17.703 0.798 1 97.62 269 ILE B C 1
ATOM 5464 O O . ILE B 1 269 ? -11.234 17.797 -0.052 1 97.62 269 ILE B O 1
ATOM 5468 N N . SER B 1 270 ? -13.375 17.578 0.44 1 97.88 270 SER B N 1
ATOM 5469 C CA . SER B 1 270 ? -13.852 17.438 -0.932 1 97.88 270 SER B CA 1
ATOM 5470 C C . SER B 1 270 ?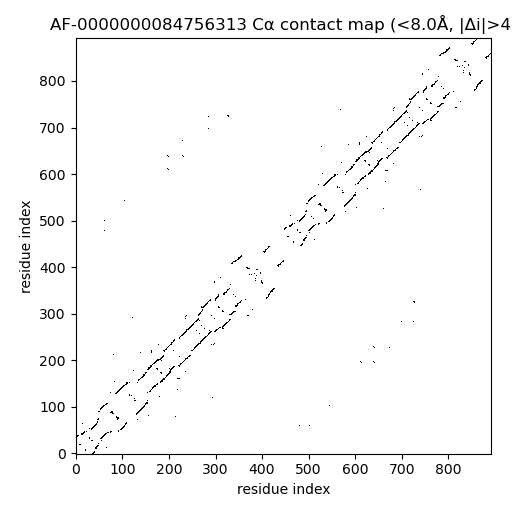 -14.352 18.766 -1.478 1 97.88 270 SER B C 1
ATOM 5472 O O . SER B 1 270 ? -15.234 19.391 -0.887 1 97.88 270 SER B O 1
ATOM 5474 N N . ARG B 1 271 ? -13.75 19.125 -2.658 1 95.19 271 ARG B N 1
ATOM 5475 C CA . ARG B 1 271 ? -14.109 20.438 -3.195 1 95.19 271 ARG B CA 1
ATOM 5476 C C . ARG B 1 271 ? -14.367 20.359 -4.695 1 95.19 271 ARG B C 1
ATOM 5478 O O . ARG B 1 271 ? -15.148 21.141 -5.234 1 95.19 271 ARG B O 1
ATOM 5485 N N . ASP B 1 272 ? -13.656 19.375 -5.43 1 94.44 272 ASP B N 1
ATOM 5486 C CA . ASP B 1 272 ? -13.484 19.594 -6.863 1 94.44 272 ASP B CA 1
ATOM 5487 C C . ASP B 1 272 ? -14.031 18.422 -7.664 1 94.44 272 ASP B C 1
ATOM 5489 O O . ASP B 1 272 ? -13.562 18.141 -8.773 1 94.44 272 ASP B O 1
ATOM 5493 N N . GLY B 1 273 ? -14.914 17.703 -7.082 1 96.31 273 GLY B N 1
ATOM 5494 C CA . GLY B 1 273 ? -15.68 16.766 -7.871 1 96.31 273 GLY B CA 1
ATOM 5495 C C . GLY B 1 273 ? -15.336 15.312 -7.562 1 96.31 273 GLY B C 1
ATOM 5496 O O . GLY B 1 273 ? -16.203 14.438 -7.637 1 96.31 273 GLY B O 1
ATOM 5497 N N . GLY B 1 274 ? -14.086 15.023 -7.223 1 98.31 274 GLY B N 1
ATOM 5498 C CA . GLY B 1 274 ? -13.68 13.648 -6.977 1 98.31 274 GLY B CA 1
ATOM 5499 C C . GLY B 1 274 ? -14.188 13.102 -5.66 1 98.31 274 GLY B C 1
ATOM 5500 O O . GLY B 1 274 ? -14.242 13.82 -4.66 1 98.31 274 GLY B O 1
ATOM 5501 N N . ARG B 1 275 ? -14.617 11.797 -5.621 1 98.38 275 ARG B N 1
ATOM 5502 C CA . ARG B 1 275 ? -15.078 11.148 -4.398 1 98.38 275 ARG B CA 1
ATOM 5503 C C . ARG B 1 275 ? -13.898 10.773 -3.5 1 98.38 275 ARG B C 1
ATOM 5505 O O . ARG B 1 275 ? -12.805 10.508 -3.99 1 98.38 275 ARG B O 1
ATOM 5512 N N . LEU B 1 276 ? -14.102 10.82 -2.236 1 98.88 276 LEU B N 1
ATOM 5513 C CA . LEU B 1 276 ? -13.203 10.297 -1.216 1 98.88 276 LEU B CA 1
ATOM 5514 C C . LEU B 1 276 ? -13.812 9.086 -0.52 1 98.88 276 LEU B C 1
ATOM 5516 O O . LEU B 1 276 ? -14.789 9.219 0.225 1 98.88 276 LEU B O 1
ATOM 5520 N N . ARG B 1 277 ? -13.188 7.914 -0.812 1 98.31 277 ARG B N 1
ATOM 5521 C CA . ARG B 1 277 ? -13.938 6.77 -0.301 1 98.31 277 ARG B CA 1
ATOM 5522 C C . ARG B 1 277 ? -12.992 5.613 0.031 1 98.31 277 ARG B C 1
ATOM 5524 O O . ARG B 1 277 ? -11.875 5.551 -0.479 1 98.31 277 ARG B O 1
ATOM 5531 N N . ARG B 1 278 ? -13.516 4.695 0.896 1 98.25 278 ARG B N 1
ATOM 5532 C CA . ARG B 1 278 ? -12.875 3.449 1.291 1 98.25 278 ARG B CA 1
ATOM 5533 C C . ARG B 1 278 ? -11.516 3.717 1.935 1 98.25 278 ARG B C 1
ATOM 5535 O O . ARG B 1 278 ? -10.477 3.32 1.397 1 98.25 278 ARG B O 1
ATOM 5542 N N . MET B 1 279 ? -11.648 4.363 3.107 1 98.81 279 MET B N 1
ATOM 5543 C CA . MET B 1 279 ? -10.445 4.715 3.855 1 98.81 279 MET B CA 1
ATOM 5544 C C . MET B 1 279 ? -10.547 4.25 5.305 1 98.81 279 MET B C 1
ATOM 5546 O O . MET B 1 279 ? -11.633 4.242 5.883 1 98.81 279 MET B O 1
ATOM 5550 N N . ILE B 1 280 ? -9.445 3.789 5.848 1 98.88 280 ILE B N 1
ATOM 5551 C CA . ILE B 1 280 ? -9.375 3.424 7.258 1 98.88 280 ILE B CA 1
ATOM 5552 C C . ILE B 1 280 ? -8.188 4.125 7.914 1 98.88 280 ILE B C 1
ATOM 5554 O O . ILE B 1 280 ? -7.062 4.055 7.406 1 98.88 280 ILE B O 1
ATOM 5558 N N . PHE B 1 281 ? -8.438 4.82 8.992 1 98.88 281 PHE B N 1
ATOM 5559 C CA . PHE B 1 281 ? -7.426 5.387 9.883 1 98.88 281 PHE B CA 1
ATOM 5560 C C . PHE B 1 281 ? -7.426 4.668 11.227 1 98.88 281 PHE B C 1
ATOM 5562 O O . PHE B 1 281 ? -8.375 4.793 12 1 98.88 281 PHE B O 1
ATOM 5569 N N . SER B 1 282 ? -6.309 3.922 11.484 1 98.56 282 SER B N 1
ATOM 5570 C CA . SER B 1 282 ? -6.348 3.066 12.664 1 98.56 282 SER B CA 1
ATOM 5571 C C . SER B 1 282 ? -5.082 3.217 13.5 1 98.56 282 SER B C 1
ATOM 5573 O O . SER B 1 282 ? -3.988 3.379 12.953 1 98.56 282 SER B O 1
ATOM 5575 N N . SER B 1 283 ? -5.219 3.1 14.812 1 98.44 283 SER B N 1
ATOM 5576 C CA . SER B 1 283 ? -4.102 3.117 15.742 1 98.44 283 SER B CA 1
ATOM 5577 C C . SER B 1 283 ? -3.271 4.387 15.594 1 98.44 283 SER B C 1
ATOM 5579 O O . SER B 1 283 ? -2.09 4.328 15.25 1 98.44 283 SER B O 1
ATOM 5581 N N . ILE B 1 284 ? -3.953 5.492 15.953 1 98.88 284 ILE B N 1
ATOM 5582 C CA . ILE B 1 284 ? -3.311 6.793 15.797 1 98.88 284 ILE B CA 1
ATOM 5583 C C . ILE B 1 284 ? -3.359 7.562 17.109 1 98.88 284 ILE B C 1
ATOM 5585 O O . ILE B 1 284 ? -4.402 7.613 17.766 1 98.88 284 ILE B O 1
ATOM 5589 N N . ALA B 1 285 ? -2.209 8.047 17.516 1 98.94 285 ALA B N 1
ATOM 5590 C CA . ALA B 1 285 ? -2.16 9.016 18.609 1 98.94 285 ALA B CA 1
ATOM 5591 C C . ALA B 1 285 ? -2.098 10.445 18.078 1 98.94 285 ALA B C 1
ATOM 5593 O O . ALA B 1 285 ? -1.438 10.711 17.078 1 98.94 285 ALA B O 1
ATOM 5594 N N . PHE B 1 286 ? -2.84 11.336 18.797 1 98.88 286 PHE B N 1
ATOM 5595 C CA . PHE B 1 286 ? -2.869 12.695 18.281 1 98.88 286 PHE B CA 1
ATOM 5596 C C . PHE B 1 286 ? -2.77 13.719 19.406 1 98.88 286 PHE B C 1
ATOM 5598 O O . PHE B 1 286 ? -3.188 13.445 20.531 1 98.88 286 PHE B O 1
ATOM 5605 N N . ASP B 1 287 ? -2.123 14.797 19.156 1 98.88 287 ASP B N 1
ATOM 5606 C CA . ASP B 1 287 ? -2.102 16.031 19.938 1 98.88 287 ASP B CA 1
ATOM 5607 C C . ASP B 1 287 ? -2.342 17.25 19.047 1 98.88 287 ASP B C 1
ATOM 5609 O O . ASP B 1 287 ? -1.413 17.766 18.406 1 98.88 287 ASP B O 1
ATOM 5613 N N . CYS B 1 288 ? -3.613 17.719 19.062 1 98.44 288 CYS B N 1
ATOM 5614 C CA . CYS B 1 288 ? -4.004 18.828 18.188 1 98.44 288 CYS B CA 1
ATOM 5615 C C . CYS B 1 288 ? -4.109 20.125 18.953 1 98.44 288 CYS B C 1
ATOM 5617 O O . CYS B 1 288 ? -4.887 20.234 19.906 1 98.44 288 CYS B O 1
ATOM 5619 N N . VAL B 1 289 ? -3.344 21.078 18.469 1 97.19 289 VAL B N 1
ATOM 5620 C CA . VAL B 1 289 ? -3.229 22.359 19.156 1 97.19 289 VAL B CA 1
ATOM 5621 C C . VAL B 1 289 ? -3.525 23.5 18.188 1 97.19 289 VAL B C 1
ATOM 5623 O O . VAL B 1 289 ? -3.34 23.359 16.984 1 97.19 289 VAL B O 1
ATOM 5626 N N . SER B 1 290 ? -3.977 24.562 18.828 1 94.19 290 SER B N 1
ATOM 5627 C CA . SER B 1 290 ? -4.328 25.719 18.016 1 94.19 290 SER B CA 1
ATOM 5628 C C . SER B 1 290 ? -3.1 26.312 17.344 1 94.19 290 SER B C 1
ATOM 5630 O O . SER B 1 290 ? -1.993 26.25 17.875 1 94.19 290 SER B O 1
ATOM 5632 N N . ALA B 1 291 ? -3.367 26.859 16.172 1 90 291 ALA B N 1
ATOM 5633 C CA . ALA B 1 291 ? -2.377 27.594 15.391 1 90 291 ALA B CA 1
ATOM 5634 C C . ALA B 1 291 ? -2.852 29.031 15.125 1 90 291 ALA B C 1
ATOM 5636 O O . ALA B 1 291 ? -4.012 29.359 15.375 1 90 291 ALA B O 1
ATOM 5637 N N . PRO B 1 292 ? -1.881 29.875 14.641 1 83.38 292 PRO B N 1
ATOM 5638 C CA . PRO B 1 292 ? -2.322 31.219 14.305 1 83.38 292 PRO B CA 1
ATOM 5639 C C . PRO B 1 292 ? -3.469 31.234 13.297 1 83.38 292 PRO B C 1
ATOM 5641 O O . PRO B 1 292 ? -3.582 30.328 12.469 1 83.38 292 PRO B O 1
ATOM 5644 N N . ALA B 1 293 ? -4.223 32.281 13.312 1 79.75 293 ALA B N 1
ATOM 5645 C CA . ALA B 1 293 ? -5.52 32.375 12.648 1 79.75 293 ALA B CA 1
ATOM 5646 C C . ALA B 1 293 ? -5.379 32.219 11.141 1 79.75 293 ALA B C 1
ATOM 5648 O O . ALA B 1 293 ? -6.332 31.828 10.461 1 79.75 293 ALA B O 1
ATOM 5649 N N . CYS B 1 294 ? -4.273 32.469 10.656 1 79.62 294 CYS B N 1
ATOM 5650 C CA . CYS B 1 294 ? -4.094 32.375 9.211 1 79.62 294 CYS B CA 1
ATOM 5651 C C . CYS B 1 294 ? -4.043 30.922 8.75 1 79.62 294 CYS B C 1
ATOM 5653 O O . CYS B 1 294 ? -4.238 30.625 7.57 1 79.62 294 CYS B O 1
ATOM 5655 N N . HIS B 1 295 ? -3.76 30.016 9.641 1 84.94 295 HIS B N 1
ATOM 5656 C CA . HIS B 1 295 ? -3.73 28.594 9.312 1 84.94 295 HIS B CA 1
ATOM 5657 C C . HIS B 1 295 ? -5.137 28 9.312 1 84.94 295 HIS B C 1
ATOM 5659 O O . HIS B 1 295 ? -5.961 28.359 10.156 1 84.94 295 HIS B O 1
ATOM 5665 N N . TRP B 1 296 ? -5.332 27.234 8.344 1 89.38 296 TRP B N 1
ATOM 5666 C CA . TRP B 1 296 ? -6.641 26.594 8.281 1 89.38 296 TRP B CA 1
ATOM 5667 C C . TRP B 1 296 ? -6.742 25.469 9.305 1 89.38 296 TRP B C 1
ATOM 5669 O O . TRP B 1 296 ? -5.914 24.547 9.32 1 89.38 296 TRP B O 1
ATOM 5679 N N . GLY B 1 297 ? -7.801 25.562 10.133 1 92.69 297 GLY B N 1
ATOM 5680 C CA . GLY B 1 297 ? -8.031 24.562 11.164 1 92.69 297 GLY B CA 1
ATOM 5681 C C . GLY B 1 297 ? -8.188 25.156 12.547 1 92.69 297 GLY B C 1
ATOM 5682 O O . GLY B 1 297 ? -7.77 26.281 12.797 1 92.69 297 GLY B O 1
ATOM 5683 N N . GLU B 1 298 ? -8.766 24.5 13.391 1 95.56 298 GLU B N 1
ATOM 5684 C CA . GLU B 1 298 ? -9 24.922 14.773 1 95.56 298 GLU B CA 1
ATOM 5685 C C . GLU B 1 298 ? -8.734 23.766 15.742 1 95.56 298 GLU B C 1
ATOM 5687 O O . GLU B 1 298 ? -9.578 23.453 16.578 1 95.56 298 GLU B O 1
ATOM 5692 N N . ALA B 1 299 ? -7.574 23.141 15.562 1 97.44 299 ALA B N 1
ATOM 5693 C CA . ALA B 1 299 ? -7.109 22.078 16.453 1 97.44 299 ALA B CA 1
ATOM 5694 C C . ALA B 1 299 ? -8.07 20.906 16.438 1 97.44 299 ALA B C 1
ATOM 5696 O O . ALA B 1 299 ? -8.438 20.375 17.5 1 97.44 299 ALA B O 1
ATOM 5697 N N . ASP B 1 300 ? -8.547 20.547 15.289 1 97.5 300 ASP B N 1
ATOM 5698 C CA . ASP B 1 300 ? -9.492 19.453 15.086 1 97.5 300 ASP B CA 1
ATOM 5699 C C . ASP B 1 300 ? -8.758 18.125 14.891 1 97.5 300 ASP B C 1
ATOM 5701 O O . ASP B 1 300 ? -8.031 17.953 13.914 1 97.5 300 ASP B O 1
ATOM 5705 N N . PRO B 1 301 ? -9.016 17.094 15.758 1 98.69 301 PRO B N 1
ATOM 5706 C CA . PRO B 1 301 ? -8.375 15.812 15.5 1 98.69 301 PRO B CA 1
ATOM 5707 C C . PRO B 1 301 ? -8.828 15.172 14.188 1 98.69 301 PRO B C 1
ATOM 5709 O O . PRO B 1 301 ? -8.023 14.547 13.492 1 98.69 301 PRO B O 1
ATOM 5712 N N . VAL B 1 302 ? -10.156 15.297 13.867 1 98.94 302 VAL B N 1
ATOM 5713 C CA . VAL B 1 302 ? -10.734 14.844 12.609 1 98.94 302 VAL B CA 1
ATOM 5714 C C . VAL B 1 302 ? -11.617 15.938 12.016 1 98.94 302 VAL B C 1
ATOM 5716 O O . VAL B 1 302 ? -12.438 16.531 12.719 1 98.94 302 VAL B O 1
ATOM 5719 N N . PHE B 1 303 ? -11.336 16.203 10.828 1 98.75 303 PHE B N 1
ATOM 5720 C CA . PHE B 1 303 ? -12.125 17.203 10.094 1 98.75 303 PHE B CA 1
ATOM 5721 C C . PHE B 1 303 ? -12.578 16.641 8.75 1 98.75 303 PHE B C 1
ATOM 5723 O O . PHE B 1 303 ? -11.75 16.266 7.914 1 98.75 303 PHE B O 1
ATOM 5730 N N . LEU B 1 304 ? -13.922 16.516 8.508 1 98.75 304 LEU B N 1
ATOM 5731 C CA . LEU B 1 304 ? -14.492 16.172 7.207 1 98.75 304 LEU B CA 1
ATOM 5732 C C . LEU B 1 304 ? -15.328 17.328 6.656 1 98.75 304 LEU B C 1
ATOM 5734 O O . LEU B 1 304 ? -16.125 17.906 7.379 1 98.75 304 LEU B O 1
ATOM 5738 N N . SER B 1 305 ? -15.078 17.656 5.406 1 98.06 305 SER B N 1
ATOM 5739 C CA . SER B 1 305 ? -15.859 18.734 4.812 1 98.06 305 SER B CA 1
ATOM 5740 C C . SER B 1 305 ? -16.109 18.484 3.33 1 98.06 305 SER B C 1
ATOM 5742 O O . SER B 1 305 ? -15.188 18.203 2.572 1 98.06 305 SER B O 1
ATOM 5744 N N . ALA B 1 306 ? -17.344 18.484 2.922 1 97.69 306 ALA B N 1
ATOM 5745 C CA . ALA B 1 306 ? -17.781 18.484 1.526 1 97.69 306 ALA B CA 1
ATOM 5746 C C . ALA B 1 306 ? -18.547 19.766 1.184 1 97.69 306 ALA B C 1
ATOM 5748 O O . ALA B 1 306 ? -19.656 19.984 1.673 1 97.69 306 ALA B O 1
ATOM 5749 N N . ARG B 1 307 ? -17.891 20.547 0.362 1 94.31 307 ARG B N 1
ATOM 5750 C CA . ARG B 1 307 ? -18.484 21.828 0.026 1 94.31 307 ARG B CA 1
ATOM 5751 C C . ARG B 1 307 ? -17.953 22.344 -1.307 1 94.31 307 ARG B C 1
ATOM 5753 O O . ARG B 1 307 ? -16.828 22.031 -1.696 1 94.31 307 ARG B O 1
ATOM 5760 N N . ARG B 1 308 ? -18.766 23.219 -1.882 1 91.56 308 ARG B N 1
ATOM 5761 C CA . ARG B 1 308 ? -18.375 23.797 -3.17 1 91.56 308 ARG B CA 1
ATOM 5762 C C . ARG B 1 308 ? -17.281 24.844 -3 1 91.56 308 ARG B C 1
ATOM 5764 O O . ARG B 1 308 ? -17.375 25.703 -2.127 1 91.56 308 ARG B O 1
ATOM 5771 N N . ARG B 1 309 ? -16.234 24.641 -3.738 1 87.81 309 ARG B N 1
ATOM 5772 C CA . ARG B 1 309 ? -15.305 25.75 -3.975 1 87.81 309 ARG B CA 1
ATOM 5773 C C . ARG B 1 309 ? -15.75 26.594 -5.16 1 87.81 309 ARG B C 1
ATOM 5775 O O . ARG B 1 309 ? -15.938 27.812 -5.023 1 87.81 309 ARG B O 1
ATOM 5782 N N . ASP B 1 310 ? -15.883 26.031 -6.27 1 86.94 310 ASP B N 1
ATOM 5783 C CA . ASP B 1 310 ? -16.531 26.547 -7.465 1 86.94 310 ASP B CA 1
ATOM 5784 C C . ASP B 1 310 ? -18.016 26.188 -7.484 1 86.94 310 ASP B C 1
ATOM 5786 O O . ASP B 1 310 ? -18.375 25.016 -7.496 1 86.94 310 ASP B O 1
ATOM 5790 N N . PRO B 1 311 ? -18.859 27.219 -7.512 1 86.12 311 PRO B N 1
ATOM 5791 C CA . PRO B 1 311 ? -20.297 26.938 -7.488 1 86.12 311 PRO B CA 1
ATOM 5792 C C . PRO B 1 311 ? -20.734 26 -8.609 1 86.12 311 PRO B C 1
ATOM 5794 O O . PRO B 1 311 ? -21.766 25.328 -8.492 1 86.12 311 PRO B O 1
ATOM 5797 N N . ALA B 1 312 ? -20 25.953 -9.633 1 90.31 312 ALA B N 1
ATOM 5798 C CA . ALA B 1 312 ? -20.359 25.141 -10.797 1 90.31 312 ALA B CA 1
ATOM 5799 C C . ALA B 1 312 ? -19.953 23.688 -10.609 1 90.31 312 ALA B C 1
ATOM 5801 O O . ALA B 1 312 ? -20.359 22.812 -11.367 1 90.31 312 ALA B O 1
ATOM 5802 N N . ILE B 1 313 ? -19.188 23.406 -9.578 1 93 313 ILE B N 1
ATOM 5803 C CA . ILE B 1 313 ? -18.656 22.062 -9.398 1 93 313 ILE B CA 1
ATOM 5804 C C . ILE B 1 313 ? -19.188 21.484 -8.094 1 93 313 ILE B C 1
ATOM 5806 O O . ILE B 1 313 ? -18.906 22 -7.012 1 93 313 ILE B O 1
ATOM 5810 N N . GLU B 1 314 ? -19.922 20.391 -8.25 1 95.19 314 GLU B N 1
ATOM 5811 C CA . GLU B 1 314 ? -20.375 19.672 -7.066 1 95.19 314 GLU B CA 1
ATOM 5812 C C . GLU B 1 314 ? -19.234 18.891 -6.43 1 95.19 314 GLU B C 1
ATOM 5814 O O . GLU B 1 314 ? -18.516 18.156 -7.117 1 95.19 314 GLU B O 1
ATOM 5819 N N . PRO B 1 315 ? -19.031 19.062 -5.121 1 96.25 315 PRO B N 1
ATOM 5820 C CA . PRO B 1 315 ? -17.984 18.25 -4.488 1 96.25 315 PRO B CA 1
ATOM 5821 C C . PRO B 1 315 ? -18.312 16.766 -4.516 1 96.25 315 PRO B C 1
ATOM 5823 O O . PRO B 1 315 ? -19.484 16.375 -4.582 1 96.25 315 PRO B O 1
ATOM 5826 N N . GLY B 1 316 ? -17.266 15.945 -4.52 1 97.94 316 GLY B N 1
ATOM 5827 C CA . GLY B 1 316 ? -17.484 14.516 -4.438 1 97.94 316 GLY B CA 1
ATOM 5828 C C . GLY B 1 316 ? -17.875 14.047 -3.049 1 97.94 316 GLY B C 1
ATOM 5829 O O . GLY B 1 316 ? -17.484 14.648 -2.049 1 97.94 316 GLY B O 1
ATOM 5830 N N . GLU B 1 317 ? -18.609 13 -3.039 1 98.12 317 GLU B N 1
ATOM 5831 C CA . GLU B 1 317 ? -19.047 12.398 -1.785 1 98.12 317 GLU B CA 1
ATOM 5832 C C . GLU B 1 317 ? -17.859 11.875 -0.977 1 98.12 317 GLU B C 1
ATOM 5834 O O . GLU B 1 317 ? -16.875 11.398 -1.545 1 98.12 317 GLU B O 1
ATOM 5839 N N . ILE B 1 318 ? -17.953 11.992 0.357 1 98.75 318 ILE B N 1
ATOM 5840 C CA . ILE B 1 318 ? -17.062 11.32 1.299 1 98.75 318 ILE B CA 1
ATOM 5841 C C . ILE B 1 318 ? -17.797 10.156 1.963 1 98.75 318 ILE B C 1
ATOM 5843 O O . ILE B 1 318 ? -18.781 10.359 2.68 1 98.75 318 ILE B O 1
ATOM 5847 N N . SER B 1 319 ? -17.297 8.953 1.633 1 98.25 319 SER B N 1
ATOM 5848 C CA . SER B 1 319 ? -18.109 7.844 2.131 1 98.25 319 SER B CA 1
ATOM 5849 C C . SER B 1 319 ? -17.234 6.629 2.436 1 98.25 319 SER B C 1
ATOM 5851 O O . SER B 1 319 ? -16.156 6.48 1.87 1 98.25 319 SER B O 1
ATOM 5853 N N . GLN B 1 320 ? -17.703 5.746 3.338 1 97.81 320 GLN B N 1
ATOM 5854 C CA . GLN B 1 320 ? -17.031 4.52 3.742 1 97.81 320 GLN B CA 1
ATOM 5855 C C . GLN B 1 320 ? -15.672 4.824 4.371 1 97.81 320 GLN B C 1
ATOM 5857 O O . GLN B 1 320 ? -14.648 4.301 3.928 1 97.81 320 GLN B O 1
ATOM 5862 N N . ILE B 1 321 ? -15.805 5.594 5.465 1 98.75 321 ILE B N 1
ATOM 5863 C CA . ILE B 1 321 ? -14.602 5.988 6.195 1 98.75 321 ILE B CA 1
ATOM 5864 C C . ILE B 1 321 ? -14.656 5.434 7.613 1 98.75 321 ILE B C 1
ATOM 5866 O O . ILE B 1 321 ? -15.672 5.547 8.2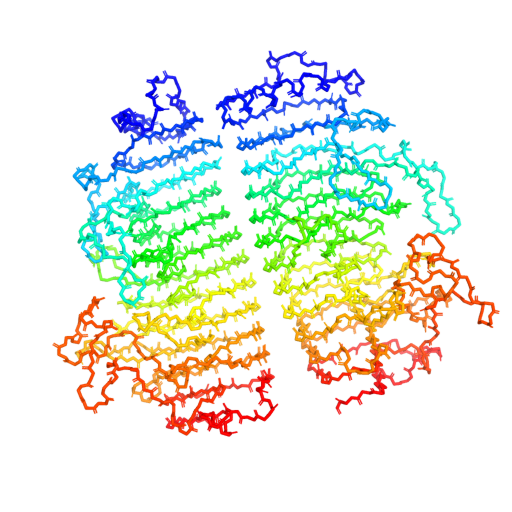97 1 98.75 321 ILE B O 1
ATOM 5870 N N . GLN B 1 322 ? -13.562 4.824 8.055 1 98.81 322 GLN B N 1
ATOM 5871 C CA . GLN B 1 322 ? -13.484 4.34 9.43 1 98.81 322 GLN B CA 1
ATOM 5872 C C . GLN B 1 322 ? -12.328 5 10.18 1 98.81 322 GLN B C 1
ATOM 5874 O O . GLN B 1 322 ? -11.211 5.066 9.68 1 98.81 322 GLN B O 1
ATOM 5879 N N . PHE B 1 323 ? -12.641 5.5 11.336 1 98.88 323 PHE B N 1
ATOM 5880 C CA . PHE B 1 323 ? -11.656 5.918 12.328 1 98.88 323 PHE B CA 1
ATOM 5881 C C . PHE B 1 323 ? -11.648 4.965 13.516 1 98.88 323 PHE B C 1
ATOM 5883 O O . PHE B 1 323 ? -12.602 4.926 14.297 1 98.88 323 PHE B O 1
ATOM 5890 N N . ARG B 1 324 ? -10.5 4.223 13.633 1 98.5 324 ARG B N 1
ATOM 5891 C CA . ARG B 1 324 ? -10.484 3.143 14.617 1 98.5 324 ARG B CA 1
ATOM 5892 C C . ARG B 1 324 ? -9.273 3.262 15.539 1 98.5 324 ARG B C 1
ATOM 5894 O O . ARG B 1 324 ? -8.133 3.271 15.07 1 98.5 324 ARG B O 1
ATOM 5901 N N . GLY B 1 325 ? -9.531 3.248 16.781 1 98.25 325 GLY B N 1
ATOM 5902 C CA . GLY B 1 325 ? -8.438 3.281 17.734 1 98.25 325 GLY B CA 1
ATOM 5903 C C . GLY B 1 325 ? -7.664 4.586 17.703 1 98.25 325 GLY B C 1
ATOM 5904 O O . GLY B 1 325 ? -6.453 4.598 17.5 1 98.25 325 GLY B O 1
ATOM 5905 N N . LEU B 1 326 ? -8.438 5.695 17.984 1 98.75 326 LEU B N 1
ATOM 5906 C CA . LEU B 1 326 ? -7.801 7.008 18.094 1 98.75 326 LEU B CA 1
ATOM 5907 C C . LEU B 1 326 ? -7.672 7.434 19.562 1 98.75 326 LEU B C 1
ATOM 5909 O O . LEU B 1 326 ? -8.633 7.336 20.328 1 98.75 326 LEU B O 1
ATOM 5913 N N . VAL B 1 327 ? -6.438 7.832 19.938 1 98.88 327 VAL B N 1
ATOM 5914 C CA . VAL B 1 327 ? -6.227 8.273 21.312 1 98.88 327 VAL B CA 1
ATOM 5915 C C . VAL B 1 327 ? -5.473 9.602 21.312 1 98.88 327 VAL B C 1
ATOM 5917 O O . VAL B 1 327 ? -4.539 9.797 20.531 1 98.88 327 VAL B O 1
ATOM 5920 N N . GLY B 1 328 ? -5.973 10.539 22.031 1 98.81 328 GLY B N 1
ATOM 5921 C CA . GLY B 1 328 ? -5.164 11.75 22.062 1 98.81 328 GLY B CA 1
ATOM 5922 C C . GLY B 1 328 ? -5.871 12.914 22.734 1 98.81 328 GLY B C 1
ATOM 5923 O O . GLY B 1 328 ? -6.812 12.711 23.516 1 98.81 328 GLY B O 1
ATOM 5924 N N . GLU B 1 329 ? -5.246 14.109 22.594 1 98.69 329 GLU B N 1
ATOM 5925 C CA . GLU B 1 329 ? -5.754 15.359 23.141 1 98.69 329 GLU B CA 1
ATOM 5926 C C . GLU B 1 329 ? -5.953 16.406 22.047 1 98.69 329 GLU B C 1
ATOM 5928 O O . GLU B 1 329 ? -5.266 16.375 21.031 1 98.69 329 GLU B O 1
ATOM 5933 N N . CYS B 1 330 ? -6.883 17.25 22.375 1 98.5 330 CYS B N 1
ATOM 5934 C CA . CYS B 1 330 ? -7.125 18.328 21.406 1 98.5 330 CYS B CA 1
ATOM 5935 C C . CYS B 1 330 ? -7.703 19.547 22.094 1 98.5 330 CYS B C 1
ATOM 5937 O O . CYS B 1 330 ? -8.32 19.438 23.156 1 98.5 330 CYS B O 1
ATOM 5939 N N . GLU B 1 331 ? -7.457 20.656 21.438 1 98.12 331 GLU B N 1
ATOM 5940 C CA . GLU B 1 331 ? -8.039 21.906 21.922 1 98.12 331 GLU B CA 1
ATOM 5941 C C . GLU B 1 331 ? -9.336 22.219 21.172 1 98.12 331 GLU B C 1
ATOM 5943 O O . GLU B 1 331 ? -10.117 23.062 21.625 1 98.12 331 GLU B O 1
ATOM 5948 N N . GLY B 1 332 ? -9.555 21.594 20.109 1 97.81 332 GLY B N 1
ATOM 5949 C CA . GLY B 1 332 ? -10.773 21.781 19.328 1 97.81 332 GLY B CA 1
ATOM 5950 C C . GLY B 1 332 ? -11.719 20.594 19.406 1 97.81 332 GLY B C 1
ATOM 5951 O O . GLY B 1 332 ? -11.898 20.016 20.484 1 97.81 332 GLY B O 1
ATOM 5952 N N . ALA B 1 333 ? -12.477 20.359 18.328 1 98.5 333 ALA B N 1
ATOM 5953 C CA . ALA B 1 333 ? -13.484 19.297 18.266 1 98.5 333 ALA B CA 1
ATOM 5954 C C . ALA B 1 333 ? -13.344 18.484 16.984 1 98.5 333 ALA B C 1
ATOM 5956 O O . ALA B 1 333 ? -12.703 18.922 16.016 1 98.5 333 ALA B O 1
ATOM 5957 N N . ILE B 1 334 ? -13.836 17.281 16.984 1 98.75 334 ILE B N 1
ATOM 5958 C CA . ILE B 1 334 ? -14.117 16.594 15.727 1 98.75 334 ILE B CA 1
ATOM 5959 C C . ILE B 1 334 ? -15.195 17.359 14.969 1 98.75 334 ILE B C 1
ATOM 5961 O O . ILE B 1 334 ? -16.266 17.656 15.516 1 98.75 334 ILE B O 1
ATOM 5965 N N . ASN B 1 335 ? -14.859 17.734 13.797 1 98.31 335 ASN B N 1
ATOM 5966 C CA . ASN B 1 335 ? -15.719 18.625 13.023 1 98.31 335 ASN B CA 1
ATOM 5967 C C . ASN B 1 335 ? -16.078 18.016 11.672 1 98.31 335 ASN B C 1
ATOM 5969 O O . ASN B 1 335 ? -15.227 17.875 10.797 1 98.31 335 ASN B O 1
ATOM 5973 N N . LEU B 1 336 ? -17.406 17.641 11.469 1 98.62 336 LEU B N 1
ATOM 5974 C CA . LEU B 1 336 ? -17.906 17.078 10.227 1 98.62 336 LEU B CA 1
ATOM 5975 C C . LEU B 1 336 ? -18.953 17.984 9.594 1 98.62 336 LEU B C 1
ATOM 5977 O O . LEU B 1 336 ? -20.016 18.219 10.188 1 98.62 336 LEU B O 1
ATOM 5981 N N . HIS B 1 337 ? -18.609 18.469 8.398 1 96.69 337 HIS B N 1
ATOM 5982 C CA . HIS B 1 337 ? -19.484 19.453 7.785 1 96.69 337 HIS B CA 1
ATOM 5983 C C . HIS B 1 337 ? -19.812 19.078 6.344 1 96.69 337 HIS B C 1
ATOM 5985 O O . HIS B 1 337 ? -18.938 19.125 5.477 1 96.69 337 HIS B O 1
ATOM 5991 N N . SER B 1 338 ? -21.031 18.75 6.102 1 97.25 338 SER B N 1
ATOM 5992 C CA . SER B 1 338 ? -21.562 18.547 4.754 1 97.25 338 SER B CA 1
ATOM 5993 C C . SER B 1 338 ? -22.453 19.703 4.324 1 97.25 338 SER B C 1
ATOM 5995 O O . SER B 1 338 ? -23.562 19.859 4.836 1 97.25 338 SER B O 1
ATOM 5997 N N . GLU B 1 339 ? -21.938 20.422 3.35 1 93.81 339 GLU B N 1
ATOM 5998 C CA . GLU B 1 339 ? -22.734 21.562 2.891 1 93.81 339 GLU B CA 1
ATOM 5999 C C . GLU B 1 339 ? -24.094 21.109 2.355 1 93.81 339 GLU B C 1
ATOM 6001 O O . GLU B 1 339 ? -25.125 21.656 2.719 1 93.81 339 GLU B O 1
ATOM 6006 N N . THR B 1 340 ? -24.078 20.234 1.422 1 94.69 340 THR B N 1
ATOM 6007 C CA . THR B 1 340 ? -25.281 19.516 1.031 1 94.69 340 THR B CA 1
ATOM 6008 C C . THR B 1 340 ? -25.453 18.266 1.886 1 94.69 340 THR B C 1
ATOM 6010 O O . THR B 1 340 ? -24.594 17.375 1.899 1 94.69 340 THR B O 1
ATOM 6013 N N . PRO B 1 341 ? -26.609 18.234 2.611 1 96.12 341 PRO B N 1
ATOM 6014 C CA . PRO B 1 341 ? -26.781 17.078 3.5 1 96.12 341 PRO B CA 1
ATOM 6015 C C . PRO B 1 341 ? -26.656 15.742 2.773 1 96.12 341 PRO B C 1
ATOM 6017 O O . PRO B 1 341 ? -27.125 15.602 1.646 1 96.12 341 PRO B O 1
ATOM 6020 N N . GLY B 1 342 ? -25.891 14.906 3.369 1 96.06 342 GLY B N 1
ATOM 6021 C CA . GLY B 1 342 ? -25.797 13.555 2.854 1 96.06 342 GLY B CA 1
ATOM 6022 C C . GLY B 1 342 ? -24.547 13.328 2.014 1 96.06 342 GLY B C 1
ATOM 6023 O O . GLY B 1 342 ? -24.25 12.195 1.637 1 96.06 342 GLY B O 1
ATOM 6024 N N . GLN B 1 343 ? -23.812 14.32 1.733 1 97.25 343 GLN B N 1
ATOM 6025 C CA . GLN B 1 343 ? -22.609 14.164 0.933 1 97.25 343 GLN B CA 1
ATOM 6026 C C . GLN B 1 343 ? -21.484 13.555 1.756 1 97.25 343 GLN B C 1
ATOM 6028 O O . GLN B 1 343 ? -20.484 13.086 1.201 1 97.25 343 GLN B O 1
ATOM 6033 N N . ILE B 1 344 ? -21.531 13.625 3.033 1 98.5 344 ILE B N 1
ATOM 6034 C CA . ILE B 1 344 ? -20.719 12.836 3.953 1 98.5 344 ILE B CA 1
ATOM 6035 C C . ILE B 1 344 ? -21.578 11.742 4.59 1 98.5 344 ILE B C 1
ATOM 6037 O O . ILE B 1 344 ? -22.578 12.039 5.266 1 98.5 344 ILE B O 1
ATOM 6041 N N . ARG B 1 345 ? -21.156 10.555 4.34 1 97.69 345 ARG B N 1
ATOM 6042 C CA . ARG B 1 345 ? -22.047 9.484 4.797 1 97.69 345 ARG B CA 1
ATOM 6043 C C . ARG B 1 345 ? -21.25 8.219 5.105 1 97.69 345 ARG B C 1
ATOM 6045 O O . ARG B 1 345 ? -20.156 8.023 4.582 1 97.69 345 ARG B O 1
ATOM 6052 N N . ARG B 1 346 ? -21.797 7.34 5.91 1 97.38 346 ARG B N 1
ATOM 6053 C CA . ARG B 1 346 ? -21.234 6.051 6.305 1 97.38 346 ARG B CA 1
ATOM 6054 C C . ARG B 1 346 ? -19.859 6.23 6.938 1 97.38 346 ARG B C 1
ATOM 6056 O O . ARG B 1 346 ? -18.891 5.617 6.5 1 97.38 346 ARG B O 1
ATOM 6063 N N . ILE B 1 347 ? -19.891 6.996 8.016 1 98.5 347 ILE B N 1
ATOM 6064 C CA . ILE B 1 347 ? -18.688 7.289 8.797 1 98.5 347 ILE B CA 1
ATOM 6065 C C . ILE B 1 347 ? -18.734 6.504 10.109 1 98.5 347 ILE B C 1
ATOM 6067 O O . ILE B 1 347 ? -19.734 6.531 10.828 1 98.5 347 ILE B O 1
ATOM 6071 N N . LEU B 1 348 ? -17.656 5.77 10.398 1 98.44 348 LEU B N 1
ATOM 6072 C CA . LEU B 1 348 ? -17.578 4.988 11.633 1 98.44 348 LEU B CA 1
ATOM 6073 C C . LEU B 1 348 ? -16.422 5.477 12.516 1 98.44 348 LEU B C 1
ATOM 6075 O O . LEU B 1 348 ? -15.273 5.531 12.07 1 98.44 348 LEU B O 1
ATOM 6079 N N . PHE B 1 349 ? -16.734 5.891 13.75 1 98.56 349 PHE B N 1
ATOM 6080 C CA . PHE B 1 349 ? -15.75 6.016 14.82 1 98.56 349 PHE B CA 1
ATOM 6081 C C . PHE B 1 349 ? -15.836 4.832 15.773 1 98.56 349 PHE B C 1
ATOM 6083 O O . PHE B 1 349 ? -16.906 4.539 16.312 1 98.56 349 PHE B O 1
ATOM 6090 N N . ASP B 1 350 ? -14.742 4.164 15.898 1 98.12 350 ASP B N 1
ATOM 6091 C CA . ASP B 1 350 ? -14.719 2.98 16.75 1 98.12 350 ASP B CA 1
ATOM 6092 C C . ASP B 1 350 ? -13.492 2.98 17.656 1 98.12 350 ASP B C 1
ATOM 6094 O O . ASP B 1 350 ? -12.375 2.729 17.188 1 98.12 350 ASP B O 1
ATOM 6098 N N . GLY B 1 351 ? -13.711 3.141 18.906 1 97.88 351 GLY B N 1
ATOM 6099 C CA . GLY B 1 351 ? -12.602 3.125 19.844 1 97.88 351 GLY B CA 1
ATOM 6100 C C . GLY B 1 351 ? -11.836 4.434 19.891 1 97.88 351 GLY B C 1
ATOM 6101 O O . GLY B 1 351 ? -10.625 4.461 19.641 1 97.88 351 GLY B O 1
ATOM 6102 N N . VAL B 1 352 ? -12.562 5.523 20.297 1 98.44 352 VAL B N 1
ATOM 6103 C CA . VAL B 1 352 ? -11.945 6.836 20.406 1 98.44 352 VAL B CA 1
ATOM 6104 C C . VAL B 1 352 ? -11.828 7.223 21.891 1 98.44 352 VAL B C 1
ATOM 6106 O O . VAL B 1 352 ? -12.781 7.039 22.656 1 98.44 352 VAL B O 1
ATOM 6109 N N . GLN B 1 353 ? -10.664 7.566 22.312 1 98.75 353 GLN B N 1
ATOM 6110 C CA . GLN B 1 353 ? -10.438 8.164 23.625 1 98.75 353 GLN B CA 1
ATOM 6111 C C . GLN B 1 353 ? -9.797 9.547 23.5 1 98.75 353 GLN B C 1
ATOM 6113 O O . GLN B 1 353 ? -8.617 9.656 23.156 1 98.75 353 GLN B O 1
ATOM 6118 N N . LEU B 1 354 ? -10.609 10.547 23.797 1 98 354 LEU B N 1
ATOM 6119 C CA . LEU B 1 354 ? -10.141 11.906 23.547 1 98 354 LEU B CA 1
ATOM 6120 C C . LEU B 1 354 ? -10.281 12.766 24.797 1 98 354 LEU B C 1
ATOM 6122 O O . LEU B 1 354 ? -11.273 12.664 25.516 1 98 354 LEU B O 1
ATOM 6126 N N . THR B 1 355 ? -9.211 13.539 25.156 1 98.62 355 THR B N 1
ATOM 6127 C CA . THR B 1 355 ? -9.258 14.578 26.188 1 98.62 355 THR B CA 1
ATOM 6128 C C . THR B 1 355 ? -9.25 15.969 25.547 1 98.62 355 THR B C 1
ATOM 6130 O O . THR B 1 355 ? -8.305 16.328 24.844 1 98.62 355 THR B O 1
ATOM 6133 N N . GLN B 1 356 ? -10.289 16.688 25.812 1 98.12 356 GLN B N 1
ATOM 6134 C CA . GLN B 1 356 ? -10.352 18.062 25.328 1 98.12 356 GLN B CA 1
ATOM 6135 C C . GLN B 1 356 ? -9.695 19.016 26.328 1 98.12 356 GLN B C 1
ATOM 6137 O O . GLN B 1 356 ? -10.023 19 27.516 1 98.12 356 GLN B O 1
ATOM 6142 N N . LYS B 1 357 ? -8.852 19.828 25.781 1 97.62 357 LYS B N 1
ATOM 6143 C CA . LYS B 1 357 ? -8.062 20.719 26.641 1 97.62 357 LYS B CA 1
ATOM 6144 C C . LYS B 1 357 ? -8.492 22.172 26.469 1 97.62 357 LYS B C 1
ATOM 6146 O O . LYS B 1 357 ? -8.812 22.609 25.359 1 97.62 357 LYS B O 1
ATOM 6151 N N . LEU B 1 358 ? -8.391 22.844 27.625 1 95.5 358 LEU B N 1
ATOM 6152 C CA . LEU B 1 358 ? -8.672 24.266 27.609 1 95.5 358 LEU B CA 1
ATOM 6153 C C . LEU B 1 358 ? -7.461 25.062 27.109 1 95.5 358 LEU B C 1
ATOM 6155 O O . LEU B 1 358 ? -6.328 24.766 27.484 1 95.5 358 LEU B O 1
ATOM 6159 N N . ASN B 1 359 ? -7.828 25.797 26.141 1 91 359 ASN B N 1
ATOM 6160 C CA . ASN B 1 359 ? -6.887 26.797 25.656 1 91 359 ASN B CA 1
ATOM 6161 C C . ASN B 1 359 ? -7.453 28.219 25.797 1 91 359 ASN B C 1
ATOM 6163 O O . ASN B 1 359 ? -8.602 28.469 25.438 1 91 359 ASN B O 1
ATOM 6167 N N . LEU B 1 360 ? -6.66 29.172 26.344 1 80.12 360 LEU B N 1
ATOM 6168 C CA . LEU B 1 360 ? -7.184 30.484 26.719 1 80.12 360 LEU B CA 1
ATOM 6169 C C . LEU B 1 360 ? -7.227 31.406 25.5 1 80.12 360 LEU B C 1
ATOM 6171 O O . LEU B 1 360 ? -7.652 32.562 25.609 1 80.12 360 LEU B O 1
ATOM 6175 N N . ALA B 1 361 ? -6.957 30.844 24.422 1 79.94 361 ALA B N 1
ATOM 6176 C CA . ALA B 1 361 ? -7.031 31.672 23.219 1 79.94 361 ALA B CA 1
ATOM 6177 C C . ALA B 1 361 ? -8.484 31.953 22.844 1 79.94 361 ALA B C 1
ATOM 6179 O O . ALA B 1 361 ? -9.359 31.109 23.031 1 79.94 361 ALA B O 1
ATOM 6180 N N . ALA B 1 362 ? -8.633 33.156 22.266 1 76.25 362 ALA B N 1
ATOM 6181 C CA . ALA B 1 362 ? -9.969 33.625 21.906 1 76.25 362 ALA B CA 1
ATOM 6182 C C . ALA B 1 362 ? -10.57 32.75 20.812 1 76.25 362 ALA B C 1
ATOM 6184 O O . ALA B 1 362 ? -11.797 32.688 20.656 1 76.25 362 ALA B O 1
ATOM 6185 N N . GLU B 1 363 ? -9.773 32.062 20.188 1 84.38 363 GLU B N 1
ATOM 6186 C CA . GLU B 1 363 ? -10.25 31.328 19.016 1 84.38 363 GLU B CA 1
ATOM 6187 C C . GLU B 1 363 ? -10.82 29.969 19.406 1 84.38 363 GLU B C 1
ATOM 6189 O O . GLU B 1 363 ? -11.516 29.328 18.625 1 84.38 363 GLU B O 1
ATOM 6194 N N . GLN B 1 364 ? -10.594 29.625 20.594 1 92.44 364 GLN B N 1
ATOM 6195 C CA . GLN B 1 364 ? -11.133 28.312 20.969 1 92.44 364 GLN B CA 1
ATOM 6196 C C . GLN B 1 364 ? -12.656 28.344 21 1 92.44 364 GLN B C 1
ATOM 6198 O O . GLN B 1 364 ? -13.258 29.25 21.578 1 92.44 364 GLN B O 1
ATOM 6203 N N . GLY B 1 365 ? -13.312 27.516 20.375 1 93.44 365 GLY B N 1
ATOM 6204 C CA . GLY B 1 365 ? -14.758 27.469 20.266 1 93.44 365 GLY B CA 1
ATOM 6205 C C . GLY B 1 365 ? -15.258 27.781 18.859 1 93.44 365 GLY B C 1
ATOM 6206 O O . GLY B 1 365 ? -16.453 27.703 18.594 1 93.44 365 GLY B O 1
ATOM 6207 N N . LEU B 1 366 ? -14.266 28.062 18.062 1 94 366 LEU B N 1
ATOM 6208 C CA . LEU B 1 366 ? -14.602 28.281 16.656 1 94 366 LEU B CA 1
ATOM 6209 C C . LEU B 1 366 ? -14.352 27.031 15.836 1 94 366 LEU B C 1
ATOM 6211 O O . LEU B 1 366 ? -13.492 26.203 16.188 1 94 366 LEU B O 1
ATOM 6215 N N . TYR B 1 367 ? -15.188 26.797 14.805 1 94.75 367 TYR B N 1
ATOM 6216 C CA . TYR B 1 367 ? -14.844 25.828 13.773 1 94.75 367 TYR B CA 1
ATOM 6217 C C . TYR B 1 367 ? -14.336 26.516 12.516 1 94.75 367 TYR B C 1
ATOM 6219 O O . TYR B 1 367 ? -14.547 27.719 12.336 1 94.75 367 TYR B O 1
ATOM 6227 N N . ASP B 1 368 ? -13.586 25.812 11.734 1 94.69 368 ASP B N 1
ATOM 6228 C CA . ASP B 1 368 ? -13.008 26.281 10.484 1 94.69 368 ASP B CA 1
ATOM 6229 C C . ASP B 1 368 ? -13.344 25.344 9.336 1 94.69 368 ASP B C 1
ATOM 6231 O O . ASP B 1 368 ? -12.961 24.172 9.352 1 94.69 368 ASP B O 1
ATOM 6235 N N . ILE B 1 369 ? -14.094 25.75 8.305 1 93.31 369 ILE B N 1
ATOM 6236 C CA . ILE B 1 369 ? -14.477 24.875 7.195 1 93.31 369 ILE B CA 1
ATOM 6237 C C . ILE B 1 369 ? -13.695 25.266 5.941 1 93.31 369 ILE B C 1
ATOM 6239 O O . ILE B 1 369 ? -13.992 24.781 4.844 1 93.31 369 ILE B O 1
ATOM 6243 N N . ARG B 1 370 ? -12.727 26.062 6.113 1 88.5 370 ARG B N 1
ATOM 6244 C CA . ARG B 1 370 ? -11.859 26.438 4.996 1 88.5 370 ARG B CA 1
ATOM 6245 C C . ARG B 1 370 ? -11.078 25.234 4.484 1 88.5 370 ARG B C 1
ATOM 6247 O O . ARG B 1 370 ? -10.859 24.281 5.223 1 88.5 370 ARG B O 1
ATOM 6254 N N . PRO B 1 371 ? -10.742 25.297 2.949 1 80.94 371 PRO B N 1
ATOM 6255 C CA . PRO B 1 371 ? -10.828 26.281 1.869 1 80.94 371 PRO B CA 1
ATOM 6256 C C . PRO B 1 371 ? -11.969 25.984 0.894 1 80.94 371 PRO B C 1
ATOM 6258 O O . PRO B 1 371 ? -12.414 24.844 0.783 1 80.94 371 PRO B O 1
ATOM 6261 N N . PRO B 1 372 ? -12.445 26.906 -0.158 1 67.62 372 PRO B N 1
ATOM 6262 C CA . PRO B 1 372 ? -12.469 28.359 0.004 1 67.62 372 PRO B CA 1
ATOM 6263 C C . PRO B 1 372 ? -13.695 28.844 0.769 1 67.62 372 PRO B C 1
ATOM 6265 O O . PRO B 1 372 ? -14.641 28.078 0.981 1 67.62 372 PRO B O 1
ATOM 6268 N N . CYS B 1 373 ? -13.602 30 1.33 1 64.75 373 CYS B N 1
ATOM 6269 C CA . CYS B 1 373 ? -14.859 30.453 1.918 1 64.75 373 CYS B CA 1
ATOM 6270 C C . CYS B 1 373 ? -15.125 31.906 1.584 1 64.75 373 CYS B C 1
ATOM 6272 O O . CYS B 1 373 ? -16.188 32.438 1.91 1 64.75 373 CYS B O 1
ATOM 6274 N N . ASN B 1 374 ? -14.141 32.469 0.696 1 75.19 374 ASN B N 1
ATOM 6275 C CA . ASN B 1 374 ? -14.352 33.844 0.308 1 75.19 374 ASN B CA 1
ATOM 6276 C C . ASN B 1 374 ? -15.352 33.969 -0.835 1 75.19 374 ASN B C 1
ATOM 6278 O O . ASN B 1 374 ? -15.047 33.594 -1.974 1 75.19 374 ASN B O 1
ATOM 6282 N N . PRO B 1 375 ? -16.516 34.438 -0.61 1 77.12 375 PRO B N 1
ATOM 6283 C CA . PRO B 1 375 ? -17.531 34.5 -1.664 1 77.12 375 PRO B CA 1
ATOM 6284 C C . PRO B 1 375 ? -17.109 35.438 -2.816 1 77.12 375 PRO B C 1
ATOM 6286 O O . PRO B 1 375 ? -17.609 35.281 -3.932 1 77.12 375 PRO B O 1
ATOM 6289 N N . MET B 1 376 ? -16.172 36.375 -2.547 1 78.5 376 MET B N 1
ATOM 6290 C CA . MET B 1 376 ? -15.719 37.312 -3.568 1 78.5 376 MET B CA 1
ATOM 6291 C C . MET B 1 376 ? -14.68 36.656 -4.484 1 78.5 376 MET B C 1
ATOM 6293 O O . MET B 1 376 ? -14.391 37.188 -5.562 1 78.5 376 MET B O 1
ATOM 6297 N N . SER B 1 377 ? -14.172 35.562 -4.055 1 78.25 377 SER B N 1
ATOM 6298 C CA . SER B 1 377 ? -13.18 34.812 -4.832 1 78.25 377 SER B CA 1
ATOM 6299 C C . SER B 1 377 ? -13.312 33.312 -4.602 1 78.25 377 SER B C 1
ATOM 6301 O O . SER B 1 377 ? -12.406 32.688 -4.047 1 78.25 377 SER B O 1
ATOM 6303 N N . PRO B 1 378 ? -14.391 32.781 -5.141 1 72.25 378 PRO B N 1
ATOM 6304 C CA . PRO B 1 378 ? -14.727 31.391 -4.781 1 72.25 378 PRO B CA 1
ATOM 6305 C C . PRO B 1 378 ? -13.672 30.391 -5.25 1 72.25 378 PRO B C 1
ATOM 6307 O O . PRO B 1 378 ? -13.508 29.328 -4.641 1 72.25 378 PRO B O 1
ATOM 6310 N N . THR B 1 379 ? -12.938 30.781 -6.328 1 71.19 379 THR B N 1
ATOM 6311 C CA . THR B 1 379 ? -11.961 29.844 -6.859 1 71.19 379 THR B CA 1
ATOM 6312 C C . THR B 1 379 ? -10.547 30.25 -6.473 1 71.19 379 THR B C 1
ATOM 6314 O O . THR B 1 379 ? -9.57 29.688 -6.965 1 71.19 379 THR B O 1
ATOM 6317 N N . GLY B 1 380 ? -10.531 31.328 -5.75 1 66.94 380 GLY B N 1
ATOM 6318 C CA . GLY B 1 380 ? -9.219 31.828 -5.355 1 66.94 380 GLY B CA 1
ATOM 6319 C C . GLY B 1 380 ? -8.477 30.875 -4.426 1 66.94 380 GLY B C 1
ATOM 6320 O O . GLY B 1 380 ? -9.094 30.078 -3.729 1 66.94 380 GLY B O 1
ATOM 6321 N N . MET B 1 381 ? -7.16 30.812 -4.777 1 63.22 381 MET B N 1
ATOM 6322 C CA . MET B 1 381 ? -6.273 30.078 -3.879 1 63.22 381 MET B CA 1
ATOM 6323 C C . MET B 1 381 ? -5.285 31.016 -3.203 1 63.22 381 MET B C 1
ATOM 6325 O O . MET B 1 381 ? -5.195 32.188 -3.561 1 63.22 381 MET B O 1
ATOM 6329 N N . GLY B 1 382 ? -4.91 30.938 -1.858 1 62.41 382 GLY B N 1
ATOM 6330 C CA . GLY B 1 382 ? -3.879 31.75 -1.222 1 62.41 382 GLY B CA 1
ATOM 6331 C C . GLY B 1 382 ? -4.422 32.656 -0.139 1 62.41 382 GLY B C 1
ATOM 6332 O O . GLY B 1 382 ? -5.355 32.281 0.58 1 62.41 382 GLY B O 1
ATOM 6333 N N . ILE B 1 383 ? -3.783 33.844 -0.105 1 64.12 383 ILE B N 1
ATOM 6334 C CA . ILE B 1 383 ? -4.031 34.75 0.999 1 64.12 383 ILE B CA 1
ATOM 6335 C C . ILE B 1 383 ? -5.449 35.312 0.892 1 64.12 383 ILE B C 1
ATOM 6337 O O . ILE B 1 383 ? -6.105 35.562 1.907 1 64.12 383 ILE B O 1
ATOM 6341 N N . ASP B 1 384 ? -5.891 35.406 -0.297 1 65.75 384 ASP B N 1
ATOM 6342 C CA . ASP B 1 384 ? -7.215 36 -0.498 1 65.75 384 ASP B CA 1
ATOM 6343 C C . ASP B 1 384 ? -8.305 35.062 0.064 1 65.75 384 ASP B C 1
ATOM 6345 O O . ASP B 1 384 ? -9.398 35.531 0.397 1 65.75 384 ASP B O 1
ATOM 6349 N N . ASN B 1 385 ? -7.938 33.844 0.201 1 70.06 385 ASN B N 1
ATOM 6350 C CA . ASN B 1 385 ? -8.898 32.906 0.769 1 70.06 385 ASN B CA 1
ATOM 6351 C C . ASN B 1 385 ? -8.516 32.469 2.188 1 70.06 385 ASN B C 1
ATOM 6353 O O . ASN B 1 385 ? -9.375 32.094 2.98 1 70.06 385 ASN B O 1
ATOM 6357 N N . ALA B 1 386 ? -7.34 32.75 2.488 1 71.12 386 ALA B N 1
ATOM 6358 C CA . ALA B 1 386 ? -6.863 32.344 3.801 1 71.12 386 ALA B CA 1
ATOM 6359 C C . ALA B 1 386 ? -7.309 33.312 4.891 1 71.12 386 ALA B C 1
ATOM 6361 O O . ALA B 1 386 ? -7.582 32.906 6.023 1 71.12 386 ALA B O 1
ATOM 6362 N N . TRP B 1 387 ? -7.363 34.594 4.605 1 77.12 387 TRP B N 1
ATOM 6363 C CA . TRP B 1 387 ? -7.629 35.531 5.668 1 77.12 387 TRP B CA 1
ATOM 6364 C C . TRP B 1 387 ? -8.523 36.688 5.172 1 77.12 387 TRP B C 1
ATOM 6366 O O . TRP B 1 387 ? -8.203 37.844 5.348 1 77.12 387 TRP B O 1
ATOM 6376 N N . CYS B 1 388 ? -9.539 36.344 4.586 1 80.56 388 CYS B N 1
ATOM 6377 C CA . CYS B 1 388 ? -10.523 37.344 4.211 1 80.56 388 CYS B CA 1
ATOM 6378 C C . CYS B 1 388 ? -11.633 37.438 5.254 1 80.56 388 CYS B C 1
ATOM 6380 O O . CYS B 1 388 ? -12.312 36.438 5.527 1 80.56 388 CYS B O 1
ATOM 6382 N N . LEU B 1 389 ? -11.82 38.625 5.742 1 84.88 389 LEU B N 1
ATOM 6383 C CA . LEU B 1 389 ? -12.766 38.812 6.836 1 84.88 389 LEU B CA 1
ATOM 6384 C C . LEU B 1 389 ? -14.18 39 6.301 1 84.88 389 LEU B C 1
ATOM 6386 O O . LEU B 1 389 ? -14.383 39.688 5.293 1 84.88 389 LEU B O 1
ATOM 6390 N N . ASN B 1 390 ? -15.125 38.406 6.914 1 85.25 390 ASN B N 1
ATOM 6391 C CA . ASN B 1 390 ? -16.547 38.688 6.762 1 85.25 390 ASN B CA 1
ATOM 6392 C C . ASN B 1 390 ? -16.922 39.969 7.5 1 85.25 390 ASN B C 1
ATOM 6394 O O . ASN B 1 390 ? -16.859 40.031 8.727 1 85.25 390 ASN B O 1
ATOM 6398 N N . PRO B 1 391 ? -17.344 40.938 6.785 1 86.44 391 PRO B N 1
ATOM 6399 C CA . PRO B 1 391 ? -17.625 42.219 7.441 1 86.44 391 PRO B CA 1
ATOM 6400 C C . PRO B 1 391 ? -18.797 42.125 8.414 1 86.44 391 PRO B C 1
ATOM 6402 O O . PRO B 1 391 ? -18.891 42.938 9.352 1 86.44 391 PRO B O 1
ATOM 6405 N N . GLN B 1 392 ? -19.641 41.219 8.188 1 86.44 392 GLN B N 1
ATOM 6406 C CA . GLN B 1 392 ? -20.812 41.094 9.055 1 86.44 392 GLN B CA 1
ATOM 6407 C C . GLN B 1 392 ? -20.422 40.469 10.398 1 86.44 392 GLN B C 1
ATOM 6409 O O . GLN B 1 392 ? -20.812 40.969 11.453 1 86.44 392 GLN B O 1
ATOM 6414 N N . SER B 1 393 ? -19.672 39.469 10.359 1 84.25 393 SER B N 1
ATOM 6415 C CA . SER B 1 393 ? -19.359 38.75 11.586 1 84.25 393 SER B CA 1
ATOM 6416 C C . SER B 1 393 ? -18.047 39.219 12.195 1 84.25 393 SER B C 1
ATOM 6418 O O . SER B 1 393 ? -17.781 39.031 13.375 1 84.25 393 SER B O 1
ATOM 6420 N N . GLY B 1 394 ? -17.219 39.844 11.359 1 85.88 394 GLY B N 1
ATOM 6421 C CA . GLY B 1 394 ? -15.906 40.25 11.797 1 85.88 394 GLY B CA 1
ATOM 6422 C C . GLY B 1 394 ? -14.906 39.125 11.859 1 85.88 394 GLY B C 1
ATOM 6423 O O . GLY B 1 394 ? -13.758 39.312 12.281 1 85.88 394 GLY B O 1
ATOM 6424 N N . ARG B 1 395 ? -15.297 38.031 11.508 1 87.56 395 ARG B N 1
ATOM 6425 C CA . ARG B 1 395 ? -14.438 36.844 11.469 1 87.56 395 ARG B CA 1
ATOM 6426 C C . ARG B 1 395 ? -14.086 36.469 10.031 1 87.56 395 ARG B C 1
ATOM 6428 O O . ARG B 1 395 ? -14.695 36.969 9.086 1 87.56 395 ARG B O 1
ATOM 6435 N N . VAL B 1 396 ? -13.07 35.625 9.992 1 87.56 396 VAL B N 1
ATOM 6436 C CA . VAL B 1 396 ? -12.688 35.156 8.664 1 87.56 396 VAL B CA 1
ATOM 6437 C C . VAL B 1 396 ? -13.812 34.312 8.055 1 87.56 396 VAL B C 1
ATOM 6439 O O . VAL B 1 396 ? -14.445 33.531 8.75 1 87.56 396 VAL B O 1
ATOM 6442 N N . TRP B 1 397 ? -14.016 34.5 6.707 1 88.19 397 TRP B N 1
ATOM 6443 C CA . TRP B 1 397 ? -15.016 33.688 6.039 1 88.19 397 TRP B CA 1
ATOM 6444 C C . TRP B 1 397 ? -14.742 32.188 6.27 1 88.19 397 TRP B C 1
ATOM 6446 O O . TRP B 1 397 ? -13.625 31.719 6.055 1 88.19 397 TRP B O 1
ATOM 6456 N N . GLY B 1 398 ? -15.75 31.484 6.75 1 89.62 398 GLY B N 1
ATOM 6457 C CA . GLY B 1 398 ? -15.617 30.062 6.969 1 89.62 398 GLY B CA 1
ATOM 6458 C C . GLY B 1 398 ? -15.266 29.703 8.398 1 89.62 398 GLY B C 1
ATOM 6459 O O . GLY B 1 398 ? -15.281 28.531 8.773 1 89.62 398 GLY B O 1
ATOM 6460 N N . VAL B 1 399 ? -14.938 30.656 9.242 1 92.81 399 VAL B N 1
ATOM 6461 C CA . VAL B 1 399 ? -14.641 30.453 10.656 1 92.81 399 VAL B CA 1
ATOM 6462 C C . VAL B 1 399 ? -15.773 31.016 11.516 1 92.81 399 VAL B C 1
ATOM 6464 O O . VAL B 1 399 ? -16.062 32.219 11.477 1 92.81 399 VAL B O 1
ATOM 6467 N N . GLU B 1 400 ? -16.422 30.172 12.219 1 92.56 400 GLU B N 1
ATOM 6468 C CA . GLU B 1 400 ? -17.609 30.531 13 1 92.56 400 GLU B CA 1
ATOM 6469 C C . GLU B 1 400 ? -17.625 29.812 14.336 1 92.56 400 GLU B C 1
ATOM 6471 O O . GLU B 1 400 ? -16.953 28.797 14.508 1 92.56 400 GLU B O 1
ATOM 6476 N N . PRO B 1 401 ? -18.391 30.406 15.234 1 94.94 401 PRO B N 1
ATOM 6477 C CA . PRO B 1 401 ? -18.516 29.688 16.5 1 94.94 401 PRO B CA 1
ATOM 6478 C C . PRO B 1 401 ? -19.344 28.406 16.375 1 94.94 401 PRO B C 1
ATOM 6480 O O . PRO B 1 401 ? -20.328 28.375 15.617 1 94.94 401 PRO B O 1
ATOM 6483 N N . TYR B 1 402 ? -18.969 27.375 17.141 1 96.81 402 TYR B N 1
ATOM 6484 C CA . TYR B 1 402 ? -19.859 26.234 17.25 1 96.81 402 TYR B CA 1
ATOM 6485 C C . TYR B 1 402 ? -21.203 26.641 17.859 1 96.81 402 TYR B C 1
ATOM 6487 O O . TYR B 1 402 ? -21.234 27.406 18.828 1 96.81 402 TYR B O 1
ATOM 6495 N N . PRO B 1 403 ? -22.25 26.125 17.219 1 95.44 403 PRO B N 1
ATOM 6496 C CA . PRO B 1 403 ? -23.531 26.406 17.875 1 95.44 403 PRO B CA 1
ATOM 6497 C C . PRO B 1 403 ? -23.594 25.906 19.312 1 95.44 403 PRO B C 1
ATOM 6499 O O . PRO B 1 403 ? -23.328 24.734 19.578 1 95.44 403 PRO B O 1
ATOM 6502 N N . GLY B 1 404 ? -23.859 26.812 20.219 1 96.44 404 GLY B N 1
ATOM 6503 C CA . GLY B 1 404 ? -24.031 26.438 21.609 1 96.44 404 GLY B CA 1
ATOM 6504 C C . GLY B 1 404 ? -22.703 26.281 22.344 1 96.44 404 GLY B C 1
ATOM 6505 O O . GLY B 1 404 ? -22.688 25.891 23.516 1 96.44 404 GLY B O 1
ATOM 6506 N N . GLY B 1 405 ? -21.641 26.562 21.672 1 97.06 405 GLY B N 1
ATOM 6507 C CA . GLY B 1 405 ? -20.344 26.422 22.297 1 97.06 405 GLY B CA 1
ATOM 6508 C C . GLY B 1 405 ? -19.547 25.25 21.75 1 97.06 405 GLY B C 1
ATOM 6509 O O . GLY B 1 405 ? -20.016 24.516 20.891 1 97.06 405 GLY B O 1
ATOM 6510 N N . LEU B 1 406 ? -18.344 25.031 22.328 1 97.81 406 LEU B N 1
ATOM 6511 C CA . LEU B 1 406 ? -17.422 24.016 21.844 1 97.81 406 LEU B CA 1
ATOM 6512 C C . LEU B 1 406 ? -17.891 22.625 22.234 1 97.81 406 LEU B C 1
ATOM 6514 O O . LEU B 1 406 ? -17.906 22.281 23.422 1 97.81 406 LEU B O 1
ATOM 6518 N N . PRO B 1 407 ? -18.219 21.812 21.25 1 98.62 407 PRO B N 1
ATOM 6519 C CA . PRO B 1 407 ? -18.547 20.406 21.547 1 98.62 407 PRO B CA 1
ATOM 6520 C C . PRO B 1 407 ? -17.328 19.484 21.453 1 98.62 407 PRO B C 1
ATOM 6522 O O . PRO B 1 407 ? -16.219 19.953 21.234 1 98.62 407 PRO B O 1
ATOM 6525 N N . VAL B 1 408 ? -17.562 18.188 21.766 1 98.56 408 VAL B N 1
ATOM 6526 C CA . VAL B 1 408 ? -16.531 17.188 21.5 1 98.56 408 VAL B CA 1
ATOM 6527 C C . VAL B 1 408 ? -16.578 16.797 20.031 1 98.56 408 VAL B C 1
ATOM 6529 O O . VAL B 1 408 ? -15.539 16.625 19.391 1 98.56 408 VAL B O 1
ATOM 6532 N N . LEU B 1 409 ? -17.797 16.672 19.531 1 98.69 409 LEU B N 1
ATOM 6533 C CA . LEU B 1 409 ? -18.047 16.328 18.141 1 98.69 409 LEU B CA 1
ATOM 6534 C C . LEU B 1 409 ? -19.219 17.141 17.578 1 98.69 409 LEU B C 1
ATOM 6536 O O . LEU B 1 409 ? -20.266 17.25 18.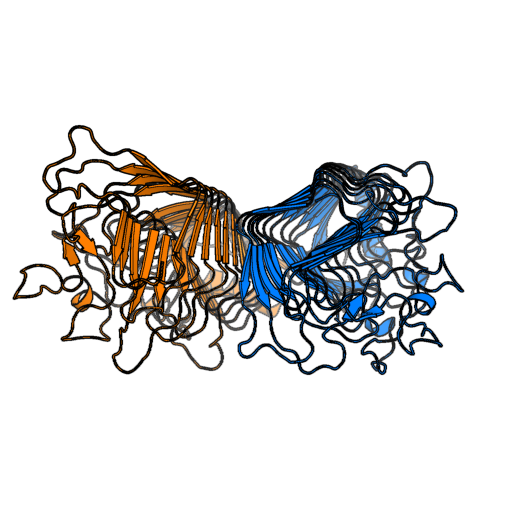234 1 98.69 409 LEU B O 1
ATOM 6540 N N . TYR B 1 410 ? -18.984 17.719 16.5 1 98.44 410 TYR B N 1
ATOM 6541 C CA . TYR B 1 410 ? -20 18.453 15.766 1 98.44 410 TYR B CA 1
ATOM 6542 C C . TYR B 1 410 ? -20.203 17.859 14.367 1 98.44 410 TYR B C 1
ATOM 6544 O O . TYR B 1 410 ? -19.25 17.781 13.586 1 98.44 410 TYR B O 1
ATOM 6552 N N . ALA B 1 411 ? -21.406 17.406 14.047 1 98.38 411 ALA B N 1
ATOM 6553 C CA . ALA B 1 411 ? -21.75 16.875 12.727 1 98.38 411 ALA B CA 1
ATOM 6554 C C . ALA B 1 411 ? -22.953 17.594 12.141 1 98.38 411 ALA B C 1
ATOM 6556 O O . ALA B 1 411 ? -24.031 17.594 12.727 1 98.38 411 ALA B O 1
ATOM 6557 N N . ASN B 1 412 ? -22.672 18.203 11.062 1 97.44 412 ASN B N 1
ATOM 6558 C CA . ASN B 1 412 ? -23.734 18.906 10.352 1 97.44 412 ASN B CA 1
ATOM 6559 C C . ASN B 1 412 ? -23.953 18.328 8.961 1 97.44 412 ASN B C 1
ATOM 6561 O O . ASN B 1 412 ? -23.062 18.391 8.102 1 97.44 412 ASN B O 1
ATOM 6565 N N . GLY B 1 413 ? -25.109 17.719 8.719 1 97.62 413 GLY B N 1
ATOM 6566 C CA . GLY B 1 413 ? -25.469 17.203 7.406 1 97.62 413 GLY B CA 1
ATOM 6567 C C . GLY B 1 413 ? -24.891 15.82 7.125 1 97.62 413 GLY B C 1
ATOM 6568 O O . GLY B 1 413 ? -24.844 15.391 5.969 1 97.62 413 GLY B O 1
ATOM 6569 N N . VAL B 1 414 ? -24.469 15.117 8.172 1 98.06 414 VAL B N 1
ATOM 6570 C CA . VAL B 1 414 ? -23.812 13.828 7.992 1 98.06 414 VAL B CA 1
ATOM 6571 C C . VAL B 1 414 ? -24.844 12.703 8.102 1 98.06 414 VAL B C 1
ATOM 6573 O O . VAL B 1 414 ? -25.688 12.711 9.008 1 98.06 414 VAL B O 1
ATOM 6576 N N . ALA B 1 415 ? -24.797 11.766 7.145 1 97.06 415 ALA B N 1
ATOM 6577 C CA . ALA B 1 415 ? -25.719 10.633 7.164 1 97.06 415 ALA B CA 1
ATOM 6578 C C . ALA B 1 415 ? -24.984 9.344 7.508 1 97.06 415 ALA B C 1
ATOM 6580 O O . ALA B 1 415 ? -23.906 9.078 6.984 1 97.06 415 ALA B O 1
ATOM 6581 N N . GLY B 1 416 ? -25.594 8.531 8.352 1 95.69 416 GLY B N 1
ATOM 6582 C CA . GLY B 1 416 ? -25 7.242 8.688 1 95.69 416 GLY B CA 1
ATOM 6583 C C . GLY B 1 416 ? -23.734 7.363 9.516 1 95.69 416 GLY B C 1
ATOM 6584 O O . GLY B 1 416 ? -22.719 6.73 9.211 1 95.69 416 GLY B O 1
ATOM 6585 N N . LEU B 1 417 ? -23.719 8.281 10.5 1 97.38 417 LEU B N 1
ATOM 6586 C CA . LEU B 1 417 ? -22.625 8.406 11.453 1 97.38 417 LEU B CA 1
ATOM 6587 C C . LEU B 1 417 ? -22.781 7.406 12.594 1 97.38 417 LEU B C 1
ATOM 6589 O O . LEU B 1 417 ? -23.828 7.352 13.234 1 97.38 417 LEU B O 1
ATOM 6593 N N . THR B 1 418 ? -21.781 6.543 12.797 1 96.81 418 THR B N 1
ATOM 6594 C CA . THR B 1 418 ? -21.797 5.57 13.883 1 96.81 418 THR B CA 1
ATOM 6595 C C . THR B 1 418 ? -20.656 5.828 14.859 1 96.81 418 THR B C 1
ATOM 6597 O O . THR B 1 418 ? -19.5 5.938 14.453 1 96.81 418 THR B O 1
ATOM 6600 N N . LEU B 1 419 ? -20.984 5.914 16.141 1 97.06 419 LEU B N 1
ATOM 6601 C CA . LEU B 1 419 ? -20 6.07 17.203 1 97.06 419 LEU B CA 1
ATOM 6602 C C . LEU B 1 419 ? -20.031 4.863 18.141 1 97.06 419 LEU B C 1
ATOM 6604 O O . LEU B 1 419 ? -21.047 4.578 18.766 1 97.06 419 LEU B O 1
ATOM 6608 N N . ARG B 1 420 ? -18.922 4.168 18.109 1 96.5 420 ARG B N 1
ATOM 6609 C CA . ARG B 1 420 ? -18.781 3.016 19 1 96.5 420 ARG B CA 1
ATOM 6610 C C . ARG B 1 420 ? -17.594 3.182 19.922 1 96.5 420 ARG B C 1
ATOM 6612 O O . ARG B 1 420 ? -16.484 3.51 19.484 1 96.5 420 ARG B O 1
ATOM 6619 N N . GLU B 1 421 ? -17.812 2.889 21.219 1 96.56 421 GLU B N 1
ATOM 6620 C CA . GLU B 1 421 ? -16.75 3.033 22.219 1 96.56 421 GLU B CA 1
ATOM 6621 C C . GLU B 1 421 ? -16.047 4.379 22.078 1 96.56 421 GLU B C 1
ATOM 6623 O O . GLU B 1 421 ? -14.828 4.434 21.922 1 96.56 421 GLU B O 1
ATOM 6628 N N . PHE B 1 422 ? -16.891 5.402 22.188 1 97.88 422 PHE B N 1
ATOM 6629 C CA . PHE B 1 422 ? -16.453 6.785 22.047 1 97.88 422 PHE B CA 1
ATOM 6630 C C . PHE B 1 422 ? -16.344 7.461 23.406 1 97.88 422 PHE B C 1
ATOM 6632 O O . PHE B 1 422 ? -17.344 7.93 23.953 1 97.88 422 PHE B O 1
ATOM 6639 N N . ASP B 1 423 ? -15.109 7.5 23.875 1 98.5 423 ASP B N 1
ATOM 6640 C CA . ASP B 1 423 ? -14.844 8.023 25.219 1 98.5 423 ASP B CA 1
ATOM 6641 C C . ASP B 1 423 ? -14.195 9.406 25.156 1 98.5 423 ASP B C 1
ATOM 6643 O O . ASP B 1 423 ? -13.328 9.648 24.312 1 98.5 423 ASP B O 1
ATOM 6647 N N . TYR B 1 424 ? -14.688 10.32 26.031 1 98.5 424 TYR B N 1
ATOM 6648 C CA . TYR B 1 424 ? -14.109 11.656 26.062 1 98.5 424 TYR B CA 1
ATOM 6649 C C . TYR B 1 424 ? -14.078 12.203 27.469 1 98.5 424 TYR B C 1
ATOM 6651 O O . TYR B 1 424 ? -14.867 11.789 28.328 1 98.5 424 TYR B O 1
ATOM 6659 N N . GLN B 1 425 ? -13.094 13.086 27.688 1 98.56 425 GLN B N 1
ATOM 6660 C CA . GLN B 1 425 ? -13 13.859 28.922 1 98.56 425 GLN B CA 1
ATOM 6661 C C . GLN B 1 425 ? -12.883 15.352 28.625 1 98.56 425 GLN B C 1
ATOM 6663 O O . GLN B 1 425 ? -12.172 15.75 27.703 1 98.56 425 GLN B O 1
ATOM 6668 N N . ARG B 1 426 ? -13.641 16.109 29.422 1 98.12 426 ARG B N 1
ATOM 6669 C CA . ARG B 1 426 ? -13.609 17.562 29.375 1 98.12 426 ARG B CA 1
ATOM 6670 C C . ARG B 1 426 ? -13.281 18.156 30.734 1 98.12 426 ARG B C 1
ATOM 6672 O O . ARG B 1 426 ? -13.406 17.469 31.766 1 98.12 426 ARG B O 1
ATOM 6679 N N . PRO B 1 427 ? -12.883 19.406 30.703 1 96.94 427 PRO B N 1
ATOM 6680 C CA . PRO B 1 427 ? -12.609 20.016 32 1 96.94 427 PRO B CA 1
ATOM 6681 C C . PRO B 1 427 ? -13.828 20.047 32.906 1 96.94 427 PRO B C 1
ATOM 6683 O O . PRO B 1 427 ? -14.961 20.188 32.438 1 96.94 427 PRO B O 1
ATOM 6686 N N . ILE B 1 428 ? -13.547 19.938 34.188 1 95.94 428 ILE B N 1
ATOM 6687 C CA . ILE B 1 428 ? -14.555 20.078 35.25 1 95.94 428 ILE B CA 1
ATOM 6688 C C . ILE B 1 428 ? -14.102 21.125 36.25 1 95.94 428 ILE B C 1
ATOM 6690 O O . ILE B 1 428 ? -13.055 20.953 36.906 1 95.94 428 ILE B O 1
ATOM 6694 N N . PRO B 1 429 ? -14.93 22.25 36.469 1 96.44 429 PRO B N 1
ATOM 6695 C CA . PRO B 1 429 ? -16.203 22.5 35.781 1 96.44 429 PRO B CA 1
ATOM 6696 C C . PRO B 1 429 ? -16.031 22.812 34.281 1 96.44 429 PRO B C 1
ATOM 6698 O O . PRO B 1 429 ? -14.961 23.219 33.875 1 96.44 429 PRO B O 1
ATOM 6701 N N . LEU B 1 430 ? -17.109 22.531 33.562 1 97.25 430 LEU B N 1
ATOM 6702 C CA . LEU B 1 430 ? -17.109 22.812 32.156 1 97.25 430 LEU B CA 1
ATOM 6703 C C . LEU B 1 430 ? -16.938 24.312 31.891 1 97.25 430 LEU B C 1
ATOM 6705 O O . LEU B 1 430 ? -17.641 25.125 32.469 1 97.25 430 LEU B O 1
ATOM 6709 N N . PRO B 1 431 ? -16.016 24.625 31.047 1 95.31 431 PRO B N 1
ATOM 6710 C CA . PRO B 1 431 ? -15.875 26.062 30.734 1 95.31 431 PRO B CA 1
ATOM 6711 C C . PRO B 1 431 ? -17.156 26.672 30.172 1 95.31 431 PRO B C 1
ATOM 6713 O O . PRO B 1 431 ? -17.875 26.016 29.406 1 95.31 431 PRO B O 1
ATOM 6716 N N . ALA B 1 432 ? -17.344 27.938 30.453 1 91.56 432 ALA B N 1
ATOM 6717 C CA . ALA B 1 432 ? -18.609 28.609 30.172 1 91.56 432 ALA B CA 1
ATOM 6718 C C . ALA B 1 432 ? -18.875 28.641 28.656 1 91.56 432 ALA B C 1
ATOM 6720 O O . ALA B 1 432 ? -20.031 28.562 28.234 1 91.56 432 ALA B O 1
ATOM 6721 N N . ALA B 1 433 ? -17.906 28.688 27.844 1 92.44 433 ALA B N 1
ATOM 6722 C CA . ALA B 1 433 ? -18.078 28.844 26.406 1 92.44 433 ALA B CA 1
ATOM 6723 C C . ALA B 1 433 ? -18.141 27.484 25.703 1 92.44 433 ALA B C 1
ATOM 6725 O O . ALA B 1 433 ? -18.188 27.406 24.484 1 92.44 433 ALA B O 1
ATOM 6726 N N . TRP B 1 434 ? -18.219 26.422 26.469 1 97.19 434 TRP B N 1
ATOM 6727 C CA . TRP B 1 434 ? -18.266 25.078 25.891 1 97.19 434 TRP B CA 1
ATOM 6728 C C . TRP B 1 434 ? -19.703 24.547 25.875 1 97.19 434 TRP B C 1
ATOM 6730 O O . TRP B 1 434 ? -20.516 24.906 26.719 1 97.19 434 TRP B O 1
ATOM 6740 N N . ASN B 1 435 ? -19.953 23.797 24.938 1 98.19 435 ASN B N 1
ATOM 6741 C CA . ASN B 1 435 ? -21.297 23.219 24.797 1 98.19 435 ASN B CA 1
ATOM 6742 C C . ASN B 1 435 ? -21.547 22.141 25.844 1 98.19 435 ASN B C 1
ATOM 6744 O O . ASN B 1 435 ? -20.766 21.188 25.969 1 98.19 435 ASN B O 1
ATOM 6748 N N . PRO B 1 436 ? -22.656 22.281 26.562 1 97.81 436 PRO B N 1
ATOM 6749 C CA . PRO B 1 436 ? -22.969 21.203 27.516 1 97.81 436 PRO B CA 1
ATOM 6750 C C . PRO B 1 436 ? -23.219 19.875 26.812 1 97.81 436 PRO B C 1
ATOM 6752 O O . PRO B 1 436 ? -22.969 18.812 27.406 1 97.81 436 PRO B O 1
ATOM 6755 N N . ASN B 1 437 ? -23.734 19.969 25.641 1 97.69 437 ASN B N 1
ATOM 6756 C CA . ASN B 1 437 ? -23.844 18.766 24.828 1 97.69 437 ASN B CA 1
ATOM 6757 C C . ASN B 1 437 ? -22.531 18.422 24.125 1 97.69 437 ASN B C 1
ATOM 6759 O O . ASN B 1 437 ? -22.078 19.172 23.266 1 97.69 437 ASN B O 1
ATOM 6763 N N . ALA B 1 438 ? -21.922 17.344 24.484 1 97.81 438 ALA B N 1
ATOM 6764 C CA . ALA B 1 438 ? -20.625 16.953 23.938 1 97.81 438 ALA B CA 1
ATOM 6765 C C . ALA B 1 438 ? -20.75 16.562 22.469 1 97.81 438 ALA B C 1
ATOM 6767 O O . ALA B 1 438 ? -19.844 16.828 21.672 1 97.81 438 ALA B O 1
ATOM 6768 N N . LEU B 1 439 ? -21.906 15.883 22.156 1 97.75 439 LEU B N 1
ATOM 6769 C CA . LEU B 1 439 ? -22.172 15.438 20.797 1 97.75 439 LEU B CA 1
ATOM 6770 C C . LEU B 1 439 ? -23.297 16.25 20.156 1 97.75 439 LEU B C 1
ATOM 6772 O O . LEU B 1 439 ? -24.438 16.172 20.609 1 97.75 439 LEU B O 1
ATOM 6776 N N . CYS B 1 440 ? -22.922 17.047 19.203 1 97.75 440 CYS B N 1
ATOM 6777 C CA . CYS B 1 440 ? -23.891 17.891 18.531 1 97.75 440 CYS B CA 1
ATOM 6778 C C . CYS B 1 440 ? -24.109 17.422 17.094 1 97.75 440 CYS B C 1
ATOM 6780 O O . CYS B 1 440 ? -23.25 17.625 16.234 1 97.75 440 CYS B O 1
ATOM 6782 N N . LEU B 1 441 ? -25.234 16.812 16.781 1 96.31 441 LEU B N 1
ATOM 6783 C CA . LEU B 1 441 ? -25.594 16.297 15.469 1 96.31 441 LEU B CA 1
ATOM 6784 C C . LEU B 1 441 ? -26.766 17.062 14.883 1 96.31 441 LEU B C 1
ATOM 6786 O O . LEU B 1 441 ? -27.859 17.078 15.461 1 96.31 441 LEU B O 1
ATOM 6790 N N . GLU B 1 442 ? -26.438 17.672 13.773 1 94.44 442 GLU B N 1
ATOM 6791 C CA . GLU B 1 442 ? -27.484 18.5 13.156 1 94.44 442 GLU B CA 1
ATOM 6792 C C . GLU B 1 442 ? -27.719 18.094 11.703 1 94.44 442 GLU B C 1
ATOM 6794 O O . GLU B 1 442 ? -26.766 17.734 10.992 1 94.44 442 GLU B O 1
ATOM 6799 N N . ASN B 1 443 ? -29.016 18.109 11.266 1 90.38 443 ASN B N 1
ATOM 6800 C CA . ASN B 1 443 ? -29.406 17.969 9.867 1 90.38 443 ASN B CA 1
ATOM 6801 C C . ASN B 1 443 ? -28.953 16.625 9.289 1 90.38 443 ASN B C 1
ATOM 6803 O O . ASN B 1 443 ? -28.578 16.547 8.117 1 90.38 443 ASN B O 1
ATOM 6807 N N . GLY B 1 444 ? -28.75 15.734 10.195 1 84.62 444 GLY B N 1
ATOM 6808 C CA . GLY B 1 444 ? -28.312 14.43 9.734 1 84.62 444 GLY B CA 1
ATOM 6809 C C . GLY B 1 444 ? -29.375 13.359 9.852 1 84.62 444 GLY B C 1
ATOM 6810 O O . GLY B 1 444 ? -30.469 13.625 10.352 1 84.62 444 GLY B O 1
ATOM 6811 N N . ASP B 1 445 ? -29.203 12.25 9.047 1 74.38 445 ASP B N 1
ATOM 6812 C CA . ASP B 1 445 ? -30.031 11.055 9.203 1 74.38 445 ASP B CA 1
ATOM 6813 C C . ASP B 1 445 ? -29.312 10 10.039 1 74.38 445 ASP B C 1
ATOM 6815 O O . ASP B 1 445 ? -28.578 9.156 9.5 1 74.38 445 ASP B O 1
ATOM 6819 N N . ASN B 1 446 ? -29.266 10.359 11.305 1 62.38 446 ASN B N 1
ATOM 6820 C CA . ASN B 1 446 ? -28.547 9.453 12.188 1 62.38 446 ASN B CA 1
ATOM 6821 C C . ASN B 1 446 ? -29.484 8.5 12.914 1 62.38 446 ASN B C 1
ATOM 6823 O O . ASN B 1 446 ? -30.641 8.828 13.156 1 62.38 446 ASN B O 1
#